Protein AF-0000000075407527 (afdb_homodimer)

InterPro domains:
  IPR035919 EAL domain superfamily [SSF141868] (232-397)

Structure (mmCIF, N/CA/C/O backbone):
data_AF-0000000075407527-model_v1
#
loop_
_entity.id
_entity.type
_entity.pdbx_description
1 polymer 'EAL domain-containing protein'
#
loop_
_atom_site.group_PDB
_atom_site.id
_atom_site.type_symbol
_atom_site.label_atom_id
_atom_site.label_alt_id
_atom_site.label_comp_id
_atom_site.label_asym_id
_atom_site.label_entity_id
_atom_site.label_seq_id
_atom_site.pdbx_PDB_ins_code
_atom_site.Cartn_x
_atom_site.Cartn_y
_atom_site.Cartn_z
_atom_site.occupancy
_atom_site.B_iso_or_equiv
_atom_site.auth_seq_id
_atom_site.auth_comp_id
_atom_site.auth_asym_id
_atom_site.auth_atom_id
_atom_site.pdbx_PDB_model_num
ATOM 1 N N . MET A 1 1 ? 7.578 12.914 16.5 1 18.81 1 MET A N 1
ATOM 2 C CA . MET A 1 1 ? 7.457 13.438 15.141 1 18.81 1 MET A CA 1
ATOM 3 C C . MET A 1 1 ? 8.648 13.016 14.289 1 18.81 1 MET A C 1
ATOM 5 O O . MET A 1 1 ? 9.711 13.625 14.352 1 18.81 1 MET A O 1
ATOM 9 N N . LEU A 1 2 ? 8.812 11.805 14.055 1 26.58 2 LEU A N 1
ATOM 10 C CA . LEU A 1 2 ? 10.07 11.297 13.523 1 26.58 2 LEU A CA 1
ATOM 11 C C . LEU A 1 2 ? 10.352 11.867 12.141 1 26.58 2 LEU A C 1
ATOM 13 O O . LEU A 1 2 ? 9.445 11.977 11.312 1 26.58 2 LEU A O 1
ATOM 17 N N . GLY A 1 3 ? 11.266 12.703 12.094 1 28.73 3 GLY A N 1
ATOM 18 C CA . GLY A 1 3 ? 11.672 13.391 10.883 1 28.73 3 GLY A CA 1
ATOM 19 C C . GLY A 1 3 ? 11.781 12.477 9.68 1 28.73 3 GLY A C 1
ATOM 20 O O . GLY A 1 3 ? 12.281 11.352 9.789 1 28.73 3 GLY A O 1
ATOM 21 N N . SER A 1 4 ? 10.773 12.609 8.891 1 31.31 4 SER A N 1
ATOM 22 C CA . SER A 1 4 ? 10.734 11.859 7.645 1 31.31 4 SER A CA 1
ATOM 23 C C . SER A 1 4 ? 12.07 11.945 6.906 1 31.31 4 SER A C 1
ATOM 25 O O . SER A 1 4 ? 12.664 13.023 6.805 1 31.31 4 SER A O 1
ATOM 27 N N . PRO A 1 5 ? 12.797 10.945 6.867 1 33.16 5 PRO A N 1
ATOM 28 C CA . PRO A 1 5 ? 14.031 11.062 6.09 1 33.16 5 PRO A CA 1
ATOM 29 C C . PRO A 1 5 ? 13.844 11.859 4.797 1 33.16 5 PRO A C 1
ATOM 31 O O . PRO A 1 5 ? 12.719 11.984 4.309 1 33.16 5 PRO A O 1
ATOM 34 N N . PRO A 1 6 ? 14.781 12.656 4.465 1 32.75 6 PRO A N 1
ATOM 35 C CA . PRO A 1 6 ? 14.68 13.453 3.238 1 32.75 6 PRO A CA 1
ATOM 36 C C . PRO A 1 6 ? 14.227 12.625 2.037 1 32.75 6 PRO A C 1
ATOM 38 O O . PRO A 1 6 ? 14.492 11.422 1.979 1 32.75 6 PRO A O 1
ATOM 41 N N . ILE A 1 7 ? 13.148 13.023 1.517 1 32.16 7 ILE A N 1
ATOM 42 C CA . ILE A 1 7 ? 12.406 12.43 0.409 1 32.16 7 ILE A CA 1
ATOM 43 C C . ILE A 1 7 ? 13.367 12.078 -0.723 1 32.16 7 ILE A C 1
ATOM 45 O O . ILE A 1 7 ? 14.016 12.953 -1.294 1 32.16 7 ILE A O 1
ATOM 49 N N . ALA A 1 8 ? 13.938 10.992 -0.736 1 34.72 8 ALA A N 1
ATOM 50 C CA . ALA A 1 8 ? 14.719 10.555 -1.891 1 34.72 8 ALA A CA 1
ATOM 51 C C . ALA A 1 8 ? 13.898 10.664 -3.176 1 34.72 8 ALA A C 1
ATOM 53 O O . ALA A 1 8 ? 12.766 10.195 -3.24 1 34.72 8 ALA A O 1
ATOM 54 N N . LYS A 1 9 ? 14.07 11.617 -3.99 1 32.44 9 LYS A N 1
ATOM 55 C CA . LYS A 1 9 ? 13.516 11.891 -5.316 1 32.44 9 LYS A CA 1
ATOM 56 C C . LYS A 1 9 ? 13.5 10.625 -6.172 1 32.44 9 LYS A C 1
ATOM 58 O O . LYS A 1 9 ? 14.406 9.797 -6.078 1 32.44 9 LYS A O 1
ATOM 63 N N . ALA A 1 10 ? 12.484 10.148 -6.641 1 32.41 10 ALA A N 1
ATOM 64 C CA . ALA A 1 10 ? 12.273 9.055 -7.59 1 32.41 10 ALA A CA 1
ATOM 65 C C . ALA A 1 10 ? 13.445 8.945 -8.562 1 32.41 10 ALA A C 1
ATOM 67 O O . ALA A 1 10 ? 13.875 9.945 -9.141 1 32.41 10 ALA A O 1
ATOM 68 N N . ARG A 1 11 ? 14.211 7.902 -8.516 1 38.03 11 ARG A N 1
ATOM 69 C CA . ARG A 1 11 ? 15.398 7.625 -9.32 1 38.03 11 ARG A CA 1
ATOM 70 C C . ARG A 1 11 ? 15.07 7.664 -10.812 1 38.03 11 ARG A C 1
ATOM 72 O O . ARG A 1 11 ? 14.562 6.684 -11.367 1 38.03 11 ARG A O 1
ATOM 79 N N . VAL A 1 12 ? 14.484 8.617 -11.375 1 39.94 12 VAL A N 1
ATOM 80 C CA . VAL A 1 12 ? 14.609 8.805 -12.82 1 39.94 12 VAL A CA 1
ATOM 81 C C . VAL A 1 12 ? 16.031 8.477 -13.266 1 39.94 12 VAL A C 1
ATOM 83 O O . VAL A 1 12 ? 16.984 8.711 -12.523 1 39.94 12 VAL A O 1
ATOM 86 N N . ALA A 1 13 ? 16.156 7.422 -14.062 1 47.81 13 ALA A N 1
ATOM 87 C CA . ALA A 1 13 ? 17.469 7.195 -14.656 1 47.81 13 ALA A CA 1
ATOM 88 C C . ALA A 1 13 ? 18.312 8.469 -14.633 1 47.81 13 ALA A C 1
ATOM 90 O O . ALA A 1 13 ? 17.828 9.547 -14.984 1 47.81 13 ALA A O 1
ATOM 91 N N . SER A 1 14 ? 19.391 8.375 -13.828 1 65.62 14 SER A N 1
ATOM 92 C CA . SER A 1 14 ? 20.25 9.555 -13.789 1 65.62 14 SER A CA 1
ATOM 93 C C . SER A 1 14 ? 20.5 10.109 -15.188 1 65.62 14 SER A C 1
ATOM 95 O O . SER A 1 14 ? 20.453 9.367 -16.172 1 65.62 14 SER A O 1
ATOM 97 N N . GLN A 1 15 ? 20.391 11.234 -15.188 1 79.06 15 GLN A N 1
ATOM 98 C CA . GLN A 1 15 ? 20.656 11.891 -16.469 1 79.06 15 GLN A CA 1
ATOM 99 C C . GLN A 1 15 ? 21.969 11.375 -17.078 1 79.06 15 GLN A C 1
ATOM 101 O O . GLN A 1 15 ? 22.078 11.289 -18.297 1 79.06 15 GLN A O 1
ATOM 106 N N . GLU A 1 16 ? 22.859 10.914 -16.234 1 86.06 16 GLU A N 1
ATOM 107 C CA . GLU A 1 16 ? 24.109 10.344 -16.719 1 86.06 16 GLU A CA 1
ATOM 108 C C . GLU A 1 16 ? 23.875 9.008 -17.422 1 86.06 16 GLU A C 1
ATOM 110 O O . GLU A 1 16 ? 24.469 8.727 -18.453 1 86.06 16 GLU A O 1
ATOM 115 N N . HIS A 1 17 ? 23.016 8.289 -16.844 1 81.56 17 HIS A N 1
ATOM 116 C CA . HIS A 1 17 ? 22.656 7.016 -17.453 1 81.56 17 HIS A CA 1
ATOM 117 C C . HIS A 1 17 ? 21.953 7.223 -18.781 1 81.56 17 HIS A C 1
ATOM 119 O O . HIS A 1 17 ? 22.234 6.52 -19.766 1 81.56 17 HIS A O 1
ATOM 125 N N . LEU A 1 18 ? 21.031 8.102 -18.812 1 83.12 18 LEU A N 1
ATOM 126 C CA . LEU A 1 18 ? 20.312 8.414 -20.047 1 83.12 18 LEU A CA 1
ATOM 127 C C . LEU A 1 18 ? 21.281 8.906 -21.125 1 83.12 18 LEU A C 1
ATOM 129 O O . LEU A 1 18 ? 21.125 8.578 -22.297 1 83.12 18 LEU A O 1
ATOM 133 N N . LEU A 1 19 ? 22.266 9.664 -20.719 1 91.44 19 LEU A N 1
ATOM 134 C CA . LEU A 1 19 ? 23.297 10.148 -21.641 1 91.44 19 LEU A CA 1
ATOM 135 C C . LEU A 1 19 ? 24.078 8.984 -22.234 1 91.44 19 LEU A C 1
ATOM 137 O O . LEU A 1 19 ? 24.266 8.898 -23.438 1 91.44 19 LEU A O 1
ATOM 141 N N . LEU A 1 20 ? 24.484 8.188 -21.312 1 88.38 20 LEU A N 1
ATOM 142 C CA . LEU A 1 20 ? 25.266 7.035 -21.781 1 88.38 20 LEU A CA 1
ATOM 143 C C . LEU A 1 20 ? 24.438 6.16 -22.719 1 88.38 20 LEU A C 1
ATOM 145 O O . LEU A 1 20 ? 24.938 5.703 -23.75 1 88.38 20 LEU A O 1
ATOM 149 N N . ASP A 1 21 ? 23.219 5.949 -22.406 1 85.25 21 ASP A N 1
ATOM 150 C CA . ASP A 1 21 ? 22.312 5.18 -23.266 1 85.25 21 ASP A CA 1
ATOM 151 C C . ASP A 1 21 ? 22.156 5.836 -24.625 1 85.25 21 ASP A C 1
ATOM 153 O O . ASP A 1 21 ? 22.172 5.152 -25.656 1 85.25 21 ASP A O 1
ATOM 157 N N . TYR A 1 22 ? 22 7.098 -24.609 1 87.12 22 TYR A N 1
ATOM 158 C CA . TYR A 1 22 ? 21.844 7.859 -25.844 1 87.12 22 TYR A CA 1
ATOM 159 C C . TYR A 1 22 ? 23.094 7.754 -26.703 1 87.12 22 TYR A C 1
ATOM 161 O O . TYR A 1 22 ? 23 7.523 -27.906 1 87.12 22 TYR A O 1
ATOM 169 N N . LEU A 1 23 ? 24.234 7.852 -26.109 1 91.94 23 LEU A N 1
ATOM 170 C CA . LEU A 1 23 ? 25.5 7.762 -26.828 1 91.94 23 LEU A CA 1
ATOM 171 C C . LEU A 1 23 ? 25.703 6.359 -27.391 1 91.94 23 LEU A C 1
ATOM 173 O O . LEU A 1 23 ? 26.188 6.207 -28.516 1 91.94 23 LEU A O 1
ATOM 177 N N . ASN A 1 24 ? 25.297 5.445 -26.641 1 88.06 24 ASN A N 1
ATOM 178 C CA . ASN A 1 24 ? 25.422 4.074 -27.125 1 88.06 24 ASN A CA 1
ATOM 179 C C . ASN A 1 24 ? 24.562 3.84 -28.359 1 88.06 24 ASN A C 1
ATOM 181 O O . ASN A 1 24 ? 24.953 3.111 -29.266 1 88.06 24 ASN A O 1
ATOM 185 N N . ARG A 1 25 ? 23.484 4.469 -28.406 1 85 25 ARG A N 1
ATOM 186 C CA . ARG A 1 25 ? 22.609 4.359 -29.562 1 85 25 ARG A CA 1
ATOM 187 C C . ARG A 1 25 ? 23.203 5.062 -30.781 1 85 25 ARG A C 1
ATOM 189 O O . ARG A 1 25 ? 22.891 4.715 -31.922 1 85 25 ARG A O 1
ATOM 196 N N . LEU A 1 26 ? 24.078 5.973 -30.562 1 86.69 26 LEU A N 1
ATOM 197 C CA . LEU A 1 26 ? 24.656 6.777 -31.641 1 86.69 26 LEU A CA 1
ATOM 198 C C . LEU A 1 26 ? 25.938 6.129 -32.156 1 86.69 26 LEU A C 1
ATOM 200 O O . LEU A 1 26 ? 26.578 6.668 -33.062 1 86.69 26 LEU A O 1
ATOM 204 N N . GLU A 1 27 ? 26.281 5.008 -31.609 1 86.56 27 GLU A N 1
ATOM 205 C CA . GLU A 1 27 ? 27.547 4.379 -31.953 1 86.56 27 GLU A CA 1
ATOM 206 C C . GLU A 1 27 ? 27.672 4.18 -33.469 1 86.56 27 GLU A C 1
ATOM 208 O O . GLU A 1 27 ? 28.719 4.426 -34.031 1 86.56 27 GLU A O 1
ATOM 213 N N . ARG A 1 28 ? 26.625 3.816 -34.125 1 84.62 28 ARG A N 1
ATOM 214 C CA . ARG A 1 28 ? 26.656 3.529 -35.562 1 84.62 28 ARG A CA 1
ATOM 215 C C . ARG A 1 28 ? 26.344 4.781 -36.375 1 84.62 28 ARG A C 1
ATOM 217 O O . ARG A 1 28 ? 26.484 4.777 -37.594 1 84.62 28 ARG A O 1
ATOM 224 N N . HIS A 1 29 ? 25.859 5.777 -35.781 1 84.25 29 HIS A N 1
ATOM 225 C CA . HIS A 1 29 ? 25.484 7.012 -36.469 1 84.25 29 HIS A CA 1
ATOM 226 C C . HIS A 1 29 ? 26.234 8.211 -35.875 1 84.25 29 HIS A C 1
ATOM 228 O O . HIS A 1 29 ? 25.625 9.211 -35.531 1 84.25 29 HIS A O 1
ATOM 234 N N . ARG A 1 30 ? 27.453 8.062 -35.938 1 85.5 30 ARG A N 1
ATOM 235 C CA . ARG A 1 30 ? 28.312 9.062 -35.312 1 85.5 30 ARG A CA 1
ATOM 236 C C . ARG A 1 30 ? 28.547 10.25 -36.219 1 85.5 30 ARG A C 1
ATOM 238 O O . ARG A 1 30 ? 28.875 11.344 -35.781 1 85.5 30 ARG A O 1
ATOM 245 N N . SER A 1 31 ? 28.219 9.797 -37.5 1 84.19 31 SER A N 1
ATOM 246 C CA . SER A 1 31 ? 28.531 10.844 -38.469 1 84.19 31 SER A CA 1
ATOM 247 C C . SER A 1 31 ? 27.562 12.016 -38.344 1 84.19 31 SER A C 1
ATOM 249 O O . SER A 1 31 ? 26.375 11.82 -38.062 1 84.19 31 SER A O 1
ATOM 251 N N . ASP A 1 32 ? 27.969 13.258 -38.344 1 88.31 32 ASP A N 1
ATOM 252 C CA . ASP A 1 32 ? 27.219 14.516 -38.344 1 88.31 32 ASP A CA 1
ATOM 253 C C . ASP A 1 32 ? 26.625 14.805 -36.969 1 88.31 32 ASP A C 1
ATOM 255 O O . ASP A 1 32 ? 25.531 15.375 -36.875 1 88.31 32 ASP A O 1
ATOM 259 N N . ARG A 1 33 ? 27.219 14.133 -36 1 93.69 33 ARG A N 1
ATOM 260 C CA . ARG A 1 33 ? 26.781 14.43 -34.656 1 93.69 33 ARG A CA 1
ATOM 261 C C . ARG A 1 33 ? 27.891 15.117 -33.844 1 93.69 33 ARG A C 1
ATOM 263 O O . ARG A 1 33 ? 29.062 14.828 -34.062 1 93.69 33 ARG A O 1
ATOM 270 N N . ARG A 1 34 ? 27.531 16.047 -33.094 1 95.5 34 ARG A N 1
ATOM 271 C CA . ARG A 1 34 ? 28.438 16.781 -32.188 1 95.5 34 ARG A CA 1
ATOM 272 C C . ARG A 1 34 ? 27.875 16.875 -30.781 1 95.5 34 ARG A C 1
ATOM 274 O O . ARG A 1 34 ? 26.703 16.531 -30.562 1 95.5 34 ARG A O 1
ATOM 281 N N . ALA A 1 35 ? 28.734 17.188 -29.875 1 96.75 35 ALA A N 1
ATOM 282 C CA . ALA A 1 35 ? 28.297 17.359 -28.5 1 96.75 35 ALA A CA 1
ATOM 283 C C . ALA A 1 35 ? 29.016 18.531 -27.844 1 96.75 35 ALA A C 1
ATOM 285 O O . ALA A 1 35 ? 30.125 18.891 -28.25 1 96.75 35 ALA A O 1
ATOM 286 N N . VAL A 1 36 ? 28.406 19.156 -26.922 1 96 36 VAL A N 1
ATOM 287 C CA . VAL A 1 36 ? 29.047 20.203 -26.141 1 96 36 VAL A CA 1
ATOM 288 C C . VAL A 1 36 ? 28.797 19.953 -24.656 1 96 36 VAL A C 1
ATOM 290 O O . VAL A 1 36 ? 27.672 19.625 -24.25 1 96 36 VAL A O 1
ATOM 293 N N . HIS A 1 37 ? 29.812 19.891 -23.906 1 96.38 37 HIS A N 1
ATOM 294 C CA . HIS A 1 37 ? 29.781 19.844 -22.438 1 96.38 37 HIS A CA 1
ATOM 295 C C . HIS A 1 37 ? 29.859 21.25 -21.844 1 96.38 37 HIS A C 1
ATOM 297 O O . HIS A 1 37 ? 30.875 21.922 -21.984 1 96.38 37 HIS A O 1
ATOM 303 N N . ILE A 1 38 ? 28.766 21.641 -21.219 1 94.19 38 ILE A N 1
ATOM 304 C CA . ILE A 1 38 ? 28.719 22.969 -20.609 1 94.19 38 ILE A CA 1
ATOM 305 C C . ILE A 1 38 ? 28.953 22.844 -19.109 1 94.19 38 ILE A C 1
ATOM 307 O O . ILE A 1 38 ? 28.188 22.203 -18.406 1 94.19 38 ILE A O 1
ATOM 311 N N . HIS A 1 39 ? 29.953 23.453 -18.641 1 94.19 39 HIS A N 1
ATOM 312 C CA . HIS A 1 39 ? 30.453 23.281 -17.281 1 94.19 39 HIS A CA 1
ATOM 313 C C . HIS A 1 39 ? 29.797 24.25 -16.312 1 94.19 39 HIS A C 1
ATOM 315 O O . HIS A 1 39 ? 30.484 25.062 -15.688 1 94.19 39 HIS A O 1
ATOM 321 N N . LEU A 1 40 ? 28.578 24.016 -16.062 1 92.19 40 LEU A N 1
ATOM 322 C CA . LEU A 1 40 ? 27.828 24.906 -15.172 1 92.19 40 LEU A CA 1
ATOM 323 C C . LEU A 1 40 ? 28.219 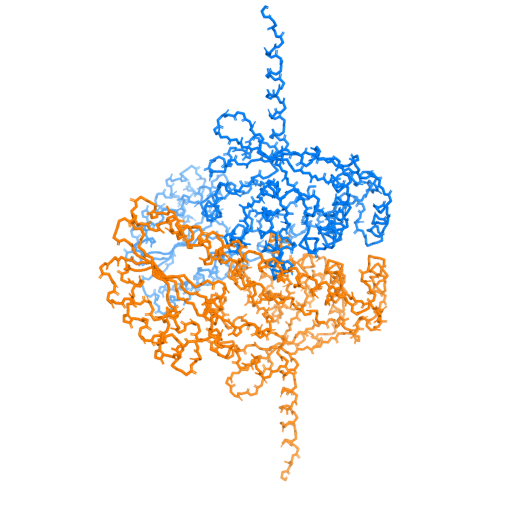24.672 -13.719 1 92.19 40 LEU A C 1
ATOM 325 O O . LEU A 1 40 ? 27.938 25.484 -12.852 1 92.19 40 LEU A O 1
ATOM 329 N N . SER A 1 41 ? 28.859 23.562 -13.461 1 90 41 SER A N 1
ATOM 330 C CA . SER A 1 41 ? 29.328 23.25 -12.109 1 90 41 SER A CA 1
ATOM 331 C C . SER A 1 41 ? 30.375 24.25 -11.648 1 90 41 SER A C 1
ATOM 333 O O . SER A 1 41 ? 30.641 24.375 -10.445 1 90 41 SER A O 1
ATOM 335 N N . GLY A 1 42 ? 30.922 24.938 -12.547 1 90.06 42 GLY A N 1
ATOM 336 C CA . GLY A 1 42 ? 31.938 25.938 -12.227 1 90.06 42 GLY A CA 1
ATOM 337 C C . GLY A 1 42 ? 31.344 27.266 -11.805 1 90.06 42 GLY A C 1
ATOM 338 O O . GLY A 1 42 ? 32.062 28.172 -11.367 1 90.06 42 GLY A O 1
ATOM 339 N N . LEU A 1 43 ? 30.047 27.406 -11.922 1 89.25 43 LEU A N 1
ATOM 340 C CA . LEU A 1 43 ? 29.375 28.625 -11.508 1 89.25 43 LEU A CA 1
ATOM 341 C C . LEU A 1 43 ? 29.453 28.812 -10 1 89.25 43 LEU A C 1
ATOM 343 O O . LEU A 1 43 ? 29.656 27.844 -9.266 1 89.25 43 LEU A O 1
ATOM 347 N N . SER A 1 44 ? 29.391 30.031 -9.594 1 88.62 44 SER A N 1
ATOM 348 C CA . SER A 1 44 ? 29.297 30.297 -8.164 1 88.62 44 SER A CA 1
ATOM 349 C C . SER A 1 44 ? 28.078 29.641 -7.559 1 88.62 44 SER A C 1
ATOM 351 O O . SER A 1 44 ? 27.094 29.359 -8.258 1 88.62 44 SER A O 1
ATOM 353 N N . LYS A 1 45 ? 28.109 29.328 -6.285 1 85.75 45 LYS A N 1
ATOM 354 C CA . LYS A 1 45 ? 27.047 28.609 -5.578 1 85.75 45 LYS A CA 1
ATOM 355 C C . LYS A 1 45 ? 25.703 29.312 -5.738 1 85.75 45 LYS A C 1
ATOM 357 O O . LYS A 1 45 ? 24.672 28.656 -5.867 1 85.75 45 LYS A O 1
ATOM 362 N N . GLN A 1 46 ? 25.734 30.578 -5.742 1 78.5 46 GLN A N 1
ATOM 363 C CA . GLN A 1 46 ? 24.5 31.359 -5.883 1 78.5 46 GLN A CA 1
ATOM 364 C C . GLN A 1 46 ? 23.844 31.109 -7.234 1 78.5 46 GLN A C 1
ATOM 366 O O . GLN A 1 46 ? 22.625 31.141 -7.348 1 78.5 46 GLN A O 1
ATOM 371 N N . ASN A 1 47 ? 24.672 30.812 -8.211 1 84.81 47 ASN A N 1
ATOM 372 C CA . ASN A 1 47 ? 24.156 30.625 -9.562 1 84.81 47 ASN A CA 1
ATOM 373 C C . ASN A 1 47 ? 23.922 29.156 -9.883 1 84.81 47 ASN A C 1
ATOM 375 O O . ASN A 1 47 ? 23.562 28.812 -11 1 84.81 47 ASN A O 1
ATOM 379 N N . GLN A 1 48 ? 24.141 28.297 -8.836 1 82.44 48 GLN A N 1
ATOM 380 C CA . GLN A 1 48 ? 23.906 26.875 -9.031 1 82.44 48 GLN A CA 1
ATOM 381 C C . GLN A 1 48 ? 22.578 26.453 -8.406 1 82.44 48 GLN A C 1
ATOM 383 O O . GLN A 1 48 ? 22.344 25.25 -8.195 1 82.44 48 GLN A O 1
ATOM 388 N N . ARG A 1 49 ? 21.859 27.406 -8.148 1 76.75 49 ARG A N 1
ATOM 389 C CA . ARG A 1 49 ? 20.531 27.094 -7.605 1 76.75 49 ARG A CA 1
ATOM 390 C C . ARG A 1 49 ? 19.656 26.406 -8.648 1 76.75 49 ARG A C 1
ATOM 392 O O . ARG A 1 49 ? 19.828 26.625 -9.852 1 76.75 49 ARG A O 1
ATOM 399 N N . GLU A 1 50 ? 18.766 25.625 -8.141 1 76.5 50 GLU A N 1
ATOM 400 C CA . GLU A 1 50 ? 17.938 24.797 -9.008 1 76.5 50 GLU A CA 1
ATOM 401 C C . GLU A 1 50 ? 17.203 25.641 -10.047 1 76.5 50 GLU A C 1
ATOM 403 O O . GLU A 1 50 ? 17.125 25.266 -11.219 1 76.5 50 GLU A O 1
ATOM 408 N N . GLN A 1 51 ? 16.703 26.75 -9.609 1 74.25 51 GLN A N 1
ATOM 409 C CA . GLN A 1 51 ? 15.969 27.625 -10.516 1 74.25 51 GLN A CA 1
ATOM 410 C C . GLN A 1 51 ? 16.859 28.094 -11.664 1 74.25 51 GLN A C 1
ATOM 412 O O . GLN A 1 51 ? 16.438 28.125 -12.82 1 74.25 51 GLN A O 1
ATOM 417 N N . HIS A 1 52 ? 18.078 28.453 -11.344 1 80.94 52 HIS A N 1
ATOM 418 C CA . HIS A 1 52 ? 19.031 28.938 -12.344 1 80.94 52 HIS A CA 1
ATOM 419 C C . HIS A 1 52 ? 19.422 27.828 -13.312 1 80.94 52 HIS A C 1
ATOM 421 O O . HIS A 1 52 ? 19.484 28.047 -14.523 1 80.94 52 HIS A O 1
ATOM 427 N N . LEU A 1 53 ? 19.562 26.734 -12.758 1 83 53 LEU A N 1
ATOM 428 C CA . LEU A 1 53 ? 19.984 25.609 -13.578 1 83 53 LEU A CA 1
ATOM 429 C C . LEU A 1 53 ? 18.844 25.172 -14.508 1 83 53 LEU A C 1
ATOM 431 O O . LEU A 1 53 ? 19.094 24.781 -15.648 1 83 53 LEU A O 1
ATOM 435 N N . ARG A 1 54 ? 17.703 25.281 -14.023 1 82.19 54 ARG A N 1
ATOM 436 C CA . ARG A 1 54 ? 16.531 24.969 -14.859 1 82.19 54 ARG A CA 1
ATOM 437 C C . ARG A 1 54 ? 16.438 25.938 -16.031 1 82.19 54 ARG A C 1
ATOM 439 O O . ARG A 1 54 ? 16.141 25.531 -17.156 1 82.19 54 ARG A O 1
ATOM 446 N N . ILE A 1 55 ? 16.688 27.141 -15.75 1 80.06 55 ILE A N 1
ATOM 447 C CA . ILE A 1 55 ? 16.656 28.156 -16.797 1 80.06 55 ILE A CA 1
ATOM 448 C C . ILE A 1 55 ? 17.75 27.875 -17.828 1 80.06 55 ILE A C 1
ATOM 450 O O . ILE A 1 55 ? 17.516 27.969 -19.031 1 80.06 55 ILE A O 1
ATOM 454 N N . ALA A 1 56 ? 18.875 27.562 -17.344 1 87 56 ALA A N 1
ATOM 455 C CA . ALA A 1 56 ? 19.984 27.234 -18.234 1 87 56 ALA A CA 1
ATOM 456 C C . ALA A 1 56 ? 19.625 26.062 -19.156 1 87 56 ALA A C 1
ATOM 458 O O . ALA A 1 56 ? 19.859 26.125 -20.359 1 87 56 ALA A O 1
ATOM 459 N N . ALA A 1 57 ? 19.031 25.078 -18.562 1 87.31 57 ALA A N 1
ATOM 460 C CA . ALA A 1 57 ? 18.656 23.891 -19.344 1 87.31 57 ALA A CA 1
ATOM 461 C C . ALA A 1 57 ? 17.562 24.234 -20.359 1 87.31 57 ALA A C 1
ATOM 463 O O . ALA A 1 57 ? 17.578 23.719 -21.484 1 87.31 57 ALA A O 1
ATOM 464 N N . ALA A 1 58 ? 16.75 25.125 -20.031 1 82.94 58 ALA A N 1
ATOM 465 C CA . ALA A 1 58 ? 15.609 25.5 -20.859 1 82.94 58 ALA A CA 1
ATOM 466 C C . ALA A 1 58 ? 16.062 26.234 -22.125 1 82.94 58 ALA A C 1
ATOM 468 O O . ALA A 1 58 ? 15.336 26.297 -23.109 1 82.94 58 ALA A O 1
ATOM 469 N N . THR A 1 59 ? 17.234 26.781 -22.094 1 86.81 59 THR A N 1
ATOM 470 C CA . THR A 1 59 ? 17.766 27.469 -23.25 1 86.81 59 THR A CA 1
ATOM 471 C C . THR A 1 59 ? 17.906 26.516 -24.438 1 86.81 59 THR A C 1
ATOM 473 O O . THR A 1 59 ? 17.938 26.969 -25.594 1 86.81 59 THR A O 1
ATOM 476 N N . PHE A 1 60 ? 17.859 25.312 -24.203 1 91.06 60 PHE A N 1
ATOM 477 C CA . PHE A 1 60 ? 18.047 24.344 -25.281 1 91.06 60 PHE A CA 1
ATOM 478 C C . PHE A 1 60 ? 16.734 23.641 -25.609 1 91.06 60 PHE A C 1
ATOM 480 O O . PHE A 1 60 ? 16.703 22.734 -26.453 1 91.06 60 PHE A O 1
ATOM 487 N N . ASP A 1 61 ? 15.688 24 -24.984 1 86.25 61 ASP A N 1
ATOM 488 C CA . ASP A 1 61 ? 14.406 23.312 -25.109 1 86.25 61 ASP A CA 1
ATOM 489 C C . ASP A 1 61 ? 13.914 23.328 -26.562 1 86.25 61 ASP A C 1
ATOM 491 O O . ASP A 1 61 ? 13.367 22.344 -27.047 1 86.25 61 ASP A O 1
ATOM 495 N N . ASN A 1 62 ? 14.109 24.422 -27.172 1 82.62 62 ASN A N 1
ATOM 496 C CA . ASN A 1 62 ? 13.664 24.547 -28.547 1 82.62 62 ASN A CA 1
ATOM 497 C C . ASN A 1 62 ? 14.383 23.562 -29.453 1 82.62 62 ASN A C 1
ATOM 499 O O . ASN A 1 62 ? 13.766 22.953 -30.328 1 82.62 62 ASN A O 1
ATOM 503 N N . LEU A 1 63 ? 15.586 23.422 -29.25 1 87.5 63 LEU A N 1
ATOM 504 C CA . LEU A 1 63 ? 16.375 22.5 -30.062 1 87.5 63 LEU A CA 1
ATOM 505 C C . LEU A 1 63 ? 15.945 21.047 -29.812 1 87.5 63 LEU A C 1
ATOM 507 O O . LEU A 1 63 ? 15.898 20.25 -30.75 1 87.5 63 LEU A O 1
ATOM 511 N N . VAL A 1 64 ? 15.609 20.766 -28.594 1 87.44 64 VAL A N 1
ATOM 512 C CA . VAL A 1 64 ? 15.156 19.438 -28.234 1 87.44 64 VAL A CA 1
ATOM 513 C C . VAL A 1 64 ? 13.781 19.172 -28.844 1 87.44 64 VAL A C 1
ATOM 515 O O . VAL A 1 64 ? 13.547 18.109 -29.422 1 87.44 64 VAL A O 1
ATOM 518 N N . LYS A 1 65 ? 12.953 20.109 -28.844 1 80.12 65 LYS A N 1
ATOM 519 C CA . LYS A 1 65 ? 11.609 20 -29.391 1 80.12 65 LYS A CA 1
ATOM 520 C C . LYS A 1 65 ? 11.656 19.766 -30.906 1 80.12 65 LYS A C 1
ATOM 522 O O . LYS A 1 65 ? 10.852 19.016 -31.453 1 80.12 65 LYS A O 1
ATOM 527 N N . MET A 1 66 ? 12.625 20.359 -31.531 1 82 66 MET A N 1
ATOM 528 C CA . MET A 1 66 ? 12.773 20.234 -32.969 1 82 66 MET A CA 1
ATOM 529 C C . MET A 1 66 ? 13.555 18.984 -33.344 1 82 66 MET A C 1
ATOM 531 O O . MET A 1 66 ? 13.906 18.781 -34.5 1 82 66 MET A O 1
ATOM 535 N N . LEU A 1 67 ? 13.883 18.203 -32.312 1 85.19 67 LEU A N 1
ATOM 536 C CA . LEU A 1 67 ? 14.586 16.938 -32.469 1 85.19 67 LEU A CA 1
ATOM 537 C C . LEU A 1 67 ? 15.961 17.156 -33.094 1 85.19 67 LEU A C 1
ATOM 539 O O . LEU A 1 67 ? 16.438 16.312 -33.875 1 85.19 67 LEU A O 1
ATOM 543 N N . GLN A 1 68 ? 16.547 18.266 -32.812 1 87.19 68 GLN A N 1
ATOM 544 C CA . GLN A 1 68 ? 17.875 18.594 -33.344 1 87.19 68 GLN A CA 1
ATOM 545 C C . GLN A 1 68 ? 18.953 18.344 -32.312 1 87.19 68 GLN A C 1
ATOM 547 O O . GLN A 1 68 ? 20.141 18.281 -32.625 1 87.19 68 GLN A O 1
ATOM 552 N N . ALA A 1 69 ? 18.5 18.234 -31.062 1 92 69 ALA A N 1
ATOM 553 C CA . ALA A 1 69 ? 19.438 18.031 -29.969 1 92 69 ALA A CA 1
ATOM 554 C C . ALA A 1 69 ? 18.797 17.266 -28.812 1 92 69 ALA A C 1
ATOM 556 O O . ALA A 1 69 ? 17.578 17.094 -28.781 1 92 69 ALA A O 1
ATOM 557 N N . GLN A 1 70 ? 19.625 16.672 -28.062 1 93.19 70 GLN A N 1
ATOM 558 C CA . GLN A 1 70 ? 19.25 16.109 -26.766 1 93.19 70 GLN A CA 1
ATOM 559 C C . GLN A 1 70 ? 20.109 16.703 -25.656 1 93.19 70 GLN A C 1
ATOM 561 O O . GLN A 1 70 ? 21.328 16.781 -25.781 1 93.19 70 GLN A O 1
ATOM 566 N N . ALA A 1 71 ? 19.391 17.188 -24.641 1 92.56 71 ALA A N 1
ATOM 567 C CA . ALA A 1 71 ? 20.094 17.812 -23.531 1 92.56 71 ALA A CA 1
ATOM 568 C C . ALA A 1 71 ? 19.953 16.984 -22.25 1 92.56 71 ALA A C 1
ATOM 570 O O . ALA A 1 71 ? 18.875 16.453 -21.953 1 92.56 71 ALA A O 1
ATOM 571 N N . PHE A 1 72 ? 21.078 16.812 -21.594 1 91.69 72 PHE A N 1
ATOM 572 C CA . PHE A 1 72 ? 21.141 16.062 -20.344 1 91.69 72 PHE A CA 1
ATOM 573 C C . PHE A 1 72 ? 21.688 16.922 -19.219 1 91.69 72 PHE A C 1
ATOM 575 O O . PHE A 1 72 ? 22.812 17.422 -19.297 1 91.69 72 PHE A O 1
ATOM 582 N N . THR A 1 73 ? 20.875 17.125 -18.188 1 88 73 THR A N 1
ATOM 583 C CA . THR A 1 73 ? 21.359 17.812 -17 1 88 73 THR A CA 1
ATOM 584 C C . THR A 1 73 ? 21.984 16.828 -16.016 1 88 73 THR A C 1
ATOM 586 O O . THR A 1 73 ? 21.281 16.078 -15.352 1 88 73 THR A O 1
ATOM 589 N N . LEU A 1 74 ? 23.219 16.969 -15.914 1 87.81 74 LEU A N 1
ATOM 590 C CA . LEU A 1 74 ? 23.984 16 -15.141 1 87.81 74 LEU A CA 1
ATOM 591 C C . LEU A 1 74 ? 23.891 16.297 -13.648 1 87.81 74 LEU A C 1
ATOM 593 O O . LEU A 1 74 ? 23.469 17.391 -13.25 1 87.81 74 LEU A O 1
ATOM 597 N N . GLY A 1 75 ? 24.312 15.359 -12.797 1 82 75 GLY A N 1
ATOM 598 C CA . GLY A 1 75 ? 24.203 15.469 -11.352 1 82 75 GLY A CA 1
ATOM 599 C C . GLY A 1 75 ? 25.047 16.594 -10.781 1 82 75 GLY A C 1
ATOM 600 O O . GLY A 1 75 ? 24.719 17.172 -9.75 1 82 75 GLY A O 1
ATOM 601 N N . ASN A 1 76 ? 26.156 16.922 -11.391 1 81.62 76 ASN A N 1
ATOM 602 C CA . ASN A 1 76 ? 27.016 18.016 -10.938 1 81.62 76 ASN A CA 1
ATOM 603 C C . ASN A 1 76 ? 26.547 19.359 -11.477 1 81.62 76 ASN A C 1
ATOM 605 O O . ASN A 1 76 ? 27.281 20.344 -11.406 1 81.62 76 ASN A O 1
ATOM 609 N N . ALA A 1 77 ? 25.422 19.375 -12.141 1 86.25 77 ALA A N 1
ATOM 610 C CA . ALA A 1 77 ? 24.766 20.578 -12.648 1 86.25 77 ALA A CA 1
ATOM 611 C C . ALA A 1 77 ? 25.266 20.922 -14.047 1 86.25 77 ALA A C 1
ATOM 613 O O . ALA A 1 77 ? 24.766 21.859 -14.672 1 86.25 77 ALA A O 1
ATOM 614 N N . ASP A 1 78 ? 26.203 20.172 -14.531 1 92.56 78 ASP A N 1
ATOM 615 C CA . ASP A 1 78 ? 26.641 20.406 -15.898 1 92.56 78 ASP A CA 1
ATOM 616 C C . ASP A 1 78 ? 25.578 20 -16.906 1 92.56 78 ASP A C 1
ATOM 618 O O . ASP A 1 78 ? 24.656 19.25 -16.562 1 92.56 78 ASP A O 1
ATOM 622 N N . LEU A 1 79 ? 25.719 20.547 -18.125 1 94.06 79 LEU A N 1
ATOM 623 C CA . LEU A 1 79 ? 24.828 20.203 -19.219 1 94.06 79 LEU A CA 1
ATOM 624 C C . LEU A 1 79 ? 25.578 19.547 -20.375 1 94.06 79 LEU A C 1
ATOM 626 O O . LEU A 1 79 ? 26.641 20.031 -20.766 1 94.06 79 LEU A O 1
ATOM 630 N N . MET A 1 80 ? 25.109 18.406 -20.719 1 95 80 MET A N 1
ATOM 631 C CA . MET A 1 80 ? 25.609 17.781 -21.938 1 95 80 MET A CA 1
ATOM 632 C C . MET A 1 80 ? 24.562 17.859 -23.047 1 95 80 MET A C 1
ATOM 634 O O . MET A 1 80 ? 23.422 17.422 -22.859 1 95 80 MET A O 1
ATOM 638 N N . VAL A 1 81 ? 24.906 18.484 -24.156 1 95.5 81 VAL A N 1
ATOM 639 C CA . VAL A 1 81 ? 24 18.609 -25.297 1 95.5 81 VAL A CA 1
ATOM 640 C C . VAL A 1 81 ? 24.562 17.875 -26.5 1 95.5 81 VAL A C 1
ATOM 642 O O . VAL A 1 81 ? 25.672 18.188 -26.969 1 95.5 81 VAL A O 1
ATOM 645 N N . VAL A 1 82 ? 23.891 16.891 -26.953 1 95 82 VAL A N 1
ATOM 646 C CA . VAL A 1 82 ? 24.234 16.172 -28.172 1 95 82 VAL A CA 1
ATOM 647 C C . VAL A 1 82 ? 23.297 16.609 -29.297 1 95 82 VAL A C 1
ATOM 649 O O . VAL A 1 82 ? 22.078 16.641 -29.125 1 95 82 VAL A O 1
ATOM 652 N N . TYR A 1 83 ? 23.922 16.984 -30.438 1 94.25 83 TYR A N 1
ATOM 653 C CA . TYR A 1 83 ? 23.094 17.609 -31.469 1 94.25 83 TYR A CA 1
ATOM 654 C C . TYR A 1 83 ? 23.594 17.234 -32.875 1 94.25 83 TYR A C 1
ATOM 656 O O . TYR A 1 83 ? 24.688 16.703 -33.031 1 94.25 83 TYR A O 1
ATOM 664 N N . LYS A 1 84 ? 22.766 17.453 -33.812 1 93.19 84 LYS A N 1
ATOM 665 C CA . LYS A 1 84 ? 23.141 17.297 -35.219 1 93.19 84 LYS A CA 1
ATOM 666 C C . LYS A 1 84 ? 24.047 18.438 -35.656 1 93.19 84 LYS A C 1
ATOM 668 O O . LYS A 1 84 ? 23.828 19.594 -35.281 1 93.19 84 LYS A O 1
ATOM 673 N N . ALA A 1 85 ? 24.922 18.156 -36.469 1 92.94 85 ALA A N 1
ATOM 674 C CA . ALA A 1 85 ? 25.906 19.125 -36.906 1 92.94 85 ALA A CA 1
ATOM 675 C C . ALA A 1 85 ? 25.25 20.344 -37.562 1 92.94 85 ALA A C 1
ATOM 677 O O . ALA A 1 85 ? 25.734 21.469 -37.438 1 92.94 85 ALA A O 1
ATOM 678 N N . GLN A 1 86 ? 24.078 20.078 -38.156 1 91.19 86 GLN A N 1
ATOM 679 C CA . GLN A 1 86 ? 23.359 21.156 -38.844 1 91.19 86 GLN A CA 1
ATOM 680 C C . GLN A 1 86 ? 22.828 22.188 -37.844 1 91.19 86 GLN A C 1
ATOM 682 O O . GLN A 1 86 ? 22.531 23.312 -38.219 1 91.19 86 GLN A O 1
ATOM 687 N N . ALA A 1 87 ? 22.812 21.828 -36.625 1 92.12 87 ALA A N 1
ATOM 688 C CA . ALA A 1 87 ? 22.234 22.703 -35.594 1 92.12 87 ALA A CA 1
ATOM 689 C C . ALA A 1 87 ? 23.312 23.469 -34.844 1 92.12 87 ALA A C 1
ATOM 691 O O . ALA A 1 87 ? 23.062 24.047 -33.781 1 92.12 87 ALA A O 1
ATOM 692 N N . GLN A 1 88 ? 24.484 23.531 -35.312 1 94.12 88 GLN A N 1
ATOM 693 C CA . GLN A 1 88 ? 25.641 24.109 -34.656 1 94.12 88 GLN A CA 1
ATOM 694 C C . GLN A 1 88 ? 25.406 25.578 -34.312 1 94.12 88 GLN A C 1
ATOM 696 O O . GLN A 1 88 ? 25.656 26 -33.188 1 94.12 88 GLN A O 1
ATOM 701 N N . ASP A 1 89 ? 24.891 26.281 -35.25 1 91.75 89 ASP A N 1
ATOM 702 C CA . ASP A 1 89 ? 24.688 27.719 -35.031 1 91.75 89 ASP A CA 1
ATOM 703 C C . ASP A 1 89 ? 23.641 27.984 -33.938 1 91.75 89 ASP A C 1
ATOM 705 O O . ASP A 1 89 ? 23.812 28.891 -33.125 1 91.75 89 ASP A O 1
ATOM 709 N N . GLU A 1 90 ? 22.609 27.172 -33.969 1 91.81 90 GLU A N 1
ATOM 710 C CA . GLU A 1 90 ? 21.562 27.328 -32.969 1 91.81 90 GLU A CA 1
ATOM 711 C C . GLU A 1 90 ? 22.078 26.984 -31.562 1 91.81 90 GLU A C 1
ATOM 713 O O . GLU A 1 90 ? 21.719 27.656 -30.594 1 91.81 90 GLU A O 1
ATOM 718 N N . VAL A 1 91 ? 22.938 26.016 -31.469 1 94.12 91 VAL A N 1
ATOM 719 C CA . VAL A 1 91 ? 23.516 25.625 -30.188 1 94.12 91 VAL A CA 1
ATOM 720 C C . VAL A 1 91 ? 24.422 26.734 -29.672 1 94.12 91 VAL A C 1
ATOM 722 O O . VAL A 1 91 ? 24.359 27.078 -28.484 1 94.12 91 VAL A O 1
ATOM 725 N N . GLU A 1 92 ? 25.172 27.297 -30.562 1 92.31 92 GLU A N 1
ATOM 726 C CA . GLU A 1 92 ? 26.062 28.375 -30.172 1 92.31 92 GLU A CA 1
ATOM 727 C C . GLU A 1 92 ? 25.281 29.609 -29.719 1 92.31 92 GLU A C 1
ATOM 729 O O . GLU A 1 92 ? 25.656 30.281 -28.766 1 92.31 92 GLU A O 1
ATOM 734 N N . SER A 1 93 ? 24.172 29.812 -30.422 1 89.38 93 SER A N 1
ATOM 735 C CA . SER A 1 93 ? 23.297 30.906 -30.016 1 89.38 93 SER A CA 1
ATOM 736 C C . SER A 1 93 ? 22.766 30.688 -28.609 1 89.38 93 SER A C 1
ATOM 738 O O . SER A 1 93 ? 22.688 31.625 -27.812 1 89.38 93 SER A O 1
ATOM 740 N N . SER A 1 94 ? 22.391 29.484 -28.312 1 92.25 94 SER A N 1
ATOM 741 C CA . SER A 1 94 ? 21.906 29.141 -26.984 1 92.25 94 SER A CA 1
ATOM 742 C C . SER A 1 94 ? 22.984 29.359 -25.922 1 92.25 94 SER A C 1
ATOM 744 O O . SER A 1 94 ? 22.703 29.828 -24.828 1 92.25 94 SER A O 1
ATOM 746 N N . ILE A 1 95 ? 24.219 29.094 -26.25 1 91.69 95 ILE A N 1
ATOM 747 C CA . ILE A 1 95 ? 25.328 29.234 -25.312 1 91.69 95 ILE A CA 1
ATOM 748 C C . ILE A 1 95 ? 25.594 30.719 -25.078 1 91.69 95 ILE A C 1
ATOM 750 O O . ILE A 1 95 ? 25.938 31.125 -23.953 1 91.69 95 ILE A O 1
ATOM 754 N N . VAL A 1 96 ? 25.406 31.516 -26.094 1 86.19 96 VAL A N 1
ATOM 755 C CA . VAL A 1 96 ? 25.547 32.969 -25.938 1 86.19 96 VAL A CA 1
ATOM 756 C C . VAL A 1 96 ? 24.5 33.469 -24.938 1 86.19 96 VAL A C 1
ATOM 758 O O . VAL A 1 96 ? 24.812 34.281 -24.078 1 86.19 96 VAL A O 1
ATOM 761 N N . LYS A 1 97 ? 23.312 32.938 -25.078 1 85.75 97 LYS A N 1
ATOM 762 C CA . LYS A 1 97 ? 22.266 33.312 -24.125 1 85.75 97 LYS A CA 1
ATOM 763 C C . LYS A 1 97 ? 22.641 32.906 -22.703 1 85.75 97 LYS A C 1
ATOM 765 O O . LYS A 1 97 ? 22.406 33.656 -21.766 1 85.75 97 LYS A O 1
ATOM 770 N N . LEU A 1 98 ? 23.25 31.797 -22.578 1 88.31 98 LEU A N 1
ATOM 771 C CA . LEU A 1 98 ? 23.688 31.297 -21.281 1 88.31 98 LEU A CA 1
ATOM 772 C C . LEU A 1 98 ? 24.75 32.219 -20.688 1 88.31 98 LEU A C 1
ATOM 774 O O . LEU A 1 98 ? 24.719 32.531 -19.484 1 88.31 98 LEU A O 1
ATOM 778 N N . ARG A 1 99 ? 25.641 32.625 -21.531 1 88.06 99 ARG A N 1
ATOM 779 C CA . ARG A 1 99 ? 26.672 33.562 -21.094 1 88.06 99 ARG A CA 1
ATOM 780 C C . ARG A 1 99 ? 26.078 34.875 -20.594 1 88.06 99 ARG A C 1
ATOM 782 O O . ARG A 1 99 ? 26.547 35.438 -19.609 1 88.06 99 ARG A O 1
ATOM 789 N N . PHE A 1 100 ? 25.016 35.219 -21.234 1 82.44 100 PHE A N 1
ATOM 790 C CA . PHE A 1 100 ? 24.328 36.438 -20.844 1 82.44 100 PHE A CA 1
ATOM 791 C C . PHE A 1 100 ? 23.625 36.281 -19.5 1 82.44 100 PHE A C 1
ATOM 793 O O . PHE A 1 100 ? 23.672 37.156 -18.656 1 82.44 100 PHE A O 1
ATOM 800 N N . LEU A 1 101 ? 23 35.094 -19.328 1 84.75 101 LEU A N 1
ATOM 801 C CA . LEU A 1 101 ? 22.266 34.812 -18.109 1 84.75 101 LEU A CA 1
ATOM 802 C C . LEU A 1 101 ? 23.188 34.844 -16.891 1 84.75 101 LEU A C 1
ATOM 804 O O . LEU A 1 101 ? 22.766 35.281 -15.812 1 84.75 101 LEU A O 1
ATOM 808 N N . PHE A 1 102 ? 24.469 34.469 -17.078 1 88.56 102 PHE A N 1
ATOM 809 C CA . PHE A 1 102 ? 25.391 34.375 -15.961 1 88.56 102 PHE A CA 1
ATOM 810 C C . PHE A 1 102 ? 26.562 35.344 -16.141 1 88.56 102 PHE A C 1
ATOM 812 O O . PHE A 1 102 ? 27.703 35.031 -15.773 1 88.56 102 PHE A O 1
ATOM 819 N N . SER A 1 103 ? 26.297 36.438 -16.703 1 82.69 103 SER A N 1
ATOM 820 C CA . SER A 1 103 ? 27.328 37.375 -17.125 1 82.69 103 SER A CA 1
ATOM 821 C C . SER A 1 103 ? 28.141 37.875 -15.938 1 82.69 103 SER A C 1
ATOM 823 O O . SER A 1 103 ? 29.312 38.188 -16.078 1 82.69 103 SER A O 1
ATOM 825 N N . ASP A 1 104 ? 27.516 37.844 -14.727 1 83.06 104 ASP A N 1
ATOM 826 C CA . ASP A 1 104 ? 28.172 38.406 -13.547 1 83.06 104 ASP A CA 1
ATOM 827 C C . ASP A 1 104 ? 28.953 37.312 -12.805 1 83.06 104 ASP A C 1
ATOM 829 O O . ASP A 1 104 ? 29.609 37.594 -11.797 1 83.06 104 ASP A O 1
ATOM 833 N N . ASP A 1 105 ? 28.938 36.156 -13.266 1 89.12 105 ASP A N 1
ATOM 834 C CA . ASP A 1 105 ? 29.609 35.062 -12.594 1 89.12 105 ASP A CA 1
ATOM 835 C C . ASP A 1 105 ? 31.078 34.969 -13.008 1 89.12 105 ASP A C 1
ATOM 837 O O . ASP A 1 105 ? 31.406 35.188 -14.18 1 89.12 105 ASP A O 1
ATOM 841 N N . GLN A 1 106 ? 31.953 34.688 -12.156 1 88.88 106 GLN A N 1
ATOM 842 C CA . GLN A 1 106 ? 33.375 34.594 -12.391 1 88.88 106 GLN A CA 1
ATOM 843 C C . GLN A 1 106 ? 33.719 33.594 -13.492 1 88.88 106 GLN A C 1
ATOM 845 O O . GLN A 1 106 ? 34.656 33.812 -14.266 1 88.88 106 GLN A O 1
ATOM 850 N N . LEU A 1 107 ? 32.938 32.531 -13.562 1 89.12 107 LEU A N 1
ATOM 851 C CA . LEU A 1 107 ? 33.156 31.531 -14.594 1 89.12 107 LEU A CA 1
ATOM 852 C C . LEU A 1 107 ? 33.031 32.125 -15.984 1 89.12 107 LEU A C 1
ATOM 854 O O . LEU A 1 107 ? 33.844 31.828 -16.875 1 89.12 107 LEU A O 1
ATOM 858 N N . ILE A 1 108 ? 32.062 33 -16.203 1 87.44 108 ILE A N 1
ATOM 859 C CA . ILE A 1 108 ? 31.781 33.562 -17.5 1 87.44 108 ILE A CA 1
ATOM 860 C C . ILE A 1 108 ? 32.812 34.656 -17.828 1 87.44 108 ILE A C 1
ATOM 862 O O . ILE A 1 108 ? 33.25 34.781 -18.969 1 87.44 108 ILE A O 1
ATOM 866 N N . ILE A 1 109 ? 33.188 35.375 -16.781 1 85.38 109 ILE A N 1
ATOM 867 C CA . ILE A 1 109 ? 34.188 36.406 -16.969 1 85.38 109 ILE A CA 1
ATOM 868 C C . ILE A 1 109 ? 35.5 35.75 -17.422 1 85.38 109 ILE A C 1
ATOM 870 O O . ILE A 1 109 ? 36.125 36.219 -18.359 1 85.38 109 ILE A O 1
ATOM 874 N N . ASP A 1 110 ? 35.781 34.656 -16.844 1 85.62 110 ASP A N 1
ATOM 875 C CA . ASP A 1 110 ? 37.031 33.938 -17.188 1 85.62 110 ASP A CA 1
ATOM 876 C C . ASP A 1 110 ? 36.875 33.25 -18.562 1 85.62 110 ASP A C 1
ATOM 878 O O . ASP A 1 110 ? 37.875 33.125 -19.281 1 85.62 110 ASP A O 1
ATOM 882 N N . ASP A 1 111 ? 35.719 32.875 -18.797 1 83.5 111 ASP A N 1
ATOM 883 C CA . ASP A 1 111 ? 35.438 32.156 -20.031 1 83.5 111 ASP A CA 1
ATOM 884 C C . ASP A 1 111 ? 35.688 33.062 -21.25 1 83.5 111 ASP A C 1
ATOM 886 O O . ASP A 1 111 ? 36.094 32.562 -22.312 1 83.5 111 ASP A O 1
ATOM 890 N N . ALA A 1 112 ? 35.375 34.281 -21.125 1 75.31 112 ALA A N 1
ATOM 891 C CA . ALA A 1 112 ? 35.594 35.219 -22.219 1 75.31 112 ALA A CA 1
ATOM 892 C C . ALA A 1 112 ? 37.062 35.219 -22.672 1 75.31 112 ALA A C 1
ATOM 894 O O . ALA A 1 112 ? 37.344 35.406 -23.859 1 75.31 112 ALA A O 1
ATOM 895 N N . GLN A 1 113 ? 37.969 34.875 -21.734 1 69.75 113 GLN A N 1
ATOM 896 C CA . GLN A 1 113 ? 39.406 34.875 -22.047 1 69.75 113 GLN A CA 1
ATOM 897 C C . GLN A 1 113 ? 39.875 33.469 -22.391 1 69.75 113 GLN A C 1
ATOM 899 O O . GLN A 1 113 ? 40.625 33.281 -23.344 1 69.75 113 GLN A O 1
ATOM 904 N N . LYS A 1 114 ? 39.344 32.469 -21.672 1 72.5 114 LYS A N 1
ATOM 905 C CA . LYS A 1 114 ? 39.938 31.125 -21.734 1 72.5 114 LYS A CA 1
ATOM 906 C C . LYS A 1 114 ? 39 30.125 -22.375 1 72.5 114 LYS A C 1
ATOM 908 O O . LYS A 1 114 ? 39.406 29.047 -22.797 1 72.5 114 LYS A O 1
ATOM 913 N N . GLY A 1 115 ? 37.781 30.516 -22.656 1 78.12 115 GLY A N 1
ATOM 914 C CA . GLY A 1 115 ? 36.812 29.609 -23.234 1 78.12 115 GLY A CA 1
ATOM 915 C C . GLY A 1 115 ? 36.531 28.391 -22.375 1 78.12 115 GLY A C 1
ATOM 916 O O . GLY A 1 115 ? 36.438 27.281 -22.891 1 78.12 115 GLY A O 1
ATOM 917 N N . THR A 1 116 ? 36.406 28.516 -21.125 1 81.88 116 THR A N 1
ATOM 918 C CA . THR A 1 116 ? 36.406 27.406 -20.172 1 81.88 116 THR A CA 1
ATOM 919 C C . THR A 1 116 ? 35 26.906 -19.922 1 81.88 116 THR A C 1
ATOM 921 O O . THR A 1 116 ? 34.781 25.844 -19.328 1 81.88 116 THR A O 1
ATOM 924 N N . LEU A 1 117 ? 34.031 27.594 -20.5 1 90.44 117 LEU A N 1
ATOM 925 C CA . LEU A 1 117 ? 32.625 27.234 -20.188 1 90.44 117 LEU A CA 1
ATOM 926 C C . LEU A 1 117 ? 32.219 25.969 -20.922 1 90.44 117 LEU A C 1
ATOM 928 O O . LEU A 1 117 ? 31.453 25.156 -20.391 1 90.44 117 LEU A O 1
ATOM 932 N N . CYS A 1 118 ? 32.75 25.859 -22.156 1 93.88 118 CYS A N 1
ATOM 933 C CA . CYS A 1 118 ? 32.25 24.781 -23 1 93.88 118 CYS A CA 1
ATOM 934 C C . CYS A 1 118 ? 33.406 23.906 -23.5 1 93.88 118 CYS A C 1
ATOM 936 O O . CYS A 1 118 ? 34.5 24.406 -23.766 1 93.88 118 CYS A O 1
ATOM 938 N N . THR A 1 119 ? 33.25 22.641 -23.5 1 94.75 119 THR A N 1
ATOM 939 C CA . THR A 1 119 ? 34.094 21.688 -24.219 1 94.75 119 THR A CA 1
ATOM 940 C C . THR A 1 119 ? 33.312 21.031 -25.359 1 94.75 119 THR A C 1
ATOM 942 O O . THR A 1 119 ? 32.219 20.469 -25.141 1 94.75 119 THR A O 1
ATOM 945 N N . TRP A 1 120 ? 33.844 21.156 -26.641 1 94.81 120 TRP A N 1
ATOM 946 C CA . TRP A 1 120 ? 33.156 20.688 -27.828 1 94.81 120 TRP A CA 1
ATOM 947 C C . TRP A 1 120 ? 33.688 19.328 -28.266 1 94.81 120 TRP A C 1
ATOM 949 O O . TRP A 1 120 ? 34.906 19.062 -28.141 1 94.81 120 TRP A O 1
ATOM 959 N N . TYR A 1 121 ? 32.812 18.5 -28.719 1 95.38 121 TYR A N 1
ATOM 960 C CA . TYR A 1 121 ? 33.188 17.188 -29.203 1 95.38 121 TYR A CA 1
ATOM 961 C C . TYR A 1 121 ? 32.625 16.938 -30.609 1 95.38 121 TYR A C 1
ATOM 963 O O . TYR A 1 121 ? 31.453 17.266 -30.875 1 95.38 121 TYR A O 1
ATOM 971 N N . ASP A 1 122 ? 33.469 16.438 -31.484 1 95 122 ASP A N 1
ATOM 972 C CA . ASP A 1 122 ? 33.031 15.883 -32.781 1 95 122 ASP A CA 1
ATOM 973 C C . ASP A 1 122 ? 32.875 14.367 -32.688 1 95 122 ASP A C 1
ATOM 975 O O . ASP A 1 122 ? 33.875 13.633 -32.594 1 95 122 ASP A O 1
ATOM 979 N N . LEU A 1 123 ? 31.656 13.914 -32.75 1 93.56 123 LEU A N 1
ATOM 980 C CA . LEU A 1 123 ? 31.375 12.516 -32.438 1 93.56 123 LEU A CA 1
ATOM 981 C C . LEU A 1 123 ? 31.922 11.602 -33.531 1 93.56 123 LEU A C 1
ATOM 983 O O . LEU A 1 123 ? 32.062 10.391 -33.312 1 93.56 123 LEU A O 1
ATOM 987 N N . GLU A 1 124 ? 32.219 12.109 -34.75 1 90.94 124 GLU A N 1
ATOM 988 C CA . GLU A 1 124 ? 32.906 11.297 -35.781 1 90.94 124 GLU A CA 1
ATOM 989 C C . GLU A 1 124 ? 34.281 10.883 -35.312 1 90.94 124 GLU A C 1
ATOM 991 O O . GLU A 1 124 ? 34.719 9.742 -35.531 1 90.94 124 GLU A O 1
ATOM 996 N N . LYS A 1 125 ? 34.969 11.773 -34.594 1 92.5 125 LYS A N 1
ATOM 997 C CA . LYS A 1 125 ? 36.375 11.539 -34.219 1 92.5 125 LYS A CA 1
ATOM 998 C C . LYS A 1 125 ? 36.5 11.25 -32.719 1 92.5 125 LYS A C 1
ATOM 1000 O O . LYS A 1 125 ? 37.438 10.547 -32.312 1 92.5 125 LYS A O 1
ATOM 1005 N N . GLU A 1 126 ? 35.625 11.773 -31.953 1 94.25 126 GLU A N 1
ATOM 1006 C CA . GLU A 1 126 ? 35.844 11.781 -30.516 1 94.25 126 GLU A CA 1
ATOM 1007 C C . GLU A 1 126 ? 34.719 11.008 -29.781 1 94.25 126 GLU A C 1
ATOM 1009 O O . GLU A 1 126 ? 34.438 11.297 -28.625 1 94.25 126 GLU A O 1
ATOM 1014 N N . TYR A 1 127 ? 34.125 10.117 -30.516 1 94.56 127 TYR A N 1
ATOM 1015 C CA . TYR A 1 127 ? 33.062 9.336 -29.938 1 94.56 127 TYR A CA 1
ATOM 1016 C C . TYR A 1 127 ? 33.531 8.586 -28.688 1 94.56 127 TYR A C 1
ATOM 1018 O O . TYR A 1 127 ? 32.906 8.68 -27.625 1 94.56 127 TYR A O 1
ATOM 1026 N N . ASP A 1 128 ? 34.625 7.93 -28.781 1 93.56 128 ASP A N 1
ATOM 1027 C CA . ASP A 1 128 ? 35.125 7.094 -27.703 1 93.56 128 ASP A CA 1
ATOM 1028 C C . ASP A 1 128 ? 35.5 7.941 -26.484 1 93.56 128 ASP A C 1
ATOM 1030 O O . ASP A 1 128 ? 35.281 7.523 -25.344 1 93.56 128 ASP A O 1
ATOM 1034 N N . VAL A 1 129 ? 36.031 9.078 -26.766 1 94.12 129 VAL A N 1
ATOM 1035 C CA . VAL A 1 129 ? 36.406 9.992 -25.688 1 94.12 129 VAL A CA 1
ATOM 1036 C C . VAL A 1 129 ? 35.125 10.438 -24.922 1 94.12 129 VAL A C 1
ATOM 1038 O O . VAL A 1 129 ? 35.125 10.469 -23.703 1 94.12 129 VAL A O 1
ATOM 1041 N N . LEU A 1 130 ? 34.062 10.719 -25.672 1 94.56 130 LEU A N 1
ATOM 1042 C CA . LEU A 1 130 ? 32.844 11.188 -25.047 1 94.56 130 LEU A CA 1
ATOM 1043 C C . LEU A 1 130 ? 32.156 10.07 -24.266 1 94.56 130 LEU A C 1
ATOM 1045 O O . LEU A 1 130 ? 31.625 10.297 -23.172 1 94.56 130 LEU A O 1
ATOM 1049 N N . VAL A 1 131 ? 32.156 8.898 -24.781 1 94.31 131 VAL A N 1
ATOM 1050 C CA . VAL A 1 131 ? 31.562 7.758 -24.094 1 94.31 131 VAL A CA 1
ATOM 1051 C C . VAL A 1 131 ? 32.312 7.492 -22.797 1 94.31 131 VAL A C 1
ATOM 1053 O O . VAL A 1 131 ? 31.719 7.25 -21.75 1 94.31 131 VAL A O 1
ATOM 1056 N N . ALA A 1 132 ? 33.625 7.566 -22.828 1 94.12 132 ALA A N 1
ATOM 1057 C CA . ALA A 1 132 ? 34.438 7.383 -21.625 1 94.12 132 ALA A CA 1
ATOM 1058 C C . ALA A 1 132 ? 34.125 8.453 -20.578 1 94.12 132 ALA A C 1
ATOM 1060 O O . ALA A 1 132 ? 34.062 8.156 -19.391 1 94.12 132 ALA A O 1
ATOM 1061 N N . LEU A 1 133 ? 33.969 9.602 -21.078 1 93.69 133 LEU A N 1
ATOM 1062 C CA . LEU A 1 133 ? 33.625 10.688 -20.188 1 93.69 133 LEU A CA 1
ATOM 1063 C C . LEU A 1 133 ? 32.25 10.43 -19.531 1 93.69 133 LEU A C 1
ATOM 1065 O O . LEU A 1 133 ? 32.094 10.602 -18.328 1 93.69 133 LEU A O 1
ATOM 1069 N N . ALA A 1 134 ? 31.312 10.086 -20.328 1 93.38 134 ALA A N 1
ATOM 1070 C CA . ALA A 1 134 ? 29.969 9.797 -19.828 1 93.38 134 ALA A CA 1
ATOM 1071 C C . ALA A 1 134 ? 30.016 8.672 -18.797 1 93.38 134 ALA A C 1
ATOM 1073 O O . ALA A 1 134 ? 29.328 8.734 -17.766 1 93.38 134 ALA A O 1
ATOM 1074 N N . GLN A 1 135 ? 30.766 7.715 -19.047 1 92.38 135 GLN A N 1
ATOM 1075 C CA . GLN A 1 135 ? 30.922 6.605 -18.109 1 92.38 135 GLN A CA 1
ATOM 1076 C C . GLN A 1 135 ? 31.531 7.078 -16.781 1 92.38 135 GLN A C 1
ATOM 1078 O O . GLN A 1 135 ? 31.078 6.672 -15.711 1 92.38 135 GLN A O 1
ATOM 1083 N N . ARG A 1 136 ? 32.562 7.871 -16.938 1 90.38 136 ARG A N 1
ATOM 1084 C CA . ARG A 1 136 ? 33.188 8.43 -15.742 1 90.38 136 ARG A CA 1
ATOM 1085 C C . ARG A 1 136 ? 32.188 9.273 -14.945 1 90.38 136 ARG A C 1
ATOM 1087 O O . ARG A 1 136 ? 32.125 9.18 -13.719 1 90.38 136 ARG A O 1
ATOM 1094 N N . MET A 1 137 ? 31.438 10.031 -15.625 1 90.06 137 MET A N 1
ATOM 1095 C CA . MET A 1 137 ? 30.453 10.883 -14.969 1 90.06 137 MET A CA 1
ATOM 1096 C C . MET A 1 137 ? 29.391 10.047 -14.266 1 90.06 137 MET A C 1
ATOM 1098 O O . MET A 1 137 ? 28.938 10.391 -13.172 1 90.06 137 MET A O 1
ATOM 1102 N N . LEU A 1 138 ? 29 9.031 -14.93 1 86.5 138 LEU A N 1
ATOM 1103 C CA . LEU A 1 138 ? 28.031 8.117 -14.32 1 86.5 138 LEU A CA 1
ATOM 1104 C C . LEU A 1 138 ? 28.609 7.492 -13.047 1 86.5 138 LEU A C 1
ATOM 1106 O O . LEU A 1 138 ? 27.922 7.426 -12.023 1 86.5 138 LEU A O 1
ATOM 1110 N N . ALA A 1 139 ? 29.812 7.113 -13.141 1 85.06 139 ALA A N 1
ATOM 1111 C CA . ALA A 1 139 ? 30.484 6.512 -11.992 1 85.06 139 ALA A CA 1
ATOM 1112 C C . ALA A 1 139 ? 30.594 7.512 -10.844 1 85.06 139 ALA A C 1
ATOM 1114 O O . ALA A 1 139 ? 30.359 7.164 -9.68 1 85.06 139 ALA A O 1
ATOM 1115 N N . GLU A 1 140 ? 30.969 8.719 -11.219 1 85 140 GLU A N 1
ATOM 1116 C CA . GLU A 1 140 ? 31.094 9.773 -10.211 1 85 140 GLU A CA 1
ATOM 1117 C C . GLU A 1 140 ? 29.734 10.086 -9.57 1 85 140 GLU A C 1
ATOM 1119 O O . GLU A 1 140 ? 29.656 10.273 -8.359 1 85 140 GLU A O 1
ATOM 1124 N N . GLU A 1 141 ? 28.812 10.141 -10.414 1 82.62 141 GLU A N 1
ATOM 1125 C CA . GLU A 1 141 ? 27.469 10.414 -9.906 1 82.62 141 GLU A CA 1
ATOM 1126 C C . GLU A 1 141 ? 27 9.305 -8.969 1 82.62 141 GLU A C 1
ATOM 1128 O O . GLU A 1 141 ? 26.406 9.578 -7.926 1 82.62 141 GLU A O 1
ATOM 1133 N N . GLN A 1 142 ? 27.234 8.18 -9.367 1 76.56 142 GLN A N 1
ATOM 1134 C CA . GLN A 1 142 ? 26.859 7.035 -8.547 1 76.56 142 GLN A CA 1
ATOM 1135 C C . GLN A 1 142 ? 27.609 7.043 -7.219 1 76.56 142 GLN A C 1
ATOM 1137 O O . GLN A 1 142 ? 27.031 6.758 -6.168 1 76.56 142 GLN A O 1
ATOM 1142 N N . ALA A 1 143 ? 28.859 7.434 -7.32 1 77.25 143 ALA A N 1
ATOM 1143 C CA . ALA A 1 143 ? 29.688 7.527 -6.113 1 77.25 143 ALA A CA 1
ATOM 1144 C C . ALA A 1 143 ? 29.172 8.625 -5.188 1 77.25 143 ALA A C 1
ATOM 1146 O O . ALA A 1 143 ? 29.094 8.438 -3.969 1 77.25 143 ALA A O 1
ATOM 1147 N N . ARG A 1 144 ? 28.906 9.719 -5.746 1 76.94 144 ARG A N 1
ATOM 1148 C CA . ARG A 1 144 ? 28.375 10.836 -4.969 1 76.94 144 ARG A CA 1
ATOM 1149 C C . ARG A 1 144 ? 27.047 10.461 -4.316 1 76.94 144 ARG A C 1
ATOM 1151 O O . ARG A 1 144 ? 26.844 10.719 -3.129 1 76.94 144 ARG A O 1
ATOM 1158 N N . ARG A 1 145 ? 26.297 9.906 -5.082 1 71.56 145 ARG A N 1
ATOM 1159 C CA . ARG A 1 145 ? 24.984 9.5 -4.57 1 71.56 145 ARG A CA 1
ATOM 1160 C C . ARG A 1 145 ? 25.125 8.492 -3.439 1 71.56 145 ARG A C 1
ATOM 1162 O O . ARG A 1 145 ? 24.406 8.562 -2.439 1 71.56 145 ARG A O 1
ATOM 1169 N N . ARG A 1 146 ? 26 7.637 -3.66 1 68.56 146 ARG A N 1
ATOM 1170 C CA . ARG A 1 146 ? 26.281 6.648 -2.621 1 68.56 146 ARG A CA 1
ATOM 1171 C C . ARG A 1 146 ? 26.75 7.324 -1.336 1 68.56 146 ARG A C 1
ATOM 1173 O O . ARG A 1 146 ? 26.312 6.969 -0.244 1 68.56 146 ARG A O 1
ATOM 1180 N N . ALA A 1 147 ? 27.609 8.211 -1.556 1 70.06 147 ALA A N 1
ATOM 1181 C CA . ALA A 1 147 ? 28.125 8.938 -0.402 1 70.06 147 ALA A CA 1
ATOM 1182 C C . ALA A 1 147 ? 27.016 9.711 0.304 1 70.06 147 ALA A C 1
ATOM 1184 O O . ALA A 1 147 ? 26.938 9.711 1.535 1 70.06 147 ALA A O 1
ATOM 1185 N N . GLU A 1 148 ? 26.25 10.312 -0.445 1 68.06 148 GLU A N 1
ATOM 1186 C CA . GLU A 1 148 ? 25.141 11.078 0.113 1 68.06 148 GLU A CA 1
ATOM 1187 C C . GLU A 1 148 ? 24.156 10.172 0.829 1 68.06 148 GLU A C 1
ATOM 1189 O O . GLU A 1 148 ? 23.641 10.516 1.899 1 68.06 148 GLU A O 1
ATOM 1194 N N . GLN A 1 149 ? 23.891 9.117 0.171 1 63.62 149 GLN A N 1
ATOM 1195 C CA . GLN A 1 149 ? 22.969 8.164 0.762 1 63.62 149 GLN A CA 1
ATOM 1196 C C . GLN A 1 149 ? 23.531 7.57 2.051 1 63.62 149 GLN A C 1
ATOM 1198 O O . GLN A 1 149 ? 22.797 7.367 3.02 1 63.62 149 GLN A O 1
ATOM 1203 N N . GLU A 1 150 ? 24.734 7.316 1.938 1 63.59 150 GLU A N 1
ATOM 1204 C CA . GLU A 1 150 ? 25.391 6.82 3.143 1 63.59 150 GLU A CA 1
ATOM 1205 C C . GLU A 1 150 ? 25.312 7.84 4.277 1 63.59 150 GLU A C 1
ATOM 1207 O O . GLU A 1 150 ? 25.031 7.48 5.422 1 63.59 150 GLU A O 1
ATOM 1212 N N . GLN A 1 151 ? 25.609 9.023 3.84 1 62.28 151 GLN A N 1
ATOM 1213 C CA . GLN A 1 151 ? 25.5 10.086 4.832 1 62.28 151 GLN A CA 1
ATOM 1214 C C . GLN A 1 151 ? 24.062 10.242 5.32 1 62.28 151 GLN A C 1
ATOM 1216 O O . GLN A 1 151 ? 23.828 10.406 6.516 1 62.28 151 GLN A O 1
ATOM 1221 N N . ALA A 1 152 ? 23.25 10.211 4.359 1 60.38 152 ALA A N 1
ATOM 1222 C CA . ALA A 1 152 ? 21.844 10.32 4.711 1 60.38 152 ALA A CA 1
ATOM 1223 C C . ALA A 1 152 ? 21.391 9.141 5.574 1 60.38 152 ALA A C 1
ATOM 1225 O O . ALA A 1 152 ? 20.625 9.312 6.516 1 60.38 152 ALA A O 1
ATOM 1226 N N . GLY A 1 153 ? 21.797 8.016 5.145 1 57 153 GLY A N 1
ATOM 1227 C CA . GLY A 1 153 ? 21.531 6.836 5.953 1 57 153 GLY A CA 1
ATOM 1228 C C . GLY A 1 153 ? 22.062 6.957 7.371 1 57 153 GLY A C 1
ATOM 1229 O O . GLY A 1 153 ? 21.375 6.59 8.328 1 57 153 GLY A O 1
ATOM 1230 N N . LEU A 1 154 ? 23.234 7.469 7.395 1 55.16 154 LEU A N 1
ATOM 1231 C CA . LEU A 1 154 ? 23.844 7.699 8.703 1 55.16 154 LEU A CA 1
ATOM 1232 C C . LEU A 1 154 ? 23.047 8.719 9.5 1 55.16 154 LEU A C 1
ATOM 1234 O O . LEU A 1 154 ? 22.828 8.547 10.703 1 55.16 154 LEU A O 1
ATOM 1238 N N . GLU A 1 155 ? 22.703 9.688 8.82 1 54.78 155 GLU A N 1
ATOM 1239 C CA . GLU A 1 155 ? 21.891 10.727 9.469 1 54.78 155 GLU A CA 1
ATOM 1240 C C . GLU A 1 155 ? 20.531 10.18 9.891 1 54.78 155 GLU A C 1
ATOM 1242 O O . GLU A 1 155 ? 20.047 10.492 10.984 1 54.78 155 GLU A O 1
ATOM 1247 N N . MET A 1 156 ? 20.031 9.453 8.977 1 53.22 156 MET A N 1
ATOM 1248 C CA . MET A 1 156 ? 18.75 8.828 9.328 1 53.22 156 MET A CA 1
ATOM 1249 C C . MET A 1 156 ? 18.906 7.922 10.547 1 53.22 156 MET A C 1
ATOM 1251 O O . MET A 1 156 ? 18.031 7.887 11.414 1 53.22 156 MET A O 1
ATOM 1255 N N . ARG A 1 157 ? 19.984 7.246 10.547 1 52.88 157 ARG A N 1
ATOM 1256 C CA . ARG A 1 157 ? 20.312 6.414 11.695 1 52.88 157 ARG A CA 1
ATOM 1257 C C . ARG A 1 157 ? 20.531 7.262 12.945 1 52.88 157 ARG A C 1
ATOM 1259 O O . ARG A 1 157 ? 20.109 6.883 14.039 1 52.88 157 ARG A O 1
ATOM 1266 N N . ALA A 1 158 ? 21.219 8.289 12.633 1 50.94 158 ALA A N 1
ATOM 1267 C CA . ALA A 1 158 ? 21.5 9.203 13.742 1 50.94 158 ALA A CA 1
ATOM 1268 C C . ALA A 1 158 ? 20.219 9.883 14.227 1 50.94 158 ALA A C 1
ATOM 1270 O O . ALA A 1 158 ? 20.047 10.094 15.43 1 50.94 158 ALA A O 1
ATOM 1271 N N . LEU A 1 159 ? 19.516 10.25 13.211 1 49.53 159 LEU A N 1
ATOM 1272 C CA . LEU A 1 159 ? 18.281 10.945 13.547 1 49.53 159 LEU A CA 1
ATOM 1273 C C . LEU A 1 159 ? 17.266 9.977 14.148 1 49.53 159 LEU A C 1
ATOM 1275 O O . LEU A 1 159 ? 16.391 10.383 14.914 1 49.53 159 LEU A O 1
ATOM 1279 N N . ALA A 1 160 ? 17.391 8.812 13.625 1 49.19 160 ALA A N 1
ATOM 1280 C CA . ALA A 1 160 ? 16.469 7.789 14.148 1 49.19 160 ALA A CA 1
ATOM 1281 C C . ALA A 1 160 ? 16.797 7.465 15.602 1 49.19 160 ALA A C 1
ATOM 1283 O O . ALA A 1 160 ? 16.172 6.594 16.203 1 49.19 160 ALA A O 1
ATOM 1284 N N . LYS A 1 161 ? 17.844 8.047 16.078 1 51.66 161 LYS A N 1
ATOM 1285 C CA . LYS A 1 161 ? 18 7.727 17.5 1 51.66 161 LYS A CA 1
ATOM 1286 C C . LYS A 1 161 ? 16.828 8.258 18.328 1 51.66 161 LYS A C 1
ATOM 1288 O O . LYS A 1 161 ? 16.703 9.469 18.516 1 51.66 161 LYS A O 1
ATOM 1293 N N . PRO A 1 162 ? 15.812 7.473 18.266 1 53.97 162 PRO A N 1
ATOM 1294 C CA . PRO A 1 162 ? 14.602 7.875 19 1 53.97 162 PRO A CA 1
ATOM 1295 C C . PRO A 1 162 ? 14.891 8.281 20.438 1 53.97 162 PRO A C 1
ATOM 1297 O O . PRO A 1 162 ? 15.758 7.699 21.094 1 53.97 162 PRO A O 1
ATOM 1300 N N . LYS A 1 163 ? 14.531 9.578 20.719 1 64.75 163 LYS A N 1
ATOM 1301 C CA . LYS A 1 163 ? 14.492 9.938 22.125 1 64.75 163 LYS A CA 1
ATOM 1302 C C . LYS A 1 163 ? 13.539 9.031 22.906 1 64.75 163 LYS A C 1
ATOM 1304 O O . LYS A 1 163 ? 12.359 8.922 22.547 1 64.75 163 LYS A O 1
ATOM 1309 N N . GLY A 1 164 ? 14.016 8.219 23.797 1 75.38 164 GLY A N 1
ATOM 1310 C CA . GLY A 1 164 ? 13.312 7.309 24.703 1 75.38 164 GLY A CA 1
ATOM 1311 C C . GLY A 1 164 ? 13.648 5.848 24.453 1 75.38 164 GLY A C 1
ATOM 1312 O O . GLY A 1 164 ? 14.398 5.527 23.531 1 75.38 164 GLY A O 1
ATOM 1313 N N . ALA A 1 165 ? 13.18 5.074 25.328 1 85.44 165 ALA A N 1
ATOM 1314 C CA . ALA A 1 165 ? 13.398 3.631 25.219 1 85.44 165 ALA A CA 1
ATOM 1315 C C . ALA A 1 165 ? 12.578 3.033 24.078 1 85.44 165 ALA A C 1
ATOM 1317 O O . ALA A 1 165 ? 11.477 3.496 23.797 1 85.44 165 ALA A O 1
ATOM 1318 N N . PRO A 1 166 ? 13.094 2.08 23.391 1 88.69 166 PRO A N 1
ATOM 1319 C CA . PRO A 1 166 ? 12.367 1.467 22.266 1 88.69 166 PRO A CA 1
ATOM 1320 C C . PRO A 1 166 ? 11.094 0.752 22.719 1 88.69 166 PRO A C 1
ATOM 1322 O O . PRO A 1 166 ? 11.039 0.211 23.828 1 88.69 166 PRO A O 1
ATOM 1325 N N . PHE A 1 167 ? 10.102 0.777 21.859 1 90.81 167 PHE A N 1
ATOM 1326 C CA . PHE A 1 167 ? 8.867 0.029 22.047 1 90.81 167 PHE A CA 1
ATOM 1327 C C . PHE A 1 167 ? 9.086 -1.456 21.781 1 90.81 167 PHE A C 1
ATOM 1329 O O . PHE A 1 167 ? 9.336 -1.858 20.656 1 90.81 167 PHE A O 1
ATOM 1336 N N . THR A 1 168 ? 9.023 -2.262 22.828 1 93.06 168 THR A N 1
ATOM 1337 C CA . THR A 1 168 ? 9.352 -3.678 22.719 1 93.06 168 THR A CA 1
ATOM 1338 C C . THR A 1 168 ? 8.102 -4.539 22.859 1 93.06 168 THR A C 1
ATOM 1340 O O . THR A 1 168 ? 7.066 -4.062 23.328 1 93.06 168 THR A O 1
ATOM 1343 N N . PRO A 1 169 ? 8.188 -5.77 22.406 1 93.5 169 PRO A N 1
ATOM 1344 C CA . PRO A 1 169 ? 7.055 -6.68 22.578 1 93.5 169 PRO A CA 1
ATOM 1345 C C . PRO A 1 169 ? 6.637 -6.836 24.031 1 93.5 169 PRO A C 1
ATOM 1347 O O . PRO A 1 169 ? 5.445 -6.93 24.344 1 93.5 169 PRO A O 1
ATOM 1350 N N . GLU A 1 170 ? 7.605 -6.809 24.922 1 92.06 170 GLU A N 1
ATOM 1351 C CA . GLU A 1 170 ? 7.301 -6.914 26.344 1 92.06 170 GLU A CA 1
ATOM 1352 C C . GLU A 1 170 ? 6.473 -5.723 26.828 1 92.06 170 GLU A C 1
ATOM 1354 O O . GLU A 1 170 ? 5.512 -5.891 27.578 1 92.06 170 GLU A O 1
ATOM 1359 N N . LEU A 1 171 ? 6.906 -4.625 26.391 1 90.81 171 LEU A N 1
ATOM 1360 C CA . LEU A 1 171 ? 6.184 -3.418 26.781 1 90.81 171 LEU A CA 1
ATOM 1361 C C . LEU A 1 171 ? 4.773 -3.42 26.188 1 90.81 171 LEU A C 1
ATOM 1363 O O . LEU A 1 171 ? 3.82 -3.004 26.844 1 90.81 171 LEU A O 1
ATOM 1367 N N . LEU A 1 172 ? 4.648 -3.859 24.938 1 94.06 172 LEU A N 1
ATOM 1368 C CA . LEU A 1 172 ? 3.34 -3.959 24.297 1 94.06 172 LEU A CA 1
ATOM 1369 C C . LEU A 1 172 ? 2.408 -4.859 25.109 1 94.06 172 LEU A C 1
ATOM 1371 O O . LEU A 1 172 ? 1.246 -4.516 25.328 1 94.06 172 LEU A O 1
ATOM 1375 N N . ALA A 1 173 ? 2.896 -5.984 25.516 1 92.25 173 ALA A N 1
ATOM 1376 C CA . ALA A 1 173 ? 2.096 -6.91 26.297 1 92.25 173 ALA A CA 1
ATOM 1377 C C . ALA A 1 173 ? 1.594 -6.246 27.578 1 92.25 173 ALA A C 1
ATOM 1379 O O . ALA A 1 173 ? 0.44 -6.434 27.969 1 92.25 173 ALA A O 1
ATOM 1380 N N . ARG A 1 174 ? 2.447 -5.484 28.172 1 88.31 174 ARG A N 1
ATOM 1381 C CA . ARG A 1 174 ? 2.09 -4.789 29.391 1 88.31 174 ARG A CA 1
ATOM 1382 C C . ARG A 1 174 ? 1.022 -3.73 29.141 1 88.31 174 ARG A C 1
ATOM 1384 O O . ARG A 1 174 ? 0.081 -3.586 29.922 1 88.31 174 ARG A O 1
ATOM 1391 N N . VAL A 1 175 ? 1.201 -3.018 28.094 1 89.25 175 VAL A N 1
ATOM 1392 C CA . VAL A 1 175 ? 0.263 -1.954 27.75 1 89.25 175 VAL A CA 1
ATOM 1393 C C . VAL A 1 175 ? -1.104 -2.555 27.422 1 89.25 175 VAL A C 1
ATOM 1395 O O . VAL A 1 175 ? -2.135 -2.043 27.875 1 89.25 175 VAL A O 1
ATOM 1398 N N . GLU A 1 176 ? -1.118 -3.602 26.672 1 90.62 176 GLU A N 1
ATOM 1399 C CA . GLU A 1 176 ? -2.373 -4.242 26.297 1 90.62 176 GLU A CA 1
ATOM 1400 C C . GLU A 1 176 ? -3.109 -4.781 27.516 1 90.62 176 GLU A C 1
ATOM 1402 O O . GLU A 1 176 ? -4.336 -4.695 27.594 1 90.62 176 GLU A O 1
ATOM 1407 N N . ALA A 1 177 ? -2.328 -5.285 28.422 1 87.25 177 ALA A N 1
ATOM 1408 C CA . ALA A 1 177 ? -2.922 -5.758 29.672 1 87.25 177 ALA A CA 1
ATOM 1409 C C . ALA A 1 177 ? -3.512 -4.598 30.469 1 87.25 177 ALA A C 1
ATOM 1411 O O . ALA A 1 177 ? -4.59 -4.727 31.047 1 87.25 177 ALA A O 1
ATOM 1412 N N . GLY A 1 178 ? -2.809 -3.523 30.453 1 84.5 178 GLY A N 1
ATOM 1413 C CA . GLY A 1 178 ? -3.275 -2.332 31.156 1 84.5 178 GLY A CA 1
ATOM 1414 C C . GLY A 1 178 ? -4.516 -1.726 30.531 1 84.5 178 GLY A C 1
ATOM 1415 O O . GLY A 1 178 ? -5.398 -1.238 31.234 1 84.5 178 GLY A O 1
ATOM 1416 N N . LEU A 1 179 ? -4.629 -1.831 29.234 1 87 179 LEU A N 1
ATOM 1417 C CA . LEU A 1 179 ? -5.746 -1.259 28.5 1 87 179 LEU A CA 1
ATOM 1418 C C . LEU A 1 179 ? -7.035 -2.023 28.781 1 87 179 LEU A C 1
ATOM 1420 O O . LEU A 1 179 ? -8.125 -1.453 28.719 1 87 179 LEU A O 1
ATOM 1424 N N . GLY A 1 180 ? -6.867 -3.248 29.062 1 80.56 180 GLY A N 1
ATOM 1425 C CA . GLY A 1 180 ? -8.039 -4.051 29.359 1 80.56 180 GLY A CA 1
ATOM 1426 C C . GLY A 1 180 ? -8.773 -3.586 30.609 1 80.56 180 GLY A C 1
ATOM 1427 O O . GLY A 1 180 ? -9.992 -3.754 30.703 1 80.56 180 GLY A O 1
ATOM 1428 N N . GLN A 1 181 ? -8.094 -2.92 31.422 1 77.5 181 GLN A N 1
ATOM 1429 C CA . GLN A 1 181 ? -8.664 -2.557 32.719 1 77.5 181 GLN A CA 1
ATOM 1430 C C . GLN A 1 181 ? -8.82 -1.044 32.844 1 77.5 181 GLN A C 1
ATOM 1432 O O . GLN A 1 181 ? -9.5 -0.559 33.75 1 77.5 181 GLN A O 1
ATOM 1437 N N . ALA A 1 182 ? -8.273 -0.343 31.969 1 77.94 182 ALA A N 1
ATOM 1438 C CA . ALA A 1 182 ? -8.188 1.106 32.125 1 77.94 182 ALA A CA 1
ATOM 1439 C C . ALA A 1 182 ? -9.453 1.791 31.609 1 77.94 182 ALA A C 1
ATOM 1441 O O . ALA A 1 182 ? -10.086 1.308 30.672 1 77.94 182 ALA A O 1
ATOM 1442 N N . ASP A 1 183 ? -9.891 2.803 32.312 1 79.69 183 ASP A N 1
ATOM 1443 C CA . ASP A 1 183 ? -10.898 3.713 31.781 1 79.69 183 ASP A CA 1
ATOM 1444 C C . ASP A 1 183 ? -10.289 4.699 30.781 1 79.69 183 ASP A C 1
ATOM 1446 O O . ASP A 1 183 ? -9.531 5.594 31.188 1 79.69 183 ASP A O 1
ATOM 1450 N N . LEU A 1 184 ? -10.648 4.477 29.594 1 81.81 184 LEU A N 1
ATOM 1451 C CA . LEU A 1 184 ? -10.031 5.262 28.531 1 81.81 184 LEU A CA 1
ATOM 1452 C C . LEU A 1 184 ? -10.859 6.504 28.219 1 81.81 184 LEU A C 1
ATOM 1454 O O . LEU A 1 184 ? -10.508 7.277 27.312 1 81.81 184 LEU A O 1
ATOM 1458 N N . SER A 1 185 ? -11.891 6.734 28.938 1 78.31 185 SER A N 1
ATOM 1459 C CA . SER A 1 185 ? -12.797 7.844 28.641 1 78.31 185 SER A CA 1
ATOM 1460 C C . SER A 1 185 ? -12.062 9.18 28.734 1 78.31 185 SER A C 1
ATOM 1462 O O . SER A 1 185 ? -12.328 10.086 27.938 1 78.31 185 SER A O 1
ATOM 1464 N N . ASN A 1 186 ? -11.133 9.234 29.625 1 79.12 186 ASN A N 1
ATOM 1465 C CA . ASN A 1 186 ? -10.406 10.484 29.812 1 79.12 186 ASN A CA 1
ATOM 1466 C C . ASN A 1 186 ? -9.352 10.703 28.734 1 79.12 186 ASN A C 1
ATOM 1468 O O . ASN A 1 186 ? -8.812 11.805 28.594 1 79.12 186 ASN A O 1
ATOM 1472 N N . LEU A 1 187 ? -9.133 9.695 27.984 1 83.06 187 LEU A N 1
ATOM 1473 C CA . LEU A 1 187 ? -8.109 9.797 26.953 1 83.06 187 LEU A CA 1
ATOM 1474 C C . LEU A 1 187 ? -8.742 10.055 25.578 1 83.06 187 LEU A C 1
ATOM 1476 O O . LEU A 1 187 ? -8.039 10.297 24.609 1 83.06 187 LEU A O 1
ATOM 1480 N N . MET A 1 188 ? -10.016 10.047 25.547 1 84.12 188 MET A N 1
ATOM 1481 C CA . MET A 1 188 ? -10.727 10.305 24.297 1 84.12 188 MET A CA 1
ATOM 1482 C C . MET A 1 188 ? -10.68 11.789 23.938 1 84.12 188 MET A C 1
ATOM 1484 O O . MET A 1 188 ? -10.906 12.641 24.797 1 84.12 188 MET A O 1
ATOM 1488 N N . ARG A 1 189 ? -10.32 12.078 22.75 1 84.19 189 ARG A N 1
ATOM 1489 C CA . ARG A 1 189 ? -10.25 13.445 22.25 1 84.19 189 ARG A CA 1
ATOM 1490 C C . ARG A 1 189 ? -11.109 13.617 21 1 84.19 189 ARG A C 1
ATOM 1492 O O . ARG A 1 189 ? -11.469 12.633 20.359 1 84.19 189 ARG A O 1
ATOM 1499 N N . ARG A 1 190 ? -11.445 14.883 20.859 1 87.06 190 ARG A N 1
ATOM 1500 C CA . ARG A 1 190 ? -12.211 15.281 19.688 1 87.06 190 ARG A CA 1
ATOM 1501 C C . ARG A 1 190 ? -11.492 16.375 18.906 1 87.06 190 ARG A C 1
ATOM 1503 O O . ARG A 1 190 ? -10.977 17.328 19.5 1 87.06 190 ARG A O 1
ATOM 1510 N N . GLN A 1 191 ? -11.258 16.094 17.656 1 90.56 191 GLN A N 1
ATOM 1511 C CA . GLN A 1 191 ? -10.664 17.109 16.797 1 90.56 191 GLN A CA 1
ATOM 1512 C C . GLN A 1 191 ? -11.516 17.344 15.562 1 90.56 191 GLN A C 1
ATOM 1514 O O . GLN A 1 191 ? -11.961 16.391 14.914 1 90.56 191 GLN A O 1
ATOM 1519 N N . ALA A 1 192 ? -11.703 18.609 15.266 1 92.19 192 ALA A N 1
ATOM 1520 C CA . ALA A 1 192 ? -12.586 18.953 14.156 1 92.19 192 ALA A CA 1
ATOM 1521 C C . ALA A 1 192 ? -11.844 18.875 12.82 1 92.19 192 ALA A C 1
ATOM 1523 O O . ALA A 1 192 ? -10.68 19.266 12.727 1 92.19 192 ALA A O 1
ATOM 1524 N N . VAL A 1 193 ? -12.469 18.281 11.859 1 94.81 193 VAL A N 1
ATOM 1525 C CA . VAL A 1 193 ? -12.141 18.516 10.453 1 94.81 193 VAL A CA 1
ATOM 1526 C C . VAL A 1 193 ? -12.992 19.656 9.906 1 94.81 193 VAL A C 1
ATOM 1528 O O . VAL A 1 193 ? -14.219 19.609 9.969 1 94.81 193 VAL A O 1
ATOM 1531 N N . CYS A 1 194 ? -12.32 20.641 9.328 1 94.31 194 CYS A N 1
ATOM 1532 C CA . CYS A 1 194 ? -13.039 21.859 8.984 1 94.31 194 CYS A CA 1
ATOM 1533 C C . CYS A 1 194 ? -12.945 22.141 7.484 1 94.31 194 CYS A C 1
ATOM 1535 O O . CYS A 1 194 ? -11.93 21.844 6.855 1 94.31 194 CYS A O 1
ATOM 1537 N N . ALA A 1 195 ? -14.016 22.703 7.004 1 92.38 195 ALA A N 1
ATOM 1538 C CA . ALA A 1 195 ? -13.984 23.328 5.684 1 92.38 195 ALA A CA 1
ATOM 1539 C C . ALA A 1 195 ? -13.5 24.766 5.77 1 92.38 195 ALA A C 1
ATOM 1541 O O . ALA A 1 195 ? -13.953 25.531 6.625 1 92.38 195 ALA A O 1
ATOM 1542 N N . ILE A 1 196 ? -12.5 25.031 5.066 1 92.12 196 ILE A N 1
ATOM 1543 C CA . ILE A 1 196 ? -12.008 26.391 4.949 1 92.12 196 ILE A CA 1
ATOM 1544 C C . ILE A 1 196 ? -12.047 26.828 3.484 1 92.12 196 ILE A C 1
ATOM 1546 O O . ILE A 1 196 ? -11.273 26.344 2.662 1 92.12 196 ILE A O 1
ATOM 1550 N N . VAL A 1 197 ? -12.992 27.672 3.156 1 84.38 197 VAL A N 1
ATOM 1551 C CA . VAL A 1 197 ? -13.156 28.141 1.784 1 84.38 197 VAL A CA 1
ATOM 1552 C C . VAL A 1 197 ? -12.805 29.625 1.696 1 84.38 197 VAL A C 1
ATOM 1554 O O . VAL A 1 197 ? -13.43 30.453 2.365 1 84.38 197 VAL A O 1
ATOM 1557 N N . GLY A 1 198 ? -11.766 29.891 0.897 1 81.5 198 GLY A N 1
ATOM 1558 C CA . GLY A 1 198 ? -11.328 31.266 0.796 1 81.5 198 GLY A CA 1
ATOM 1559 C C . GLY A 1 198 ? -10.852 31.844 2.117 1 81.5 198 GLY A C 1
ATOM 1560 O O . GLY A 1 198 ? -9.984 31.266 2.773 1 81.5 198 GLY A O 1
ATOM 1561 N N . GLN A 1 199 ? -11.562 33 2.516 1 80.88 199 GLN A N 1
ATOM 1562 C CA . GLN A 1 199 ? -11.156 33.688 3.738 1 80.88 199 GLN A CA 1
ATOM 1563 C C . GLN A 1 199 ? -12.164 33.438 4.863 1 80.88 199 GLN A C 1
ATOM 1565 O O . GLN A 1 199 ? -12.07 34.062 5.926 1 80.88 199 GLN A O 1
ATOM 1570 N N . SER A 1 200 ? -13.031 32.562 4.617 1 81.19 200 SER A N 1
ATOM 1571 C CA . SER A 1 200 ? -14.031 32.25 5.637 1 81.19 200 SER A CA 1
ATOM 1572 C C . SER A 1 200 ? -13.414 31.5 6.812 1 81.19 200 SER A C 1
ATOM 1574 O O . SER A 1 200 ? -12.445 30.766 6.648 1 81.19 200 SER A O 1
ATOM 1576 N N . PRO A 1 201 ? -13.992 31.797 7.961 1 86.06 201 PRO A N 1
ATOM 1577 C CA . PRO A 1 201 ? -13.523 31.031 9.117 1 86.06 201 PRO A CA 1
ATOM 1578 C C . PRO A 1 201 ? -13.781 29.531 8.977 1 86.06 201 PRO A C 1
ATOM 1580 O O . PRO A 1 201 ? -14.68 29.125 8.234 1 86.06 201 PRO A O 1
ATOM 1583 N N . PRO A 1 202 ? -12.961 28.781 9.664 1 90.94 202 PRO A N 1
ATOM 1584 C CA . PRO A 1 202 ? -13.148 27.328 9.609 1 90.94 202 PRO A CA 1
ATOM 1585 C C . PRO A 1 202 ? -14.547 26.906 10.062 1 90.94 202 PRO A C 1
ATOM 1587 O O . PRO A 1 202 ? -15.055 27.406 11.062 1 90.94 202 PRO A O 1
ATOM 1590 N N . GLN A 1 203 ? -15.164 26.031 9.281 1 87.62 203 GLN A N 1
ATOM 1591 C CA . GLN A 1 203 ? -16.453 25.438 9.617 1 87.62 203 GLN A CA 1
ATOM 1592 C C . GLN A 1 203 ? -16.328 23.938 9.875 1 87.62 203 GLN A C 1
ATOM 1594 O O . GLN A 1 203 ? -15.969 23.172 8.977 1 87.62 203 GLN A O 1
ATOM 1599 N N . PRO A 1 204 ? -16.641 23.547 11.031 1 89.62 204 PRO A N 1
ATOM 1600 C CA . PRO A 1 204 ? -16.531 22.109 11.32 1 89.62 204 PRO A CA 1
ATOM 1601 C C . PRO A 1 204 ? -17.469 21.266 10.453 1 89.62 204 PRO A C 1
ATOM 1603 O O . PRO A 1 204 ? -18.656 21.609 10.305 1 89.62 204 PRO A O 1
ATOM 1606 N N . VAL A 1 205 ? -16.969 20.266 9.852 1 89.69 205 VAL A N 1
ATOM 1607 C CA . VAL A 1 205 ? -17.734 19.328 9.039 1 89.69 205 VAL A CA 1
ATOM 1608 C C . VAL A 1 205 ? -18.047 18.062 9.836 1 89.69 205 VAL A C 1
ATOM 1610 O O . VAL A 1 205 ? -19.172 17.594 9.844 1 89.69 205 VAL A O 1
ATOM 1613 N N . PHE A 1 206 ? -17.062 17.531 10.461 1 90.75 206 PHE A N 1
ATOM 1614 C CA . PHE A 1 206 ? -17.219 16.438 11.398 1 90.75 206 PHE A CA 1
ATOM 1615 C C . PHE A 1 206 ? -16.062 16.406 12.398 1 90.75 206 PHE A C 1
ATOM 1617 O O . PHE A 1 206 ? -15.117 17.188 12.289 1 90.75 206 PHE A O 1
ATOM 1624 N N . HIS A 1 207 ? -16.25 15.562 13.453 1 91.94 207 HIS A N 1
ATOM 1625 C CA . HIS A 1 207 ? -15.25 15.484 14.508 1 91.94 207 HIS A CA 1
ATOM 1626 C C . HIS A 1 207 ? -14.648 14.086 14.586 1 91.94 207 HIS A C 1
ATOM 1628 O O . HIS A 1 207 ? -15.375 13.094 14.602 1 91.94 207 HIS A O 1
ATOM 1634 N N . GLU A 1 208 ? -13.328 14.109 14.617 1 94 208 GLU A N 1
ATOM 1635 C CA . GLU A 1 208 ? -12.625 12.844 14.82 1 94 208 GLU A CA 1
ATOM 1636 C C . GLU A 1 208 ? -12.539 12.484 16.297 1 94 208 GLU A C 1
ATOM 1638 O O . GLU A 1 208 ? -12.094 13.297 17.109 1 94 208 GLU A O 1
ATOM 1643 N N . LEU A 1 209 ? -13.062 11.367 16.578 1 90.19 209 LEU A N 1
ATOM 1644 C CA . LEU A 1 209 ? -12.906 10.812 17.906 1 90.19 209 LEU A CA 1
ATOM 1645 C C . LEU A 1 209 ? -11.719 9.859 17.969 1 90.19 209 LEU A C 1
ATOM 1647 O O . LEU A 1 209 ? -11.625 8.922 17.172 1 90.19 209 LEU A O 1
ATOM 1651 N N . PHE A 1 210 ? -10.805 10.164 18.828 1 87.06 210 PHE A N 1
ATOM 1652 C CA . PHE A 1 210 ? -9.641 9.297 18.891 1 87.06 210 PHE A CA 1
ATOM 1653 C C . PHE A 1 210 ? -9.055 9.273 20.297 1 87.06 210 PHE A C 1
ATOM 1655 O O . PHE A 1 210 ? -9.344 10.148 21.109 1 87.06 210 PHE A O 1
ATOM 1662 N N . ILE A 1 211 ? -8.367 8.18 20.5 1 86.81 211 ILE A N 1
ATOM 1663 C CA . ILE A 1 211 ? -7.551 8.117 21.703 1 86.81 211 ILE A CA 1
ATOM 1664 C C . ILE A 1 211 ? -6.191 8.766 21.438 1 86.81 211 ILE A C 1
ATOM 1666 O O . ILE A 1 211 ? -5.496 8.391 20.5 1 86.81 211 ILE A O 1
ATOM 1670 N N . SER A 1 212 ? -5.84 9.672 22.219 1 83.56 212 SER A N 1
ATOM 1671 C CA . SER A 1 212 ? -4.547 10.328 22.078 1 83.56 212 SER A CA 1
ATOM 1672 C C . SER A 1 212 ? -3.404 9.391 22.453 1 83.56 212 SER A C 1
ATOM 1674 O O . SER A 1 212 ? -3.24 9.031 23.625 1 83.56 212 SER A O 1
ATOM 1676 N N . ILE A 1 213 ? -2.629 9.125 21.453 1 82.69 213 ILE A N 1
ATOM 1677 C CA . ILE A 1 213 ? -1.481 8.25 21.688 1 82.69 213 ILE A CA 1
ATOM 1678 C C . ILE A 1 213 ? -0.473 8.945 22.594 1 82.69 213 ILE A C 1
ATOM 1680 O O . ILE A 1 213 ? 0.168 8.305 23.422 1 82.69 213 ILE A O 1
ATOM 1684 N N . ALA A 1 214 ? -0.326 10.234 22.422 1 81 214 ALA A N 1
ATOM 1685 C CA . ALA A 1 214 ? 0.568 11.008 23.281 1 81 214 ALA A CA 1
ATOM 1686 C C . ALA A 1 214 ? 0.148 10.906 24.75 1 81 214 ALA A C 1
ATOM 1688 O O . ALA A 1 214 ? 0.983 10.68 25.625 1 81 214 ALA A O 1
ATOM 1689 N N . ASP A 1 215 ? -1.126 11.023 25.047 1 82.06 215 ASP A N 1
ATOM 1690 C CA . ASP A 1 215 ? -1.632 10.93 26.406 1 82.06 215 ASP A CA 1
ATOM 1691 C C . ASP A 1 215 ? -1.51 9.5 26.938 1 82.06 215 ASP A C 1
ATOM 1693 O O . ASP A 1 215 ? -1.195 9.297 28.109 1 82.06 215 ASP A O 1
ATOM 1697 N N . LEU A 1 216 ? -1.776 8.609 26.047 1 84.25 216 LEU A N 1
ATOM 1698 C CA . LEU A 1 216 ? -1.64 7.203 26.422 1 84.25 216 LEU A CA 1
ATOM 1699 C C . LEU A 1 216 ? -0.208 6.895 26.844 1 84.25 216 LEU A C 1
ATOM 1701 O O . LEU A 1 216 ? 0.015 6.23 27.859 1 84.25 216 LEU A O 1
ATOM 1705 N N . ARG A 1 217 ? 0.69 7.371 26.031 1 83.38 217 ARG A N 1
ATOM 1706 C CA . ARG A 1 217 ? 2.109 7.191 26.312 1 83.38 217 ARG A CA 1
ATOM 1707 C C . ARG A 1 217 ? 2.473 7.816 27.656 1 83.38 217 ARG A C 1
ATOM 1709 O O . ARG A 1 217 ? 3.131 7.18 28.484 1 83.38 217 ARG A O 1
ATOM 1716 N N . GLN A 1 218 ? 2.051 9 27.859 1 80.75 218 GLN A N 1
ATOM 1717 C CA . GLN A 1 218 ? 2.369 9.711 29.094 1 80.75 218 GLN A CA 1
ATOM 1718 C C . GLN A 1 218 ? 1.804 8.984 30.312 1 80.75 218 GLN A C 1
ATOM 1720 O O . GLN A 1 218 ? 2.422 8.977 31.391 1 80.75 218 GLN A O 1
ATOM 1725 N N . THR A 1 219 ? 0.693 8.367 30.156 1 80.12 219 THR A N 1
ATOM 1726 C CA . THR A 1 219 ? -0.007 7.715 31.25 1 80.12 219 THR A CA 1
ATOM 1727 C C . THR A 1 219 ? 0.58 6.336 31.531 1 80.12 219 THR A C 1
ATOM 1729 O O . THR A 1 219 ? 0.777 5.957 32.688 1 80.12 219 THR A O 1
ATOM 1732 N N . LEU A 1 220 ? 0.932 5.625 30.453 1 78.81 220 LEU A N 1
ATOM 1733 C CA . LEU A 1 220 ? 1.249 4.215 30.656 1 78.81 220 LEU A CA 1
ATOM 1734 C C . LEU A 1 220 ? 2.744 3.967 30.484 1 78.81 220 LEU A C 1
ATOM 1736 O O . LEU A 1 220 ? 3.287 3.02 31.062 1 78.81 220 LEU A O 1
ATOM 1740 N N . MET A 1 221 ? 3.373 4.836 29.547 1 82.06 221 MET A N 1
ATOM 1741 C CA . MET A 1 221 ? 4.762 4.566 29.188 1 82.06 221 MET A CA 1
ATOM 1742 C C . MET A 1 221 ? 5.5 5.863 28.859 1 82.06 221 MET A C 1
ATOM 1744 O O . MET A 1 221 ? 6.027 6.023 27.766 1 82.06 221 MET A O 1
ATOM 1748 N N . PRO A 1 222 ? 5.734 6.715 29.781 1 79.44 222 PRO A N 1
ATOM 1749 C CA . PRO A 1 222 ? 6.262 8.047 29.484 1 79.44 222 PRO A CA 1
ATOM 1750 C C . PRO A 1 222 ? 7.656 8.008 28.859 1 79.44 222 PRO A C 1
ATOM 1752 O O . PRO A 1 222 ? 8.023 8.898 28.094 1 79.44 222 PRO A O 1
ATOM 1755 N N . ASN A 1 223 ? 8.445 7.004 29 1 82.19 223 ASN A N 1
ATOM 1756 C CA . ASN A 1 223 ? 9.812 7.012 28.5 1 82.19 223 ASN A CA 1
ATOM 1757 C C . ASN A 1 223 ? 9.977 6.09 27.297 1 82.19 223 ASN A C 1
ATOM 1759 O O . ASN A 1 223 ? 11.102 5.762 26.922 1 82.19 223 ASN A O 1
ATOM 1763 N N . VAL A 1 224 ? 8.836 5.832 26.781 1 86.31 224 VAL A N 1
ATOM 1764 C CA . VAL A 1 224 ? 8.898 4.883 25.672 1 86.31 224 VAL A CA 1
ATOM 1765 C C . VAL A 1 224 ? 8.555 5.594 24.359 1 86.31 224 VAL A C 1
ATOM 1767 O O . VAL A 1 224 ? 7.637 6.414 24.312 1 86.31 224 VAL A O 1
ATOM 1770 N N . ASN A 1 225 ? 9.344 5.297 23.375 1 86.25 225 ASN A N 1
ATOM 1771 C CA . ASN A 1 225 ? 9.016 5.742 22.031 1 86.25 225 ASN A CA 1
ATOM 1772 C C . ASN A 1 225 ? 8.125 4.734 21.312 1 86.25 225 ASN A C 1
ATOM 1774 O O . ASN A 1 225 ? 8.625 3.797 20.672 1 86.25 225 ASN A O 1
ATOM 1778 N N . MET A 1 226 ? 6.906 5.043 21.234 1 82 226 MET A N 1
ATOM 1779 C CA . MET A 1 226 ? 5.93 4.105 20.688 1 82 226 MET A CA 1
ATOM 1780 C C . MET A 1 226 ? 6.074 3.99 19.172 1 82 226 MET A C 1
ATOM 1782 O O . MET A 1 226 ? 5.574 3.039 18.578 1 82 226 MET A O 1
ATOM 1786 N N . ASN A 1 227 ? 6.766 4.902 18.609 1 78.19 227 ASN A N 1
ATOM 1787 C CA . ASN A 1 227 ? 6.895 4.918 17.156 1 78.19 227 ASN A CA 1
ATOM 1788 C C . ASN A 1 227 ? 8.172 4.219 16.688 1 78.19 227 ASN A C 1
ATOM 1790 O O . ASN A 1 227 ? 8.453 4.156 15.492 1 78.19 227 ASN A O 1
ATOM 1794 N N . SER A 1 228 ? 8.836 3.699 17.656 1 83 228 SER A N 1
ATOM 1795 C CA . SER A 1 228 ? 10.094 3.043 17.312 1 83 228 SER A CA 1
ATOM 1796 C C . SER A 1 228 ? 9.844 1.753 16.531 1 83 228 SER A C 1
ATOM 1798 O O . SER A 1 228 ? 10.727 1.278 15.812 1 83 228 SER A O 1
ATOM 1800 N N . SER A 1 229 ? 8.641 1.188 16.75 1 88.62 229 SER A N 1
ATOM 1801 C CA . SER A 1 229 ? 8.219 0.036 15.961 1 88.62 229 SER A CA 1
ATOM 1802 C C . SER A 1 229 ? 6.836 0.249 15.359 1 88.62 229 SER A C 1
ATOM 1804 O O . SER A 1 229 ? 5.828 0.14 16.062 1 88.62 229 SER A O 1
ATOM 1806 N N . PRO A 1 230 ? 6.898 0.451 14.102 1 88.62 230 PRO A N 1
ATOM 1807 C CA . PRO A 1 230 ? 5.59 0.661 13.484 1 88.62 230 PRO A CA 1
ATOM 1808 C C . PRO A 1 230 ? 4.688 -0.568 13.578 1 88.62 230 PRO A C 1
ATOM 1810 O O . PRO A 1 230 ? 3.463 -0.436 13.648 1 88.62 230 PRO A O 1
ATOM 1813 N N . TRP A 1 231 ? 5.234 -1.693 13.648 1 93.38 231 TRP A N 1
ATOM 1814 C CA . TRP A 1 231 ? 4.457 -2.93 13.664 1 93.38 231 TRP A CA 1
ATOM 1815 C C . TRP A 1 231 ? 3.814 -3.15 15.031 1 93.38 231 TRP A C 1
ATOM 1817 O O . TRP A 1 231 ? 2.629 -3.48 15.117 1 93.38 231 TRP A O 1
ATOM 1827 N N . LEU A 1 232 ? 4.621 -2.979 16.047 1 93.88 232 LEU A N 1
ATOM 1828 C CA . LEU A 1 232 ? 4.07 -3.109 17.391 1 93.88 232 LEU A CA 1
ATOM 1829 C C . LEU A 1 232 ? 3.008 -2.045 17.656 1 93.88 232 LEU A C 1
ATOM 1831 O O . LEU A 1 232 ? 2.008 -2.309 18.328 1 93.88 232 LEU A O 1
ATOM 1835 N N . PHE A 1 233 ? 3.303 -0.957 17.125 1 92.19 233 PHE A N 1
ATOM 1836 C CA . PHE A 1 233 ? 2.318 0.111 17.25 1 92.19 233 PHE A CA 1
ATOM 1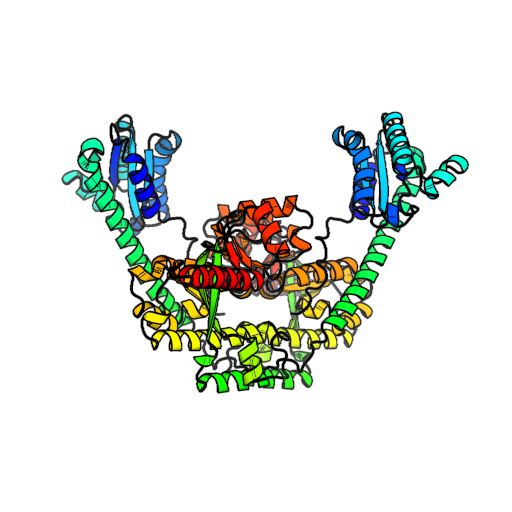837 C C . PHE A 1 233 ? 1.009 -0.282 16.578 1 92.19 233 PHE A C 1
ATOM 1839 O O . PHE A 1 233 ? -0.071 -0.045 17.125 1 92.19 233 PHE A O 1
ATOM 1846 N N . GLN A 1 234 ? 1.073 -0.819 15.367 1 92.62 234 GLN A N 1
ATOM 1847 C CA . GLN A 1 234 ? -0.122 -1.254 14.656 1 92.62 234 GLN A CA 1
ATOM 1848 C C . GLN A 1 234 ? -0.896 -2.295 15.461 1 92.62 234 GLN A C 1
ATOM 1850 O O . GLN A 1 234 ? -2.127 -2.271 15.5 1 92.62 234 GLN A O 1
ATOM 1855 N N . GLN A 1 235 ? -0.218 -3.178 16.047 1 93.19 235 GLN A N 1
ATOM 1856 C CA . GLN A 1 235 ? -0.854 -4.152 16.922 1 93.19 235 GLN A CA 1
ATOM 1857 C C . GLN A 1 235 ? -1.596 -3.461 18.062 1 93.19 235 GLN A C 1
ATOM 1859 O O . GLN A 1 235 ? -2.715 -3.848 18.406 1 93.19 235 GLN A O 1
ATOM 1864 N N . LEU A 1 236 ? -0.962 -2.537 18.641 1 92.75 236 LEU A N 1
ATOM 1865 C CA . LEU A 1 236 ? -1.565 -1.774 19.734 1 92.75 236 LEU A CA 1
ATOM 1866 C C . LEU A 1 236 ? -2.861 -1.11 19.281 1 92.75 236 LEU A C 1
ATOM 1868 O O . LEU A 1 236 ? -3.848 -1.093 20.016 1 92.75 236 LEU A O 1
ATOM 1872 N N . THR A 1 237 ? -2.842 -0.586 18.094 1 92.44 237 THR A N 1
ATOM 1873 C CA . THR A 1 237 ? -4.016 0.125 17.594 1 92.44 237 THR A CA 1
ATOM 1874 C C . THR A 1 237 ? -5.207 -0.822 17.469 1 92.44 237 THR A C 1
ATOM 1876 O O . THR A 1 237 ? -6.355 -0.416 17.656 1 92.44 237 THR A O 1
ATOM 1879 N N . GLU A 1 238 ? -5.004 -2.049 17.141 1 90.81 238 GLU A N 1
ATOM 1880 C CA . GLU A 1 238 ? -6.102 -3.01 17.062 1 90.81 238 GLU A CA 1
ATOM 1881 C C . GLU A 1 238 ? -6.746 -3.219 18.422 1 90.81 238 GLU A C 1
ATOM 1883 O O . GLU A 1 238 ? -7.973 -3.324 18.531 1 90.81 238 GLU A O 1
ATOM 1888 N N . THR A 1 239 ? -5.891 -3.24 19.344 1 89.62 239 THR A N 1
ATOM 1889 C CA . THR A 1 239 ? -6.398 -3.369 20.703 1 89.62 239 THR A CA 1
ATOM 1890 C C . THR A 1 239 ? -7.188 -2.125 21.109 1 89.62 239 THR A C 1
ATOM 1892 O O . THR A 1 239 ? -8.266 -2.23 21.703 1 89.62 239 THR A O 1
ATOM 1895 N N . LEU A 1 240 ? -6.621 -1.023 20.812 1 91.12 240 LEU A N 1
ATOM 1896 C CA . LEU A 1 240 ? -7.262 0.247 21.141 1 91.12 240 LEU A CA 1
ATOM 1897 C C . LEU A 1 240 ? -8.617 0.366 20.438 1 91.12 240 LEU A C 1
ATOM 1899 O O . LEU A 1 240 ? -9.578 0.873 21.031 1 91.12 240 LEU A O 1
ATOM 1903 N N . ASP A 1 241 ? -8.758 -0.135 19.219 1 90.88 241 ASP A N 1
ATOM 1904 C CA . ASP A 1 241 ? -10.016 -0.124 18.469 1 90.88 241 ASP A CA 1
ATOM 1905 C C . ASP A 1 241 ? -11.133 -0.808 19.266 1 90.88 241 ASP A C 1
ATOM 1907 O O . ASP A 1 241 ? -12.211 -0.246 19.438 1 90.88 241 ASP A O 1
ATOM 1911 N N . ARG A 1 242 ? -10.766 -1.932 19.672 1 87 242 ARG A N 1
ATOM 1912 C CA . ARG A 1 242 ? -11.758 -2.734 20.359 1 87 242 ARG A CA 1
ATOM 1913 C C . ARG A 1 242 ? -12.219 -2.045 21.641 1 87 242 ARG A C 1
ATOM 1915 O O . ARG A 1 242 ? -13.406 -2.051 21.969 1 87 242 ARG A O 1
ATOM 1922 N N . ARG A 1 243 ? -11.297 -1.429 22.266 1 88.12 243 ARG A N 1
ATOM 1923 C CA . ARG A 1 243 ? -11.609 -0.702 23.484 1 88.12 243 ARG A CA 1
ATOM 1924 C C . ARG A 1 243 ? -12.453 0.534 23.188 1 88.12 243 ARG A C 1
ATOM 1926 O O . ARG A 1 243 ? -13.383 0.85 23.938 1 88.12 243 ARG A O 1
ATOM 1933 N N . VAL A 1 244 ? -12.117 1.225 22.156 1 88.5 244 VAL A N 1
ATOM 1934 C CA . VAL A 1 244 ? -12.844 2.432 21.766 1 88.5 244 VAL A CA 1
ATOM 1935 C C . VAL A 1 244 ? -14.273 2.072 21.391 1 88.5 244 VAL A C 1
ATOM 1937 O O . VAL A 1 244 ? -15.219 2.744 21.812 1 88.5 244 VAL A O 1
ATOM 1940 N N . LEU A 1 245 ? -14.43 1.028 20.641 1 89.38 245 LEU A N 1
ATOM 1941 C CA . LEU A 1 245 ? -15.766 0.595 20.25 1 89.38 245 LEU A CA 1
ATOM 1942 C C . LEU A 1 245 ? -16.609 0.224 21.469 1 89.38 245 LEU A C 1
ATOM 1944 O O . LEU A 1 245 ? -17.797 0.548 21.531 1 89.38 245 LEU A O 1
ATOM 1948 N N . SER A 1 246 ? -15.93 -0.393 22.391 1 84.75 246 SER A N 1
ATOM 1949 C CA . SER A 1 246 ? -16.625 -0.753 23.625 1 84.75 246 SER A CA 1
ATOM 1950 C C . SER A 1 246 ? -17.047 0.488 24.406 1 84.75 246 SER A C 1
ATOM 1952 O O . SER A 1 246 ? -18.141 0.519 24.984 1 84.75 246 SER A O 1
ATOM 1954 N N . LEU A 1 247 ? -16.219 1.472 24.406 1 83.75 247 LEU A N 1
ATOM 1955 C CA . LEU A 1 247 ? -16.516 2.732 25.078 1 83.75 247 LEU A CA 1
ATOM 1956 C C . LEU A 1 247 ? -17.656 3.459 24.391 1 83.75 247 LEU A C 1
ATOM 1958 O O . LEU A 1 247 ? -18.547 4.004 25.062 1 83.75 247 LEU A O 1
ATOM 1962 N N . LEU A 1 248 ? -17.672 3.43 23.078 1 85 248 LEU A N 1
ATOM 1963 C CA . LEU A 1 248 ? -18.703 4.125 22.312 1 85 248 LEU A CA 1
ATOM 1964 C C . LEU A 1 248 ? -20.047 3.43 22.438 1 85 248 LEU A C 1
ATOM 1966 O O . LEU A 1 248 ? -21.094 4.078 22.375 1 85 248 LEU A O 1
ATOM 1970 N N . ASN A 1 249 ? -19.969 2.176 22.641 1 81.19 249 ASN A N 1
ATOM 1971 C CA . ASN A 1 249 ? -21.203 1.403 22.828 1 81.19 249 ASN A CA 1
ATOM 1972 C C . ASN A 1 249 ? -21.875 1.735 24.156 1 81.19 249 ASN A C 1
ATOM 1974 O O . ASN A 1 249 ? -23.094 1.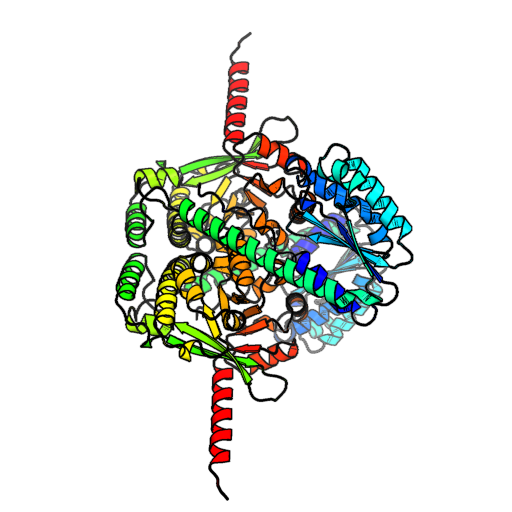646 24.281 1 81.19 249 ASN A O 1
ATOM 1978 N N . LYS A 1 250 ? -21.078 2.023 25.125 1 73.31 250 LYS A N 1
ATOM 1979 C CA . LYS A 1 250 ? -21.609 2.293 26.453 1 73.31 250 LYS A CA 1
ATOM 1980 C C . LYS A 1 250 ? -22.078 3.738 26.578 1 73.31 250 LYS A C 1
ATOM 1982 O O . LYS A 1 250 ? -22.859 4.066 27.484 1 73.31 250 LYS A O 1
ATOM 1987 N N . HIS A 1 251 ? -21.453 4.566 25.828 1 63.69 251 HIS A N 1
ATOM 1988 C CA . HIS A 1 251 ? -21.734 5.984 26 1 63.69 251 HIS A CA 1
ATOM 1989 C C . HIS A 1 251 ? -23.078 6.352 25.359 1 63.69 251 HIS A C 1
ATOM 1991 O O . HIS A 1 251 ? -23.531 5.664 24.438 1 63.69 251 HIS A O 1
ATOM 1997 N N . ASP A 1 252 ? -23.594 7.289 26.031 1 58 252 ASP A N 1
ATOM 1998 C CA . ASP A 1 252 ? -24.875 7.867 25.625 1 58 252 ASP A CA 1
ATOM 1999 C C . ASP A 1 252 ? -24.797 8.453 24.219 1 58 252 ASP A C 1
ATOM 2001 O O . ASP A 1 252 ? -23.719 8.797 23.75 1 58 252 ASP A O 1
ATOM 2005 N N . ASP A 1 253 ? -25.859 8.484 23.516 1 58.81 253 ASP A N 1
ATOM 2006 C CA . ASP A 1 253 ? -26.203 8.938 22.172 1 58.81 253 ASP A CA 1
ATOM 2007 C C . ASP A 1 253 ? -25.531 10.281 21.859 1 58.81 253 ASP A C 1
ATOM 2009 O O . ASP A 1 253 ? -25.219 10.57 20.703 1 58.81 253 ASP A O 1
ATOM 2013 N N . ARG A 1 254 ? -25.016 10.969 22.922 1 59.84 254 ARG A N 1
ATOM 2014 C CA . ARG A 1 254 ? -24.562 12.336 22.672 1 59.84 254 ARG A CA 1
ATOM 2015 C C . ARG A 1 254 ? -23.188 12.359 22.031 1 59.84 254 ARG A C 1
ATOM 2017 O O . ARG A 1 254 ? -22.891 13.242 21.234 1 59.84 254 ARG A O 1
ATOM 2024 N N . THR A 1 255 ? -22.344 11.312 22.328 1 63.66 255 THR A N 1
ATOM 2025 C CA . THR A 1 255 ? -20.984 11.266 21.781 1 63.66 255 THR A CA 1
ATOM 2026 C C . THR A 1 255 ? -21.016 11.031 20.281 1 63.66 255 THR A C 1
ATOM 2028 O O . THR A 1 255 ? -20.141 11.508 19.547 1 63.66 255 THR A O 1
ATOM 2031 N N . LEU A 1 256 ? -22 10.359 19.969 1 66.31 256 LEU A N 1
ATOM 2032 C CA . LEU A 1 256 ? -22.109 10 18.562 1 66.31 256 LEU A CA 1
ATOM 2033 C C . LEU A 1 256 ? -23 11 17.812 1 66.31 256 LEU A C 1
ATOM 2035 O O . LEU A 1 256 ? -23.234 10.852 16.609 1 66.31 256 LEU A O 1
ATOM 2039 N N . GLU A 1 257 ? -23.391 11.984 18.688 1 69.25 257 GLU A N 1
ATOM 2040 C CA . GLU A 1 257 ? -24.234 12.984 18.047 1 69.25 257 GLU A CA 1
ATOM 2041 C C . GLU A 1 257 ? -23.438 13.859 17.094 1 69.25 257 GLU A C 1
ATOM 2043 O O . GLU A 1 257 ? -22.328 14.305 17.422 1 69.25 257 GLU A O 1
ATOM 2048 N N . GLY A 1 258 ? -23.938 13.898 15.898 1 76.81 258 GLY A N 1
ATOM 2049 C CA . GLY A 1 258 ? -23.297 14.68 14.852 1 76.81 258 GLY A CA 1
ATOM 2050 C C . GLY A 1 258 ? -22.453 13.836 13.914 1 76.81 258 GLY A C 1
ATOM 2051 O O . GLY A 1 258 ? -22.469 12.609 13.984 1 76.81 258 GLY A O 1
ATOM 2052 N N . ASP A 1 259 ? -21.781 14.484 13.031 1 86.75 259 ASP A N 1
ATOM 2053 C CA . ASP A 1 259 ? -20.891 13.828 12.078 1 86.75 259 ASP A CA 1
ATOM 2054 C C . ASP A 1 259 ? -19.531 13.547 12.703 1 86.75 259 ASP A C 1
ATOM 2056 O O . ASP A 1 259 ? -18.859 14.461 13.203 1 86.75 259 ASP A O 1
ATOM 2060 N N . ILE A 1 260 ? -19.188 12.266 12.758 1 91.12 260 ILE A N 1
ATOM 2061 C CA . ILE A 1 260 ? -17.938 11.93 13.438 1 91.12 260 ILE A CA 1
ATOM 2062 C C . ILE A 1 260 ? -17.109 11 12.555 1 91.12 260 ILE A C 1
ATOM 2064 O O . ILE A 1 260 ? -17.625 10.438 11.578 1 91.12 260 ILE A O 1
ATOM 2068 N N . SER A 1 261 ? -15.875 10.938 12.867 1 94.88 261 SER A N 1
ATOM 2069 C CA . SER A 1 261 ? -15 9.898 12.328 1 94.88 261 SER A CA 1
ATOM 2070 C C . SER A 1 261 ? -14.289 9.133 13.438 1 94.88 261 SER A C 1
ATOM 2072 O O . SER A 1 261 ? -14.039 9.68 14.508 1 94.88 261 SER A O 1
ATOM 2074 N N . ILE A 1 262 ? -14.086 7.863 13.211 1 94.12 262 ILE A N 1
ATOM 2075 C CA . ILE A 1 262 ? -13.383 7.008 14.164 1 94.12 262 ILE A CA 1
ATOM 2076 C C . ILE A 1 262 ? -12.297 6.215 13.438 1 94.12 262 ILE A C 1
ATOM 2078 O O . ILE A 1 262 ? -12.5 5.777 12.297 1 94.12 262 ILE A O 1
ATOM 2082 N N . ASN A 1 263 ? -11.148 6.109 14.086 1 94.31 263 ASN A N 1
ATOM 2083 C CA . ASN A 1 263 ? -10.078 5.281 13.555 1 94.31 263 ASN A CA 1
ATOM 2084 C C . ASN A 1 263 ? -10.305 3.803 13.852 1 94.31 263 ASN A C 1
ATOM 2086 O O . ASN A 1 263 ? -10.523 3.424 15.008 1 94.31 263 ASN A O 1
ATOM 2090 N N . LEU A 1 264 ? -10.289 3.025 12.844 1 96 264 LEU A N 1
ATOM 2091 C CA . LEU A 1 264 ? -10.414 1.583 13.023 1 96 264 LEU A CA 1
ATOM 2092 C C . LEU A 1 264 ? -9.461 0.834 12.102 1 96 264 LEU A C 1
ATOM 2094 O O . LEU A 1 264 ? -8.992 1.389 11.102 1 96 264 LEU A O 1
ATOM 2098 N N . ASN A 1 265 ? -9.125 -0.356 12.477 1 95 265 ASN A N 1
ATOM 2099 C CA . ASN A 1 265 ? -8.422 -1.273 11.594 1 95 265 ASN A CA 1
ATOM 2100 C C . ASN A 1 265 ? -9.391 -2.092 10.742 1 95 265 ASN A C 1
ATOM 2102 O O . ASN A 1 265 ? -10.555 -2.262 11.117 1 95 265 ASN A O 1
ATOM 2106 N N . VAL A 1 266 ? -8.859 -2.604 9.641 1 93.75 266 VAL A N 1
ATOM 2107 C CA . VAL A 1 266 ? -9.664 -3.4 8.719 1 93.75 266 VAL A CA 1
ATOM 2108 C C . VAL A 1 266 ? -10.234 -4.617 9.438 1 93.75 266 VAL A C 1
ATOM 2110 O O . VAL A 1 266 ? -11.43 -4.895 9.344 1 93.75 266 VAL A O 1
ATOM 2113 N N . SER A 1 267 ? -9.43 -5.258 10.219 1 88.75 267 SER A N 1
ATOM 2114 C CA . SER A 1 267 ? -9.852 -6.461 10.93 1 88.75 267 SER A CA 1
ATOM 2115 C C . SER A 1 267 ? -10.93 -6.141 11.961 1 88.75 267 SER A C 1
ATOM 2117 O O . SER A 1 267 ? -11.805 -6.969 12.227 1 88.75 267 SER A O 1
ATOM 2119 N N . THR A 1 268 ? -10.906 -4.961 12.516 1 92.19 268 THR A N 1
ATOM 2120 C CA . THR A 1 268 ? -11.867 -4.562 13.547 1 92.19 268 THR A CA 1
ATOM 2121 C C . THR A 1 268 ? -13.258 -4.383 12.945 1 92.19 268 THR A C 1
ATOM 2123 O O . THR A 1 268 ? -14.266 -4.68 13.594 1 92.19 268 THR A O 1
ATOM 2126 N N . ILE A 1 269 ? -13.312 -3.859 11.727 1 91.31 269 ILE A N 1
ATOM 2127 C CA . ILE A 1 269 ? -14.594 -3.645 11.055 1 91.31 269 ILE A CA 1
ATOM 2128 C C . ILE A 1 269 ? -15.328 -4.977 10.914 1 91.31 269 ILE A C 1
ATOM 2130 O O . ILE A 1 269 ? -16.562 -5.016 10.93 1 91.31 269 ILE A O 1
ATOM 2134 N N . LEU A 1 270 ? -14.617 -6.023 10.812 1 82.75 270 LEU A N 1
ATOM 2135 C CA . LEU A 1 270 ? -15.195 -7.344 10.602 1 82.75 270 LEU A CA 1
ATOM 2136 C C . LEU A 1 270 ? -15.312 -8.094 11.922 1 82.75 270 LEU A C 1
ATOM 2138 O O . LEU A 1 270 ? -15.656 -9.281 11.938 1 82.75 270 LEU A O 1
ATOM 2142 N N . SER A 1 271 ? -15.078 -7.418 13.008 1 83.25 271 SER A N 1
ATOM 2143 C CA . SER A 1 271 ? -15.039 -8.055 14.32 1 83.25 271 SER A CA 1
ATOM 2144 C C . SER A 1 271 ? -16.422 -8.031 14.984 1 83.25 271 SER A C 1
ATOM 2146 O O . SER A 1 271 ? -17.281 -7.254 14.594 1 83.25 271 SER A O 1
ATOM 2148 N N . PRO A 1 272 ? -16.531 -8.859 16.031 1 81.88 272 PRO A N 1
ATOM 2149 C CA . PRO A 1 272 ? -17.781 -8.828 16.797 1 81.88 272 PRO A CA 1
ATOM 2150 C C . PRO A 1 272 ? -18 -7.488 17.5 1 81.88 272 PRO A C 1
ATOM 2152 O O . PRO A 1 272 ? -19.156 -7.043 17.625 1 81.88 272 PRO A O 1
ATOM 2155 N N . GLU A 1 273 ? -17.031 -6.902 17.938 1 85.5 273 GLU A N 1
ATOM 2156 C CA . GLU A 1 273 ? -17.156 -5.609 18.609 1 85.5 273 GLU A CA 1
ATOM 2157 C C . GLU A 1 273 ? -17.766 -4.566 17.688 1 85.5 273 GLU A C 1
ATOM 2159 O O . GLU A 1 273 ? -18.594 -3.752 18.109 1 85.5 273 GLU A O 1
ATOM 2164 N N . PHE A 1 274 ? -17.453 -4.645 16.422 1 91.44 274 PHE A N 1
ATOM 2165 C CA . PHE A 1 274 ? -18.016 -3.695 15.461 1 91.44 274 PHE A CA 1
ATOM 2166 C C . PHE A 1 274 ? -19.484 -3.988 15.211 1 91.44 274 PHE A C 1
ATOM 2168 O O . PHE A 1 274 ? -20.297 -3.066 15.055 1 91.44 274 PHE A O 1
ATOM 2175 N N . MET A 1 275 ? -19.75 -5.211 15.234 1 85.94 275 MET A N 1
ATOM 2176 C CA . MET A 1 275 ? -21.141 -5.59 15.016 1 85.94 275 MET A CA 1
ATOM 2177 C C . MET A 1 275 ? -22.031 -5.051 16.141 1 85.94 275 MET A C 1
ATOM 2179 O O . MET A 1 275 ? -23.141 -4.574 15.875 1 85.94 275 MET A O 1
ATOM 2183 N N . VAL A 1 276 ? -21.562 -5.148 17.297 1 86.69 276 VAL A N 1
ATOM 2184 C CA . VAL A 1 276 ? -22.297 -4.617 18.438 1 86.69 276 VAL A CA 1
ATOM 2185 C C . VAL A 1 276 ? -22.438 -3.102 18.297 1 86.69 276 VAL A C 1
ATOM 2187 O O . VAL A 1 276 ? -23.5 -2.543 18.547 1 86.69 276 VAL A O 1
ATOM 2190 N N . PHE A 1 277 ? -21.422 -2.463 17.922 1 90.06 277 PHE A N 1
ATOM 2191 C CA . PHE A 1 277 ? -21.422 -1.022 17.703 1 90.06 277 PHE A CA 1
ATOM 2192 C C . PHE A 1 277 ? -22.438 -0.652 16.625 1 90.06 277 PHE A C 1
ATOM 2194 O O . PHE A 1 277 ? -23.25 0.252 16.812 1 90.06 277 PHE A O 1
ATOM 2201 N N . ASP A 1 278 ? -22.359 -1.351 15.5 1 88.19 278 ASP A N 1
ATOM 2202 C CA . ASP A 1 278 ? -23.266 -1.13 14.367 1 88.19 278 ASP A CA 1
ATOM 2203 C C . ASP A 1 278 ? -24.719 -1.287 14.781 1 88.19 278 ASP A C 1
ATOM 2205 O O . ASP A 1 278 ? -25.578 -0.511 14.359 1 88.19 278 ASP A O 1
ATOM 2209 N N . ASP A 1 279 ? -24.953 -2.244 15.602 1 85.06 279 ASP A N 1
ATOM 2210 C CA . ASP A 1 279 ? -26.297 -2.521 16.062 1 85.06 279 ASP A CA 1
ATOM 2211 C C . ASP A 1 279 ? -26.844 -1.374 16.922 1 85.06 279 ASP A C 1
ATOM 2213 O O . ASP A 1 279 ? -28.047 -1.14 16.969 1 85.06 279 ASP A O 1
ATOM 2217 N N . ASN A 1 280 ? -25.969 -0.707 17.5 1 84.62 280 ASN A N 1
ATOM 2218 C CA . ASN A 1 280 ? -26.359 0.353 18.438 1 84.62 280 ASN A CA 1
ATOM 2219 C C . ASN A 1 280 ? -26.453 1.702 17.719 1 84.62 280 ASN A C 1
ATOM 2221 O O . ASN A 1 280 ? -26.953 2.674 18.312 1 84.62 280 ASN A O 1
ATOM 2225 N N . VAL A 1 281 ? -26.031 1.734 16.547 1 84.69 281 VAL A N 1
ATOM 2226 C CA . VAL A 1 281 ? -26.109 2.963 15.758 1 84.69 281 VAL A CA 1
ATOM 2227 C C . VAL A 1 281 ? -27.391 2.953 14.93 1 84.69 281 VAL A C 1
ATOM 2229 O O . VAL A 1 281 ? -27.672 1.979 14.227 1 84.69 281 VAL A O 1
ATOM 2232 N N . LYS A 1 282 ? -28.094 4.027 15.07 1 77.38 282 LYS A N 1
ATOM 2233 C CA . LYS A 1 282 ? -29.297 4.141 14.25 1 77.38 282 LYS A CA 1
ATOM 2234 C C . LYS A 1 282 ? -28.953 4.145 12.766 1 77.38 282 LYS A C 1
ATOM 2236 O O . LYS A 1 282 ? -27.953 4.758 12.359 1 77.38 282 LYS A O 1
ATOM 2241 N N . ALA A 1 283 ? -29.734 3.52 11.977 1 75.19 283 ALA A N 1
ATOM 2242 C CA . ALA A 1 283 ? -29.469 3.334 10.547 1 75.19 283 ALA A CA 1
ATOM 2243 C C . ALA A 1 283 ? -29.297 4.676 9.844 1 75.19 283 ALA A C 1
ATOM 2245 O O . ALA A 1 283 ? -28.406 4.832 9 1 75.19 283 ALA A O 1
ATOM 2246 N N . GLY A 1 284 ? -30.062 5.609 10.211 1 73.62 284 GLY A N 1
ATOM 2247 C CA . GLY A 1 284 ? -30.016 6.914 9.57 1 73.62 284 GLY A CA 1
ATOM 2248 C C . GLY A 1 284 ? -28.75 7.699 9.922 1 73.62 284 GLY A C 1
ATOM 2249 O O . GLY A 1 284 ? -28.391 8.641 9.219 1 73.62 284 GLY A O 1
ATOM 2250 N N . MET A 1 285 ? -28.094 7.211 10.953 1 79.69 285 MET A N 1
ATOM 2251 C CA . MET A 1 285 ? -26.922 7.945 11.438 1 79.69 285 MET A CA 1
ATOM 2252 C C . MET A 1 285 ? -25.641 7.336 10.898 1 79.69 285 MET A C 1
ATOM 2254 O O . MET A 1 285 ? -24.562 7.953 10.977 1 79.69 285 MET A O 1
ATOM 2258 N N . ARG A 1 286 ? -25.688 6.242 10.305 1 84.06 286 ARG A N 1
ATOM 2259 C CA . ARG A 1 286 ? -24.5 5.535 9.859 1 84.06 286 ARG A CA 1
ATOM 2260 C C . ARG A 1 286 ? -23.766 6.316 8.766 1 84.06 286 ARG A C 1
ATOM 2262 O O . ARG A 1 286 ? -22.531 6.344 8.727 1 84.06 286 ARG A O 1
ATOM 2269 N N . GLY A 1 287 ? -24.516 7.023 7.988 1 86.69 287 GLY A N 1
ATOM 2270 C CA . GLY A 1 287 ? -23.938 7.816 6.906 1 86.69 287 GLY A CA 1
ATOM 2271 C C . GLY A 1 287 ? -23.125 9 7.402 1 86.69 287 GLY A C 1
ATOM 2272 O O . GLY A 1 287 ? -22.344 9.578 6.648 1 86.69 287 GLY A O 1
ATOM 2273 N N . THR A 1 288 ? -23.312 9.297 8.648 1 88.19 288 THR A N 1
ATOM 2274 C CA . THR A 1 288 ? -22.609 10.438 9.227 1 88.19 288 THR A CA 1
ATOM 2275 C C . THR A 1 288 ? -21.328 9.992 9.93 1 88.19 288 THR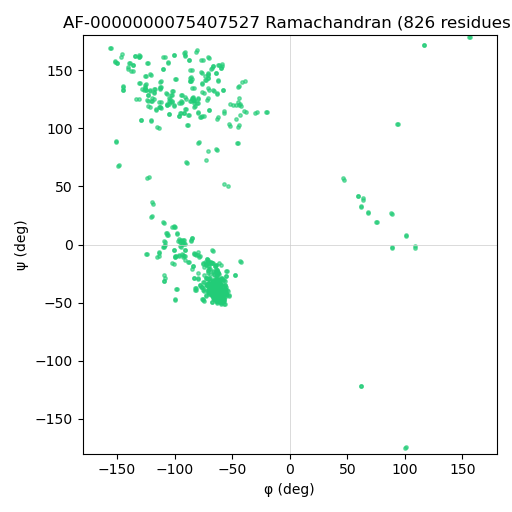 A C 1
ATOM 2277 O O . THR A 1 288 ? -20.562 10.82 10.422 1 88.19 288 THR A O 1
ATOM 2280 N N . ILE A 1 289 ? -21.109 8.742 9.922 1 91.81 289 ILE A N 1
ATOM 2281 C CA . ILE A 1 289 ? -19.922 8.203 10.562 1 91.81 289 ILE A CA 1
ATOM 2282 C C . ILE A 1 289 ? -18.891 7.801 9.5 1 91.81 289 ILE A C 1
ATOM 2284 O O . ILE A 1 289 ? -19.203 7.023 8.594 1 91.81 289 ILE A O 1
ATOM 2288 N N . VAL A 1 290 ? -17.734 8.367 9.625 1 95.06 290 VAL A N 1
ATOM 2289 C CA . VAL A 1 290 ? -16.625 8.039 8.734 1 95.06 290 VAL A CA 1
ATOM 2290 C C . VAL A 1 290 ? -15.656 7.102 9.438 1 95.06 290 VAL A C 1
ATOM 2292 O O . VAL A 1 290 ? -15.164 7.41 10.531 1 95.06 290 VAL A O 1
ATOM 2295 N N . LEU A 1 291 ? -15.398 5.977 8.883 1 96.75 291 LEU A N 1
ATOM 2296 C CA . LEU A 1 291 ? -14.391 5.047 9.383 1 96.75 291 LEU A CA 1
ATOM 2297 C C . LEU A 1 291 ? -13.031 5.312 8.734 1 96.75 291 LEU A C 1
ATOM 2299 O O . LEU A 1 291 ? -12.883 5.176 7.516 1 96.75 291 LEU A O 1
ATOM 2303 N N . GLU A 1 292 ? -12.07 5.699 9.562 1 97.25 292 GLU A N 1
ATOM 2304 C CA . GLU A 1 292 ? -10.727 5.996 9.062 1 97.25 292 GLU A CA 1
ATOM 2305 C C . GLU A 1 292 ? -9.82 4.773 9.172 1 97.25 292 GLU A C 1
ATOM 2307 O O . GLU A 1 292 ? -9.633 4.227 10.258 1 97.25 292 GLU A O 1
ATOM 2312 N N . LEU A 1 293 ? -9.281 4.391 8.047 1 96.88 293 LEU A N 1
ATOM 2313 C CA . LEU A 1 293 ? -8.383 3.238 7.996 1 96.88 293 LEU A CA 1
ATOM 2314 C C . LEU A 1 293 ? -6.992 3.652 7.539 1 96.88 293 LEU A C 1
ATOM 2316 O O . LEU A 1 293 ? -6.848 4.391 6.562 1 96.88 293 LEU A O 1
ATOM 2320 N N . GLN A 1 294 ? -6.031 3.172 8.242 1 95 294 GLN A N 1
ATOM 2321 C CA . GLN A 1 294 ? -4.648 3.506 7.914 1 95 294 GLN A CA 1
ATOM 2322 C C . GLN A 1 294 ? -4.195 2.785 6.645 1 95 294 GLN A C 1
ATOM 2324 O O . GLN A 1 294 ? -4.508 1.609 6.449 1 95 294 GLN A O 1
ATOM 2329 N N . LYS A 1 295 ? -3.455 3.49 5.887 1 93.06 295 LYS A N 1
ATOM 2330 C CA . LYS A 1 295 ? -2.971 2.945 4.621 1 93.06 295 LYS A CA 1
ATOM 2331 C C . LYS A 1 295 ? -2.213 1.64 4.84 1 93.06 295 LYS A C 1
ATOM 2333 O O . LYS A 1 295 ? -2.322 0.709 4.039 1 93.06 295 LYS A O 1
ATOM 2338 N N . VAL A 1 296 ? -1.43 1.574 5.852 1 91.19 296 VAL A N 1
ATOM 2339 C CA . VAL A 1 296 ? -0.616 0.39 6.109 1 91.19 296 VAL A CA 1
ATOM 2340 C C . VAL A 1 296 ? -1.521 -0.82 6.328 1 91.19 296 VAL A C 1
ATOM 2342 O O . VAL A 1 296 ? -1.214 -1.924 5.875 1 91.19 296 VAL A O 1
ATOM 2345 N N . ASP A 1 297 ? -2.561 -0.609 6.992 1 93.5 297 ASP A N 1
ATOM 2346 C CA . ASP A 1 297 ? -3.527 -1.673 7.246 1 93.5 297 ASP A CA 1
ATOM 2347 C C . ASP A 1 297 ? -4.23 -2.096 5.957 1 93.5 297 ASP A C 1
ATOM 2349 O O . ASP A 1 297 ? -4.418 -3.287 5.707 1 93.5 297 ASP A O 1
ATOM 2353 N N . ILE A 1 298 ? -4.547 -1.18 5.156 1 92.94 298 ILE A N 1
ATOM 2354 C CA . ILE A 1 298 ? -5.25 -1.411 3.898 1 92.94 298 ILE A CA 1
ATOM 2355 C C . ILE A 1 298 ? -4.379 -2.248 2.967 1 92.94 298 ILE A C 1
ATOM 2357 O O . ILE A 1 298 ? -4.832 -3.258 2.422 1 92.94 298 ILE A O 1
ATOM 2361 N N . PHE A 1 299 ? -3.18 -1.929 2.902 1 88.75 299 PHE A N 1
ATOM 2362 C CA . PHE A 1 299 ? -2.32 -2.559 1.908 1 88.75 299 PHE A CA 1
ATOM 2363 C C . PHE A 1 299 ? -1.709 -3.844 2.457 1 88.75 299 PHE A C 1
ATOM 2365 O O . PHE A 1 299 ? -1.115 -4.625 1.709 1 88.75 299 PHE A O 1
ATOM 2372 N N . ALA A 1 300 ? -1.812 -3.957 3.754 1 88.12 300 ALA A N 1
ATOM 2373 C CA . ALA A 1 300 ? -1.396 -5.238 4.32 1 88.12 300 ALA A CA 1
ATOM 2374 C C . ALA A 1 300 ? -2.229 -6.383 3.75 1 88.12 300 ALA A C 1
ATOM 2376 O O . ALA A 1 300 ? -1.704 -7.469 3.488 1 88.12 300 ALA A O 1
ATOM 2377 N N . ASP A 1 301 ? -3.471 -6.078 3.574 1 87.56 301 ASP A N 1
ATOM 2378 C CA . ASP A 1 301 ? -4.391 -7.043 2.982 1 87.56 301 ASP A CA 1
ATOM 2379 C C . ASP A 1 301 ? -5.516 -6.336 2.225 1 87.56 301 ASP A C 1
ATOM 2381 O O . ASP A 1 301 ? -6.613 -6.156 2.758 1 87.56 301 ASP A O 1
ATOM 2385 N N . LEU A 1 302 ? -5.199 -6.125 1.013 1 88.25 302 LEU A N 1
ATOM 2386 C CA . LEU A 1 302 ? -6.141 -5.363 0.201 1 88.25 302 LEU A CA 1
ATOM 2387 C C . LEU A 1 302 ? -7.441 -6.137 0.008 1 88.25 302 LEU A C 1
ATOM 2389 O O . LEU A 1 302 ? -8.516 -5.539 -0.056 1 88.25 302 LEU A O 1
ATOM 2393 N N . GLY A 1 303 ? -7.344 -7.434 -0.12 1 83.88 303 GLY A N 1
ATOM 2394 C CA . GLY A 1 303 ? -8.555 -8.227 -0.232 1 83.88 303 GLY A CA 1
ATOM 2395 C C . GLY A 1 303 ? -9.484 -8.078 0.958 1 83.88 303 GLY A C 1
ATOM 2396 O O . GLY A 1 303 ? -10.688 -7.852 0.791 1 83.88 303 GLY A O 1
ATOM 2397 N N . ALA A 1 304 ? -8.906 -8.133 2.107 1 85.12 304 ALA A N 1
ATOM 2398 C CA . ALA A 1 304 ? -9.688 -7.949 3.33 1 85.12 304 ALA A CA 1
ATOM 2399 C C . ALA A 1 304 ? -10.273 -6.539 3.4 1 85.12 304 ALA A C 1
ATOM 2401 O O . ALA A 1 304 ? -11.414 -6.355 3.822 1 85.12 304 ALA A O 1
ATOM 2402 N N . TYR A 1 305 ? -9.484 -5.613 2.939 1 92.81 305 TYR A N 1
ATOM 2403 C CA . TYR A 1 305 ? -9.953 -4.23 2.914 1 92.81 305 TYR A CA 1
ATOM 2404 C C . TYR A 1 305 ? -11.164 -4.082 2.002 1 92.81 305 TYR A C 1
ATOM 2406 O O . TYR A 1 305 ? -12.164 -3.463 2.379 1 92.81 305 TYR A O 1
ATOM 2414 N N . LEU A 1 306 ? -11.055 -4.617 0.864 1 87.12 306 LEU A N 1
ATOM 2415 C CA . LEU A 1 306 ? -12.148 -4.469 -0.086 1 87.12 306 LEU A CA 1
ATOM 2416 C C . LEU A 1 306 ? -13.422 -5.113 0.449 1 87.12 306 LEU A C 1
ATOM 2418 O O . LEU A 1 306 ? -14.516 -4.562 0.297 1 87.12 306 LEU A O 1
ATOM 2422 N N . PHE A 1 307 ? -13.234 -6.145 1.101 1 85.94 307 PHE A N 1
ATOM 2423 C CA . PHE A 1 307 ? -14.375 -6.809 1.721 1 85.94 307 PHE A CA 1
ATOM 2424 C C . PHE A 1 307 ? -14.953 -5.953 2.84 1 85.94 307 PHE A C 1
ATOM 2426 O O . PHE A 1 307 ? -16.172 -5.734 2.898 1 85.94 307 PHE A O 1
ATOM 2433 N N . ALA A 1 308 ? -14.125 -5.504 3.695 1 91.06 308 ALA A N 1
ATOM 2434 C CA . ALA A 1 308 ? -14.555 -4.672 4.816 1 91.06 308 ALA A CA 1
ATOM 2435 C C . ALA A 1 308 ? -15.211 -3.387 4.328 1 91.06 308 ALA A C 1
ATOM 2437 O O . ALA A 1 308 ? -16.188 -2.926 4.91 1 91.06 308 ALA A O 1
ATOM 2438 N N . ARG A 1 309 ? -14.625 -2.846 3.326 1 92.19 309 ARG A N 1
ATOM 2439 C CA . ARG A 1 309 ? -15.172 -1.633 2.721 1 92.19 309 ARG A CA 1
ATOM 2440 C C . ARG A 1 309 ? -16.594 -1.854 2.234 1 92.19 309 ARG A C 1
ATOM 2442 O O . ARG A 1 309 ? -17.5 -1.069 2.549 1 92.19 309 ARG A O 1
ATOM 2449 N N . ASP A 1 310 ? -16.797 -2.91 1.515 1 87.62 310 ASP A N 1
ATOM 2450 C CA . ASP A 1 310 ? -18.141 -3.211 1.012 1 87.62 310 ASP A CA 1
ATOM 2451 C C . ASP A 1 310 ? -19.109 -3.471 2.158 1 87.62 310 ASP A C 1
ATOM 2453 O O . ASP A 1 310 ? -20.25 -3.012 2.127 1 87.62 310 ASP A O 1
ATOM 2457 N N . PHE A 1 311 ? -18.641 -4.145 3.166 1 87.38 311 PHE A N 1
ATOM 2458 C CA . PHE A 1 311 ? -19.406 -4.43 4.367 1 87.38 311 PHE A CA 1
ATOM 2459 C C . PHE A 1 311 ? -19.859 -3.135 5.043 1 87.38 311 PHE A C 1
ATOM 2461 O O . PHE A 1 311 ? -21.031 -2.988 5.398 1 87.38 311 PHE A O 1
ATOM 2468 N N . ALA A 1 312 ? -18.984 -2.209 5.121 1 90.81 312 ALA A N 1
ATOM 2469 C CA . ALA A 1 312 ? -19.266 -0.926 5.762 1 90.81 312 ALA A CA 1
ATOM 2470 C C . ALA A 1 312 ? -20.188 -0.069 4.902 1 90.81 312 ALA A C 1
ATOM 2472 O O . ALA A 1 312 ? -21.141 0.525 5.406 1 90.81 312 ALA A O 1
ATOM 2473 N N . HIS A 1 313 ? -19.906 -0.024 3.617 1 88.75 313 HIS A N 1
ATOM 2474 C CA . HIS A 1 313 ? -20.719 0.771 2.695 1 88.75 313 HIS A CA 1
ATOM 2475 C C . HIS A 1 313 ? -22.156 0.272 2.646 1 88.75 313 HIS A C 1
ATOM 2477 O O . HIS A 1 313 ? -23.094 1.071 2.613 1 88.75 313 HIS A O 1
ATOM 2483 N N . ASP A 1 314 ? -22.281 -1.008 2.666 1 83.5 314 ASP A N 1
ATOM 2484 C CA . ASP A 1 314 ? -23.625 -1.604 2.617 1 83.5 314 ASP A CA 1
ATOM 2485 C C . ASP A 1 314 ? -24.438 -1.224 3.852 1 83.5 314 ASP A C 1
ATOM 2487 O O . ASP A 1 314 ? -25.672 -1.194 3.801 1 83.5 314 ASP A O 1
ATOM 2491 N N . ARG A 1 315 ? -23.781 -0.901 4.859 1 83.5 315 ARG A N 1
ATOM 2492 C CA . ARG A 1 315 ? -24.438 -0.544 6.109 1 83.5 315 ARG A CA 1
ATOM 2493 C C . ARG A 1 315 ? -24.594 0.968 6.234 1 83.5 315 ARG A C 1
ATOM 2495 O O . ARG A 1 315 ? -25.219 1.458 7.18 1 83.5 315 ARG A O 1
ATOM 2502 N N . GLY A 1 316 ? -23.906 1.662 5.285 1 86.31 316 GLY A N 1
ATOM 2503 C CA . GLY A 1 316 ? -24.141 3.094 5.207 1 86.31 316 GLY A CA 1
ATOM 2504 C C . GLY A 1 316 ? -22.969 3.924 5.695 1 86.31 316 GLY A C 1
ATOM 2505 O O . GLY A 1 316 ? -23 5.152 5.641 1 86.31 316 GLY A O 1
ATOM 2506 N N . TYR A 1 317 ? -21.922 3.27 6.176 1 91.56 317 TYR A N 1
ATOM 2507 C CA . TYR A 1 317 ? -20.75 4.008 6.664 1 91.56 317 TYR A CA 1
ATOM 2508 C C . TYR A 1 317 ? -19.922 4.547 5.504 1 91.56 317 TYR A C 1
ATOM 2510 O O . TYR A 1 317 ? -20.031 4.059 4.375 1 91.56 317 TYR A O 1
ATOM 2518 N N . ARG A 1 318 ? -19.156 5.527 5.801 1 93.44 318 ARG A N 1
ATOM 2519 C CA . ARG A 1 318 ? -18.188 6.055 4.855 1 93.44 318 ARG A CA 1
ATOM 2520 C C . ARG A 1 318 ? -16.766 5.633 5.234 1 93.44 318 ARG A C 1
ATOM 2522 O O . ARG A 1 318 ? -16.5 5.328 6.398 1 93.44 318 ARG A O 1
ATOM 2529 N N . ILE A 1 319 ? -15.922 5.641 4.223 1 97.06 319 ILE A N 1
ATOM 2530 C CA . ILE A 1 319 ? -14.562 5.176 4.438 1 97.06 319 ILE A CA 1
ATOM 2531 C C . ILE A 1 319 ? -13.57 6.289 4.086 1 97.06 319 ILE A C 1
ATOM 2533 O O . ILE A 1 319 ? -13.711 6.941 3.049 1 97.06 319 ILE A O 1
ATOM 2537 N N . CYS A 1 320 ? -12.617 6.5 5 1 97.5 320 CYS A N 1
ATOM 2538 C CA . CYS A 1 320 ? -11.516 7.418 4.766 1 97.5 320 CYS A CA 1
ATOM 2539 C C . CYS A 1 320 ? -10.172 6.691 4.844 1 97.5 320 CYS A C 1
ATOM 2541 O O . CYS A 1 320 ? -9.906 5.992 5.82 1 97.5 320 CYS A O 1
ATOM 2543 N N . VAL A 1 321 ? -9.391 6.777 3.795 1 96.94 321 VAL A N 1
ATOM 2544 C CA . VAL A 1 321 ? -8.023 6.266 3.836 1 96.94 321 VAL A CA 1
ATOM 2545 C C . VAL A 1 321 ? -7.113 7.277 4.523 1 96.94 321 VAL A C 1
ATOM 2547 O O . VAL A 1 321 ? -6.969 8.406 4.055 1 96.94 321 VAL A O 1
ATOM 2550 N N . ASP A 1 322 ? -6.488 6.82 5.586 1 96.31 322 ASP A N 1
ATOM 2551 C CA . ASP A 1 322 ? -5.711 7.715 6.438 1 96.31 322 ASP A CA 1
ATOM 2552 C C . ASP A 1 322 ? -4.215 7.43 6.309 1 96.31 322 ASP A C 1
ATOM 2554 O O . ASP A 1 322 ? -3.818 6.328 5.926 1 96.31 322 ASP A O 1
ATOM 2558 N N . GLY A 1 323 ? -3.434 8.484 6.523 1 92.75 323 GLY A N 1
ATOM 2559 C CA . GLY A 1 323 ? -1.993 8.328 6.656 1 92.75 323 GLY A CA 1
ATOM 2560 C C . GLY A 1 323 ? -1.259 8.398 5.332 1 92.75 323 GLY A C 1
ATOM 2561 O O . GLY A 1 323 ? -0.176 7.824 5.188 1 92.75 323 GLY A O 1
ATOM 2562 N N . LEU A 1 324 ? -1.796 9.047 4.41 1 93.19 324 LEU A N 1
ATOM 2563 C CA . LEU A 1 324 ? -1.145 9.133 3.109 1 93.19 324 LEU A CA 1
ATOM 2564 C C . LEU A 1 324 ? -0.095 10.234 3.1 1 93.19 324 LEU A C 1
ATOM 2566 O O . LEU A 1 324 ? -0.381 11.375 3.484 1 93.19 324 LEU A O 1
ATOM 2570 N N . ALA A 1 325 ? 1.085 9.883 2.764 1 90 325 ALA A N 1
ATOM 2571 C CA . ALA A 1 325 ? 2.146 10.852 2.502 1 90 325 ALA A CA 1
ATOM 2572 C C . ALA A 1 325 ? 2.186 11.234 1.025 1 90 325 ALA A C 1
ATOM 2574 O O . ALA A 1 325 ? 1.612 10.547 0.181 1 90 325 ALA A O 1
ATOM 2575 N N . TYR A 1 326 ? 2.844 12.336 0.756 1 86.75 326 TYR A N 1
ATOM 2576 C CA . TYR A 1 326 ? 2.869 12.836 -0.613 1 86.75 326 TYR A CA 1
ATOM 2577 C C . TYR A 1 326 ? 3.518 11.82 -1.552 1 86.75 326 TYR A C 1
ATOM 2579 O O . TYR A 1 326 ? 3.152 11.734 -2.727 1 86.75 326 TYR A O 1
ATOM 2587 N N . SER A 1 327 ? 4.461 11.023 -1.033 1 83.38 327 SER A N 1
ATOM 2588 C CA . SER A 1 327 ? 5.156 10.039 -1.852 1 83.38 327 SER A CA 1
ATOM 2589 C C . SER A 1 327 ? 4.199 8.969 -2.359 1 83.38 327 SER A C 1
ATOM 2591 O O . SER A 1 327 ? 4.496 8.281 -3.338 1 83.38 327 SER A O 1
ATOM 2593 N N . MET A 1 328 ? 3.047 8.852 -1.707 1 87.81 328 MET A N 1
ATOM 2594 C CA . MET A 1 328 ? 2.107 7.789 -2.037 1 87.81 328 MET A CA 1
ATOM 2595 C C . MET A 1 328 ? 1.109 8.25 -3.094 1 87.81 328 MET A C 1
ATOM 2597 O O . MET A 1 328 ? 0.39 7.434 -3.672 1 87.81 328 MET A O 1
ATOM 2601 N N . LEU A 1 329 ? 1.095 9.5 -3.385 1 85.81 329 LEU A N 1
ATOM 2602 C CA . LEU A 1 329 ? 0.062 10.094 -4.223 1 85.81 329 LEU A CA 1
ATOM 2603 C C . LEU A 1 329 ? -0.013 9.398 -5.574 1 85.81 329 LEU A C 1
ATOM 2605 O O . LEU A 1 329 ? -1.104 9.07 -6.051 1 85.81 329 LEU A O 1
ATOM 2609 N N . PRO A 1 330 ? 1.093 9.047 -6.098 1 78.5 330 PRO A N 1
ATOM 2610 C CA . PRO A 1 330 ? 1.021 8.398 -7.41 1 78.5 330 PRO A CA 1
ATOM 2611 C C . PRO A 1 330 ? 0.454 6.984 -7.34 1 78.5 330 PRO A C 1
ATOM 2613 O O . PRO A 1 330 ? 0.059 6.422 -8.367 1 78.5 330 PRO A O 1
ATOM 2616 N N . PHE A 1 331 ? 0.345 6.461 -6.203 1 79.62 331 PHE A N 1
ATOM 2617 C CA . PHE A 1 331 ? -0.016 5.055 -6.066 1 79.62 331 PHE A CA 1
ATOM 2618 C C . PHE A 1 331 ? -1.433 4.91 -5.523 1 79.62 331 PHE A C 1
ATOM 2620 O O . PHE A 1 331 ? -1.931 3.793 -5.359 1 79.62 331 PHE A O 1
ATOM 2627 N N . VAL A 1 332 ? -1.976 5.969 -5.289 1 84.62 332 VAL A N 1
ATOM 2628 C CA . VAL A 1 332 ? -3.293 5.918 -4.66 1 84.62 332 VAL A CA 1
ATOM 2629 C C . VAL A 1 332 ? -4.371 6.25 -5.691 1 84.62 332 VAL A C 1
ATOM 2631 O O . VAL A 1 332 ? -4.316 7.297 -6.336 1 84.62 332 VAL A O 1
ATOM 2634 N N . ASP A 1 333 ? -5.254 5.34 -5.879 1 88.06 333 ASP A N 1
ATOM 2635 C CA . ASP A 1 333 ? -6.473 5.539 -6.652 1 88.06 333 ASP A CA 1
ATOM 2636 C C . ASP A 1 333 ? -7.711 5.418 -5.766 1 88.06 333 ASP A C 1
ATOM 2638 O O . ASP A 1 333 ? -8.172 4.312 -5.477 1 88.06 333 ASP A O 1
ATOM 2642 N N . ARG A 1 334 ? -8.18 6.555 -5.445 1 90.88 334 ARG A N 1
ATOM 2643 C CA . ARG A 1 334 ? -9.281 6.617 -4.484 1 90.88 334 ARG A CA 1
ATOM 2644 C C . ARG A 1 334 ? -10.492 5.848 -4.992 1 90.88 334 ARG A C 1
ATOM 2646 O O . ARG A 1 334 ? -11.141 5.121 -4.234 1 90.88 334 ARG A O 1
ATOM 2653 N N . GLU A 1 335 ? -10.812 5.961 -6.234 1 86.25 335 GLU A N 1
ATOM 2654 C CA . GLU A 1 335 ? -11.992 5.332 -6.812 1 86.25 335 GLU A CA 1
ATOM 2655 C C . GLU A 1 335 ? -11.859 3.814 -6.836 1 86.25 335 GLU A C 1
ATOM 2657 O O . GLU A 1 335 ? -12.797 3.096 -6.492 1 86.25 335 GLU A O 1
ATOM 2662 N N . ARG A 1 336 ? -10.734 3.41 -7.125 1 84.94 336 ARG A N 1
ATOM 2663 C CA . ARG A 1 336 ? -10.492 1.971 -7.148 1 84.94 336 ARG A CA 1
ATOM 2664 C C . ARG A 1 336 ? -10.508 1.389 -5.738 1 84.94 336 ARG A C 1
ATOM 2666 O O . ARG A 1 336 ? -10.953 0.256 -5.535 1 84.94 336 ARG A O 1
ATOM 2673 N N . LEU A 1 337 ? -10.023 2.156 -4.812 1 91.5 337 LEU A N 1
ATOM 2674 C CA . LEU A 1 337 ? -10.055 1.729 -3.416 1 91.5 337 LEU A CA 1
ATOM 2675 C C . LEU A 1 337 ? -11.477 1.795 -2.861 1 91.5 337 LEU A C 1
ATOM 2677 O O . LEU A 1 337 ? -11.766 1.213 -1.814 1 91.5 337 LEU A O 1
ATOM 2681 N N . GLY A 1 338 ? -12.312 2.533 -3.566 1 90.5 338 GLY A N 1
ATOM 2682 C CA . GLY A 1 338 ? -13.672 2.725 -3.088 1 90.5 338 GLY A CA 1
ATOM 2683 C C . GLY A 1 338 ? -13.75 3.559 -1.822 1 90.5 338 GLY A C 1
ATOM 2684 O O . GLY A 1 338 ? -14.609 3.332 -0.974 1 90.5 338 GLY A O 1
ATOM 2685 N N . ALA A 1 339 ? -12.797 4.426 -1.628 1 94.94 339 ALA A N 1
ATOM 2686 C CA . ALA A 1 339 ? -12.781 5.301 -0.457 1 94.94 339 ALA A CA 1
ATOM 2687 C C . ALA A 1 339 ? -13.594 6.566 -0.71 1 94.94 339 ALA A C 1
ATOM 2689 O O . ALA A 1 339 ? -13.625 7.078 -1.832 1 94.94 339 ALA A O 1
ATOM 2690 N N . ASP A 1 340 ? -14.266 7.031 0.291 1 92.94 340 ASP A N 1
ATOM 2691 C CA . ASP A 1 340 ? -15.023 8.273 0.195 1 92.94 340 ASP A CA 1
ATOM 2692 C C . ASP A 1 340 ? -14.125 9.492 0.376 1 92.94 340 ASP A C 1
ATOM 2694 O O . ASP A 1 340 ? -14.328 10.523 -0.266 1 92.94 340 ASP A O 1
ATOM 2698 N N . LEU A 1 341 ? -13.164 9.367 1.255 1 94.69 341 LEU A N 1
ATOM 2699 C CA . LEU A 1 341 ? -12.242 10.445 1.584 1 94.69 341 LEU A CA 1
ATOM 2700 C C . LEU A 1 341 ? -10.805 9.93 1.672 1 94.69 341 LEU A C 1
ATOM 2702 O O . LEU A 1 341 ? -10.586 8.734 1.9 1 94.69 341 LEU A O 1
ATOM 2706 N N . ILE A 1 342 ? -9.93 10.836 1.448 1 96.81 342 ILE A N 1
ATOM 2707 C CA . ILE A 1 342 ? -8.5 10.578 1.643 1 96.81 342 ILE A CA 1
ATOM 2708 C C . ILE A 1 342 ? -7.918 11.625 2.59 1 96.81 342 ILE A C 1
ATOM 2710 O O . ILE A 1 342 ? -8.211 12.82 2.467 1 96.81 342 ILE A O 1
ATOM 2714 N N . LYS A 1 343 ? -7.172 11.148 3.527 1 97.31 343 LYS A N 1
ATOM 2715 C CA . LYS A 1 343 ? -6.465 12.047 4.43 1 97.31 343 LYS A CA 1
ATOM 2716 C C . LYS A 1 343 ? -4.977 12.109 4.094 1 97.31 343 LYS A C 1
ATOM 2718 O O . LYS A 1 343 ? -4.246 11.141 4.297 1 97.31 343 LYS A O 1
ATOM 2723 N N . LEU A 1 344 ? -4.566 13.266 3.629 1 96.31 344 LEU A N 1
ATOM 2724 C CA . LEU A 1 344 ? -3.193 13.523 3.207 1 96.31 344 LEU A CA 1
ATOM 2725 C C . LEU A 1 344 ? -2.434 14.312 4.273 1 96.31 344 LEU A C 1
ATOM 2727 O O . LEU A 1 344 ? -2.936 15.312 4.789 1 96.31 344 LEU A O 1
ATOM 2731 N N . ILE A 1 345 ? -1.25 13.836 4.582 1 94.44 345 ILE A N 1
ATOM 2732 C CA . ILE A 1 345 ? -0.438 14.5 5.594 1 94.44 345 ILE A CA 1
ATOM 2733 C C . ILE A 1 345 ? 0.329 15.664 4.961 1 94.44 345 ILE A C 1
ATOM 2735 O O . ILE A 1 345 ? 1.074 15.469 3.998 1 94.44 345 ILE A O 1
ATOM 2739 N N . TRP A 1 346 ? 0.183 16.766 5.512 1 94.06 346 TRP A N 1
ATOM 2740 C CA . TRP A 1 346 ? 0.903 17.953 5.031 1 94.06 346 TRP A CA 1
ATOM 2741 C C . TRP A 1 346 ? 2.404 17.797 5.242 1 94.06 346 TRP A C 1
ATOM 2743 O O . TRP A 1 346 ? 2.848 17.391 6.324 1 94.06 346 TRP A O 1
ATOM 2753 N N . ASP A 1 347 ? 3.035 18.094 4.227 1 88.62 347 ASP A N 1
ATOM 2754 C CA . ASP A 1 347 ? 4.492 18.156 4.203 1 88.62 347 ASP A CA 1
ATOM 2755 C C . ASP A 1 347 ? 4.98 19.266 3.275 1 88.62 347 ASP A C 1
ATOM 2757 O O . ASP A 1 347 ? 4.5 19.406 2.148 1 88.62 347 ASP A O 1
ATOM 2761 N N . PRO A 1 348 ? 5.887 20.031 3.736 1 84.5 348 PRO A N 1
ATOM 2762 C CA . PRO A 1 348 ? 6.375 21.125 2.893 1 84.5 348 PRO A CA 1
ATOM 2763 C C . PRO A 1 348 ? 6.871 20.641 1.53 1 84.5 348 PRO A C 1
ATOM 2765 O O . PRO A 1 348 ? 6.844 21.391 0.556 1 84.5 348 PRO A O 1
ATOM 2768 N N . SER A 1 349 ? 7.219 19.422 1.459 1 80.81 349 SER A N 1
ATOM 2769 C CA . SER A 1 349 ? 7.707 18.859 0.204 1 80.81 349 SER A CA 1
ATOM 2770 C C . SER A 1 349 ? 6.602 18.797 -0.844 1 80.81 349 SER A C 1
ATOM 2772 O O . SER A 1 349 ? 6.875 18.625 -2.033 1 80.81 349 SER A O 1
ATOM 2774 N N . LEU A 1 350 ? 5.422 18.922 -0.439 1 86 350 LEU A N 1
ATOM 2775 C CA . LEU A 1 350 ? 4.297 18.953 -1.37 1 86 350 LEU A CA 1
ATOM 2776 C C . LEU A 1 350 ? 4.398 20.172 -2.293 1 86 350 LEU A C 1
ATOM 2778 O O . LEU A 1 350 ? 3.82 20.172 -3.383 1 86 350 LEU A O 1
ATOM 2782 N N . THR A 1 351 ? 5.082 21.094 -1.789 1 81.12 351 THR A N 1
ATOM 2783 C CA . THR A 1 351 ? 5.191 22.328 -2.566 1 81.12 351 THR A CA 1
ATOM 2784 C C . THR A 1 351 ? 6.238 22.172 -3.668 1 81.12 351 THR A C 1
ATOM 2786 O O . THR A 1 351 ? 6.281 22.984 -4.602 1 81.12 351 THR A O 1
ATOM 2789 N N . ASP A 1 352 ? 6.879 21.016 -3.475 1 74.25 352 ASP A N 1
ATOM 2790 C CA . ASP A 1 352 ? 7.883 20.75 -4.496 1 74.25 352 ASP A CA 1
ATOM 2791 C C . ASP A 1 352 ? 7.258 20.078 -5.719 1 74.25 352 ASP A C 1
ATOM 2793 O O . ASP A 1 352 ? 6.289 19.328 -5.59 1 74.25 352 ASP A O 1
ATOM 2797 N N . GLU A 1 353 ? 7.77 20.266 -6.98 1 63.62 353 GLU A N 1
ATOM 2798 C CA . GLU A 1 353 ? 7.273 19.641 -8.211 1 63.62 353 GLU A CA 1
ATOM 2799 C C . GLU A 1 353 ? 5.754 19.75 -8.305 1 63.62 353 GLU A C 1
ATOM 2801 O O . GLU A 1 353 ? 5.07 18.75 -8.523 1 63.62 353 GLU A O 1
ATOM 2806 N N . LYS A 1 354 ? 5.254 20.781 -8.234 1 63.66 354 LYS A N 1
ATOM 2807 C CA . LYS A 1 354 ? 3.85 21.141 -8.047 1 63.66 354 LYS A CA 1
ATOM 2808 C C . LYS A 1 354 ? 2.979 20.516 -9.133 1 63.66 354 LYS A C 1
ATOM 2810 O O . LYS A 1 354 ? 1.905 19.984 -8.844 1 63.66 354 LYS A O 1
ATOM 2815 N N . ASP A 1 355 ? 3.541 20.375 -10.227 1 65.19 355 ASP A N 1
ATOM 2816 C CA . ASP A 1 355 ? 2.689 19.953 -11.336 1 65.19 355 ASP A CA 1
ATOM 2817 C C . ASP A 1 355 ? 2.33 18.484 -11.219 1 65.19 355 ASP A C 1
ATOM 2819 O O . ASP A 1 355 ? 1.156 18.109 -11.312 1 65.19 355 ASP A O 1
ATOM 2823 N N . GLN A 1 356 ? 3.27 17.656 -11 1 70 356 GLN A N 1
ATOM 2824 C CA . GLN A 1 356 ? 3.018 16.219 -10.922 1 70 356 GLN A CA 1
ATOM 2825 C C . GLN A 1 356 ? 2.145 15.883 -9.711 1 70 356 GLN A C 1
ATOM 2827 O O . GLN A 1 356 ? 1.241 15.047 -9.812 1 70 356 GLN A O 1
ATOM 2832 N N . LYS A 1 357 ? 2.318 16.578 -8.836 1 77.44 357 LYS A N 1
ATOM 2833 C CA . LYS A 1 357 ? 1.562 16.328 -7.613 1 77.44 357 LYS A CA 1
ATOM 2834 C C . LYS A 1 357 ? 0.129 16.828 -7.738 1 77.44 357 LYS A C 1
ATOM 2836 O O . LYS A 1 357 ? -0.811 16.172 -7.281 1 77.44 357 LYS A O 1
ATOM 2841 N N . THR A 1 358 ? 0.08 17.906 -8.461 1 81.5 358 THR A N 1
ATOM 2842 C CA . THR A 1 358 ? -1.247 18.469 -8.664 1 81.5 358 THR A CA 1
ATOM 2843 C C . THR A 1 358 ? -2.115 17.531 -9.5 1 81.5 358 THR A C 1
ATOM 2845 O O . THR A 1 358 ? -3.309 17.391 -9.227 1 81.5 358 THR A O 1
ATOM 2848 N N . ASP A 1 359 ? -1.482 16.906 -10.367 1 84.69 359 ASP A N 1
ATOM 2849 C CA . ASP A 1 359 ? -2.225 15.969 -11.195 1 84.69 359 ASP A CA 1
ATOM 2850 C C . ASP A 1 359 ? -2.697 14.766 -10.375 1 84.69 359 ASP A C 1
ATOM 2852 O O . ASP A 1 359 ? -3.822 14.297 -10.547 1 84.69 359 ASP A O 1
ATOM 2856 N N . ALA A 1 360 ? -1.885 14.383 -9.555 1 86.38 360 ALA A N 1
ATOM 2857 C CA . ALA A 1 360 ? -2.244 13.258 -8.695 1 86.38 360 ALA A CA 1
ATOM 2858 C C . ALA A 1 360 ? -3.395 13.633 -7.762 1 86.38 360 ALA A C 1
ATOM 2860 O O . ALA A 1 360 ? -4.309 12.828 -7.547 1 86.38 360 ALA A O 1
ATOM 2861 N N . LEU A 1 361 ? -3.365 14.805 -7.305 1 91.06 361 LEU A N 1
ATOM 2862 C CA . LEU A 1 361 ? -4.406 15.281 -6.402 1 91.06 361 LEU A CA 1
ATOM 2863 C C . LEU A 1 361 ? -5.738 15.414 -7.133 1 91.06 361 LEU A C 1
ATOM 2865 O O . LEU A 1 361 ? -6.785 15.039 -6.594 1 91.06 361 LEU A O 1
ATOM 2869 N N . ARG A 1 362 ? -5.668 15.828 -8.281 1 88.06 362 ARG A N 1
ATOM 2870 C CA . ARG A 1 362 ? -6.879 15.961 -9.086 1 88.06 362 ARG A CA 1
ATOM 2871 C C . ARG A 1 362 ? -7.496 14.602 -9.383 1 88.06 362 ARG A C 1
ATOM 2873 O O . ARG A 1 362 ? -8.719 14.453 -9.352 1 88.06 362 ARG A O 1
ATOM 2880 N N . ARG A 1 363 ? -6.672 13.688 -9.594 1 86.62 363 ARG A N 1
ATOM 2881 C CA . ARG A 1 363 ? -7.152 12.336 -9.859 1 86.62 363 ARG A CA 1
ATOM 2882 C C . ARG A 1 363 ? -7.852 11.75 -8.641 1 86.62 363 ARG A C 1
ATOM 2884 O O . ARG A 1 363 ? -8.828 11.008 -8.773 1 86.62 363 ARG A O 1
ATOM 2891 N N . ILE A 1 364 ? -7.371 12.055 -7.559 1 88.56 364 ILE A N 1
ATOM 2892 C CA . ILE A 1 364 ? -7.957 11.578 -6.312 1 88.56 364 ILE A CA 1
ATOM 2893 C C . ILE A 1 364 ? -9.273 12.305 -6.055 1 88.56 364 ILE A C 1
ATOM 2895 O O . ILE A 1 364 ? -10.227 11.711 -5.547 1 88.56 364 ILE A O 1
ATOM 2899 N N . GLY A 1 365 ? -9.438 13.531 -6.516 1 89.94 365 GLY A N 1
ATOM 2900 C CA . GLY A 1 365 ? -10.547 14.422 -6.195 1 89.94 365 GLY A CA 1
ATOM 2901 C C . GLY A 1 365 ? -10.25 15.352 -5.039 1 89.94 365 GLY A C 1
ATOM 2902 O O . GLY A 1 365 ? -10.383 14.969 -3.875 1 89.94 365 GLY A O 1
ATOM 2903 N N . VAL A 1 366 ? -9.984 16.594 -5.359 1 90.44 366 VAL A N 1
ATOM 2904 C CA . VAL A 1 366 ? -9.453 17.547 -4.395 1 90.44 366 VAL A CA 1
ATOM 2905 C C . VAL A 1 366 ? -10.5 17.828 -3.32 1 90.44 366 VAL A C 1
ATOM 2907 O O . VAL A 1 366 ? -10.156 18.125 -2.172 1 90.44 366 VAL A O 1
ATOM 2910 N N . THR A 1 367 ? -11.766 17.609 -3.629 1 88.19 367 THR A N 1
ATOM 2911 C CA . THR A 1 367 ? -12.836 17.891 -2.676 1 88.19 367 THR A CA 1
ATOM 2912 C C . THR A 1 367 ? -13 16.719 -1.702 1 88.19 367 THR A C 1
ATOM 2914 O O . THR A 1 367 ? -13.719 16.828 -0.709 1 88.19 367 THR A O 1
ATOM 2917 N N . ARG A 1 368 ? -12.289 15.633 -2.004 1 92.75 368 ARG A N 1
ATOM 2918 C CA . ARG A 1 368 ? -12.383 14.438 -1.178 1 92.75 368 ARG A CA 1
ATOM 2919 C C . ARG A 1 368 ? -11.125 14.258 -0.329 1 92.75 368 ARG A C 1
ATOM 2921 O O . ARG A 1 368 ? -10.969 13.234 0.347 1 92.75 368 ARG A O 1
ATOM 2928 N N . ILE A 1 369 ? -10.289 15.312 -0.379 1 95.88 369 ILE A N 1
ATOM 2929 C CA . ILE A 1 369 ? -9.023 15.234 0.342 1 95.88 369 ILE A CA 1
ATOM 2930 C C . ILE A 1 369 ? -9.102 16.078 1.609 1 95.88 369 ILE A C 1
ATOM 2932 O O . ILE A 1 369 ? -9.531 17.234 1.567 1 95.88 369 ILE A O 1
ATOM 2936 N N . ILE A 1 370 ? -8.805 15.461 2.736 1 97.25 370 ILE A N 1
ATOM 2937 C CA . ILE A 1 370 ? -8.555 16.172 3.982 1 97.25 370 ILE A CA 1
ATOM 2938 C C . ILE A 1 370 ? -7.051 16.391 4.152 1 97.25 370 ILE A C 1
ATOM 2940 O O . ILE A 1 370 ? -6.285 15.43 4.254 1 97.25 370 ILE A O 1
ATOM 2944 N N . LEU A 1 371 ? -6.594 17.625 4.109 1 97.38 371 LEU A N 1
ATOM 2945 C CA . LEU A 1 371 ? -5.203 17.906 4.43 1 97.38 371 LEU A CA 1
ATOM 2946 C C . LEU A 1 371 ? -4.988 17.938 5.941 1 97.38 371 LEU A C 1
ATOM 2948 O O . LEU A 1 371 ? -5.516 18.812 6.629 1 97.38 371 LEU A O 1
ATOM 2952 N N . ALA A 1 372 ? -4.234 16.984 6.402 1 96.56 372 ALA A N 1
ATOM 2953 C CA . ALA A 1 372 ? -4.035 16.828 7.84 1 96.56 372 ALA A CA 1
ATOM 2954 C C . ALA A 1 372 ? -2.691 17.406 8.273 1 96.56 372 ALA A C 1
ATOM 2956 O O . ALA A 1 372 ? -1.843 17.719 7.438 1 96.56 372 ALA A O 1
ATOM 2957 N N . ARG A 1 373 ? -2.557 17.625 9.57 1 94.38 373 ARG A N 1
ATOM 2958 C CA . ARG A 1 373 ? -1.366 18.172 10.203 1 94.38 373 ARG A CA 1
ATOM 2959 C C . ARG A 1 373 ? -1.092 19.594 9.719 1 94.38 373 ARG A C 1
ATOM 2961 O O . ARG A 1 373 ? 0.055 19.953 9.438 1 94.38 373 ARG A O 1
ATOM 2968 N N . CYS A 1 374 ? -2.133 20.25 9.578 1 95.19 374 CYS A N 1
ATOM 2969 C CA . CYS A 1 374 ? -2.021 21.656 9.266 1 95.19 374 CYS A CA 1
ATOM 2970 C C . CYS A 1 374 ? -1.696 22.484 10.508 1 95.19 374 CYS A C 1
ATOM 2972 O O . CYS A 1 374 ? -2.59 23.062 11.125 1 95.19 374 CYS A O 1
ATOM 2974 N N . ASP A 1 375 ? -0.426 22.594 10.75 1 89.94 375 ASP A N 1
ATOM 2975 C CA . ASP A 1 375 ? 0.011 23.234 11.984 1 89.94 375 ASP A CA 1
ATOM 2976 C C . ASP A 1 375 ? 0.416 24.688 11.727 1 89.94 375 ASP A C 1
ATOM 2978 O O . ASP A 1 375 ? 0.623 25.453 12.672 1 89.94 375 ASP A O 1
ATOM 2982 N N . THR A 1 376 ? 0.521 25.062 10.531 1 89.44 376 THR A N 1
ATOM 2983 C CA . THR A 1 376 ? 0.885 26.422 10.156 1 89.44 376 THR A CA 1
ATOM 2984 C C . THR A 1 376 ? -0.022 26.938 9.039 1 89.44 376 THR A C 1
ATOM 2986 O O . THR A 1 376 ? -0.671 26.141 8.344 1 89.44 376 THR A O 1
ATOM 2989 N N . PRO A 1 377 ? -0.026 28.219 8.875 1 89.62 377 PRO A N 1
ATOM 2990 C CA . PRO A 1 377 ? -0.855 28.797 7.812 1 89.62 377 PRO A CA 1
ATOM 2991 C C . PRO A 1 377 ? -0.418 28.344 6.418 1 89.62 377 PRO A C 1
ATOM 2993 O O . PRO A 1 377 ? -1.235 28.312 5.496 1 89.62 377 PRO A O 1
ATOM 2996 N N . SER A 1 378 ? 0.794 28.016 6.332 1 91.5 378 SER A N 1
ATOM 2997 C CA . SER A 1 378 ? 1.337 27.594 5.043 1 91.5 378 SER A CA 1
ATOM 2998 C C . SER A 1 378 ? 0.628 26.359 4.512 1 91.5 378 SER A C 1
ATOM 3000 O O . SER A 1 378 ? 0.457 26.203 3.299 1 91.5 378 SER A O 1
ATOM 3002 N N . ALA A 1 379 ? 0.204 25.562 5.324 1 93.88 379 ALA A N 1
ATOM 3003 C CA . ALA A 1 379 ? -0.509 24.359 4.934 1 93.88 379 ALA A CA 1
ATOM 3004 C C . ALA A 1 379 ? -1.85 24.688 4.289 1 93.88 379 ALA A C 1
ATOM 3006 O O . ALA A 1 379 ? -2.221 24.094 3.27 1 93.88 379 ALA A O 1
ATOM 3007 N N . ILE A 1 380 ? -2.521 25.641 4.867 1 93.5 380 ILE A N 1
ATOM 3008 C CA . ILE A 1 380 ? -3.826 26.062 4.363 1 93.5 380 ILE A CA 1
ATOM 3009 C C . ILE A 1 380 ? -3.664 26.734 3.002 1 93.5 380 ILE A C 1
ATOM 3011 O O . ILE A 1 380 ? -4.438 26.469 2.076 1 93.5 380 ILE A O 1
ATOM 3015 N N . GLU A 1 381 ? -2.633 27.547 2.918 1 92.25 381 GLU A N 1
ATOM 3016 C CA . GLU A 1 381 ? -2.352 28.234 1.661 1 92.25 381 GLU A CA 1
ATOM 3017 C C . GLU A 1 381 ? -2.07 27.234 0.539 1 92.25 381 GLU A C 1
ATOM 3019 O O . GLU A 1 381 ? -2.586 27.375 -0.572 1 92.25 381 GLU A O 1
ATOM 3024 N N . TYR A 1 382 ? -1.271 26.297 0.853 1 92.5 382 TYR A N 1
ATOM 3025 C CA . TYR A 1 382 ? -0.987 25.266 -0.136 1 92.5 382 TYR A CA 1
ATOM 3026 C C . TYR A 1 382 ? -2.262 24.531 -0.54 1 92.5 382 TYR A C 1
ATOM 3028 O O . TYR A 1 382 ? -2.529 24.344 -1.729 1 92.5 382 TYR A O 1
ATOM 3036 N N . GLY A 1 383 ? -3.039 24.078 0.417 1 93.94 383 GLY A N 1
ATOM 3037 C CA . GLY A 1 383 ? -4.273 23.375 0.126 1 93.94 383 GLY A CA 1
ATOM 3038 C C . GLY A 1 383 ? -5.195 24.125 -0.808 1 93.94 383 GLY A C 1
ATOM 3039 O O . GLY A 1 383 ? -5.691 23.578 -1.789 1 93.94 383 GLY A O 1
ATOM 3040 N N . HIS A 1 384 ? -5.312 25.344 -0.55 1 91.12 384 HIS A N 1
ATOM 3041 C CA . HIS A 1 384 ? -6.152 26.203 -1.386 1 91.12 384 HIS A CA 1
ATOM 3042 C C . HIS A 1 384 ? -5.613 26.281 -2.811 1 91.12 384 HIS A C 1
ATOM 3044 O O . HIS A 1 384 ? -6.383 26.266 -3.773 1 91.12 384 HIS A O 1
ATOM 3050 N N . SER A 1 385 ? -4.367 26.375 -2.885 1 90.31 385 SER A N 1
ATOM 3051 C CA . 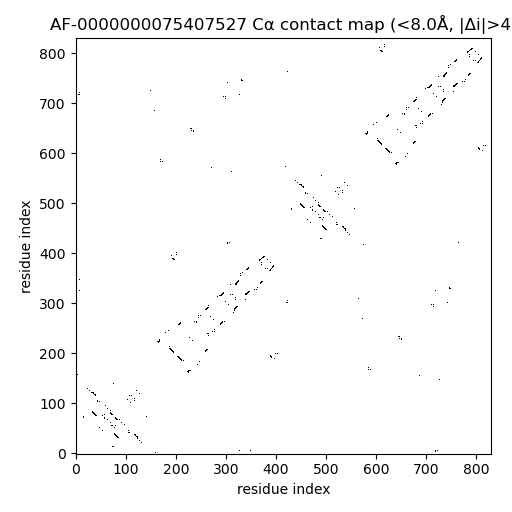SER A 1 385 ? -3.729 26.531 -4.188 1 90.31 385 SER A CA 1
ATOM 3052 C C . SER A 1 385 ? -3.996 25.328 -5.082 1 90.31 385 SER A C 1
ATOM 3054 O O . SER A 1 385 ? -3.98 25.438 -6.312 1 90.31 385 SER A O 1
ATOM 3056 N N . VAL A 1 386 ? -4.281 24.234 -4.434 1 91.06 386 VAL A N 1
ATOM 3057 C CA . VAL A 1 386 ? -4.492 23.031 -5.234 1 91.06 386 VAL A CA 1
ATOM 3058 C C . VAL A 1 386 ? -5.969 22.641 -5.203 1 91.06 386 VAL A C 1
ATOM 3060 O O . VAL A 1 386 ? -6.352 21.594 -5.738 1 91.06 386 VAL A O 1
ATOM 3063 N N . GLY A 1 387 ? -6.762 23.375 -4.48 1 89.25 387 GLY A N 1
ATOM 3064 C CA . GLY A 1 387 ? -8.203 23.172 -4.531 1 89.25 387 GLY A CA 1
ATOM 3065 C C . GLY A 1 387 ? -8.742 22.375 -3.361 1 89.25 387 GLY A C 1
ATOM 3066 O O . GLY A 1 387 ? -9.922 22.047 -3.322 1 89.25 387 GLY A O 1
ATOM 3067 N N . ILE A 1 388 ? -7.949 22.078 -2.381 1 93.38 388 ILE A N 1
ATOM 3068 C CA . ILE A 1 388 ? -8.391 21.359 -1.185 1 93.38 388 ILE A CA 1
ATOM 3069 C C . ILE A 1 388 ? -9.172 22.312 -0.278 1 93.38 388 ILE A C 1
ATOM 3071 O O . ILE A 1 388 ? -8.789 23.484 -0.107 1 93.38 388 ILE A O 1
ATOM 3075 N N . THR A 1 389 ? -10.281 21.75 0.293 1 92.62 389 THR A N 1
ATOM 3076 C CA . THR A 1 389 ? -11.117 22.641 1.095 1 92.62 389 THR A CA 1
ATOM 3077 C C . THR A 1 389 ? -11.305 22.078 2.5 1 92.62 389 THR A C 1
ATOM 3079 O O . THR A 1 389 ? -11.891 22.734 3.363 1 92.62 389 THR A O 1
ATOM 3082 N N . LEU A 1 390 ? -10.883 20.891 2.75 1 94.81 390 LEU A N 1
ATOM 3083 C CA . LEU A 1 390 ? -11 20.281 4.07 1 94.81 390 LEU A CA 1
ATOM 3084 C C . LEU A 1 390 ? -9.648 20.203 4.762 1 94.81 390 LEU A C 1
ATOM 3086 O O . LEU A 1 390 ? -8.664 19.766 4.164 1 94.81 390 LEU A O 1
ATOM 3090 N N . PHE A 1 391 ? -9.625 20.656 5.996 1 96.94 391 PHE A N 1
ATOM 3091 C CA . PHE A 1 391 ? -8.359 20.781 6.711 1 96.94 391 PHE A CA 1
ATOM 3092 C C . PHE A 1 391 ? -8.5 20.297 8.148 1 96.94 391 PHE A C 1
ATOM 3094 O O . PHE A 1 391 ? -9.57 20.406 8.742 1 96.94 391 PHE A O 1
ATOM 3101 N N . GLN A 1 392 ? -7.414 19.766 8.695 1 96.75 392 GLN A N 1
ATOM 3102 C CA . GLN A 1 392 ? -7.324 19.328 10.078 1 96.75 392 GLN A CA 1
ATOM 3103 C C . GLN A 1 392 ? -5.934 19.578 10.648 1 96.75 392 GLN A C 1
ATOM 3105 O O . GLN A 1 392 ? -4.93 19.344 9.969 1 96.75 392 GLN A O 1
ATOM 3110 N N . GLY A 1 393 ? -5.855 20.078 11.852 1 94.56 393 GLY A N 1
ATOM 3111 C CA . GLY A 1 393 ? -4.578 20.328 12.5 1 94.56 393 GLY A CA 1
ATOM 3112 C C . GLY A 1 393 ? -4.645 21.391 13.578 1 94.56 393 GLY A C 1
ATOM 3113 O O . GLY A 1 393 ? -5.707 21.969 13.82 1 94.56 393 GLY A O 1
ATOM 3114 N N . ARG A 1 394 ? -3.578 21.625 14.18 1 89.81 394 ARG A N 1
ATOM 3115 C CA . ARG A 1 394 ? -3.506 22.531 15.32 1 89.81 394 ARG A CA 1
ATOM 3116 C C . ARG A 1 394 ? -3.871 23.953 14.914 1 89.81 394 ARG A C 1
ATOM 3118 O O . ARG A 1 394 ? -4.578 24.641 15.641 1 89.81 394 ARG A O 1
ATOM 3125 N N . HIS A 1 395 ? -3.344 24.375 13.82 1 91.19 395 HIS A N 1
ATOM 3126 C CA . HIS A 1 395 ? -3.637 25.734 13.352 1 91.19 395 HIS A CA 1
ATOM 3127 C C . HIS A 1 395 ? -5.125 25.906 13.086 1 91.19 395 HIS A C 1
ATOM 3129 O O . HIS A 1 395 ? -5.695 26.953 13.391 1 91.19 395 HIS A O 1
ATOM 3135 N N . VAL A 1 396 ? -5.727 24.922 12.578 1 93.25 396 VAL A N 1
ATOM 3136 C CA . VAL A 1 396 ? -7.152 24.953 12.273 1 93.25 396 VAL A CA 1
ATOM 3137 C C . VAL A 1 396 ? -7.957 25.047 13.562 1 93.25 396 VAL A C 1
ATOM 3139 O O . VAL A 1 396 ? -8.891 25.844 13.664 1 93.25 396 VAL A O 1
ATOM 3142 N N . GLU A 1 397 ? -7.551 24.25 14.508 1 90.94 397 GLU A N 1
ATOM 3143 C CA . GLU A 1 397 ? -8.227 24.25 15.805 1 90.94 397 GLU A CA 1
ATOM 3144 C C . GLU A 1 397 ? -8.102 25.609 16.484 1 90.94 397 GLU A C 1
ATOM 3146 O O . GLU A 1 397 ? -9.078 26.109 17.062 1 90.94 397 GLU A O 1
ATOM 3151 N N . GLN A 1 398 ? -6.988 26.109 16.406 1 88.19 398 GLN A N 1
ATOM 3152 C CA . GLN A 1 398 ? -6.746 27.406 17.031 1 88.19 398 GLN A CA 1
ATOM 3153 C C . GLN A 1 398 ? -7.586 28.5 16.359 1 88.19 398 GLN A C 1
ATOM 3155 O O . GLN A 1 398 ? -8.156 29.344 17.047 1 88.19 398 GLN A O 1
ATOM 3160 N N . THR A 1 399 ? -7.633 28.469 15.102 1 89.56 399 THR A N 1
ATOM 3161 C CA . THR A 1 399 ? -8.414 29.469 14.359 1 89.56 399 THR A CA 1
ATOM 3162 C C . THR A 1 399 ? -9.898 29.297 14.648 1 89.56 399 THR A C 1
ATOM 3164 O O . THR A 1 399 ? -10.625 30.297 14.766 1 89.56 399 THR A O 1
ATOM 3167 N N . LEU A 1 400 ? -10.297 28.062 14.727 1 87.88 400 LEU A N 1
ATOM 3168 C CA . LEU A 1 400 ? -11.688 27.781 15.055 1 87.88 400 LEU A CA 1
ATOM 3169 C C . LEU A 1 400 ? -12.047 28.312 16.438 1 87.88 400 LEU A C 1
ATOM 3171 O O . LEU A 1 400 ? -13.102 28.938 16.609 1 87.88 400 LEU A O 1
ATOM 3175 N N . MET A 1 401 ? -11.195 28.078 17.359 1 86.31 401 MET A N 1
ATOM 3176 C CA . MET A 1 401 ? -11.43 28.547 18.734 1 86.31 401 MET A CA 1
ATOM 3177 C C . MET A 1 401 ? -11.438 30.062 18.797 1 86.31 401 MET A C 1
ATOM 3179 O O . MET A 1 401 ? -12.25 30.656 19.516 1 86.31 401 MET A O 1
ATOM 3183 N N . ASN A 1 402 ? -10.539 30.672 18.094 1 83.44 402 ASN A N 1
ATOM 3184 C CA . ASN A 1 402 ? -10.477 32.125 18.047 1 83.44 402 ASN A CA 1
ATOM 3185 C C . ASN A 1 402 ? -11.742 32.719 17.453 1 83.44 402 ASN A C 1
ATOM 3187 O O . ASN A 1 402 ? -12.227 33.75 17.906 1 83.44 402 ASN A O 1
ATOM 3191 N N . ASP A 1 403 ? -12.203 32.062 16.5 1 82.5 403 ASP A N 1
ATOM 3192 C CA . ASP A 1 403 ? -13.43 32.531 15.859 1 82.5 403 ASP A CA 1
ATOM 3193 C C . ASP A 1 403 ? -14.625 32.406 16.797 1 82.5 403 ASP A C 1
ATOM 3195 O O . ASP A 1 403 ? -15.492 33.281 16.844 1 82.5 403 ASP A O 1
ATOM 3199 N N . VAL A 1 404 ? -14.688 31.328 17.5 1 74.31 404 VAL A N 1
ATOM 3200 C CA . VAL A 1 404 ? -15.773 31.094 18.453 1 74.31 404 VAL A CA 1
ATOM 3201 C C . VAL A 1 404 ? -15.711 32.125 19.562 1 74.31 404 VAL A C 1
ATOM 3203 O O . VAL A 1 404 ? -16.734 32.688 19.984 1 74.31 404 VAL A O 1
ATOM 3206 N N . ARG A 1 405 ? -14.539 32.406 19.969 1 74.12 405 ARG A N 1
ATOM 3207 C CA . ARG A 1 405 ? -14.344 33.406 21 1 74.12 405 ARG A CA 1
ATOM 3208 C C . ARG A 1 405 ? -14.758 34.781 20.516 1 74.12 405 ARG A C 1
ATOM 3210 O O . ARG A 1 405 ? -15.398 35.531 21.25 1 74.12 405 ARG A O 1
ATOM 3217 N N . ARG A 1 406 ? -14.383 35.094 19.375 1 71.69 406 ARG A N 1
ATOM 3218 C CA . ARG A 1 406 ? -14.727 36.375 18.797 1 71.69 406 ARG A CA 1
ATOM 3219 C C . ARG A 1 406 ? -16.234 36.531 18.641 1 71.69 406 ARG A C 1
ATOM 3221 O O . ARG A 1 406 ? -16.797 37.594 18.922 1 71.69 406 ARG A O 1
ATOM 3228 N N . ARG A 1 407 ? -16.875 35.5 18.312 1 71.88 407 ARG A N 1
ATOM 3229 C CA . ARG A 1 407 ? -18.312 35.531 18.156 1 71.88 407 ARG A CA 1
ATOM 3230 C C . ARG A 1 407 ? -19.031 35.562 19.5 1 71.88 407 ARG A C 1
ATOM 3232 O O . ARG A 1 407 ? -20.109 36.156 19.641 1 71.88 407 ARG A O 1
ATOM 3239 N N . GLY A 1 408 ? -18.453 34.781 20.391 1 61.97 408 GLY A N 1
ATOM 3240 C CA . GLY A 1 408 ? -19.016 34.812 21.734 1 61.97 408 GLY A CA 1
ATOM 3241 C C . GLY A 1 408 ? -18.859 36.156 22.406 1 61.97 408 GLY A C 1
ATOM 3242 O O . GLY A 1 408 ? -19.766 36.594 23.141 1 61.97 408 GLY A O 1
ATOM 3243 N N . ILE A 1 409 ? -17.781 36.75 22.328 1 55.75 409 ILE A N 1
ATOM 3244 C CA . ILE A 1 409 ? -17.562 38.094 22.906 1 55.75 409 ILE A CA 1
ATOM 3245 C C . ILE A 1 409 ? -18.438 39.094 22.172 1 55.75 409 ILE A C 1
ATOM 3247 O O . ILE A 1 409 ? -19 40 22.797 1 55.75 409 ILE A O 1
ATOM 3251 N N . GLY A 1 410 ? -18.516 39.125 20.984 1 45.81 410 GLY A N 1
ATOM 3252 C CA . GLY A 1 410 ? -19.375 40.062 20.297 1 45.81 410 GLY A CA 1
ATOM 3253 C C . GLY A 1 410 ? -20.828 39.938 20.703 1 45.81 410 GLY A C 1
ATOM 3254 O O . GLY A 1 410 ? -21.594 40.875 20.562 1 45.81 410 GLY A O 1
ATOM 3255 N N . ARG A 1 411 ? -21.297 38.875 21.047 1 44.91 411 ARG A N 1
ATOM 3256 C CA . ARG A 1 411 ? -22.672 38.812 21.531 1 44.91 411 ARG A CA 1
ATOM 3257 C C . ARG A 1 411 ? -22.797 39.375 22.938 1 44.91 411 ARG A C 1
ATOM 3259 O O . ARG A 1 411 ? -23.906 39.625 23.406 1 44.91 411 ARG A O 1
ATOM 3266 N N . ALA A 1 412 ? -21.781 39.5 23.734 1 42.59 412 ALA A N 1
ATOM 3267 C CA . ALA A 1 412 ? -21.922 40 25.094 1 42.59 412 ALA A CA 1
ATOM 3268 C C . ALA A 1 412 ? -21.891 41.531 25.094 1 42.59 412 ALA A C 1
ATOM 3270 O O . ALA A 1 412 ? -21.984 42.156 26.156 1 42.59 412 ALA A O 1
ATOM 3271 N N . ARG A 1 413 ? -21.422 42.188 24.203 1 37 413 ARG A N 1
ATOM 3272 C CA . ARG A 1 413 ? -21.531 43.625 24.391 1 37 413 ARG A CA 1
ATOM 3273 C C . ARG A 1 413 ? -22.969 44.094 24.234 1 37 413 ARG A C 1
ATOM 3275 O O . ARG A 1 413 ? -23.562 43.969 23.156 1 37 413 ARG A O 1
ATOM 3282 N N . PRO A 1 414 ? -23.656 43.906 25.25 1 36.22 414 PRO A N 1
ATOM 3283 C CA . PRO A 1 414 ? -24.953 44.562 25.25 1 36.22 414 PRO A CA 1
ATOM 3284 C C . PRO A 1 414 ? -24.891 46 24.719 1 36.22 414 PRO A C 1
AT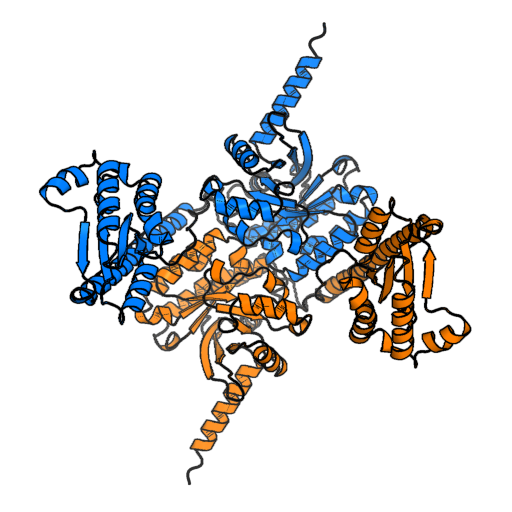OM 3286 O O . PRO A 1 414 ? -23.922 46.719 25.016 1 36.22 414 PRO A O 1
ATOM 3289 N N . ARG A 1 415 ? -25.578 46.281 23.688 1 28.59 415 ARG A N 1
ATOM 3290 C CA . ARG A 1 415 ? -26.016 47.656 23.703 1 28.59 415 ARG A CA 1
ATOM 3291 C C . ARG A 1 415 ? -26.844 47.969 24.953 1 28.59 415 ARG A C 1
ATOM 3293 O O . ARG A 1 415 ? -27.594 47.125 25.422 1 28.59 415 ARG A O 1
ATOM 3300 N N . MET B 1 1 ? -2.064 -21.422 6.137 1 19.08 1 MET B N 1
ATOM 3301 C CA . MET B 1 1 ? -2.461 -20.953 4.809 1 19.08 1 MET B CA 1
ATOM 3302 C C . MET B 1 1 ? -3.834 -20.297 4.852 1 19.08 1 MET B C 1
ATOM 3304 O O . MET B 1 1 ? -4.859 -20.984 4.789 1 19.08 1 MET B O 1
ATOM 3308 N N . LEU B 1 2 ? -4.02 -19.312 5.57 1 26.78 2 LEU B N 1
ATOM 3309 C CA . LEU B 1 2 ? -5.355 -18.859 5.941 1 26.78 2 LEU B CA 1
ATOM 3310 C C . LEU B 1 2 ? -6.145 -18.438 4.707 1 26.78 2 LEU B C 1
ATOM 3312 O O . LEU B 1 2 ? -5.598 -17.797 3.811 1 26.78 2 LEU B O 1
ATOM 3316 N N . GLY B 1 3 ? -7.086 -19.172 4.371 1 29.39 3 GLY B N 1
ATOM 3317 C CA . GLY B 1 3 ? -7.953 -19 3.217 1 29.39 3 GLY B CA 1
ATOM 3318 C C . GLY B 1 3 ? -8.43 -17.578 3.039 1 29.39 3 GLY B C 1
ATOM 3319 O O . GLY B 1 3 ? -8.781 -16.906 4.012 1 29.39 3 GLY B O 1
ATOM 3320 N N . SER B 1 4 ? -7.754 -16.969 2.109 1 31.45 4 SER B N 1
ATOM 3321 C CA . SER B 1 4 ? -8.164 -15.617 1.726 1 31.45 4 SER B CA 1
ATOM 3322 C C . SER B 1 4 ? -9.68 -15.516 1.604 1 31.45 4 SER B C 1
ATOM 3324 O O . SER B 1 4 ? -10.328 -16.406 1.054 1 31.45 4 SER B O 1
ATOM 3326 N N . PRO B 1 5 ? -10.273 -14.828 2.459 1 32.88 5 PRO B N 1
ATOM 3327 C CA . PRO B 1 5 ? -11.719 -14.711 2.26 1 32.88 5 PRO B CA 1
ATOM 3328 C C . PRO B 1 5 ? -12.094 -14.508 0.793 1 32.88 5 PRO B C 1
ATOM 3330 O O . PRO B 1 5 ? -11.266 -14.078 -0.009 1 32.88 5 PRO B O 1
ATOM 3333 N N . PRO B 1 6 ? -13.141 -15.164 0.426 1 33 6 PRO B N 1
ATOM 3334 C CA . PRO B 1 6 ? -13.586 -15.016 -0.961 1 33 6 PRO B CA 1
ATOM 3335 C C . PRO B 1 6 ? -13.57 -13.57 -1.434 1 33 6 PRO B C 1
ATOM 3337 O O . PRO B 1 6 ? -13.734 -12.648 -0.624 1 33 6 PRO B O 1
ATOM 3340 N N . ILE B 1 7 ? -12.797 -13.359 -2.465 1 32.91 7 ILE B N 1
ATOM 3341 C CA . ILE B 1 7 ? -12.477 -12.102 -3.131 1 32.91 7 ILE B CA 1
ATOM 3342 C C . ILE B 1 7 ? -13.75 -11.281 -3.34 1 32.91 7 ILE B C 1
ATOM 3344 O O . ILE B 1 7 ? -14.648 -11.711 -4.062 1 32.91 7 ILE B O 1
ATOM 3348 N N . ALA B 1 8 ? -14.156 -10.531 -2.502 1 33.31 8 ALA B N 1
ATOM 3349 C CA . ALA B 1 8 ? -15.242 -9.578 -2.742 1 33.31 8 ALA B CA 1
ATOM 3350 C C . ALA B 1 8 ? -14.961 -8.719 -3.969 1 33.31 8 ALA B C 1
ATOM 3352 O O . ALA B 1 8 ? -13.875 -8.148 -4.098 1 33.31 8 ALA B O 1
ATOM 3353 N N . LYS B 1 9 ? -15.555 -8.906 -5.145 1 32.91 9 LYS B N 1
ATOM 3354 C CA . LYS B 1 9 ? -15.523 -8.188 -6.414 1 32.91 9 LYS B CA 1
ATOM 3355 C C . LYS B 1 9 ? -15.633 -6.68 -6.195 1 32.91 9 LYS B C 1
ATOM 3357 O O . LYS B 1 9 ? -16.328 -6.23 -5.277 1 32.91 9 LYS B O 1
ATOM 3362 N N . ALA B 1 10 ? -14.805 -5.891 -6.578 1 34.59 10 ALA B N 1
ATOM 3363 C CA . ALA B 1 10 ? -14.836 -4.43 -6.609 1 34.59 10 ALA B CA 1
ATOM 3364 C C . ALA B 1 10 ? -16.266 -3.908 -6.734 1 34.59 10 ALA B C 1
ATOM 3366 O O . ALA B 1 10 ? -17.016 -4.363 -7.594 1 34.59 10 ALA B O 1
ATOM 3367 N N . ARG B 1 11 ? -16.812 -3.229 -5.758 1 38.06 11 ARG B N 1
ATOM 3368 C CA . ARG B 1 11 ? -18.156 -2.654 -5.688 1 38.06 11 ARG B CA 1
ATOM 3369 C C . ARG B 1 11 ? -18.422 -1.757 -6.887 1 38.06 11 ARG B C 1
ATOM 3371 O O . ARG B 1 11 ? -18.078 -0.574 -6.879 1 38.06 11 ARG B O 1
ATOM 3378 N N . VAL B 1 12 ? -18.234 -2.098 -8.039 1 40.19 12 VAL B N 1
ATOM 3379 C CA . VAL B 1 12 ? -18.906 -1.385 -9.117 1 40.19 12 VAL B CA 1
ATOM 3380 C C . VAL B 1 12 ? -20.328 -1.045 -8.703 1 40.19 12 VAL B C 1
ATOM 3382 O O . VAL B 1 12 ? -20.984 -1.822 -8 1 40.19 12 VAL B O 1
ATOM 3385 N N . ALA B 1 13 ? -20.625 0.265 -8.57 1 47.75 13 ALA B N 1
ATOM 3386 C CA . ALA B 1 13 ? -22.031 0.61 -8.367 1 47.75 13 ALA B CA 1
ATOM 3387 C C . ALA B 1 13 ? -22.953 -0.521 -8.836 1 47.75 13 ALA B C 1
ATOM 3389 O O . ALA B 1 13 ? -22.766 -1.066 -9.922 1 47.75 13 ALA B O 1
ATOM 3390 N N . SER B 1 14 ? -23.625 -1.088 -7.785 1 66.25 14 SER B N 1
ATOM 3391 C CA . SER B 1 14 ? -24.547 -2.156 -8.18 1 66.25 14 SER B CA 1
ATOM 3392 C C . SER B 1 14 ? -25.359 -1.762 -9.406 1 66.25 14 SER B C 1
ATOM 3394 O O . SER B 1 14 ? -25.594 -0.577 -9.641 1 66.25 14 SER B O 1
ATOM 3396 N N . GLN B 1 15 ? -25.406 -2.623 -10.133 1 79.38 15 GLN B N 1
ATOM 3397 C CA . GLN B 1 15 ? -26.219 -2.387 -11.328 1 79.38 15 GLN B CA 1
ATOM 3398 C C . GLN B 1 15 ? -27.578 -1.8 -10.961 1 79.38 15 GLN B C 1
ATOM 3400 O O . GLN B 1 15 ? -28.141 -0.998 -11.711 1 79.38 15 GLN B O 1
ATOM 3405 N N . GLU B 1 16 ? -28.016 -2.092 -9.758 1 86.62 16 GLU B N 1
ATOM 3406 C CA . GLU B 1 16 ? -29.266 -1.526 -9.281 1 86.62 16 GLU B CA 1
ATOM 3407 C C . GLU B 1 16 ? -29.141 -0.028 -9.031 1 86.62 16 GLU B C 1
ATOM 3409 O O . GLU B 1 16 ? -30.047 0.743 -9.352 1 86.62 16 GLU B O 1
ATOM 3414 N N . HIS B 1 17 ? -28.031 0.288 -8.492 1 82.25 17 HIS B N 1
ATOM 3415 C CA . HIS B 1 17 ? -27.781 1.705 -8.258 1 82.25 17 HIS B CA 1
ATOM 3416 C C . HIS B 1 17 ? -27.656 2.471 -9.57 1 82.25 17 HIS B C 1
ATOM 3418 O O . HIS B 1 17 ? -28.203 3.572 -9.703 1 82.25 17 HIS B O 1
ATOM 3424 N N . LEU B 1 18 ? -26.953 1.923 -10.469 1 83.31 18 LEU B N 1
ATOM 3425 C CA . LEU B 1 18 ? -26.797 2.543 -11.781 1 83.31 18 LEU B CA 1
ATOM 3426 C C . LEU B 1 18 ? -28.141 2.684 -12.477 1 83.31 18 LEU B C 1
ATOM 3428 O O . LEU B 1 18 ? -28.406 3.691 -13.141 1 83.31 18 LEU B O 1
ATOM 3432 N N . LEU B 1 19 ? -29 1.725 -12.32 1 91.75 19 LEU B N 1
ATOM 3433 C CA . LEU B 1 19 ? -30.344 1.768 -12.883 1 91.75 19 LEU B CA 1
ATOM 3434 C C . LEU B 1 19 ? -31.141 2.916 -12.273 1 91.75 19 LEU B C 1
ATOM 3436 O O . LEU B 1 19 ? -31.75 3.703 -13.008 1 91.75 19 LEU B O 1
ATOM 3440 N N . LEU B 1 20 ? -31.078 2.922 -11 1 88.56 20 LEU B N 1
ATOM 3441 C CA . LEU B 1 20 ? -31.812 3.977 -10.32 1 88.56 20 LEU B CA 1
ATOM 3442 C C . LEU B 1 20 ? -31.297 5.355 -10.734 1 88.56 20 LEU B C 1
ATOM 3444 O O . LEU B 1 20 ? -32.094 6.266 -10.977 1 88.56 20 LEU B O 1
ATOM 3448 N N . ASP B 1 21 ? -30.047 5.508 -10.828 1 85.5 21 ASP B N 1
ATOM 3449 C CA . ASP B 1 21 ? -29.438 6.762 -11.273 1 85.5 21 ASP B CA 1
ATOM 3450 C C . ASP B 1 21 ? -29.891 7.117 -12.688 1 85.5 21 ASP B C 1
ATOM 3452 O O . ASP B 1 21 ? -30.203 8.273 -12.977 1 85.5 21 ASP B O 1
ATOM 3456 N N . TYR B 1 22 ? -29.891 6.145 -13.508 1 87.44 22 TYR B N 1
ATOM 3457 C CA . TYR B 1 22 ? -30.312 6.336 -14.891 1 87.44 22 TYR B CA 1
ATOM 3458 C C . TYR B 1 22 ? -31.766 6.762 -14.969 1 87.44 22 TYR B C 1
ATOM 3460 O O . TYR B 1 22 ? -32.094 7.695 -15.703 1 87.44 22 TYR B O 1
ATOM 3468 N N . LEU B 1 23 ? -32.594 6.16 -14.195 1 92.31 23 LEU B N 1
ATOM 3469 C CA . LEU B 1 23 ? -34 6.488 -14.18 1 92.31 23 LEU B CA 1
ATOM 3470 C C . LEU B 1 23 ? -34.25 7.898 -13.641 1 92.31 23 LEU B C 1
ATOM 3472 O O . LEU B 1 23 ? -35.094 8.633 -14.141 1 92.31 23 LEU B O 1
ATOM 3476 N N . ASN B 1 24 ? -33.469 8.195 -12.688 1 88.44 24 ASN B N 1
ATOM 3477 C CA . ASN B 1 24 ? -33.594 9.539 -12.125 1 88.44 24 ASN B CA 1
ATOM 3478 C C . ASN B 1 24 ? -33.219 10.609 -13.156 1 88.44 24 ASN B C 1
ATOM 3480 O O . ASN B 1 24 ? -33.844 11.68 -13.195 1 88.44 24 ASN B O 1
ATOM 3484 N N . ARG B 1 25 ? -32.344 10.312 -13.977 1 85.5 25 ARG B N 1
ATOM 3485 C CA . ARG B 1 25 ? -31.953 11.234 -15.039 1 85.5 25 ARG B CA 1
ATOM 3486 C C . ARG B 1 25 ? -33.062 11.344 -16.094 1 85.5 25 ARG B C 1
ATOM 3488 O O . ARG B 1 25 ? -33.156 12.359 -16.797 1 85.5 25 ARG B O 1
ATOM 3495 N N . LEU B 1 26 ? -33.906 10.375 -16.188 1 87.12 26 LEU B N 1
ATOM 3496 C CA . LEU B 1 26 ? -34.938 10.328 -17.203 1 87.12 26 LEU B CA 1
ATOM 3497 C C . LEU B 1 26 ? -36.219 10.969 -16.703 1 87.12 26 LEU B C 1
ATOM 3499 O O . LEU B 1 26 ? -37.219 11.008 -17.422 1 87.12 26 LEU B O 1
ATOM 3503 N N . GLU B 1 27 ? -36.188 11.445 -15.5 1 86.69 27 GLU B N 1
ATOM 3504 C CA . GLU B 1 27 ? -37.375 11.961 -14.883 1 86.69 27 GLU B CA 1
ATOM 3505 C C . GLU B 1 27 ? -38.031 13.023 -15.758 1 86.69 27 GLU B C 1
ATOM 3507 O O . GLU B 1 27 ? -39.281 13.039 -15.922 1 86.69 27 GLU B O 1
ATOM 3512 N N . ARG B 1 28 ? -37.281 13.883 -16.391 1 84.62 28 ARG B N 1
ATOM 3513 C CA . ARG B 1 28 ? -37.844 14.977 -17.188 1 84.62 28 ARG B CA 1
ATOM 3514 C C . ARG B 1 28 ? -38 14.555 -18.641 1 84.62 28 ARG B C 1
ATOM 3516 O O . ARG B 1 28 ? -38.594 15.289 -19.453 1 84.62 28 ARG B O 1
ATOM 3523 N N . HIS B 1 29 ? -37.469 13.484 -19.016 1 84.62 29 HIS B N 1
ATOM 3524 C CA . HIS B 1 29 ? -37.531 13 -20.391 1 84.62 29 HIS B CA 1
ATOM 3525 C C . HIS B 1 29 ? -38.125 11.609 -20.453 1 84.62 29 HIS B C 1
ATOM 3527 O O . HIS B 1 29 ? -37.562 10.695 -21.062 1 84.62 29 HIS B O 1
ATOM 3533 N N . ARG B 1 30 ? -39.25 11.57 -19.953 1 85.69 30 ARG B N 1
ATOM 3534 C CA . ARG B 1 30 ? -39.938 10.273 -19.828 1 85.69 30 ARG B CA 1
ATOM 3535 C C . ARG B 1 30 ? -40.656 9.898 -21.125 1 85.69 30 ARG B C 1
ATOM 3537 O O . ARG B 1 30 ? -40.906 8.727 -21.375 1 85.69 30 ARG B O 1
ATOM 3544 N N . SER B 1 31 ? -40.781 11.062 -21.828 1 84.31 31 SER B N 1
ATOM 3545 C CA . SER B 1 31 ? -41.562 10.82 -23.047 1 84.31 31 SER B CA 1
ATOM 3546 C C . SER B 1 31 ? -40.781 9.977 -24.047 1 84.31 31 SER B C 1
ATOM 3548 O O . SER B 1 31 ? -39.562 10.133 -24.172 1 84.31 31 SER B O 1
ATOM 3550 N N . ASP B 1 32 ? -41.281 8.953 -24.672 1 88.62 32 ASP B N 1
ATOM 3551 C CA . ASP B 1 32 ? -40.75 8.094 -25.719 1 88.62 32 ASP B CA 1
ATOM 3552 C C . ASP B 1 32 ? -39.719 7.109 -25.172 1 88.62 32 ASP B C 1
ATOM 3554 O O . ASP B 1 32 ? -38.75 6.762 -25.844 1 88.62 32 ASP B O 1
ATOM 3558 N N . ARG B 1 33 ? -39.812 6.941 -23.859 1 94 33 ARG B N 1
ATOM 3559 C CA . ARG B 1 33 ? -38.938 5.938 -23.266 1 94 33 ARG B CA 1
ATOM 3560 C C . ARG B 1 33 ? -39.75 4.75 -22.75 1 94 33 ARG B C 1
ATOM 3562 O O . ARG B 1 33 ? -40.875 4.918 -22.281 1 94 33 ARG B O 1
ATOM 3569 N N . ARG B 1 34 ? -39.25 3.613 -22.922 1 95.62 34 ARG B N 1
ATOM 3570 C CA . ARG B 1 34 ? -39.812 2.367 -22.438 1 95.62 34 ARG B CA 1
ATOM 3571 C C . ARG B 1 34 ? -38.781 1.518 -21.703 1 95.62 34 ARG B C 1
ATOM 3573 O O . ARG B 1 34 ? -37.594 1.821 -21.75 1 95.62 34 ARG B O 1
ATOM 3580 N N . ALA B 1 35 ? -39.281 0.583 -20.953 1 96.88 35 ALA B N 1
ATOM 3581 C CA . ALA B 1 35 ? -38.375 -0.342 -20.266 1 96.88 35 ALA B CA 1
ATOM 3582 C C . ALA B 1 35 ? -38.938 -1.76 -20.281 1 96.88 35 ALA B C 1
ATOM 3584 O O . ALA B 1 35 ? -40.156 -1.951 -20.375 1 96.88 35 ALA B O 1
ATOM 3585 N N . VAL B 1 36 ? -38.125 -2.711 -20.234 1 96.19 36 VAL B N 1
ATOM 3586 C CA . VAL B 1 36 ? -38.562 -4.105 -20.109 1 96.19 36 VAL B CA 1
ATOM 3587 C C . VAL B 1 36 ? -37.719 -4.793 -19.031 1 96.19 36 VAL B C 1
ATOM 3589 O O . VAL B 1 36 ? -36.5 -4.609 -18.953 1 96.19 36 VAL B O 1
ATOM 3592 N N . HIS B 1 37 ? -38.375 -5.355 -18.094 1 96.56 37 HIS B N 1
ATOM 3593 C CA . HIS B 1 37 ? -37.781 -6.207 -17.062 1 96.56 37 HIS B CA 1
ATOM 3594 C C . HIS B 1 37 ? -37.812 -7.672 -17.484 1 96.56 37 HIS B C 1
ATOM 3596 O O . HIS B 1 37 ? -38.875 -8.266 -17.641 1 96.56 37 HIS B O 1
ATOM 3602 N N . ILE B 1 38 ? -36.625 -8.188 -17.703 1 94.38 38 ILE B N 1
ATOM 3603 C CA . ILE B 1 38 ? -36.5 -9.578 -18.125 1 94.38 38 ILE B CA 1
ATOM 3604 C C . ILE B 1 38 ? -36.125 -10.453 -16.922 1 94.38 38 ILE B C 1
ATOM 3606 O O . ILE B 1 38 ? -35.094 -10.281 -16.312 1 94.38 38 ILE B O 1
ATOM 3610 N N . HIS B 1 39 ? -36.938 -11.359 -16.625 1 94.38 39 HIS B N 1
ATOM 3611 C CA . HIS B 1 39 ? -36.875 -12.141 -15.383 1 94.38 39 HIS B CA 1
ATOM 3612 C C . HIS B 1 39 ? -36.031 -13.391 -15.562 1 94.38 39 HIS B C 1
ATOM 3614 O O . HIS B 1 39 ? -36.531 -14.508 -15.383 1 94.38 39 HIS B O 1
ATOM 3620 N N . LEU B 1 40 ? -34.781 -13.172 -15.68 1 92.38 40 LEU B N 1
ATOM 3621 C CA . LEU B 1 40 ? -33.875 -14.289 -15.891 1 92.38 40 LEU B CA 1
ATOM 3622 C C . LEU B 1 40 ? -33.656 -15.062 -14.594 1 92.38 40 LEU B C 1
ATOM 3624 O O . LEU B 1 40 ? -33.156 -16.188 -14.617 1 92.38 40 LEU B O 1
ATOM 3628 N N . SER B 1 41 ? -34 -14.461 -13.492 1 90.25 41 SER B N 1
ATOM 3629 C CA . SER B 1 41 ? -33.875 -15.125 -12.203 1 90.25 41 SER B CA 1
ATOM 3630 C C . SER B 1 41 ? -34.781 -16.344 -12.117 1 90.25 41 SER B C 1
ATOM 3632 O O . SER B 1 41 ? -34.594 -17.219 -11.266 1 90.25 41 SER B O 1
ATOM 3634 N N . GLY B 1 42 ? -35.719 -16.406 -12.961 1 90.12 42 GLY B N 1
ATOM 3635 C CA . GLY B 1 42 ? -36.656 -17.531 -12.992 1 90.12 42 GLY B CA 1
ATOM 3636 C C . GLY B 1 42 ? -36.094 -18.719 -13.742 1 90.12 42 GLY B C 1
ATOM 3637 O O . GLY B 1 42 ? -36.719 -19.797 -13.734 1 90.12 42 GLY B O 1
ATOM 3638 N N . LEU B 1 43 ? -34.969 -18.578 -14.391 1 89.56 43 LEU B N 1
ATOM 3639 C CA . LEU B 1 43 ? -34.344 -19.672 -15.109 1 89.56 43 LEU B CA 1
ATOM 3640 C C . LEU B 1 43 ? -33.875 -20.75 -14.141 1 89.56 43 LEU B C 1
ATOM 3642 O O . LEU B 1 43 ? -33.688 -20.484 -12.961 1 89.56 43 LEU B O 1
ATOM 3646 N N . SER B 1 44 ? -33.812 -21.953 -14.648 1 88.88 44 SER B N 1
ATOM 3647 C CA . SER B 1 44 ? -33.219 -23.016 -13.859 1 88.88 44 SER B CA 1
ATOM 3648 C C . SER B 1 44 ? -31.781 -22.688 -13.477 1 88.88 44 SER B C 1
ATOM 3650 O O . SER B 1 44 ? -31.125 -21.891 -14.148 1 88.88 44 SER B O 1
ATOM 3652 N N . LYS B 1 45 ? -31.297 -23.266 -12.406 1 85.94 45 LYS B N 1
ATOM 3653 C CA . LYS B 1 45 ? -29.969 -22.984 -11.852 1 85.94 45 LYS B CA 1
ATOM 3654 C C . LYS B 1 45 ? -28.891 -23.219 -12.891 1 85.94 45 LYS B C 1
ATOM 3656 O O . LYS B 1 45 ? -27.906 -22.484 -12.953 1 85.94 45 LYS B O 1
ATOM 3661 N N . GLN B 1 46 ? -29.078 -24.203 -13.672 1 79.06 46 GLN B N 1
ATOM 3662 C CA . GLN B 1 46 ? -28.109 -24.531 -14.711 1 79.06 46 GLN B CA 1
ATOM 3663 C C . GLN B 1 46 ? -27.984 -23.406 -15.727 1 79.06 46 GLN B C 1
ATOM 3665 O O . GLN B 1 46 ? -26.891 -23.156 -16.266 1 79.06 46 GLN B O 1
ATOM 3670 N N . ASN B 1 47 ? -29.062 -22.703 -15.914 1 84.69 47 ASN B N 1
ATOM 3671 C CA . ASN B 1 47 ? -29.078 -21.656 -16.922 1 84.69 47 ASN B CA 1
ATOM 3672 C C . ASN B 1 47 ? -28.797 -20.281 -16.297 1 84.69 47 ASN B C 1
ATOM 3674 O O . ASN B 1 47 ? -28.812 -19.266 -17 1 84.69 47 ASN B O 1
ATOM 3678 N N . GLN B 1 48 ? -28.531 -20.297 -14.977 1 83.25 48 GLN B N 1
ATOM 3679 C CA . GLN B 1 48 ? -28.203 -19.047 -14.305 1 83.25 48 GLN B CA 1
ATOM 3680 C C . GLN B 1 48 ? -26.703 -18.906 -14.094 1 83.25 48 GLN B C 1
ATOM 3682 O O . GLN B 1 48 ? -26.25 -18.062 -13.312 1 83.25 48 GLN B O 1
ATOM 3687 N N . ARG B 1 49 ? -26.047 -19.703 -14.781 1 77.62 49 ARG B N 1
ATOM 3688 C CA . ARG B 1 49 ? -24.594 -19.609 -14.695 1 77.62 49 ARG B CA 1
ATOM 3689 C C . ARG B 1 49 ? -24.094 -18.312 -15.32 1 77.62 49 ARG B C 1
ATOM 3691 O O . ARG B 1 49 ? -24.734 -17.766 -16.234 1 77.62 49 ARG B O 1
ATOM 3698 N N . GLU B 1 50 ? -23 -17.875 -14.812 1 76.44 50 GLU B N 1
ATOM 3699 C CA . GLU B 1 50 ? -22.469 -16.578 -15.203 1 76.44 50 GLU B CA 1
ATOM 3700 C C . GLU B 1 50 ? -22.281 -16.484 -16.719 1 76.44 50 GLU B C 1
ATOM 3702 O O . GLU B 1 50 ? -22.609 -15.453 -17.312 1 76.44 50 GLU B O 1
ATOM 3707 N N . GLN B 1 51 ? -21.797 -17.531 -17.297 1 74.44 51 GLN B N 1
ATOM 3708 C CA . GLN B 1 51 ? -21.578 -17.531 -18.734 1 74.44 51 GLN B CA 1
ATOM 3709 C C . GLN B 1 51 ? -22.875 -17.328 -19.5 1 74.44 51 GLN B C 1
ATOM 3711 O O . GLN B 1 51 ? -22.922 -16.562 -20.469 1 74.44 51 GLN B O 1
ATOM 3716 N N . HIS B 1 52 ? -23.922 -17.984 -19.047 1 81.31 52 HIS B N 1
ATOM 3717 C CA . HIS B 1 52 ? -25.219 -17.875 -19.703 1 81.31 52 HIS B CA 1
ATOM 3718 C C . HIS B 1 52 ? -25.828 -16.484 -19.516 1 81.31 52 HIS B C 1
ATOM 3720 O O . HIS B 1 52 ? -26.359 -15.906 -20.469 1 81.31 52 HIS B O 1
ATOM 3726 N N . LEU B 1 53 ? -25.609 -16 -18.406 1 83.5 53 LEU B N 1
ATOM 3727 C CA . LEU B 1 53 ? -26.156 -14.68 -18.125 1 83.5 53 LEU B CA 1
ATOM 3728 C C . LEU B 1 53 ? -25.406 -13.602 -18.906 1 83.5 53 LEU B C 1
ATOM 3730 O O . LEU B 1 53 ? -26.016 -12.633 -19.359 1 83.5 53 LEU B O 1
ATOM 3734 N N . ARG B 1 54 ? -24.188 -13.812 -19.062 1 82.94 54 ARG B N 1
ATOM 3735 C CA . ARG B 1 54 ? -23.391 -12.891 -19.875 1 82.94 54 ARG B CA 1
ATOM 3736 C C . ARG B 1 54 ? -23.859 -12.891 -21.312 1 82.94 54 ARG B C 1
ATOM 3738 O O . ARG B 1 54 ? -23.969 -11.836 -21.953 1 82.94 54 ARG B O 1
ATOM 3745 N N . ILE B 1 55 ? -24.141 -14.016 -21.781 1 80.56 55 ILE B N 1
ATOM 3746 C CA . ILE B 1 55 ? -24.625 -14.148 -23.141 1 80.56 55 ILE B CA 1
ATOM 3747 C C . ILE B 1 55 ? -25.984 -13.461 -23.281 1 80.56 55 ILE B C 1
ATOM 3749 O O . ILE B 1 55 ? -26.25 -12.758 -24.25 1 80.56 55 ILE B O 1
ATOM 3753 N N . ALA B 1 56 ? -26.812 -13.688 -22.344 1 87.19 56 ALA B N 1
ATOM 3754 C CA . ALA B 1 56 ? -28.125 -13.047 -22.328 1 87.19 56 ALA B CA 1
ATOM 3755 C C . ALA B 1 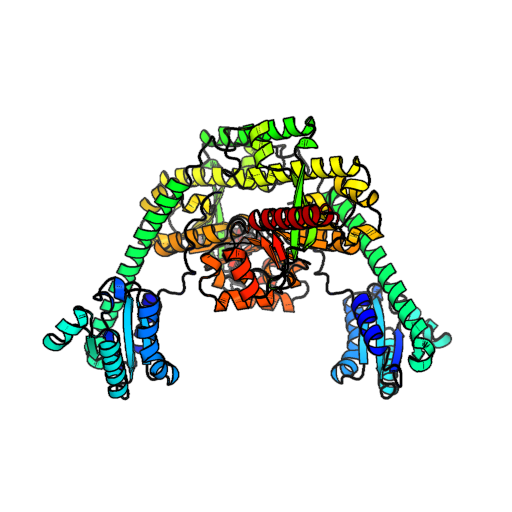56 ? -28 -11.531 -22.375 1 87.19 56 ALA B C 1
ATOM 3757 O O . ALA B 1 56 ? -28.672 -10.859 -23.156 1 87.19 56 ALA B O 1
ATOM 3758 N N . ALA B 1 57 ? -27.109 -11.023 -21.578 1 87.62 57 ALA B N 1
ATOM 3759 C CA . ALA B 1 57 ? -26.906 -9.586 -21.516 1 87.62 57 ALA B CA 1
ATOM 3760 C C . ALA B 1 57 ? -26.328 -9.055 -22.828 1 87.62 57 ALA B C 1
ATOM 3762 O O . ALA B 1 57 ? -26.688 -7.973 -23.297 1 87.62 57 ALA B O 1
ATOM 3763 N N . ALA B 1 58 ? -25.547 -9.844 -23.453 1 83.31 58 ALA B N 1
ATOM 3764 C CA . ALA B 1 58 ? -24.875 -9.445 -24.688 1 83.31 58 ALA B CA 1
ATOM 3765 C C . ALA B 1 58 ? -25.859 -9.297 -25.844 1 83.31 58 ALA B C 1
ATOM 3767 O O . ALA B 1 58 ? -25.562 -8.625 -26.828 1 83.31 58 ALA B O 1
ATOM 3768 N N . THR B 1 59 ? -26.969 -9.906 -25.734 1 86.81 59 THR B N 1
ATOM 3769 C CA . THR B 1 59 ? -28 -9.812 -26.766 1 86.81 59 THR B CA 1
ATOM 3770 C C . THR B 1 59 ? -28.438 -8.367 -26.953 1 86.81 59 THR B C 1
ATOM 3772 O O . THR B 1 59 ? -28.969 -8.008 -28.016 1 86.81 59 THR B O 1
ATOM 3775 N N . PHE B 1 60 ? -28.172 -7.562 -26.062 1 91.19 60 PHE B N 1
ATOM 3776 C CA . PHE B 1 60 ? -28.625 -6.18 -26.125 1 91.19 60 PHE B CA 1
ATOM 3777 C C . PHE B 1 60 ? -27.469 -5.234 -26.406 1 91.19 60 PHE B C 1
ATOM 3779 O O . PHE B 1 60 ? -27.641 -4.016 -26.438 1 91.19 60 PHE B O 1
ATOM 3786 N N . ASP B 1 61 ? -26.312 -5.758 -26.578 1 86.31 61 ASP B N 1
ATOM 3787 C CA . ASP B 1 61 ? -25.094 -4.961 -26.703 1 86.31 61 ASP B CA 1
ATOM 3788 C C . ASP B 1 61 ? -25.188 -4.012 -27.906 1 86.31 61 ASP B C 1
ATOM 3790 O O . ASP B 1 61 ? -24.75 -2.861 -27.812 1 86.31 61 ASP B O 1
ATOM 3794 N N . ASN B 1 62 ? -25.734 -4.508 -28.922 1 82.75 62 ASN B N 1
ATOM 3795 C CA . ASN B 1 62 ? -25.859 -3.684 -30.125 1 82.75 62 ASN B CA 1
ATOM 3796 C C . ASN B 1 62 ? -26.75 -2.465 -29.875 1 82.75 62 ASN B C 1
ATOM 3798 O O . ASN B 1 62 ? -26.438 -1.362 -30.328 1 82.75 62 ASN B O 1
ATOM 3802 N N . LEU B 1 63 ? -27.766 -2.672 -29.219 1 87.75 63 LEU B N 1
ATOM 3803 C CA . LEU B 1 63 ? -28.672 -1.579 -28.922 1 87.75 63 LEU B CA 1
ATOM 3804 C C . LEU B 1 63 ? -28.016 -0.547 -28.016 1 87.75 63 LEU B C 1
ATOM 3806 O O . LEU B 1 63 ? -28.219 0.657 -28.172 1 87.75 63 LEU B O 1
ATOM 3810 N N . VAL B 1 64 ? -27.203 -1.03 -27.109 1 87.44 64 VAL B N 1
ATOM 3811 C CA . VAL B 1 64 ? -26.484 -0.151 -26.203 1 87.44 64 VAL B CA 1
ATOM 3812 C C . VAL B 1 64 ? -25.422 0.635 -26.969 1 87.44 64 VAL B C 1
ATOM 3814 O O . VAL B 1 64 ? -25.281 1.848 -26.797 1 87.44 64 VAL B O 1
ATOM 3817 N N . LYS B 1 65 ? -24.781 0.008 -27.859 1 80.56 65 LYS B N 1
ATOM 3818 C CA . LYS B 1 65 ? -23.734 0.64 -28.672 1 80.56 65 LYS B CA 1
ATOM 3819 C C . LYS B 1 65 ? -24.328 1.736 -29.547 1 80.56 65 LYS B C 1
ATOM 3821 O O . LYS B 1 65 ? -23.688 2.773 -29.766 1 80.56 65 LYS B O 1
ATOM 3826 N N . MET B 1 66 ? -25.516 1.547 -29.984 1 82.31 66 MET B N 1
ATOM 3827 C CA . MET B 1 66 ? -26.188 2.5 -30.859 1 82.31 66 MET B CA 1
ATOM 3828 C C . MET B 1 66 ? -26.891 3.588 -30.062 1 82.31 66 MET B C 1
ATOM 3830 O O . MET B 1 66 ? -27.625 4.402 -30.609 1 82.31 66 MET B O 1
ATOM 3834 N N . LEU B 1 67 ? -26.703 3.502 -28.75 1 85.5 67 LEU B N 1
ATOM 3835 C CA . LEU B 1 67 ? -27.25 4.477 -27.812 1 85.5 67 LEU B CA 1
ATOM 3836 C C . LEU B 1 67 ? -28.781 4.492 -27.875 1 85.5 67 LEU B C 1
ATOM 3838 O O . LEU B 1 67 ? -29.406 5.547 -27.719 1 85.5 67 LEU B O 1
ATOM 3842 N N . GLN B 1 68 ? -29.344 3.365 -28.125 1 87.5 68 GLN B N 1
ATOM 3843 C CA . GLN B 1 68 ? -30.797 3.242 -28.203 1 87.5 68 GLN B CA 1
ATOM 3844 C C . GLN B 1 68 ? -31.375 2.635 -26.938 1 87.5 68 GLN B C 1
ATOM 3846 O O . GLN B 1 68 ? -32.562 2.711 -26.688 1 87.5 68 GLN B O 1
ATOM 3851 N N . ALA B 1 69 ? -30.469 2.029 -26.172 1 92.25 69 ALA B N 1
ATOM 3852 C CA . ALA B 1 69 ? -30.891 1.37 -24.938 1 92.25 69 ALA B CA 1
ATOM 3853 C C . ALA B 1 69 ? -29.781 1.357 -23.906 1 92.25 69 ALA B C 1
ATOM 3855 O O . ALA B 1 69 ? -28.625 1.647 -24.219 1 92.25 69 ALA B O 1
ATOM 3856 N N . GLN B 1 70 ? -30.172 1.219 -22.719 1 93.44 70 GLN B N 1
ATOM 3857 C CA . GLN B 1 70 ? -29.281 0.906 -21.609 1 93.44 70 GLN B CA 1
ATOM 3858 C C . GLN B 1 70 ? -29.719 -0.366 -20.891 1 93.44 70 GLN B C 1
ATOM 3860 O O . GLN B 1 70 ? -30.891 -0.534 -20.578 1 93.44 70 GLN B O 1
ATOM 3865 N N . ALA B 1 71 ? -28.734 -1.24 -20.75 1 92.75 71 ALA B N 1
ATOM 3866 C CA . ALA B 1 71 ? -29.031 -2.518 -20.109 1 92.75 71 ALA B CA 1
ATOM 3867 C C . ALA B 1 71 ? -28.328 -2.633 -18.75 1 92.75 71 ALA B C 1
ATOM 3869 O O . ALA B 1 71 ? -27.172 -2.244 -18.625 1 92.75 71 ALA B O 1
ATOM 3870 N N . PHE B 1 72 ? -29.109 -3.105 -17.781 1 91.94 72 PHE B N 1
ATOM 3871 C CA . PHE B 1 72 ? -28.594 -3.299 -16.438 1 91.94 72 PHE B CA 1
ATOM 3872 C C . PHE B 1 72 ? -28.781 -4.742 -15.984 1 91.94 72 PHE B C 1
ATOM 3874 O O . PHE B 1 72 ? -29.906 -5.246 -15.945 1 91.94 72 PHE B O 1
ATOM 3881 N N . THR B 1 73 ? -27.672 -5.402 -15.695 1 88.31 73 THR B N 1
ATOM 3882 C CA . THR B 1 73 ? -27.75 -6.746 -15.125 1 88.31 73 THR B CA 1
ATOM 3883 C C . THR B 1 73 ? -27.844 -6.68 -13.602 1 88.31 73 THR B C 1
ATOM 3885 O O . THR B 1 73 ? -26.859 -6.398 -12.922 1 88.31 73 THR B O 1
ATOM 3888 N N . LEU B 1 74 ? -28.953 -7.047 -13.172 1 88.31 74 LEU B N 1
ATOM 3889 C CA . LEU B 1 74 ? -29.25 -6.887 -11.75 1 88.31 74 LEU B CA 1
ATOM 3890 C C . LEU B 1 74 ? -28.641 -8.023 -10.938 1 88.31 74 LEU B C 1
ATOM 3892 O O . LEU B 1 74 ? -28.219 -9.039 -11.5 1 88.31 74 LEU B O 1
ATOM 3896 N N . GLY B 1 75 ? -28.578 -7.859 -9.609 1 82.06 75 GLY B N 1
ATOM 3897 C CA . GLY B 1 75 ? -27.953 -8.82 -8.719 1 82.06 75 GLY B CA 1
ATOM 3898 C C . GLY B 1 75 ? -28.656 -10.172 -8.703 1 82.06 75 GLY B C 1
ATOM 3899 O O . GLY B 1 75 ? -28.016 -11.203 -8.469 1 82.06 75 GLY B O 1
ATOM 3900 N N . ASN B 1 76 ? -29.922 -10.203 -8.93 1 81.88 76 ASN B N 1
ATOM 3901 C CA . ASN B 1 76 ? -30.672 -11.461 -8.977 1 81.88 76 ASN B CA 1
ATOM 3902 C C . ASN B 1 76 ? -30.609 -12.102 -10.359 1 81.88 76 ASN B C 1
ATOM 3904 O O . ASN B 1 76 ? -31.391 -13.008 -10.664 1 81.88 76 ASN B O 1
ATOM 3908 N N . ALA B 1 77 ? -29.828 -11.531 -11.242 1 86.5 77 ALA B N 1
ATOM 3909 C CA . ALA B 1 77 ? -29.562 -12.055 -12.578 1 86.5 77 ALA B CA 1
ATOM 3910 C C . ALA B 1 77 ? -30.594 -11.547 -13.578 1 86.5 77 ALA B C 1
ATOM 3912 O O . ALA B 1 77 ? -30.5 -11.812 -14.781 1 86.5 77 ALA B O 1
ATOM 3913 N N . ASP B 1 78 ? -31.531 -10.797 -13.109 1 92.75 78 ASP B N 1
ATOM 3914 C CA . ASP B 1 78 ? -32.5 -10.203 -14.039 1 92.75 78 ASP B CA 1
ATOM 3915 C C . ASP B 1 78 ? -31.844 -9.109 -14.875 1 92.75 78 ASP B C 1
ATOM 3917 O O . ASP B 1 78 ? -30.766 -8.602 -14.523 1 92.75 78 ASP B O 1
ATOM 3921 N N . LEU B 1 79 ? -32.531 -8.805 -16 1 94.25 79 LEU B N 1
ATOM 3922 C CA . LEU B 1 79 ? -32.062 -7.734 -16.875 1 94.25 79 LEU B CA 1
ATOM 3923 C C . LEU B 1 79 ? -33.125 -6.637 -16.984 1 94.25 79 LEU B C 1
ATOM 3925 O O . LEU B 1 79 ? -34.312 -6.922 -17.172 1 94.25 79 LEU B O 1
ATOM 3929 N N . MET B 1 80 ? -32.688 -5.477 -16.703 1 95.19 80 MET B N 1
ATOM 3930 C CA . MET B 1 80 ? -33.5 -4.309 -16.969 1 95.19 80 MET B CA 1
ATOM 3931 C C . MET B 1 80 ? -32.969 -3.531 -18.172 1 95.19 80 MET B C 1
ATOM 3933 O O . MET B 1 80 ? -31.812 -3.135 -18.203 1 95.19 80 MET B O 1
ATOM 3937 N N . VAL B 1 81 ? -33.781 -3.375 -19.203 1 95.75 81 VAL B N 1
ATOM 3938 C CA . VAL B 1 81 ? -33.406 -2.641 -20.391 1 95.75 81 VAL B CA 1
ATOM 3939 C C . VAL B 1 81 ? -34.281 -1.413 -20.578 1 95.75 81 VAL B C 1
ATOM 3941 O O . VAL B 1 81 ? -35.5 -1.537 -20.672 1 95.75 81 VAL B O 1
ATOM 3944 N N . VAL B 1 82 ? -33.719 -0.279 -20.516 1 95.12 82 VAL B N 1
ATOM 3945 C CA . VAL B 1 82 ? -34.406 0.978 -20.797 1 95.12 82 VAL B CA 1
ATOM 3946 C C . VAL B 1 82 ? -34.031 1.478 -22.188 1 95.12 82 VAL B C 1
ATOM 3948 O O . VAL B 1 82 ? -32.844 1.531 -22.531 1 95.12 82 VAL B O 1
ATOM 3951 N N . TYR B 1 83 ? -35.062 1.798 -22.984 1 94.44 83 TYR B N 1
ATOM 3952 C CA . TYR B 1 83 ? -34.781 2.066 -24.391 1 94.44 83 TYR B CA 1
ATOM 3953 C C . TYR B 1 83 ? -35.719 3.133 -24.938 1 94.44 83 TYR B C 1
ATOM 3955 O O . TYR B 1 83 ? -36.719 3.482 -24.312 1 94.44 83 TYR B O 1
ATOM 3963 N N . LYS B 1 84 ? -35.312 3.676 -26.016 1 93.44 84 LYS B N 1
ATOM 3964 C CA . LYS B 1 84 ? -36.156 4.602 -26.766 1 93.44 84 LYS B CA 1
ATOM 3965 C C . LYS B 1 84 ? -37.312 3.865 -27.453 1 93.44 84 LYS B C 1
ATOM 3967 O O . LYS B 1 84 ? -37.125 2.77 -27.984 1 93.44 84 LYS B O 1
ATOM 3972 N N .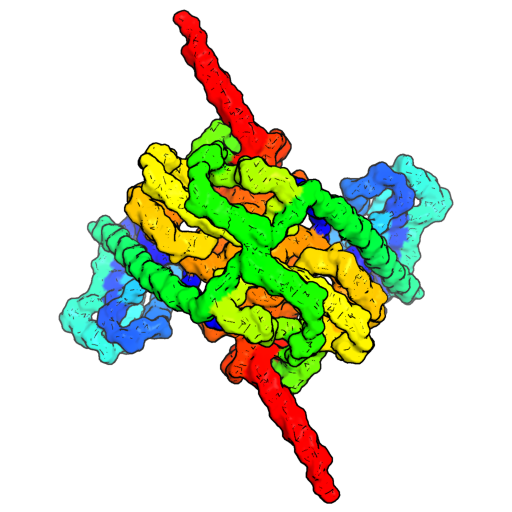 ALA B 1 85 ? -38.406 4.469 -27.547 1 93.12 85 ALA B N 1
ATOM 3973 C CA . ALA B 1 85 ? -39.594 3.84 -28.094 1 93.12 85 ALA B CA 1
ATOM 3974 C C . ALA B 1 85 ? -39.375 3.395 -29.531 1 93.12 85 ALA B C 1
ATOM 3976 O O . ALA B 1 85 ? -39.906 2.373 -29.969 1 93.12 85 ALA B O 1
ATOM 3977 N N . GLN B 1 86 ? -38.5 4.148 -30.203 1 91.19 86 GLN B N 1
ATOM 3978 C CA . GLN B 1 86 ? -38.219 3.846 -31.609 1 91.19 86 GLN B CA 1
ATOM 3979 C C . GLN B 1 86 ? -37.5 2.514 -31.75 1 91.19 86 GLN B C 1
ATOM 3981 O O . GLN B 1 86 ? -37.5 1.907 -32.812 1 91.19 86 GLN B O 1
ATOM 3986 N N . ALA B 1 87 ? -36.969 2.025 -30.688 1 92.38 87 ALA B N 1
ATOM 3987 C CA . ALA B 1 87 ? -36.156 0.806 -30.75 1 92.38 87 ALA B CA 1
ATOM 3988 C C . ALA B 1 87 ? -36.969 -0.406 -30.297 1 92.38 87 ALA B C 1
ATOM 3990 O O . ALA B 1 87 ? -36.406 -1.47 -30.016 1 92.38 87 ALA B O 1
ATOM 3991 N N . GLN B 1 88 ? -38.219 -0.321 -30.234 1 94.19 88 GLN B N 1
ATOM 3992 C CA . GLN B 1 88 ? -39.094 -1.354 -29.703 1 94.19 88 GLN B CA 1
ATOM 3993 C C . GLN B 1 88 ? -38.938 -2.664 -30.469 1 94.19 88 GLN B C 1
ATOM 3995 O O . GLN B 1 88 ? -38.781 -3.729 -29.875 1 94.19 88 GLN B O 1
ATOM 4000 N N . ASP B 1 89 ? -38.906 -2.564 -31.734 1 91.75 89 ASP B N 1
ATOM 4001 C CA . ASP B 1 89 ? -38.812 -3.762 -32.562 1 91.75 89 ASP B CA 1
ATOM 4002 C C . ASP B 1 89 ? -37.5 -4.48 -32.375 1 91.75 89 ASP B C 1
ATOM 4004 O O . ASP B 1 89 ? -37.438 -5.711 -32.312 1 91.75 89 ASP B O 1
ATOM 4008 N N . GLU B 1 90 ? -36.469 -3.711 -32.25 1 91.94 90 GLU B N 1
ATOM 4009 C CA . GLU B 1 90 ? -35.125 -4.289 -32.031 1 91.94 90 GLU B CA 1
ATOM 4010 C C . GLU B 1 90 ? -35.031 -4.973 -30.672 1 91.94 90 GLU B C 1
ATOM 4012 O O . GLU B 1 90 ? -34.406 -6.027 -30.547 1 91.94 90 GLU B O 1
ATOM 4017 N N . VAL B 1 91 ? -35.688 -4.395 -29.688 1 94.19 91 VAL B N 1
ATOM 4018 C CA . VAL B 1 91 ? -35.656 -4.969 -28.344 1 94.19 91 VAL B CA 1
ATOM 4019 C C . VAL B 1 91 ? -36.438 -6.281 -28.344 1 94.19 91 VAL B C 1
ATOM 4021 O O . VAL B 1 91 ? -36 -7.277 -27.766 1 94.19 91 VAL B O 1
ATOM 4024 N N . GLU B 1 92 ? -37.531 -6.27 -29.016 1 92.06 92 GLU B N 1
ATOM 4025 C CA . GLU B 1 92 ? -38.344 -7.484 -29.109 1 92.06 92 GLU B CA 1
ATOM 4026 C C . GLU B 1 92 ? -37.594 -8.594 -29.844 1 92.06 92 GLU B C 1
ATOM 4028 O O . GLU B 1 92 ? -37.656 -9.758 -29.453 1 92.06 92 GLU B O 1
ATOM 4033 N N . SER B 1 93 ? -36.875 -8.148 -30.844 1 88.94 93 SER B N 1
ATOM 4034 C CA . SER B 1 93 ? -36.062 -9.117 -31.562 1 88.94 93 SER B CA 1
ATOM 4035 C C . SER B 1 93 ? -35 -9.742 -30.656 1 88.94 93 SER B C 1
ATOM 4037 O O . SER B 1 93 ? -34.75 -10.945 -30.719 1 88.94 93 SER B O 1
ATOM 4039 N N . SER B 1 94 ? -34.406 -8.945 -29.828 1 92.19 94 SER B N 1
ATOM 4040 C CA . SER B 1 94 ? -33.438 -9.43 -28.875 1 92.19 94 SER B CA 1
ATOM 4041 C C . SER B 1 94 ? -34.031 -10.414 -27.891 1 92.19 94 SER B C 1
ATOM 4043 O O . SER B 1 94 ? -33.406 -11.406 -27.516 1 92.19 94 SER B O 1
ATOM 4045 N N . ILE B 1 95 ? -35.25 -10.18 -27.5 1 91.81 95 ILE B N 1
ATOM 4046 C CA . ILE B 1 95 ? -35.938 -11.039 -26.531 1 91.81 95 ILE B CA 1
ATOM 4047 C C . ILE B 1 95 ? -36.281 -12.375 -27.188 1 91.81 95 ILE B C 1
ATOM 4049 O O . ILE B 1 95 ? -36.219 -13.422 -26.547 1 91.81 95 ILE B O 1
ATOM 4053 N N . VAL B 1 96 ? -36.594 -12.312 -28.469 1 86 96 VAL B N 1
ATOM 4054 C CA . VAL B 1 96 ? -36.812 -13.555 -29.203 1 86 96 VAL B CA 1
ATOM 4055 C C . VAL B 1 96 ? -35.562 -14.398 -29.219 1 86 96 VAL B C 1
ATOM 4057 O O . VAL B 1 96 ? -35.625 -15.617 -29.016 1 86 96 VAL B O 1
ATOM 4060 N N . LYS B 1 97 ? -34.469 -13.742 -29.406 1 85.19 97 LYS B N 1
ATOM 4061 C CA . LYS B 1 97 ? -33.188 -14.445 -29.359 1 85.19 97 LYS B CA 1
ATOM 4062 C C . LYS B 1 97 ? -32.938 -15.078 -28 1 85.19 97 LYS B C 1
ATOM 4064 O O . LYS B 1 97 ? -32.469 -16.203 -27.906 1 85.19 97 LYS B O 1
ATOM 4069 N N . LEU B 1 98 ? -33.312 -14.391 -27 1 88.5 98 LEU B N 1
ATOM 4070 C CA . LEU B 1 98 ? -33.156 -14.883 -25.625 1 88.5 98 LEU B CA 1
ATOM 4071 C C . LEU B 1 98 ? -34.031 -16.125 -25.406 1 88.5 98 LEU B C 1
ATOM 4073 O O . LEU B 1 98 ? -33.594 -17.094 -24.781 1 88.5 98 LEU B O 1
ATOM 4077 N N . ARG B 1 99 ? -35.219 -16.031 -25.906 1 88.06 99 ARG B N 1
ATOM 4078 C CA . ARG B 1 99 ? -36.125 -17.172 -25.797 1 88.06 99 ARG B CA 1
ATOM 4079 C C . ARG B 1 99 ? -35.531 -18.391 -26.484 1 88.06 99 ARG B C 1
ATOM 4081 O O . ARG B 1 99 ? -35.688 -19.516 -26 1 88.06 99 ARG B O 1
ATOM 4088 N N . PHE B 1 100 ? -34.844 -18.109 -27.547 1 82.19 100 PHE B N 1
ATOM 4089 C CA . PHE B 1 100 ? -34.219 -19.203 -28.297 1 82.19 100 PHE B CA 1
ATOM 4090 C C . PHE B 1 100 ? -33.062 -19.781 -27.516 1 82.19 100 PHE B C 1
ATOM 4092 O O . PHE B 1 100 ? -32.906 -21 -27.453 1 82.19 100 PHE B O 1
ATOM 4099 N N . LEU B 1 101 ? -32.281 -18.922 -26.891 1 84.69 101 LEU B N 1
ATOM 4100 C CA . LEU B 1 101 ? -31.094 -19.328 -26.141 1 84.69 101 LEU B CA 1
ATOM 4101 C C . LEU B 1 101 ? -31.484 -20.25 -24.984 1 84.69 101 LEU B C 1
ATOM 4103 O O . LEU B 1 101 ? -30.75 -21.188 -24.656 1 84.69 101 LEU B O 1
ATOM 4107 N N . PHE B 1 102 ? -32.688 -20.031 -24.422 1 88.62 102 PHE B N 1
ATOM 4108 C CA . PHE B 1 102 ? -33.094 -20.797 -23.25 1 88.62 102 PHE B CA 1
ATOM 4109 C C . PHE B 1 102 ? -34.375 -21.594 -23.547 1 88.62 102 PHE B C 1
ATOM 4111 O O . PHE B 1 102 ? -35.219 -21.75 -22.672 1 88.62 102 PHE B O 1
ATOM 4118 N N . SER B 1 103 ? -34.469 -22.047 -24.688 1 82.69 103 SER B N 1
ATOM 4119 C CA . SER B 1 103 ? -35.688 -22.672 -25.172 1 82.69 103 SER B CA 1
ATOM 4120 C C . SER B 1 103 ? -36.062 -23.922 -24.375 1 82.69 103 SER B C 1
ATOM 4122 O O . SER B 1 103 ? -37.219 -24.266 -24.234 1 82.69 103 SER B O 1
ATOM 4124 N N . ASP B 1 104 ? -35 -24.547 -23.75 1 83.5 104 ASP B N 1
ATOM 4125 C CA . ASP B 1 104 ? -35.25 -25.797 -23.031 1 83.5 104 ASP B CA 1
ATOM 4126 C C . ASP B 1 104 ? -35.531 -25.531 -21.562 1 83.5 104 ASP B C 1
ATOM 4128 O O . ASP B 1 104 ? -35.781 -26.469 -20.797 1 83.5 104 ASP B O 1
ATOM 4132 N N . ASP B 1 105 ? -35.531 -24.344 -21.172 1 89.06 105 ASP B N 1
ATOM 4133 C CA . ASP B 1 105 ? -35.781 -24 -19.766 1 89.06 105 ASP B CA 1
ATOM 4134 C C . ASP B 1 105 ? -37.281 -23.906 -19.469 1 89.06 105 ASP B C 1
ATOM 4136 O O . ASP B 1 105 ? -38.031 -23.406 -20.297 1 89.06 105 ASP B O 1
ATOM 4140 N N . GLN B 1 106 ? -37.688 -24.328 -18.359 1 89.12 106 GLN B N 1
ATOM 4141 C CA . GLN B 1 106 ? -39.094 -24.344 -17.953 1 89.12 106 GLN B CA 1
ATOM 4142 C C . GLN B 1 106 ? -39.688 -22.938 -17.969 1 89.12 106 GLN B C 1
ATOM 4144 O O . GLN B 1 106 ? -40.875 -22.75 -18.281 1 89.12 106 GLN B O 1
ATOM 4149 N N . LEU B 1 107 ? -38.875 -21.969 -17.641 1 89.38 107 LEU B N 1
ATOM 4150 C CA . LEU B 1 107 ? -39.344 -20.578 -17.641 1 89.38 107 LEU B CA 1
ATOM 4151 C C . LEU B 1 107 ? -39.844 -20.172 -19.016 1 89.38 107 LEU B C 1
ATOM 4153 O O . LEU B 1 107 ? -40.875 -19.516 -19.156 1 89.38 107 LEU B O 1
ATOM 4157 N N . ILE B 1 108 ? -39.125 -20.562 -20.062 1 87.56 108 ILE B N 1
ATOM 4158 C CA . ILE B 1 108 ? -39.438 -20.172 -21.438 1 87.56 108 ILE B CA 1
ATOM 4159 C C . ILE B 1 108 ? -40.656 -20.953 -21.953 1 87.56 108 ILE B C 1
ATOM 4161 O O . ILE B 1 108 ? -41.5 -20.406 -22.641 1 87.56 108 ILE B O 1
ATOM 4165 N N . ILE B 1 109 ? -40.656 -22.203 -21.531 1 85.5 109 ILE B N 1
ATOM 4166 C CA . ILE B 1 109 ? -41.781 -23.047 -21.906 1 85.5 109 ILE B CA 1
ATOM 4167 C C . ILE B 1 109 ? -43.094 -22.469 -21.344 1 85.5 109 ILE B C 1
ATOM 4169 O O . ILE B 1 109 ? -44.094 -22.344 -22.062 1 85.5 109 ILE B O 1
ATOM 4173 N N . ASP B 1 110 ? -43 -22.016 -20.141 1 85.62 110 ASP B N 1
ATOM 4174 C CA . ASP B 1 110 ? -44.188 -21.422 -19.5 1 85.62 110 ASP B CA 1
ATOM 4175 C C . ASP B 1 110 ? -44.469 -20.047 -20.078 1 85.62 110 ASP B C 1
ATOM 4177 O O . ASP B 1 110 ? -45.656 -19.625 -20.141 1 85.62 110 ASP B O 1
ATOM 4181 N N . ASP B 1 111 ? -43.469 -19.406 -20.438 1 83.5 111 ASP B N 1
ATOM 4182 C CA . ASP B 1 111 ? -43.562 -18.062 -20.969 1 83.5 111 ASP B CA 1
ATOM 4183 C C . ASP B 1 111 ? -44.375 -18.047 -22.281 1 83.5 111 ASP B C 1
ATOM 4185 O O . ASP B 1 111 ? -45.094 -17.078 -22.562 1 83.5 111 ASP B O 1
ATOM 4189 N N . ALA B 1 112 ? -44.188 -19.031 -23.062 1 74.94 112 ALA B N 1
ATOM 4190 C CA . ALA B 1 112 ? -44.938 -19.125 -24.312 1 74.94 112 ALA B CA 1
ATOM 4191 C C . ALA B 1 112 ? -46.438 -19.062 -24.078 1 74.94 112 ALA B C 1
ATOM 4193 O O . ALA B 1 112 ? -47.188 -18.516 -24.906 1 74.94 112 ALA B O 1
ATOM 4194 N N . GLN B 1 113 ? -46.844 -19.5 -22.875 1 69.62 113 GLN B N 1
ATOM 4195 C CA . GLN B 1 113 ? -48.281 -19.516 -22.562 1 69.62 113 GLN B CA 1
ATOM 4196 C C . GLN B 1 113 ? -48.656 -18.297 -21.75 1 69.62 113 GLN B C 1
ATOM 4198 O O . GLN B 1 113 ? -49.719 -17.672 -22.016 1 69.62 113 GLN B O 1
ATOM 4203 N N . LYS B 1 114 ? -47.812 -17.875 -20.844 1 72.56 114 LYS B N 1
ATOM 4204 C CA . LYS B 1 114 ? -48.219 -16.891 -19.844 1 72.56 114 LYS B CA 1
ATOM 4205 C C . LYS B 1 114 ? -47.469 -15.57 -20.031 1 72.56 114 LYS B C 1
ATOM 4207 O O . LYS B 1 114 ? -47.875 -14.539 -19.5 1 72.56 114 LYS B O 1
ATOM 4212 N N . GLY B 1 115 ? -46.5 -15.508 -20.906 1 78.69 115 GLY B N 1
ATOM 4213 C CA . GLY B 1 115 ? -45.719 -14.305 -21.125 1 78.69 115 GLY B CA 1
ATOM 4214 C C . GLY B 1 115 ? -45 -13.844 -19.859 1 78.69 115 GLY B C 1
ATOM 4215 O O . GLY B 1 115 ? -44.969 -12.648 -19.562 1 78.69 115 GLY B O 1
ATOM 4216 N N . THR B 1 116 ? -44.438 -14.695 -19.109 1 82 116 THR B N 1
ATOM 4217 C CA . THR B 1 116 ? -43.938 -14.414 -17.766 1 82 116 THR B CA 1
ATOM 4218 C C . THR B 1 116 ? -42.5 -13.977 -17.797 1 82 116 THR B C 1
ATOM 4220 O O . THR B 1 116 ? -41.969 -13.469 -16.812 1 82 116 THR B O 1
ATOM 4223 N N . LEU B 1 117 ? -41.906 -14.016 -18.969 1 90.5 117 LEU B N 1
ATOM 4224 C CA . LEU B 1 117 ? -40.469 -13.734 -19.047 1 90.5 117 LEU B CA 1
ATOM 4225 C C . LEU B 1 117 ? -40.219 -12.234 -18.922 1 90.5 117 LEU B C 1
ATOM 4227 O O . LEU B 1 117 ? -39.219 -11.812 -18.328 1 90.5 117 LEU B O 1
ATOM 4231 N N . CYS B 1 118 ? -41.156 -11.469 -19.516 1 94.06 118 CYS B N 1
ATOM 4232 C CA . CYS B 1 118 ? -40.875 -10.039 -19.625 1 94.06 118 CYS B CA 1
ATOM 4233 C C . CYS B 1 118 ? -42 -9.227 -19 1 94.06 118 CYS B C 1
ATOM 4235 O O . CYS B 1 118 ? -43.188 -9.609 -19.094 1 94.06 118 CYS B O 1
ATOM 4237 N N . THR B 1 119 ? -41.688 -8.219 -18.281 1 94.81 119 THR B N 1
ATOM 4238 C CA . THR B 1 119 ? -42.625 -7.172 -17.859 1 94.81 119 THR B CA 1
ATOM 4239 C C . THR B 1 119 ? -42.25 -5.844 -18.531 1 94.81 119 THR B C 1
ATOM 4241 O O . THR B 1 119 ? -41.125 -5.379 -18.422 1 94.81 119 THR B O 1
ATOM 4244 N N . TRP B 1 120 ? -43.25 -5.258 -19.297 1 95 120 TRP B N 1
ATOM 4245 C CA . TRP B 1 120 ? -43 -4.055 -20.078 1 95 120 TRP B CA 1
ATOM 4246 C C . TRP B 1 120 ? -43.5 -2.814 -19.359 1 95 120 TRP B C 1
ATOM 4248 O O . TRP B 1 120 ? -44.531 -2.863 -18.672 1 95 120 TRP B O 1
ATOM 4258 N N . TYR B 1 121 ? -42.75 -1.758 -19.484 1 95.5 121 TYR B N 1
ATOM 4259 C CA . TYR B 1 121 ? -43.094 -0.485 -18.875 1 95.5 121 TYR B CA 1
ATOM 4260 C C . TYR B 1 121 ? -43.094 0.642 -19.891 1 95.5 121 TYR B C 1
ATOM 4262 O O . TYR B 1 121 ? -42.156 0.726 -20.719 1 95.5 121 TYR B O 1
ATOM 4270 N N . ASP B 1 122 ? -44.125 1.455 -19.875 1 95.12 122 ASP B N 1
ATOM 4271 C CA . ASP B 1 122 ? -44.156 2.736 -20.578 1 95.12 122 ASP B CA 1
ATOM 4272 C C . ASP B 1 122 ? -43.781 3.883 -19.625 1 95.12 122 ASP B C 1
ATOM 4274 O O . ASP B 1 122 ? -44.594 4.23 -18.75 1 95.12 122 ASP B O 1
ATOM 4278 N N . LEU B 1 123 ? -42.656 4.457 -19.844 1 93.75 123 LEU B N 1
ATOM 4279 C CA . LEU B 1 123 ? -42.094 5.398 -18.875 1 93.75 123 LEU B CA 1
ATOM 4280 C C . LEU B 1 123 ? -42.906 6.688 -18.859 1 93.75 123 LEU B C 1
ATOM 4282 O O . LEU B 1 123 ? -42.812 7.48 -17.922 1 93.75 123 LEU B O 1
ATOM 4286 N N . GLU B 1 124 ? -43.719 6.992 -19.906 1 91.25 124 GLU B N 1
ATOM 4287 C CA . GLU B 1 124 ? -44.594 8.141 -19.859 1 91.25 124 GLU B CA 1
ATOM 4288 C C . GLU B 1 124 ? -45.656 7.977 -18.781 1 91.25 124 GLU B C 1
ATOM 4290 O O . GLU B 1 124 ? -46 8.938 -18.078 1 91.25 124 GLU B O 1
ATOM 4295 N N . LYS B 1 125 ? -46.125 6.711 -18.578 1 92.69 125 LYS B N 1
ATOM 4296 C CA . LYS B 1 125 ? -47.219 6.461 -17.656 1 92.69 125 LYS B CA 1
ATOM 4297 C C . LYS B 1 125 ? -46.75 5.75 -16.391 1 92.69 125 LYS B C 1
ATOM 4299 O O . LYS B 1 125 ? -47.344 5.887 -15.336 1 92.69 125 LYS B O 1
ATOM 4304 N N . GLU B 1 126 ? -45.688 5.027 -16.516 1 94.44 126 GLU B N 1
ATOM 4305 C CA . GLU B 1 126 ? -45.344 4.102 -15.438 1 94.44 126 GLU B CA 1
ATOM 4306 C C . GLU B 1 126 ? -43.969 4.414 -14.859 1 94.44 126 GLU B C 1
ATOM 4308 O O . GLU B 1 126 ? -43.312 3.527 -14.328 1 94.44 126 GLU B O 1
ATOM 4313 N N . TYR B 1 127 ? -43.594 5.641 -15.055 1 94.75 127 TYR B N 1
ATOM 4314 C CA . TYR B 1 127 ? -42.281 6.055 -14.555 1 94.75 127 TYR B CA 1
ATOM 4315 C C . TYR B 1 127 ? -42.188 5.797 -13.055 1 94.75 127 TYR B C 1
ATOM 4317 O O . TYR B 1 127 ? -41.219 5.164 -12.602 1 94.75 127 TYR B O 1
ATOM 4325 N N . ASP B 1 128 ? -43.156 6.191 -12.297 1 93.56 128 ASP B N 1
ATOM 4326 C CA . ASP B 1 128 ? -43.094 6.098 -10.844 1 93.56 128 ASP B CA 1
ATOM 4327 C C . ASP B 1 128 ? -43.094 4.637 -10.391 1 93.56 128 ASP B C 1
ATOM 4329 O O . ASP B 1 128 ? -42.406 4.293 -9.414 1 93.56 128 ASP B O 1
ATOM 4333 N N . VAL B 1 129 ? -43.812 3.865 -11.094 1 94.44 129 VAL B N 1
ATOM 4334 C CA . VAL B 1 129 ? -43.844 2.441 -10.781 1 94.44 129 VAL B CA 1
ATOM 4335 C C . VAL B 1 129 ? -42.469 1.819 -10.984 1 94.44 129 VAL B C 1
ATOM 4337 O O . VAL B 1 129 ? -42 1.038 -10.156 1 94.44 129 VAL B O 1
ATOM 4340 N N . LEU B 1 130 ? -41.812 2.219 -12.055 1 94.75 130 LEU B N 1
ATOM 4341 C CA . LEU B 1 130 ? -40.5 1.652 -12.367 1 94.75 130 LEU B CA 1
ATOM 4342 C C . LEU B 1 130 ? -39.438 2.137 -11.383 1 94.75 130 LEU B C 1
ATOM 4344 O O . LEU B 1 130 ? -38.594 1.366 -10.961 1 94.75 130 LEU B O 1
ATOM 4348 N N . VAL B 1 131 ? -39.5 3.352 -11.016 1 94.44 131 VAL B N 1
ATOM 4349 C CA . VAL B 1 131 ? -38.562 3.898 -10.047 1 94.44 131 VAL B CA 1
ATOM 4350 C C . VAL B 1 131 ? -38.75 3.195 -8.703 1 94.44 131 VAL B C 1
ATOM 4352 O O . VAL B 1 131 ? -37.75 2.832 -8.055 1 94.44 131 VAL B O 1
ATOM 4355 N N . ALA B 1 132 ? -39.969 2.957 -8.297 1 94.38 132 ALA B N 1
ATOM 4356 C CA . ALA B 1 132 ? -40.219 2.24 -7.055 1 94.38 132 ALA B CA 1
ATOM 4357 C C . ALA B 1 132 ? -39.688 0.819 -7.109 1 94.38 132 ALA B C 1
ATOM 4359 O O . ALA B 1 132 ? -39.125 0.32 -6.121 1 94.38 132 ALA B O 1
ATOM 4360 N N . LEU B 1 133 ? -39.844 0.26 -8.211 1 93.81 133 LEU B N 1
ATOM 4361 C CA . LEU B 1 133 ? -39.312 -1.083 -8.398 1 93.81 133 LEU B CA 1
ATOM 4362 C C . LEU B 1 133 ? -37.781 -1.078 -8.289 1 93.81 133 LEU B C 1
ATOM 4364 O O . LEU B 1 133 ? -37.219 -1.933 -7.613 1 93.81 133 LEU B O 1
ATOM 4368 N N . ALA B 1 134 ? -37.188 -0.185 -8.977 1 93.38 134 ALA B N 1
ATOM 4369 C CA . ALA B 1 134 ? -35.719 -0.07 -8.938 1 93.38 134 ALA B CA 1
ATOM 4370 C C . ALA B 1 134 ? -35.25 0.161 -7.512 1 93.38 134 ALA B C 1
ATOM 4372 O O . ALA B 1 134 ? -34.219 -0.416 -7.098 1 93.38 134 ALA B O 1
ATOM 4373 N N . GLN B 1 135 ? -35.906 0.923 -6.816 1 92.5 135 GLN B N 1
ATOM 4374 C CA . GLN B 1 135 ? -35.562 1.187 -5.422 1 92.5 135 GLN B CA 1
ATOM 4375 C C . GLN B 1 135 ? -35.688 -0.079 -4.578 1 92.5 135 GLN B C 1
ATOM 4377 O O . GLN B 1 135 ? -34.844 -0.359 -3.744 1 92.5 135 GLN B O 1
ATOM 4382 N N . ARG B 1 136 ? -36.781 -0.739 -4.797 1 90.62 136 ARG B N 1
ATOM 4383 C CA . ARG B 1 136 ? -36.969 -1.997 -4.086 1 90.62 136 ARG B CA 1
ATOM 4384 C C . ARG B 1 136 ? -35.875 -2.994 -4.418 1 90.62 136 ARG B C 1
ATOM 4386 O O . ARG B 1 136 ? -35.344 -3.666 -3.529 1 90.62 136 ARG B O 1
ATOM 4393 N N . MET B 1 137 ? -35.531 -3.045 -5.637 1 90.31 137 MET B N 1
ATOM 4394 C CA . MET B 1 137 ? -34.5 -3.963 -6.074 1 90.31 137 MET B CA 1
ATOM 4395 C C . MET B 1 137 ? -33.156 -3.586 -5.457 1 90.31 137 MET B C 1
ATOM 4397 O O . MET B 1 137 ? -32.375 -4.461 -5.082 1 90.31 137 MET B O 1
ATOM 4401 N N . LEU B 1 138 ? -32.906 -2.344 -5.434 1 86.88 138 LEU B N 1
ATOM 4402 C CA . LEU B 1 138 ? -31.688 -1.871 -4.797 1 86.88 138 LEU B CA 1
ATOM 4403 C C . LEU B 1 138 ? -31.656 -2.25 -3.32 1 86.88 138 LEU B C 1
ATOM 4405 O O . LEU B 1 138 ? -30.641 -2.736 -2.82 1 86.88 138 LEU B O 1
ATOM 4409 N N . ALA B 1 139 ? -32.75 -2.074 -2.701 1 85.31 139 ALA B N 1
ATOM 4410 C CA . ALA B 1 139 ? -32.844 -2.416 -1.285 1 85.31 139 ALA B CA 1
ATOM 4411 C C . ALA B 1 139 ? -32.656 -3.912 -1.065 1 85.31 139 ALA B C 1
ATOM 4413 O O . ALA B 1 139 ? -31.953 -4.32 -0.131 1 85.31 139 ALA B O 1
ATOM 4414 N N . GLU B 1 140 ? -33.281 -4.664 -1.939 1 85.38 140 GLU B N 1
ATOM 4415 C CA . GLU B 1 140 ? -33.125 -6.113 -1.851 1 85.38 140 GLU B CA 1
ATOM 4416 C C . GLU B 1 140 ? -31.688 -6.551 -2.098 1 85.38 140 GLU B C 1
ATOM 4418 O O . GLU B 1 140 ? -31.172 -7.43 -1.405 1 85.38 140 GLU B O 1
ATOM 4423 N N . GLU B 1 141 ? -31.172 -5.953 -3.049 1 82.94 141 GLU B N 1
ATOM 4424 C CA . GLU B 1 141 ? -29.781 -6.273 -3.363 1 82.94 141 GLU B CA 1
ATOM 4425 C C . GLU B 1 141 ? -28.844 -5.918 -2.203 1 82.94 141 GLU B C 1
ATOM 4427 O O . GLU B 1 141 ? -27.953 -6.684 -1.862 1 82.94 141 GLU B O 1
ATOM 4432 N N . GLN B 1 142 ? -29.078 -4.836 -1.698 1 76.81 142 GLN B N 1
ATOM 4433 C CA . GLN B 1 142 ? -28.281 -4.395 -0.559 1 76.81 142 GLN B CA 1
ATOM 4434 C C . GLN B 1 142 ? -28.469 -5.32 0.638 1 76.81 142 GLN B C 1
ATOM 4436 O O . GLN B 1 142 ? -27.516 -5.656 1.333 1 76.81 142 GLN B O 1
ATOM 4441 N N . ALA B 1 143 ? -29.703 -5.734 0.789 1 77.62 143 ALA B N 1
ATOM 4442 C CA . ALA B 1 143 ? -30.016 -6.664 1.871 1 77.62 143 ALA B CA 1
ATOM 4443 C C . ALA B 1 143 ? -29.328 -8.008 1.647 1 77.62 143 ALA B C 1
ATOM 4445 O O . ALA B 1 143 ? -28.781 -8.594 2.582 1 77.62 143 ALA B O 1
ATOM 4446 N N . ARG B 1 144 ? -29.438 -8.469 0.48 1 77.12 144 ARG B N 1
ATOM 4447 C CA . ARG B 1 144 ? -28.797 -9.727 0.134 1 77.12 144 ARG B CA 1
ATOM 4448 C C . ARG B 1 144 ? -27.281 -9.641 0.336 1 77.12 144 ARG B C 1
ATOM 4450 O O . ARG B 1 144 ? -26.688 -10.539 0.927 1 77.12 144 ARG B O 1
ATOM 4457 N N . ARG B 1 145 ? -26.797 -8.641 -0.116 1 71.88 145 ARG B N 1
ATOM 4458 C CA . ARG B 1 145 ? -25.359 -8.453 0.012 1 71.88 145 ARG B CA 1
ATOM 4459 C C . ARG B 1 145 ? -24.953 -8.375 1.478 1 71.88 145 ARG B C 1
ATOM 4461 O O . ARG B 1 145 ? -23.922 -8.945 1.867 1 71.88 145 ARG B O 1
ATOM 4468 N N . ARG B 1 146 ? -25.734 -7.711 2.168 1 68.94 146 ARG B N 1
ATOM 4469 C CA . ARG B 1 146 ? -25.469 -7.617 3.602 1 68.94 146 ARG B CA 1
ATOM 4470 C C . ARG B 1 146 ? -25.5 -9 4.25 1 68.94 146 ARG B C 1
ATOM 4472 O O . ARG B 1 146 ? -24.641 -9.328 5.066 1 68.94 146 ARG B O 1
ATOM 4479 N N . ALA B 1 147 ? -26.484 -9.664 3.869 1 71 147 ALA B N 1
ATOM 4480 C CA . ALA B 1 147 ? -26.625 -11.008 4.418 1 71 147 ALA B CA 1
ATOM 4481 C C . ALA B 1 147 ? -25.438 -11.883 4.023 1 71 147 ALA B C 1
ATOM 4483 O O . ALA B 1 147 ? -24.906 -12.633 4.852 1 71 147 ALA B O 1
ATOM 4484 N N . GLU B 1 148 ? -25.094 -11.773 2.842 1 68.56 148 GLU B N 1
ATOM 4485 C CA . GLU B 1 148 ? -23.969 -12.555 2.35 1 68.56 148 GLU B CA 1
ATOM 4486 C C . GLU B 1 148 ? -22.672 -12.141 3.043 1 68.56 148 GLU B C 1
ATOM 4488 O O . GLU B 1 148 ? -21.844 -12.992 3.385 1 68.56 148 GLU B O 1
ATOM 4493 N N . GLN B 1 149 ? -22.578 -10.898 3.15 1 64.12 149 GLN B N 1
ATOM 4494 C CA . GLN B 1 149 ? -21.375 -10.383 3.807 1 64.12 149 GLN B CA 1
ATOM 4495 C C . GLN B 1 149 ? -21.328 -10.789 5.277 1 64.12 149 GLN B C 1
ATOM 4497 O O . GLN B 1 149 ? -20.266 -11.117 5.805 1 64.12 149 GLN B O 1
ATOM 4502 N N . GLU B 1 150 ? -22.438 -10.695 5.785 1 64.44 150 GLU B N 1
ATOM 4503 C CA . GLU B 1 150 ? -22.516 -11.148 7.172 1 64.44 150 GLU B CA 1
ATOM 4504 C C . GLU B 1 150 ? -22.141 -12.617 7.301 1 64.44 150 GLU B C 1
ATOM 4506 O O . GLU B 1 150 ? -21.406 -13 8.219 1 64.44 150 GLU B O 1
ATOM 4511 N N . GLN B 1 151 ? -22.734 -13.305 6.395 1 63.28 151 GLN B N 1
ATOM 4512 C CA . GLN B 1 151 ? -22.391 -14.727 6.387 1 63.28 151 GLN B CA 1
ATOM 4513 C C . GLN B 1 151 ? -20.906 -14.938 6.094 1 63.28 151 GLN B C 1
ATOM 4515 O O . GLN B 1 151 ? -20.25 -15.758 6.738 1 63.28 151 GLN B O 1
ATOM 4520 N N . ALA B 1 152 ? -20.531 -14.211 5.152 1 61 152 ALA B N 1
ATOM 4521 C CA . ALA B 1 152 ? -19.125 -14.312 4.809 1 61 152 ALA B CA 1
ATOM 4522 C C . ALA B 1 152 ? -18.234 -13.859 5.969 1 61 152 ALA B C 1
ATOM 4524 O O . ALA B 1 152 ? -17.203 -14.453 6.234 1 61 152 ALA B O 1
ATOM 4525 N N . GLY B 1 153 ? -18.625 -12.766 6.5 1 57.66 153 GLY B N 1
ATOM 4526 C CA . GLY B 1 153 ? -17.922 -12.305 7.691 1 57.66 153 GLY B CA 1
ATOM 4527 C C . GLY B 1 153 ? -17.891 -13.344 8.797 1 57.66 153 GLY B C 1
ATOM 4528 O O . GLY B 1 153 ? -16.859 -13.555 9.43 1 57.66 153 GLY B O 1
ATOM 4529 N N . LEU B 1 154 ? -19.016 -13.914 8.945 1 57.12 154 LEU B N 1
ATOM 4530 C CA . LEU B 1 154 ? -19.094 -14.977 9.938 1 57.12 154 LEU B CA 1
ATOM 4531 C C . LEU B 1 154 ? -18.188 -16.141 9.555 1 57.12 154 LEU B C 1
ATOM 4533 O O . LEU B 1 154 ? -17.516 -16.719 10.414 1 57.12 154 LEU B O 1
ATOM 4537 N N . GLU B 1 155 ? -18.281 -16.438 8.375 1 55.25 155 GLU B N 1
ATOM 4538 C CA . GLU B 1 155 ? -17.438 -17.531 7.883 1 55.25 155 GLU B CA 1
ATOM 4539 C C . GLU B 1 155 ? -15.961 -17.172 7.992 1 55.25 155 GLU B C 1
ATOM 4541 O O . GLU B 1 155 ? -15.141 -18.016 8.375 1 55.25 155 GLU B O 1
ATOM 4546 N N . MET B 1 156 ? -15.758 -15.984 7.598 1 52.19 156 MET B N 1
ATOM 4547 C CA . MET B 1 156 ? -14.375 -15.539 7.734 1 52.19 156 MET B CA 1
ATOM 4548 C C . MET B 1 156 ? -13.93 -15.602 9.195 1 52.19 156 MET B C 1
ATOM 4550 O O . MET B 1 156 ? -12.797 -15.984 9.484 1 52.19 156 MET B O 1
ATOM 4554 N N . ARG B 1 157 ? -14.82 -15.203 10.016 1 52.62 157 ARG B N 1
ATOM 4555 C CA . ARG B 1 157 ? -14.586 -15.281 11.453 1 52.62 157 ARG B CA 1
ATOM 4556 C C . ARG B 1 157 ? -14.398 -16.734 11.898 1 52.62 157 ARG B C 1
ATOM 4558 O O . ARG B 1 157 ? -13.57 -17.016 12.758 1 52.62 157 ARG B O 1
ATOM 4565 N N . ALA B 1 158 ? -15.273 -17.469 11.297 1 50.12 158 ALA B N 1
ATOM 4566 C CA . ALA B 1 158 ? -15.219 -18.891 11.609 1 50.12 158 ALA B CA 1
ATOM 4567 C C . ALA B 1 158 ? -13.953 -19.531 11.047 1 50.12 158 ALA B C 1
ATOM 4569 O O . ALA B 1 158 ? -13.352 -20.391 11.68 1 50.12 158 ALA B O 1
ATOM 4570 N N . LEU B 1 159 ? -13.734 -19.125 9.859 1 49.81 159 LEU B N 1
ATOM 4571 C CA . LEU B 1 159 ? -12.555 -19.688 9.195 1 49.81 159 LEU B CA 1
ATOM 4572 C C . LEU B 1 159 ? -11.273 -19.141 9.82 1 49.81 159 LEU B C 1
ATOM 4574 O O . LEU B 1 159 ? -10.227 -19.781 9.75 1 49.81 159 LEU B O 1
ATOM 4578 N N . ALA B 1 160 ? -11.406 -17.891 10.219 1 49.38 160 ALA B N 1
ATOM 4579 C CA . ALA B 1 160 ? -10.242 -17.281 10.859 1 49.38 160 ALA B CA 1
ATOM 4580 C C . ALA B 1 160 ? -9.938 -17.938 12.195 1 49.38 160 ALA B C 1
ATOM 4582 O O . ALA B 1 160 ? -9.008 -17.547 12.898 1 49.38 160 ALA B O 1
ATOM 4583 N N . LYS B 1 161 ? -10.82 -18.844 12.594 1 52.09 161 LYS B N 1
ATOM 4584 C CA . LYS B 1 161 ? -10.398 -19.484 13.844 1 52.09 161 LYS B CA 1
ATOM 4585 C C . LYS B 1 161 ? -9.109 -20.266 13.648 1 52.09 161 LYS B C 1
ATOM 4587 O O . LYS B 1 161 ? -9.109 -21.328 13.008 1 52.09 161 LYS B O 1
ATOM 4592 N N . PRO B 1 162 ? -8.07 -19.484 13.719 1 54.19 162 PRO B N 1
ATOM 4593 C CA . PRO B 1 162 ? -6.758 -20.109 13.516 1 54.19 162 PRO B CA 1
ATOM 4594 C C . PRO B 1 162 ? -6.547 -21.328 14.406 1 54.19 162 PRO B C 1
ATOM 4596 O O . PRO B 1 162 ? -7.008 -21.344 15.555 1 54.19 162 PRO B O 1
ATOM 4599 N N . LYS B 1 163 ? -6.297 -22.5 13.695 1 65.19 163 LYS B N 1
ATOM 4600 C CA . LYS B 1 163 ? -5.797 -23.641 14.469 1 65.19 163 LYS B CA 1
ATOM 4601 C C . LYS B 1 163 ? -4.516 -23.281 15.211 1 65.19 163 LYS B C 1
ATOM 4603 O O . LYS B 1 163 ? -3.541 -22.828 14.594 1 65.19 163 LYS B O 1
ATOM 4608 N N . GLY B 1 164 ? -4.512 -23.266 16.5 1 76.06 164 GLY B N 1
ATOM 4609 C CA . GLY B 1 164 ? -3.414 -23 17.422 1 76.06 164 GLY B CA 1
ATOM 4610 C C . GLY B 1 164 ? -3.627 -21.766 18.281 1 76.06 164 GLY B C 1
ATOM 4611 O O . GLY B 1 164 ? -4.621 -21.047 18.109 1 76.06 164 GLY B O 1
ATOM 4612 N N . ALA B 1 165 ? -2.779 -21.625 19.188 1 85.81 165 ALA B N 1
ATOM 4613 C CA . ALA B 1 165 ? -2.82 -20.484 20.078 1 85.81 165 ALA B CA 1
ATOM 4614 C C . ALA B 1 165 ? -2.422 -19.203 19.344 1 85.81 165 ALA B C 1
ATOM 4616 O O . ALA B 1 165 ? -1.581 -19.234 18.438 1 85.81 165 ALA B O 1
ATOM 4617 N N . PRO B 1 166 ? -3.016 -18.094 19.641 1 88.88 166 PRO B N 1
ATOM 4618 C CA . PRO B 1 166 ? -2.691 -16.844 18.969 1 88.88 166 PRO B CA 1
ATOM 4619 C C . PRO B 1 166 ? -1.258 -16.391 19.234 1 88.88 166 PRO B C 1
ATOM 4621 O O . PRO B 1 166 ? -0.714 -16.641 20.312 1 88.88 166 PRO B O 1
ATOM 4624 N N . PHE B 1 167 ? -0.688 -15.75 18.266 1 91.12 167 PHE B N 1
ATOM 4625 C CA . PHE B 1 167 ? 0.623 -15.125 18.391 1 91.12 167 PHE B CA 1
ATOM 4626 C C . PHE B 1 167 ? 0.529 -13.828 19.188 1 91.12 167 PHE B C 1
ATOM 4628 O O . PHE B 1 167 ? -0.056 -12.844 18.734 1 91.12 167 PHE B O 1
ATOM 4635 N N . THR B 1 168 ? 1.072 -13.828 20.391 1 93.06 168 THR B N 1
ATOM 4636 C CA . THR B 1 168 ? 0.923 -12.703 21.312 1 93.06 168 THR B CA 1
ATOM 4637 C C . THR B 1 168 ? 2.238 -11.945 21.453 1 93.06 168 THR B C 1
ATOM 4639 O O . THR B 1 168 ? 3.303 -12.461 21.109 1 93.06 168 THR B O 1
ATOM 4642 N N . PRO B 1 169 ? 2.154 -10.727 21.938 1 93.5 169 PRO B N 1
ATOM 4643 C CA . PRO B 1 169 ? 3.385 -9.969 22.188 1 93.5 169 PRO B CA 1
ATOM 4644 C C . PRO B 1 169 ? 4.332 -10.688 23.141 1 93.5 169 PRO B C 1
ATOM 4646 O O . PRO B 1 169 ? 5.551 -10.641 22.969 1 93.5 169 PRO B O 1
ATOM 4649 N N . GLU B 1 170 ? 3.773 -11.383 24.125 1 92.19 170 GLU B N 1
ATOM 4650 C CA . GLU B 1 170 ? 4.598 -12.133 25.062 1 92.19 170 GLU B CA 1
ATOM 4651 C C . GLU B 1 170 ? 5.375 -13.242 24.359 1 92.19 170 GLU B C 1
ATOM 4653 O O . GLU B 1 170 ? 6.562 -13.445 24.625 1 92.19 170 GLU B O 1
ATOM 4658 N N . LEU B 1 171 ? 4.664 -13.883 23.531 1 90.88 171 LEU B N 1
ATOM 4659 C CA . LEU B 1 171 ? 5.309 -14.961 22.797 1 90.88 171 LEU B CA 1
ATOM 4660 C C . LEU B 1 171 ? 6.379 -14.406 21.859 1 90.88 171 LEU B C 1
ATOM 4662 O O . LEU B 1 171 ? 7.445 -15.008 21.703 1 90.88 171 LEU B O 1
ATOM 4666 N N . LEU B 1 172 ? 6.082 -13.281 21.203 1 94.06 172 LEU B N 1
ATOM 4667 C CA . LEU B 1 172 ? 7.059 -12.641 20.328 1 94.06 172 LEU B CA 1
ATOM 4668 C C . LEU B 1 172 ? 8.336 -12.305 21.094 1 94.06 172 LEU B C 1
ATOM 4670 O O . LEU B 1 172 ? 9.438 -12.555 20.609 1 94.06 172 LEU B O 1
ATOM 4674 N N . ALA B 1 173 ? 8.188 -11.758 22.266 1 92.38 173 ALA B N 1
ATOM 4675 C CA . ALA B 1 173 ? 9.344 -11.414 23.078 1 92.38 173 ALA B CA 1
ATOM 4676 C C . ALA B 1 173 ? 10.195 -12.641 23.375 1 92.38 173 ALA B C 1
ATOM 4678 O O . ALA B 1 173 ? 11.43 -12.586 23.344 1 92.38 173 ALA B O 1
ATOM 4679 N N . ARG B 1 174 ? 9.531 -13.711 23.641 1 88.62 174 ARG B N 1
ATOM 4680 C CA . ARG B 1 174 ? 10.227 -14.961 23.938 1 88.62 174 ARG B CA 1
ATOM 4681 C C . ARG B 1 174 ? 10.969 -15.484 22.703 1 88.62 174 ARG B C 1
ATOM 4683 O O . ARG B 1 174 ? 12.109 -15.945 22.812 1 88.62 174 ARG B O 1
ATOM 4690 N N . VAL B 1 175 ? 10.32 -15.422 21.609 1 89.5 175 VAL B N 1
ATOM 4691 C CA . VAL B 1 175 ? 10.914 -15.914 20.375 1 89.5 175 VAL B CA 1
ATOM 4692 C C . VAL B 1 175 ? 12.125 -15.062 20 1 89.5 175 VAL B C 1
ATOM 4694 O O . VAL B 1 175 ? 13.172 -15.594 19.609 1 89.5 175 VAL B O 1
ATOM 4697 N N . GLU B 1 176 ? 11.992 -13.781 20.109 1 90.69 176 GLU B N 1
ATOM 4698 C CA . GLU B 1 176 ? 13.094 -12.883 19.766 1 90.69 176 GLU B CA 1
ATOM 4699 C C . GLU B 1 176 ? 14.297 -13.109 20.672 1 90.69 176 GLU B C 1
ATOM 4701 O O . GLU B 1 176 ? 15.445 -13.062 20.219 1 90.69 176 GLU B O 1
ATOM 4706 N N . ALA B 1 177 ? 14 -13.375 21.906 1 87.38 177 ALA B N 1
ATOM 4707 C CA . ALA B 1 177 ? 15.07 -13.688 22.844 1 87.38 177 ALA B CA 1
ATOM 4708 C C . ALA B 1 177 ? 15.758 -15 22.469 1 87.38 177 ALA B C 1
ATOM 4710 O O . ALA B 1 177 ? 16.984 -15.117 22.562 1 87.38 177 ALA B O 1
ATOM 4711 N N . GLY B 1 178 ? 14.953 -15.938 22.078 1 84.88 178 GLY B N 1
ATOM 4712 C CA . GLY B 1 178 ? 15.477 -17.234 21.656 1 84.88 178 GLY B CA 1
ATOM 4713 C C . GLY B 1 178 ? 16.312 -17.156 20.391 1 84.88 178 GLY B C 1
ATOM 4714 O O . GLY B 1 178 ? 17.312 -17.859 20.25 1 84.88 178 GLY B O 1
ATOM 4715 N N . LEU B 1 179 ? 15.93 -16.266 19.516 1 87.25 179 LEU B N 1
ATOM 4716 C CA . LEU B 1 179 ? 16.609 -16.109 18.234 1 87.25 179 LEU B CA 1
ATOM 4717 C C . LEU B 1 179 ? 18 -15.523 18.422 1 87.25 179 LEU B C 1
ATOM 4719 O O . LEU B 1 179 ? 18.906 -15.781 17.625 1 87.25 179 LEU B O 1
ATOM 4723 N N . GLY B 1 180 ? 18.125 -14.766 19.438 1 80.69 180 GLY B N 1
ATOM 4724 C CA . GLY B 1 180 ? 19.422 -14.172 19.703 1 80.69 180 GLY B CA 1
ATOM 4725 C C . GLY B 1 180 ? 20.5 -15.203 20 1 80.69 180 GLY B C 1
ATOM 4726 O O . GLY B 1 180 ? 21.672 -14.977 19.734 1 80.69 180 GLY B O 1
ATOM 4727 N N . GLN B 1 181 ? 20.094 -16.328 20.438 1 77.56 181 GLN B N 1
ATOM 4728 C CA . GLN B 1 181 ? 21.047 -17.344 20.891 1 77.56 181 GLN B CA 1
ATOM 4729 C C . GLN B 1 181 ? 21.016 -18.562 19.984 1 77.56 181 GLN B C 1
ATOM 4731 O O . GLN B 1 181 ? 21.906 -19.422 20.062 1 77.56 181 GLN B O 1
ATOM 4736 N N . ALA B 1 182 ? 20.094 -18.625 19.141 1 78.25 182 ALA B N 1
ATOM 4737 C CA . ALA B 1 182 ? 19.859 -19.859 18.391 1 78.25 182 ALA B CA 1
ATOM 4738 C C . ALA B 1 182 ? 20.734 -19.906 17.141 1 78.25 182 ALA B C 1
ATOM 4740 O O . ALA B 1 182 ? 21.047 -18.875 16.547 1 78.25 182 ALA B O 1
ATOM 4741 N N . ASP B 1 183 ? 21.266 -21.078 16.828 1 80.12 183 ASP B N 1
ATOM 4742 C CA . ASP B 1 183 ? 21.875 -21.328 15.531 1 80.12 183 ASP B CA 1
ATOM 4743 C C . ASP B 1 183 ? 20.812 -21.578 14.461 1 80.12 183 ASP B C 1
ATOM 4745 O O . ASP B 1 183 ? 20.156 -22.609 14.461 1 80.12 183 ASP B O 1
ATOM 4749 N N . LEU B 1 184 ? 20.734 -20.609 13.633 1 82.06 184 LEU B N 1
ATOM 4750 C CA . LEU B 1 184 ? 19.656 -20.641 12.641 1 82.06 184 LEU B CA 1
ATOM 4751 C C . LEU B 1 184 ? 20.141 -21.312 11.359 1 82.06 184 LEU B C 1
ATOM 4753 O O . LEU B 1 184 ? 19.375 -21.406 10.383 1 82.06 184 LEU B O 1
ATOM 4757 N N . SER B 1 185 ? 21.328 -21.797 11.344 1 78.62 185 SER B N 1
ATOM 4758 C CA . SER B 1 185 ? 21.891 -22.375 10.125 1 78.62 185 SER B CA 1
ATOM 4759 C C . SER B 1 185 ? 21.078 -23.562 9.641 1 78.62 185 SER B C 1
ATOM 4761 O O . SER B 1 185 ? 20.891 -23.75 8.43 1 78.62 185 SER B O 1
ATOM 4763 N N . ASN B 1 186 ? 20.531 -24.266 10.578 1 79.81 186 ASN B N 1
ATOM 4764 C CA . ASN B 1 186 ? 19.781 -25.453 10.227 1 79.81 186 ASN B CA 1
ATOM 4765 C C . ASN B 1 186 ? 18.375 -25.094 9.727 1 79.81 186 ASN B C 1
ATOM 4767 O O . ASN B 1 186 ? 17.688 -25.953 9.164 1 79.81 186 ASN B O 1
ATOM 4771 N N . LEU B 1 187 ? 18.031 -23.891 9.898 1 83.75 187 LEU B N 1
ATOM 4772 C CA . LEU B 1 187 ? 16.703 -23.469 9.492 1 83.75 187 LEU B CA 1
ATOM 4773 C C . LEU B 1 187 ? 16.734 -22.75 8.148 1 83.75 187 LEU B C 1
ATOM 4775 O O . LEU B 1 187 ? 15.695 -22.422 7.578 1 83.75 187 LEU B O 1
ATOM 4779 N N . MET B 1 188 ? 17.891 -22.547 7.637 1 84.44 188 MET B N 1
ATOM 4780 C CA . MET B 1 188 ? 18.031 -21.875 6.344 1 84.44 188 MET B CA 1
ATOM 4781 C C . MET B 1 188 ? 17.672 -22.828 5.203 1 84.44 188 MET B C 1
ATOM 4783 O O . MET B 1 188 ? 18.078 -23.984 5.191 1 84.44 188 MET B O 1
ATOM 4787 N N . ARG B 1 189 ? 16.859 -22.375 4.336 1 84.69 189 ARG B N 1
ATOM 4788 C CA . ARG B 1 189 ? 16.422 -23.141 3.176 1 84.69 189 ARG B CA 1
ATOM 4789 C C . ARG B 1 189 ? 16.719 -22.406 1.88 1 84.69 189 ARG B C 1
ATOM 4791 O O . ARG B 1 189 ? 16.953 -21.188 1.893 1 84.69 189 ARG B O 1
ATOM 4798 N N . ARG B 1 190 ? 16.797 -23.266 0.882 1 87.38 190 ARG B N 1
ATOM 4799 C CA . ARG B 1 190 ? 17.016 -22.75 -0.468 1 87.38 190 ARG B CA 1
ATOM 4800 C C . ARG B 1 190 ? 15.914 -23.219 -1.414 1 87.38 190 ARG B C 1
ATOM 4802 O O . ARG B 1 190 ? 15.531 -24.391 -1.397 1 87.38 190 ARG B O 1
ATOM 4809 N N . GLN B 1 191 ? 15.289 -22.266 -2.023 1 90.69 191 GLN B N 1
ATOM 4810 C CA . GLN B 1 191 ? 14.281 -22.609 -3.025 1 90.69 191 GLN B CA 1
ATOM 4811 C C . GLN B 1 191 ? 14.578 -21.922 -4.355 1 90.69 191 GLN B C 1
ATOM 4813 O O . GLN B 1 191 ? 14.875 -20.719 -4.391 1 90.69 191 GLN B O 1
ATOM 4818 N N . ALA B 1 192 ? 14.453 -22.703 -5.398 1 92.19 192 ALA B N 1
ATOM 4819 C CA . ALA B 1 192 ? 14.812 -22.172 -6.719 1 92.19 192 ALA B CA 1
ATOM 4820 C C . ALA B 1 192 ? 13.648 -21.406 -7.332 1 92.19 192 ALA B C 1
ATOM 4822 O O . ALA B 1 192 ? 12.492 -21.797 -7.199 1 92.19 192 ALA B O 1
ATOM 4823 N N . VAL B 1 193 ? 13.938 -20.266 -7.867 1 94.81 193 VAL B N 1
ATOM 4824 C CA . VAL B 1 193 ? 13.094 -19.609 -8.867 1 94.81 193 VAL B CA 1
ATOM 4825 C C . VAL B 1 193 ? 13.516 -20.047 -10.266 1 94.81 193 VAL B C 1
ATOM 4827 O O . VAL B 1 193 ? 14.672 -19.891 -10.648 1 94.81 193 VAL B O 1
ATOM 4830 N N . CYS B 1 194 ? 12.562 -20.562 -11.023 1 94.25 194 CYS B N 1
ATOM 4831 C CA . CYS B 1 194 ? 12.93 -21.203 -12.281 1 94.25 194 CYS B CA 1
ATOM 4832 C C . CYS B 1 194 ? 12.258 -20.516 -13.461 1 94.25 194 CYS B C 1
ATOM 4834 O O . CYS B 1 194 ? 11.133 -20.031 -13.344 1 94.25 194 CYS B O 1
ATOM 4836 N N . ALA B 1 195 ? 12.984 -20.516 -14.531 1 92.12 195 ALA B N 1
ATOM 4837 C CA . ALA B 1 195 ? 12.383 -20.188 -15.82 1 92.12 195 ALA B CA 1
ATOM 4838 C C . ALA B 1 195 ? 11.773 -21.422 -16.469 1 92.12 195 ALA B C 1
ATOM 4840 O O . ALA B 1 195 ? 12.398 -22.484 -16.516 1 92.12 195 ALA B O 1
ATOM 4841 N N . ILE B 1 196 ? 10.555 -21.312 -16.75 1 91.88 196 ILE B N 1
ATOM 4842 C CA . ILE B 1 196 ? 9.883 -22.375 -17.5 1 91.88 196 ILE B CA 1
ATOM 4843 C C . ILE B 1 196 ? 9.32 -21.812 -18.797 1 91.88 196 ILE B C 1
ATOM 4845 O O . ILE B 1 196 ? 8.367 -21.031 -18.781 1 91.88 196 ILE B O 1
ATOM 4849 N N . VAL B 1 197 ? 9.945 -22.156 -19.891 1 84.06 197 VAL B N 1
ATOM 4850 C CA . VAL B 1 197 ? 9.531 -21.656 -21.188 1 84.06 197 VAL B CA 1
ATOM 4851 C C . VAL B 1 197 ? 8.984 -22.812 -22.031 1 84.06 197 VAL B C 1
ATOM 4853 O O . VAL B 1 197 ? 9.688 -23.781 -22.297 1 84.06 197 VAL B O 1
ATOM 4856 N N . GLY B 1 198 ? 7.715 -22.656 -22.375 1 81.19 198 GLY B N 1
ATOM 4857 C CA . GLY B 1 198 ? 7.09 -23.734 -23.141 1 81.19 198 GLY B CA 1
ATOM 4858 C C . GLY B 1 198 ? 7.062 -25.047 -22.391 1 81.19 198 GLY B C 1
ATOM 4859 O O . GLY B 1 198 ? 6.582 -25.125 -21.25 1 81.19 198 GLY B O 1
ATOM 4860 N N . GLN B 1 199 ? 7.715 -26.094 -23.078 1 80.25 199 GLN B N 1
ATOM 4861 C CA . GLN B 1 199 ? 7.699 -27.438 -22.5 1 80.25 199 GLN B CA 1
ATOM 4862 C C . GLN B 1 199 ? 9.07 -27.812 -21.938 1 80.25 199 GLN B C 1
ATOM 4864 O O . GLN B 1 199 ? 9.297 -28.953 -21.562 1 80.25 199 GLN B O 1
ATOM 4869 N N . SER B 1 200 ? 9.883 -26.859 -21.891 1 80.5 200 SER B N 1
ATOM 4870 C CA . SER B 1 200 ? 11.219 -27.109 -21.359 1 80.5 200 SER B CA 1
ATOM 4871 C C . SER B 1 200 ? 11.188 -27.344 -19.859 1 80.5 200 SER B C 1
ATOM 4873 O O . SER B 1 200 ? 10.336 -26.781 -19.156 1 80.5 200 SER B O 1
ATOM 4875 N N . PRO B 1 201 ? 12.109 -28.188 -19.453 1 85.81 201 PRO B N 1
ATOM 4876 C CA . PRO B 1 201 ? 12.211 -28.359 -18 1 85.81 201 PRO B CA 1
ATOM 4877 C C . PRO B 1 201 ? 12.594 -27.078 -17.281 1 85.81 201 PRO B C 1
ATOM 4879 O O . PRO B 1 201 ? 13.195 -26.188 -17.875 1 85.81 201 PRO B O 1
ATOM 4882 N N . PRO B 1 202 ? 12.188 -27.016 -16.016 1 90.81 202 PRO B N 1
ATOM 4883 C CA . PRO B 1 202 ? 12.531 -25.828 -15.25 1 90.81 202 PRO B CA 1
ATOM 4884 C C . PRO B 1 202 ? 14.039 -25.578 -15.172 1 90.81 202 PRO B C 1
ATOM 4886 O O . PRO B 1 202 ? 14.812 -26.516 -14.977 1 90.81 202 PRO B O 1
ATOM 4889 N N . GLN B 1 203 ? 14.445 -24.328 -15.43 1 87.5 203 GLN B N 1
ATOM 4890 C CA . GLN B 1 203 ? 15.836 -23.906 -15.305 1 87.5 203 GLN B CA 1
ATOM 4891 C C . GLN B 1 203 ? 16.016 -22.906 -14.156 1 87.5 203 GLN B C 1
ATOM 4893 O O . GLN B 1 203 ? 15.445 -21.812 -14.188 1 87.5 203 GLN B O 1
ATOM 4898 N N . PRO B 1 204 ? 16.781 -23.266 -13.227 1 89.62 204 PRO B N 1
ATOM 4899 C CA . PRO B 1 204 ? 16.984 -22.344 -12.109 1 89.62 204 PRO B CA 1
ATOM 4900 C C . PRO B 1 204 ? 17.641 -21.031 -12.531 1 89.62 204 PRO B C 1
ATOM 4902 O O . PRO B 1 204 ? 18.625 -21.031 -13.273 1 89.62 204 PRO B O 1
ATOM 4905 N N . VAL B 1 205 ? 17.062 -19.938 -12.141 1 89.69 205 VAL B N 1
ATOM 4906 C CA . VAL B 1 205 ? 17.594 -18.609 -12.43 1 89.69 205 VAL B CA 1
ATOM 4907 C C . VAL B 1 205 ? 18.344 -18.078 -11.203 1 89.69 205 VAL B C 1
ATOM 4909 O O . VAL B 1 205 ? 19.453 -17.562 -11.32 1 89.69 205 VAL B O 1
ATOM 4912 N N . PHE B 1 206 ? 17.75 -18.188 -10.078 1 90.69 206 PHE B N 1
ATOM 4913 C CA . PHE B 1 206 ? 18.391 -17.891 -8.805 1 90.69 206 PHE B CA 1
ATOM 4914 C C . PHE B 1 206 ? 17.719 -18.641 -7.664 1 90.69 206 PHE B C 1
ATOM 4916 O O . PHE B 1 206 ? 16.688 -19.297 -7.871 1 90.69 206 PHE B O 1
ATOM 4923 N N . HIS B 1 207 ? 18.375 -18.609 -6.496 1 91.88 207 HIS B N 1
ATOM 4924 C CA . HIS B 1 207 ? 17.859 -19.328 -5.336 1 91.88 207 HIS B CA 1
ATOM 4925 C C . HIS B 1 207 ? 17.531 -18.375 -4.199 1 91.88 207 HIS B C 1
ATOM 4927 O O . HIS B 1 207 ? 18.344 -17.516 -3.852 1 91.88 207 HIS B O 1
ATOM 4933 N N . GLU B 1 208 ? 16.312 -18.578 -3.699 1 94.06 208 GLU B N 1
ATOM 4934 C CA . GLU B 1 208 ? 15.922 -17.812 -2.523 1 94.06 208 GLU B CA 1
ATOM 4935 C C . GLU B 1 208 ? 16.438 -18.453 -1.241 1 94.06 208 GLU B C 1
ATOM 4937 O O . GLU B 1 208 ? 16.234 -19.641 -1.009 1 94.06 208 GLU B O 1
ATOM 4942 N N . LEU B 1 209 ? 17.156 -17.672 -0.557 1 90.25 209 LEU B N 1
ATOM 4943 C CA . LEU B 1 209 ? 17.594 -18.094 0.775 1 90.25 209 LEU B CA 1
ATOM 4944 C C . LEU B 1 209 ? 16.641 -17.531 1.842 1 90.25 209 LEU B C 1
ATOM 4946 O O . LEU B 1 209 ? 16.391 -16.328 1.889 1 90.25 209 LEU B O 1
ATOM 4950 N N . PHE B 1 210 ? 16.078 -18.422 2.596 1 86.94 210 PHE B N 1
ATOM 4951 C CA . PHE B 1 210 ? 15.148 -17.938 3.604 1 86.94 210 PHE B CA 1
ATOM 4952 C C . PHE B 1 210 ? 15.141 -18.859 4.82 1 86.94 210 PHE B C 1
ATOM 4954 O O . PHE B 1 210 ? 15.602 -20 4.742 1 86.94 210 PHE B O 1
ATOM 4961 N N . ILE B 1 211 ? 14.742 -18.219 5.891 1 86.88 211 ILE B N 1
ATOM 4962 C CA . ILE B 1 211 ? 14.453 -19.016 7.078 1 86.88 211 ILE B CA 1
ATOM 4963 C C . ILE B 1 211 ? 13.023 -19.547 7.012 1 86.88 211 ILE B C 1
ATOM 4965 O O . ILE B 1 211 ? 12.078 -18.766 6.84 1 86.88 211 ILE B O 1
ATOM 4969 N N . SER B 1 212 ? 12.875 -20.781 7.125 1 83.88 212 SER B N 1
ATOM 4970 C CA . SER B 1 212 ? 11.539 -21.375 7.109 1 83.88 212 SER B CA 1
ATOM 4971 C C . SER B 1 212 ? 10.758 -21.031 8.367 1 83.88 212 SER B C 1
ATOM 4973 O O . SER B 1 212 ? 11.086 -21.484 9.461 1 83.88 212 SER B O 1
ATOM 4975 N N . ILE B 1 213 ? 9.719 -20.312 8.125 1 82.94 213 ILE B N 1
ATOM 4976 C CA . ILE B 1 213 ? 8.867 -19.922 9.242 1 82.94 213 ILE B CA 1
ATOM 4977 C C . ILE B 1 213 ? 8.18 -21.156 9.82 1 82.94 213 ILE B C 1
ATOM 4979 O O . ILE B 1 213 ? 7.984 -21.25 11.039 1 82.94 213 ILE B O 1
ATOM 4983 N N . ALA B 1 214 ? 7.82 -22.094 8.977 1 81.56 214 ALA B N 1
ATOM 4984 C CA . ALA B 1 214 ? 7.215 -23.344 9.438 1 81.56 214 ALA B CA 1
ATOM 4985 C C . ALA B 1 214 ? 8.164 -24.094 10.359 1 81.56 214 ALA B C 1
ATOM 4987 O O . ALA B 1 214 ? 7.75 -24.562 11.43 1 81.56 214 ALA B O 1
ATOM 4988 N N . ASP B 1 215 ? 9.422 -24.203 10.016 1 82.56 215 ASP B N 1
ATOM 4989 C CA . ASP B 1 215 ? 10.406 -24.891 10.836 1 82.56 215 ASP B CA 1
ATOM 4990 C C . ASP B 1 215 ? 10.688 -24.125 12.125 1 82.56 215 ASP B C 1
ATOM 4992 O O . ASP B 1 215 ? 10.867 -24.719 13.188 1 82.56 215 ASP B O 1
ATOM 4996 N N . LEU B 1 216 ? 10.719 -22.828 11.938 1 84.56 216 LEU B N 1
ATOM 4997 C CA . LEU B 1 216 ? 10.93 -21.984 13.109 1 84.56 216 LEU B CA 1
ATOM 4998 C C . LEU B 1 216 ? 9.812 -22.203 14.125 1 84.56 216 LEU B C 1
ATOM 5000 O O . LEU B 1 216 ? 10.078 -22.328 15.32 1 84.56 216 LEU B O 1
ATOM 5004 N N . ARG B 1 217 ? 8.617 -22.188 13.609 1 83.62 217 ARG B N 1
ATOM 5005 C CA . ARG B 1 217 ? 7.449 -22.422 14.453 1 83.62 217 ARG B CA 1
ATOM 5006 C C . ARG B 1 217 ? 7.535 -23.766 15.148 1 83.62 217 ARG B C 1
ATOM 5008 O O . ARG B 1 217 ? 7.32 -23.875 16.359 1 83.62 217 ARG B O 1
ATOM 5015 N N . GLN B 1 218 ? 7.84 -24.766 14.422 1 81.88 218 GLN B N 1
ATOM 5016 C CA . GLN B 1 218 ? 7.914 -26.125 14.969 1 81.88 218 GLN B CA 1
ATOM 5017 C C . GLN B 1 218 ? 8.984 -26.219 16.047 1 81.88 218 GLN B C 1
ATOM 5019 O O . GLN B 1 218 ? 8.82 -26.953 17.031 1 81.88 218 GLN B O 1
ATOM 5024 N N . THR B 1 219 ? 10.023 -25.484 15.898 1 81.06 219 THR B N 1
ATOM 5025 C CA . THR B 1 219 ? 11.164 -25.562 16.797 1 81.06 219 THR B CA 1
ATOM 5026 C C . THR B 1 219 ? 10.914 -24.734 18.062 1 81.06 219 THR B C 1
ATOM 5028 O O . THR B 1 219 ? 11.219 -25.172 19.172 1 81.06 219 THR B O 1
ATOM 5031 N N . LEU B 1 220 ? 10.281 -23.562 17.859 1 79.38 220 LEU B N 1
ATOM 5032 C CA . LEU B 1 220 ? 10.25 -22.625 18.969 1 79.38 220 LEU B CA 1
ATOM 5033 C C . LEU B 1 220 ? 8.852 -22.516 19.562 1 79.38 220 LEU B C 1
ATOM 5035 O O . LEU B 1 220 ? 8.688 -22.188 20.734 1 79.38 220 LEU B O 1
ATOM 5039 N N . MET B 1 221 ? 7.805 -22.719 18.594 1 82.31 221 MET B N 1
ATOM 5040 C CA . MET B 1 221 ? 6.43 -22.469 19.031 1 82.31 221 MET B CA 1
ATOM 5041 C C . MET B 1 221 ? 5.457 -23.391 18.297 1 82.31 221 MET B C 1
ATOM 5043 O O . MET B 1 221 ? 4.539 -22.922 17.625 1 82.31 221 MET B O 1
ATOM 5047 N N . PRO B 1 222 ? 5.473 -24.641 18.531 1 80.19 222 PRO B N 1
ATOM 5048 C CA . PRO B 1 222 ? 4.699 -25.578 17.703 1 80.19 222 PRO B CA 1
ATOM 5049 C C . PRO B 1 222 ? 3.191 -25.359 17.812 1 80.19 222 PRO B C 1
ATOM 5051 O O . PRO B 1 222 ? 2.451 -25.641 16.875 1 80.19 222 PRO B O 1
ATOM 5054 N N . ASN B 1 223 ? 2.66 -24.75 18.797 1 82.62 223 ASN B N 1
ATOM 5055 C CA . ASN B 1 223 ? 1.213 -24.641 18.953 1 82.62 223 ASN B CA 1
ATOM 5056 C C . ASN B 1 223 ? 0.734 -23.203 18.734 1 82.62 223 ASN B C 1
ATOM 5058 O O . ASN B 1 223 ? -0.399 -22.859 19.078 1 82.62 223 ASN B O 1
ATOM 5062 N N . VAL B 1 224 ? 1.606 -22.531 18.094 1 86.62 224 VAL B N 1
ATOM 5063 C CA . VAL B 1 224 ? 1.263 -21.125 17.922 1 86.62 224 VAL B CA 1
ATOM 5064 C C . VAL B 1 224 ? 0.992 -20.828 16.453 1 86.62 224 VAL B C 1
ATOM 5066 O O . VAL B 1 224 ? 1.707 -21.312 15.57 1 86.62 224 VAL B O 1
ATOM 5069 N N . ASN B 1 225 ? -0.059 -20.094 16.25 1 86.44 225 ASN B N 1
ATOM 5070 C CA . ASN B 1 225 ? -0.329 -19.578 14.922 1 86.44 225 ASN B CA 1
ATOM 5071 C C . ASN B 1 225 ? 0.352 -18.219 14.703 1 86.44 225 ASN B C 1
ATOM 5073 O O . ASN B 1 225 ? -0.209 -17.188 15.031 1 86.44 225 ASN B O 1
ATOM 5077 N N . MET B 1 226 ? 1.397 -18.266 14.008 1 82.31 226 MET B N 1
ATOM 5078 C CA . MET B 1 226 ? 2.213 -17.062 13.828 1 82.31 226 MET B CA 1
ATOM 5079 C C . MET B 1 226 ? 1.521 -16.078 12.906 1 82.31 226 MET B C 1
ATOM 5081 O O . MET B 1 226 ? 1.865 -14.891 12.898 1 82.31 226 MET B O 1
ATOM 5085 N N . ASN B 1 227 ? 0.556 -16.531 12.211 1 78.19 227 ASN B N 1
ATOM 5086 C CA . ASN B 1 227 ? -0.113 -15.672 11.242 1 78.19 227 ASN B CA 1
ATOM 5087 C C . ASN B 1 227 ? -1.356 -15.016 11.828 1 78.19 227 ASN B C 1
ATOM 5089 O O . ASN B 1 227 ? -2.051 -14.266 11.148 1 78.19 227 ASN B O 1
ATOM 5093 N N . SER B 1 228 ? -1.518 -15.281 13.078 1 83.06 228 SER B N 1
ATOM 5094 C CA . SER B 1 228 ? -2.703 -14.727 13.719 1 83.06 228 SER B CA 1
ATOM 5095 C C . SER B 1 228 ? -2.582 -13.211 13.883 1 83.06 228 SER B C 1
ATOM 5097 O O . SER B 1 228 ? -3.59 -12.516 14.016 1 83.06 228 SER B O 1
ATOM 5099 N N . SER B 1 229 ? -1.331 -12.75 13.922 1 88.56 229 SER B N 1
ATOM 5100 C CA . SER B 1 229 ? -1.082 -11.312 13.922 1 88.56 229 SER B CA 1
ATOM 5101 C C . SER B 1 229 ? -0.059 -10.93 12.852 1 88.56 229 SER B C 1
ATOM 5103 O O . SER B 1 229 ? 1.143 -11.133 13.039 1 88.56 229 SER B O 1
ATOM 5105 N N . PRO B 1 230 ? -0.608 -10.344 11.875 1 88.56 230 PRO B N 1
ATOM 5106 C CA . PRO B 1 230 ? 0.335 -9.953 10.82 1 88.56 230 PRO B CA 1
ATOM 5107 C C . PRO B 1 230 ? 1.362 -8.93 11.297 1 88.56 230 PRO B C 1
ATOM 5109 O O . PRO B 1 230 ? 2.496 -8.914 10.805 1 88.56 230 PRO B O 1
ATOM 5112 N N . TRP B 1 231 ? 1.039 -8.164 12.234 1 93.31 231 TRP B N 1
ATOM 5113 C CA . TRP B 1 231 ? 1.922 -7.105 12.711 1 93.31 231 TRP B CA 1
ATOM 5114 C C . TRP B 1 231 ? 3.053 -7.68 13.555 1 93.31 231 TRP B C 1
ATOM 5116 O O . TRP B 1 231 ? 4.219 -7.316 13.375 1 93.31 231 TRP B O 1
ATOM 5126 N N . LEU B 1 232 ? 2.678 -8.555 14.461 1 93.88 232 LEU B N 1
ATOM 5127 C CA . LEU B 1 232 ? 3.703 -9.195 15.273 1 93.88 232 LEU B CA 1
ATOM 5128 C C . LEU B 1 232 ? 4.633 -10.039 14.406 1 93.88 232 LEU B C 1
ATOM 5130 O O . LEU B 1 232 ? 5.836 -10.109 14.656 1 93.88 232 LEU B O 1
ATOM 5134 N N . PHE B 1 233 ? 4.016 -10.602 13.484 1 91.94 233 PHE B N 1
ATOM 5135 C CA . PHE B 1 233 ? 4.824 -11.375 12.547 1 91.94 233 PHE B CA 1
ATOM 5136 C C . PHE B 1 233 ? 5.824 -10.484 11.828 1 91.94 233 PHE B C 1
ATOM 5138 O O . PHE B 1 233 ? 6.988 -10.852 11.664 1 91.94 233 PHE B O 1
ATOM 5145 N N . GLN B 1 234 ? 5.375 -9.336 11.336 1 92.38 234 GLN B N 1
ATOM 5146 C CA . GLN B 1 234 ? 6.262 -8.391 10.664 1 92.38 234 GLN B CA 1
ATOM 5147 C C . GLN B 1 234 ? 7.414 -7.969 11.57 1 92.38 234 GLN B C 1
ATOM 5149 O O . GLN B 1 234 ? 8.555 -7.848 11.117 1 92.38 234 GLN B O 1
ATOM 5154 N N . GLN B 1 235 ? 7.137 -7.738 12.766 1 93.12 235 GLN B N 1
ATOM 5155 C CA . GLN B 1 235 ? 8.18 -7.426 13.742 1 93.12 235 GLN B CA 1
ATOM 5156 C C . GLN B 1 235 ? 9.195 -8.562 13.836 1 93.12 235 GLN B C 1
ATOM 5158 O O . GLN B 1 235 ? 10.398 -8.32 13.891 1 93.12 235 GLN B O 1
ATOM 5163 N N . LEU B 1 236 ? 8.703 -9.727 13.906 1 92.69 236 LEU B N 1
ATOM 5164 C CA . LEU B 1 236 ? 9.562 -10.898 13.984 1 92.69 236 LEU B CA 1
ATOM 5165 C C . LEU B 1 236 ? 10.5 -10.969 12.773 1 92.69 236 LEU B C 1
ATOM 5167 O O . LEU B 1 236 ? 11.68 -11.297 12.914 1 92.69 236 LEU B O 1
ATOM 5171 N N . THR B 1 237 ? 9.969 -10.656 11.633 1 92.19 237 THR B N 1
ATOM 5172 C CA . THR B 1 237 ? 10.773 -10.758 10.414 1 92.19 237 THR B CA 1
ATOM 5173 C C . THR B 1 237 ? 11.938 -9.773 10.461 1 92.19 237 THR B C 1
ATOM 5175 O O . THR B 1 237 ? 13.008 -10.055 9.914 1 92.19 237 THR B O 1
ATOM 5178 N N . GLU B 1 238 ? 11.797 -8.641 11.055 1 90.75 238 GLU B N 1
ATOM 5179 C CA . GLU B 1 238 ? 12.906 -7.699 11.18 1 90.75 238 GLU B CA 1
ATOM 5180 C C . GLU B 1 238 ? 14.031 -8.281 12.023 1 90.75 238 GLU B C 1
ATOM 5182 O O . GLU B 1 238 ? 15.211 -8.102 11.703 1 90.75 238 GLU B O 1
ATOM 5187 N N . THR B 1 239 ? 13.609 -8.945 13.008 1 89.5 239 THR B N 1
ATOM 5188 C CA . THR B 1 239 ? 14.602 -9.609 13.844 1 89.5 239 THR B CA 1
ATOM 5189 C C . THR B 1 239 ? 15.305 -10.719 13.07 1 89.5 239 THR B C 1
ATOM 5191 O O . THR B 1 239 ? 16.531 -10.859 13.148 1 89.5 239 THR B O 1
ATOM 5194 N N . LEU B 1 240 ? 14.523 -11.477 12.391 1 91.12 240 LEU B N 1
ATOM 5195 C CA . LEU B 1 240 ? 15.062 -12.586 11.602 1 91.12 240 LEU B CA 1
ATOM 5196 C C . LEU B 1 240 ? 16.031 -12.07 10.539 1 91.12 240 LEU B C 1
ATOM 5198 O O . LEU B 1 240 ? 17.062 -12.703 10.281 1 91.12 240 LEU B O 1
ATOM 5202 N N . ASP B 1 241 ? 15.773 -10.906 9.953 1 90.94 241 ASP B N 1
ATOM 5203 C CA . ASP B 1 241 ? 16.641 -10.289 8.953 1 90.94 241 ASP B CA 1
ATOM 5204 C C . ASP B 1 241 ? 18.047 -10.094 9.508 1 90.94 241 ASP B C 1
ATOM 5206 O O . ASP B 1 241 ? 19.031 -10.484 8.875 1 90.94 241 ASP B O 1
ATOM 5210 N N . ARG B 1 242 ? 18.031 -9.508 10.609 1 86.88 242 ARG B N 1
ATOM 5211 C CA . ARG B 1 242 ? 19.312 -9.172 11.219 1 86.88 242 ARG B CA 1
ATOM 5212 C C . ARG B 1 242 ? 20.109 -10.43 11.523 1 86.88 242 ARG B C 1
ATOM 5214 O O . ARG B 1 242 ? 21.328 -10.469 11.305 1 86.88 242 ARG B O 1
ATOM 5221 N N . ARG B 1 243 ? 19.422 -11.422 11.914 1 88.06 243 ARG B N 1
ATOM 5222 C CA . ARG B 1 243 ? 20.062 -12.695 12.203 1 88.06 243 ARG B CA 1
ATOM 5223 C C . ARG B 1 243 ? 20.562 -13.367 10.922 1 88.06 243 ARG B C 1
ATOM 5225 O O . ARG B 1 243 ? 21.656 -13.938 10.898 1 88.06 243 ARG B O 1
ATOM 5232 N N . VAL B 1 244 ? 19.766 -13.32 9.914 1 88.38 244 VAL B N 1
ATOM 5233 C CA . VAL B 1 244 ? 20.109 -13.922 8.633 1 88.38 244 VAL B CA 1
ATOM 5234 C C . VAL B 1 244 ? 21.344 -13.227 8.055 1 88.38 244 VAL B C 1
ATOM 5236 O O . VAL B 1 244 ? 22.281 -13.883 7.582 1 88.38 244 VAL B O 1
ATOM 5239 N N . LEU B 1 245 ? 21.344 -11.93 8.117 1 89.25 245 LEU B N 1
ATOM 5240 C CA . LEU B 1 245 ? 22.484 -11.172 7.605 1 89.25 245 LEU B CA 1
ATOM 5241 C C . LEU B 1 245 ? 23.75 -11.523 8.375 1 89.25 245 LEU B C 1
ATOM 5243 O O . LEU B 1 245 ? 24.828 -11.664 7.777 1 89.25 245 LEU B O 1
ATOM 5247 N N . SER B 1 246 ? 23.578 -11.703 9.641 1 84.69 246 SER B N 1
ATOM 5248 C CA . SER B 1 246 ? 24.719 -12.086 10.461 1 84.69 246 SER B CA 1
ATOM 5249 C C . SER B 1 246 ? 25.234 -13.477 10.086 1 84.69 246 SER B C 1
ATOM 5251 O O . SER B 1 246 ? 26.438 -13.711 10.062 1 84.69 246 SER B O 1
ATOM 5253 N N . LEU B 1 247 ? 24.328 -14.352 9.797 1 83.75 247 LEU B N 1
ATOM 5254 C CA . LEU B 1 247 ? 24.688 -15.711 9.383 1 83.75 247 LEU B CA 1
ATOM 5255 C C . LEU B 1 247 ? 25.375 -15.695 8.023 1 83.75 247 LEU B C 1
ATOM 5257 O O . LEU B 1 247 ? 26.359 -16.406 7.82 1 83.75 247 LEU B O 1
ATOM 5261 N N . LEU B 1 248 ? 24.906 -14.875 7.129 1 84.94 248 LEU B N 1
ATOM 5262 C CA . LEU B 1 248 ? 25.469 -14.805 5.781 1 84.94 248 LEU B CA 1
ATOM 5263 C C . LEU B 1 248 ? 26.844 -14.164 5.801 1 84.94 248 LEU B C 1
ATOM 5265 O O . LEU B 1 248 ? 27.703 -14.484 4.965 1 84.94 248 LEU B O 1
ATOM 5269 N N . ASN B 1 249 ? 27.016 -13.305 6.734 1 81.06 249 ASN B N 1
ATOM 5270 C CA . ASN B 1 249 ? 28.312 -12.656 6.883 1 81.06 249 ASN B CA 1
ATOM 5271 C C . ASN B 1 249 ? 29.391 -13.641 7.355 1 81.06 249 ASN B C 1
ATOM 5273 O O . ASN B 1 249 ? 30.562 -13.477 7.035 1 81.06 249 ASN B O 1
ATOM 5277 N N . LYS B 1 250 ? 28.984 -14.555 8.141 1 73.62 250 LYS B N 1
ATOM 5278 C CA . LYS B 1 250 ? 29.922 -15.516 8.711 1 73.62 250 LYS B CA 1
ATOM 5279 C C . LYS B 1 250 ? 30.203 -16.656 7.738 1 73.62 250 LYS B C 1
ATOM 5281 O O . LYS B 1 250 ? 31.203 -17.359 7.863 1 73.62 250 LYS B O 1
ATOM 5286 N N . HIS B 1 251 ? 29.234 -16.922 6.922 1 63.59 251 HIS B N 1
ATOM 5287 C CA . HIS B 1 251 ? 29.375 -18.094 6.062 1 63.59 251 HIS B CA 1
ATOM 5288 C C . HIS B 1 251 ? 30.312 -17.812 4.898 1 63.59 251 HIS B C 1
ATOM 5290 O O . HIS B 1 251 ? 30.5 -16.656 4.508 1 63.59 251 HIS B O 1
ATOM 5296 N N . ASP B 1 252 ? 30.891 -18.891 4.621 1 58.09 252 ASP B N 1
ATOM 5297 C CA . ASP B 1 252 ? 31.844 -18.938 3.518 1 58.09 252 ASP B CA 1
ATOM 5298 C C . ASP B 1 252 ? 31.172 -18.547 2.201 1 58.09 252 ASP B C 1
ATOM 5300 O O . ASP B 1 252 ? 29.969 -18.672 2.055 1 58.09 252 ASP B O 1
ATOM 5304 N N . ASP B 1 253 ? 31.891 -18.016 1.299 1 59.09 253 ASP B N 1
ATOM 5305 C CA . ASP B 1 253 ? 31.641 -17.5 -0.043 1 59.09 253 ASP B CA 1
ATOM 5306 C C . ASP B 1 253 ? 30.734 -18.438 -0.833 1 59.09 253 ASP B C 1
ATOM 5308 O O . ASP B 1 253 ? 29.984 -18 -1.71 1 59.09 253 ASP B O 1
ATOM 5312 N N . ARG B 1 254 ? 30.562 -19.688 -0.326 1 60.34 254 ARG B N 1
ATOM 5313 C CA . ARG B 1 254 ? 29.875 -20.656 -1.176 1 60.34 254 ARG B CA 1
ATOM 5314 C C . ARG B 1 254 ? 28.375 -20.453 -1.142 1 60.34 254 ARG B C 1
ATOM 5316 O O . ARG B 1 254 ? 27.688 -20.688 -2.137 1 60.34 254 ARG B O 1
ATOM 5323 N N . THR B 1 255 ? 27.844 -19.938 0.029 1 63.5 255 THR B N 1
ATOM 5324 C CA . THR B 1 255 ? 26.406 -19.75 0.178 1 63.5 255 THR B CA 1
ATOM 5325 C C . THR B 1 255 ? 25.906 -18.625 -0.739 1 63.5 255 THR B C 1
ATOM 5327 O O . THR B 1 255 ? 24.781 -18.672 -1.222 1 63.5 255 THR B O 1
ATOM 5330 N N . LEU B 1 256 ? 26.781 -17.781 -0.89 1 66.19 256 LEU B N 1
ATOM 5331 C CA . LEU B 1 256 ? 26.422 -16.625 -1.7 1 66.19 256 LEU B CA 1
ATOM 5332 C C . LEU B 1 256 ? 26.828 -16.828 -3.156 1 66.19 256 LEU B C 1
ATOM 5334 O O . LEU B 1 256 ? 26.625 -15.953 -3.99 1 66.19 256 LEU B O 1
ATOM 5338 N N . GLU B 1 257 ? 27.375 -18.109 -3.299 1 69.38 257 GLU B N 1
ATOM 5339 C CA . GLU B 1 257 ? 27.781 -18.391 -4.672 1 69.38 257 GLU B CA 1
ATOM 5340 C C . GLU B 1 257 ? 26.578 -18.594 -5.574 1 69.38 257 GLU B C 1
ATOM 5342 O O . GLU B 1 257 ? 25.625 -19.297 -5.207 1 69.38 257 GLU B O 1
ATOM 5347 N N . GLY B 1 258 ? 26.562 -17.797 -6.621 1 76.69 258 GLY B N 1
ATOM 5348 C CA . GLY B 1 258 ? 25.484 -17.844 -7.586 1 76.69 258 GLY B CA 1
ATOM 5349 C C . GLY B 1 258 ? 24.469 -16.734 -7.41 1 76.69 258 GLY B C 1
ATOM 5350 O O . GLY B 1 258 ? 24.688 -15.812 -6.613 1 76.69 258 GLY B O 1
ATOM 5351 N N . ASP B 1 259 ? 23.438 -16.797 -8.172 1 86.75 259 ASP B N 1
ATOM 5352 C CA . ASP B 1 259 ? 22.359 -15.812 -8.102 1 86.75 259 ASP B CA 1
ATOM 5353 C C . ASP B 1 259 ? 21.375 -16.156 -6.988 1 86.75 259 ASP B C 1
ATOM 5355 O O . ASP B 1 259 ? 20.828 -17.25 -6.953 1 86.75 259 ASP B O 1
ATOM 5359 N N . ILE B 1 260 ? 21.281 -15.219 -6.031 1 91.12 260 ILE B N 1
ATOM 5360 C CA . ILE B 1 260 ? 20.422 -15.539 -4.891 1 91.12 260 ILE B CA 1
ATOM 5361 C C . ILE B 1 260 ? 19.469 -14.383 -4.625 1 91.12 260 ILE B C 1
ATOM 5363 O O . ILE B 1 260 ? 19.641 -13.281 -5.148 1 91.12 260 ILE B O 1
ATOM 5367 N N . SER B 1 261 ? 18.438 -14.703 -3.91 1 94.88 261 SER B N 1
ATOM 5368 C CA . SER B 1 261 ? 17.562 -13.68 -3.332 1 94.88 261 SER B CA 1
ATOM 5369 C C . SER B 1 261 ? 17.438 -13.859 -1.823 1 94.88 261 SER B C 1
ATOM 5371 O O . SER B 1 261 ? 17.516 -14.977 -1.314 1 94.88 261 SER B O 1
ATOM 5373 N N . ILE B 1 262 ? 17.344 -12.758 -1.128 1 94.06 262 ILE B N 1
ATOM 5374 C CA . ILE B 1 262 ? 17.172 -12.766 0.32 1 94.06 262 ILE B CA 1
ATOM 5375 C C . ILE B 1 262 ? 16.016 -11.852 0.704 1 94.06 262 ILE B C 1
ATOM 5377 O O . ILE B 1 262 ? 15.82 -10.789 0.104 1 94.06 262 ILE B O 1
ATOM 5381 N N . ASN B 1 263 ? 15.219 -12.32 1.65 1 94.31 263 ASN B N 1
ATOM 5382 C CA . ASN B 1 263 ? 14.141 -11.5 2.188 1 94.31 263 ASN B CA 1
ATOM 5383 C C . ASN B 1 263 ? 14.664 -10.5 3.221 1 94.31 263 ASN B C 1
ATOM 5385 O O . ASN B 1 263 ? 15.344 -10.883 4.172 1 94.31 263 ASN B O 1
ATOM 5389 N N . LEU B 1 264 ? 14.359 -9.273 3.004 1 95.88 264 LEU B N 1
ATOM 5390 C CA . LEU B 1 264 ? 14.734 -8.242 3.967 1 95.88 264 LEU B CA 1
ATOM 5391 C C . LEU B 1 264 ? 13.617 -7.219 4.137 1 95.88 264 LEU B C 1
ATOM 5393 O O . LEU B 1 264 ? 12.742 -7.102 3.271 1 95.88 264 LEU B O 1
ATOM 5397 N N . ASN B 1 265 ? 13.609 -6.574 5.25 1 94.88 265 ASN B N 1
ATOM 5398 C CA . ASN B 1 265 ? 12.758 -5.41 5.453 1 94.88 265 ASN B CA 1
ATOM 5399 C C . ASN B 1 265 ? 13.445 -4.125 4.992 1 94.88 265 ASN B C 1
ATOM 5401 O O . ASN B 1 265 ? 14.672 -4.066 4.918 1 94.88 265 ASN B O 1
ATOM 5405 N N . VAL B 1 266 ? 12.609 -3.113 4.734 1 93.69 266 VAL B N 1
ATOM 5406 C CA . VAL B 1 266 ? 13.109 -1.823 4.273 1 93.69 266 VAL B CA 1
ATOM 5407 C C . VAL B 1 266 ? 14.07 -1.239 5.305 1 93.69 266 VAL B C 1
ATOM 5409 O O . VAL B 1 266 ? 15.172 -0.804 4.965 1 93.69 266 VAL B O 1
ATOM 5412 N N . SER B 1 267 ? 13.727 -1.316 6.543 1 88.62 267 SER B N 1
ATOM 5413 C CA . SER B 1 267 ? 14.547 -0.754 7.613 1 88.62 267 SER B CA 1
ATOM 5414 C C . SER B 1 267 ? 15.875 -1.492 7.742 1 88.62 267 SER B C 1
ATOM 5416 O O . SER B 1 267 ? 16.891 -0.895 8.102 1 88.62 267 SER B O 1
ATOM 5418 N N . THR B 1 268 ? 15.891 -2.764 7.418 1 92.06 268 THR B N 1
ATOM 5419 C CA . THR B 1 268 ? 17.094 -3.576 7.535 1 92.06 268 THR B CA 1
ATOM 5420 C C . THR B 1 268 ? 18.125 -3.164 6.492 1 92.06 268 THR B C 1
ATOM 5422 O O . THR B 1 268 ? 19.328 -3.191 6.758 1 92.06 268 THR B O 1
ATOM 5425 N N . ILE B 1 269 ? 17.656 -2.82 5.297 1 91.12 269 ILE B N 1
ATOM 5426 C CA . ILE B 1 269 ? 18.547 -2.404 4.223 1 91.12 269 ILE B CA 1
ATOM 5427 C C . ILE B 1 269 ? 19.359 -1.181 4.668 1 91.12 269 ILE B C 1
ATOM 5429 O O . ILE B 1 269 ? 20.5 -0.993 4.246 1 91.12 269 ILE B O 1
ATOM 5433 N N . LEU B 1 270 ? 18.812 -0.406 5.516 1 82.38 270 LEU B N 1
ATOM 5434 C CA . LEU B 1 270 ? 19.438 0.83 5.965 1 82.38 270 LEU B CA 1
ATOM 5435 C C . LEU B 1 270 ? 20.141 0.627 7.305 1 82.38 270 LEU B C 1
ATOM 5437 O O . LEU B 1 270 ? 20.609 1.59 7.918 1 82.38 270 LEU B O 1
ATOM 5441 N N . SER B 1 271 ? 20.25 -0.582 7.734 1 82.81 271 SER B N 1
ATOM 5442 C CA . SER B 1 271 ? 20.781 -0.894 9.055 1 82.81 271 SER B CA 1
ATOM 5443 C C . SER B 1 271 ? 22.297 -1.13 8.992 1 82.81 271 SER B C 1
ATOM 5445 O O . SER B 1 271 ? 22.844 -1.379 7.918 1 82.81 271 SER B O 1
ATOM 5447 N N . PRO B 1 272 ? 22.906 -1.107 10.188 1 81.44 272 PRO B N 1
ATOM 5448 C CA . PRO B 1 272 ? 24.328 -1.438 10.234 1 81.44 272 PRO B CA 1
ATOM 5449 C C . PRO B 1 272 ? 24.609 -2.877 9.82 1 81.44 272 PRO B C 1
ATOM 5451 O O . PRO B 1 272 ? 25.656 -3.154 9.211 1 81.44 272 PRO B O 1
ATOM 5454 N N . GLU B 1 273 ? 23.781 -3.738 10.117 1 85 273 GLU B N 1
ATOM 5455 C CA . GLU B 1 273 ? 23.969 -5.141 9.75 1 85 273 GLU B CA 1
ATOM 5456 C C . GLU B 1 273 ? 24.062 -5.309 8.242 1 85 273 GLU B C 1
ATOM 5458 O O . GLU B 1 273 ? 24.859 -6.102 7.742 1 85 273 GLU B O 1
ATOM 5463 N N . PHE B 1 274 ? 23.312 -4.523 7.527 1 91.19 274 PHE B N 1
ATOM 5464 C CA . PHE B 1 274 ? 23.359 -4.605 6.07 1 91.19 274 PHE B CA 1
ATOM 5465 C C . PHE B 1 274 ? 24.656 -4.031 5.527 1 91.19 274 PHE B C 1
ATOM 5467 O O . PHE B 1 274 ? 25.203 -4.551 4.555 1 91.19 274 PHE B O 1
ATOM 5474 N N . MET B 1 275 ? 25.094 -3.051 6.195 1 85.44 275 MET B N 1
ATOM 5475 C CA . MET B 1 275 ? 26.344 -2.439 5.758 1 85.44 275 MET B CA 1
ATOM 5476 C C . MET B 1 275 ? 27.5 -3.426 5.875 1 85.44 275 MET B C 1
ATOM 5478 O O . MET B 1 275 ? 28.344 -3.496 4.988 1 85.44 275 MET B O 1
ATOM 5482 N N . VAL B 1 276 ? 27.5 -4.129 6.91 1 86.44 276 VAL B N 1
ATOM 5483 C CA . VAL B 1 276 ? 28.531 -5.145 7.109 1 86.44 276 VAL B CA 1
ATOM 5484 C C . VAL B 1 276 ? 28.391 -6.227 6.039 1 86.44 276 VAL B C 1
ATOM 5486 O O . VAL B 1 276 ? 29.391 -6.672 5.469 1 86.44 276 VAL B O 1
ATOM 5489 N N . PHE B 1 277 ? 27.219 -6.621 5.77 1 90 277 PHE B N 1
ATOM 5490 C CA . PHE B 1 277 ? 26.953 -7.602 4.727 1 90 277 PHE B CA 1
ATOM 5491 C C . PHE B 1 277 ? 27.438 -7.094 3.369 1 90 277 PHE B C 1
ATOM 5493 O O . PHE B 1 277 ? 28.125 -7.809 2.646 1 90 277 PHE B O 1
ATOM 5500 N N . ASP B 1 278 ? 27.031 -5.891 3.043 1 88 278 ASP B N 1
ATOM 5501 C CA . ASP B 1 278 ? 27.406 -5.25 1.784 1 88 278 ASP B CA 1
ATOM 5502 C C . ASP B 1 278 ? 28.922 -5.188 1.626 1 88 278 ASP B C 1
ATOM 5504 O O . ASP B 1 278 ? 29.453 -5.418 0.535 1 88 278 ASP B O 1
ATOM 5508 N N . ASP B 1 279 ? 29.578 -4.902 2.707 1 84.62 279 ASP B N 1
ATOM 5509 C CA . ASP B 1 279 ? 31.031 -4.789 2.697 1 84.62 279 ASP B CA 1
ATOM 5510 C C . ASP B 1 279 ? 31.688 -6.137 2.396 1 84.62 279 ASP B C 1
ATOM 5512 O O . ASP B 1 279 ? 32.781 -6.191 1.845 1 84.62 279 ASP B O 1
ATOM 5516 N N . ASN B 1 280 ? 30.984 -7.141 2.709 1 84.56 280 ASN B N 1
ATOM 5517 C CA . ASN B 1 280 ? 31.547 -8.484 2.559 1 84.56 280 ASN B CA 1
ATOM 5518 C C . ASN B 1 280 ? 31.188 -9.086 1.204 1 84.56 280 ASN B C 1
ATOM 5520 O O . ASN B 1 280 ? 31.719 -10.141 0.837 1 84.56 280 ASN B O 1
ATOM 5524 N N . VAL B 1 281 ? 30.359 -8.43 0.513 1 84.75 281 VAL B N 1
ATOM 5525 C CA . VAL B 1 281 ? 29.984 -8.898 -0.819 1 84.75 281 VAL B CA 1
ATOM 5526 C C . VAL B 1 281 ? 30.859 -8.211 -1.868 1 84.75 281 VAL B C 1
ATOM 5528 O O . VAL B 1 281 ? 31 -6.988 -1.868 1 84.75 281 VAL B O 1
ATOM 5531 N N . LYS B 1 282 ? 31.422 -9.055 -2.689 1 77.25 282 LYS B N 1
ATOM 5532 C CA . LYS B 1 282 ? 32.219 -8.484 -3.781 1 77.25 282 LYS B CA 1
ATOM 5533 C C . LYS B 1 282 ? 31.344 -7.625 -4.695 1 77.25 282 LYS B C 1
ATOM 5535 O O . LYS B 1 282 ? 30.203 -7.98 -4.988 1 77.25 282 LYS B O 1
ATOM 5540 N N . ALA B 1 283 ? 31.859 -6.547 -5.141 1 75.31 283 ALA B N 1
ATOM 5541 C CA . ALA B 1 283 ? 31.109 -5.562 -5.926 1 75.31 283 ALA B CA 1
ATOM 5542 C C . ALA B 1 283 ? 30.516 -6.199 -7.172 1 75.31 283 ALA B C 1
ATOM 5544 O O . ALA B 1 283 ? 29.359 -5.914 -7.527 1 75.31 283 ALA B O 1
ATOM 5545 N N . GLY B 1 284 ? 31.219 -7.051 -7.785 1 73.5 284 GLY B N 1
ATOM 5546 C CA . GLY B 1 284 ? 30.75 -7.691 -9.008 1 73.5 284 GLY B CA 1
ATOM 5547 C C . GLY B 1 284 ? 29.625 -8.68 -8.766 1 73.5 284 GLY B C 1
ATOM 5548 O O . GLY B 1 284 ? 28.906 -9.031 -9.703 1 73.5 284 GLY B O 1
ATOM 5549 N N . MET B 1 285 ? 29.453 -9.008 -7.492 1 79.69 285 MET B N 1
ATOM 5550 C CA . MET B 1 285 ? 28.469 -10.031 -7.168 1 79.69 285 MET B CA 1
ATOM 5551 C C . MET B 1 285 ? 27.156 -9.391 -6.695 1 79.69 285 MET B C 1
ATOM 5553 O O . MET B 1 285 ? 26.125 -10.062 -6.625 1 79.69 285 MET B O 1
ATOM 5557 N N . ARG B 1 286 ? 27.141 -8.164 -6.465 1 84.19 286 ARG B N 1
ATOM 5558 C CA . ARG B 1 286 ? 25.969 -7.496 -5.902 1 84.19 286 ARG B CA 1
ATOM 5559 C C . ARG B 1 286 ? 24.797 -7.531 -6.879 1 84.19 286 ARG B C 1
ATOM 5561 O O . ARG B 1 286 ? 23.641 -7.688 -6.469 1 84.19 286 ARG B O 1
ATOM 5568 N N . GLY B 1 287 ? 25.078 -7.52 -8.125 1 86.44 287 GLY B N 1
ATOM 5569 C CA . GLY B 1 287 ? 24.062 -7.555 -9.148 1 86.44 287 GLY B CA 1
ATOM 5570 C C . GLY B 1 287 ? 23.328 -8.883 -9.227 1 86.44 287 GLY B C 1
ATOM 5571 O O . GLY B 1 287 ? 22.25 -8.977 -9.82 1 86.44 287 GLY B O 1
ATOM 5572 N N . THR B 1 288 ? 23.922 -9.859 -8.617 1 87.88 288 THR B N 1
ATOM 5573 C CA . THR B 1 288 ? 23.344 -11.195 -8.648 1 87.88 288 THR B CA 1
ATOM 5574 C C . THR B 1 288 ? 22.484 -11.438 -7.41 1 87.88 288 THR B C 1
ATOM 5576 O O . THR B 1 288 ? 21.844 -12.484 -7.289 1 87.88 288 THR B O 1
ATOM 5579 N N . ILE B 1 289 ? 22.453 -10.492 -6.57 1 91.75 289 ILE B N 1
ATOM 5580 C CA . ILE B 1 289 ? 21.672 -10.617 -5.348 1 91.75 289 ILE B CA 1
ATOM 5581 C C . ILE B 1 289 ? 20.391 -9.789 -5.469 1 91.75 289 ILE B C 1
ATOM 5583 O O . ILE B 1 289 ? 20.438 -8.594 -5.742 1 91.75 289 ILE B O 1
ATOM 5587 N N . VAL B 1 290 ? 19.281 -10.477 -5.297 1 95 290 VAL B N 1
ATOM 5588 C CA . VAL B 1 290 ? 17.984 -9.82 -5.309 1 95 290 VAL B CA 1
ATOM 5589 C C . VAL B 1 290 ? 17.469 -9.656 -3.875 1 95 290 VAL B C 1
ATOM 5591 O O . VAL B 1 290 ? 17.391 -10.625 -3.121 1 95 290 VAL B O 1
ATOM 5594 N N . LEU B 1 291 ? 17.188 -8.461 -3.475 1 96.81 291 LEU B N 1
ATOM 5595 C CA . LEU B 1 291 ? 16.562 -8.18 -2.182 1 96.81 291 LEU B CA 1
ATOM 5596 C C . LEU B 1 291 ? 15.047 -8.172 -2.293 1 96.81 291 LEU B C 1
ATOM 5598 O O . LEU B 1 291 ? 14.477 -7.336 -2.998 1 96.81 291 LEU B O 1
ATOM 5602 N N . GLU B 1 292 ? 14.414 -9.117 -1.589 1 97.25 292 GLU B N 1
ATOM 5603 C CA . GLU B 1 292 ? 12.961 -9.227 -1.614 1 97.25 292 GLU B CA 1
ATOM 5604 C C . GLU B 1 292 ? 12.328 -8.461 -0.454 1 97.25 292 GLU B C 1
ATOM 5606 O O . GLU B 1 292 ? 12.633 -8.727 0.71 1 97.25 292 GLU B O 1
ATOM 5611 N N . LEU B 1 293 ? 11.469 -7.543 -0.812 1 96.81 293 LEU B N 1
ATOM 5612 C CA . LEU B 1 293 ? 10.781 -6.734 0.19 1 96.81 293 LEU B CA 1
ATOM 5613 C C . LEU B 1 293 ? 9.273 -6.965 0.136 1 96.81 293 LEU B C 1
ATOM 5615 O O . LEU B 1 293 ? 8.68 -6.965 -0.944 1 96.81 293 LEU B O 1
ATOM 5619 N N . GLN B 1 294 ? 8.727 -7.141 1.29 1 94.94 294 GLN B N 1
ATOM 5620 C CA . GLN B 1 294 ? 7.289 -7.387 1.366 1 94.94 294 GLN B CA 1
ATOM 5621 C C . GLN B 1 294 ? 6.496 -6.109 1.088 1 94.94 294 GLN B C 1
ATOM 5623 O O . GLN B 1 294 ? 6.863 -5.031 1.558 1 94.94 294 GLN B O 1
ATOM 5628 N N . LYS B 1 295 ? 5.438 -6.293 0.407 1 92.88 295 LYS B N 1
ATOM 5629 C CA . LYS B 1 295 ? 4.594 -5.16 0.034 1 92.88 295 LYS B CA 1
ATOM 5630 C C . LYS B 1 295 ? 4.148 -4.375 1.266 1 92.88 295 LYS B C 1
ATOM 5632 O O . LYS B 1 295 ? 4.074 -3.146 1.229 1 92.88 295 LYS B O 1
ATOM 5637 N N . VAL B 1 296 ? 3.824 -5.047 2.301 1 91 296 VAL B N 1
ATOM 5638 C CA . VAL B 1 296 ? 3.33 -4.387 3.506 1 91 296 VAL B CA 1
ATOM 5639 C C . VAL B 1 296 ? 4.406 -3.459 4.062 1 91 296 VAL B C 1
ATOM 5641 O O . VAL B 1 296 ? 4.105 -2.359 4.535 1 91 296 VAL B O 1
ATOM 5644 N N . ASP B 1 297 ? 5.578 -3.885 4.016 1 93.56 297 ASP B N 1
ATOM 5645 C CA . ASP B 1 297 ? 6.707 -3.082 4.48 1 93.56 297 ASP B CA 1
ATOM 5646 C C . ASP B 1 297 ? 6.93 -1.873 3.576 1 93.56 297 ASP B C 1
ATOM 5648 O O . ASP B 1 297 ? 7.176 -0.765 4.059 1 93.56 297 ASP B O 1
ATOM 5652 N N . ILE B 1 298 ? 6.801 -2.061 2.344 1 92.94 298 ILE B N 1
ATOM 5653 C CA . ILE B 1 298 ? 7.008 -1.02 1.343 1 92.94 298 ILE B CA 1
ATOM 5654 C C . ILE B 1 298 ? 5.973 0.088 1.526 1 92.94 298 ILE B C 1
ATOM 5656 O O . ILE B 1 298 ? 6.32 1.269 1.591 1 92.94 298 ILE B O 1
ATOM 5660 N N . PHE B 1 299 ? 4.797 -0.282 1.728 1 88.81 299 PHE B N 1
ATOM 5661 C CA . PHE B 1 299 ? 3.723 0.702 1.739 1 88.81 299 PHE B CA 1
ATOM 5662 C C . PHE B 1 299 ? 3.545 1.292 3.133 1 88.81 299 PHE B C 1
ATOM 5664 O O . PHE B 1 299 ? 2.83 2.281 3.309 1 88.81 299 PHE B O 1
ATOM 5671 N N . ALA B 1 300 ? 4.129 0.615 4.074 1 88.25 300 ALA B N 1
ATOM 5672 C CA . ALA B 1 300 ? 4.125 1.209 5.406 1 88.25 300 ALA B CA 1
ATOM 5673 C C . ALA B 1 300 ? 4.84 2.559 5.41 1 88.25 300 ALA B C 1
ATOM 5675 O O . ALA B 1 300 ? 4.41 3.494 6.09 1 88.25 300 ALA B O 1
ATOM 5676 N N . ASP B 1 301 ? 5.871 2.604 4.633 1 87.62 301 ASP B N 1
ATOM 5677 C CA . ASP B 1 301 ? 6.633 3.838 4.473 1 87.62 301 ASP B CA 1
ATOM 5678 C C . ASP B 1 301 ? 7.289 3.9 3.094 1 87.62 301 ASP B C 1
ATOM 5680 O O . ASP B 1 301 ? 8.469 3.584 2.947 1 87.62 301 ASP B O 1
ATOM 5684 N N . LEU B 1 302 ? 6.512 4.43 2.229 1 88.19 302 LEU B N 1
ATOM 5685 C CA . LEU B 1 302 ? 6.973 4.457 0.844 1 88.19 302 LEU B CA 1
ATOM 5686 C C . LEU B 1 302 ? 8.195 5.355 0.698 1 88.19 302 LEU B C 1
ATOM 5688 O O . LEU B 1 302 ? 9.086 5.078 -0.115 1 88.19 302 LEU B O 1
ATOM 5692 N N . GLY B 1 303 ? 8.234 6.414 1.448 1 83.94 303 GLY B N 1
ATOM 5693 C CA . GLY B 1 303 ? 9.406 7.266 1.406 1 83.94 303 GLY B CA 1
ATOM 5694 C C . GLY B 1 303 ? 10.688 6.547 1.798 1 83.94 303 GLY B C 1
ATOM 5695 O O . GLY B 1 303 ? 11.695 6.645 1.101 1 83.94 303 GLY B O 1
ATOM 5696 N N . ALA B 1 304 ? 10.617 5.812 2.863 1 85.62 304 ALA B N 1
ATOM 5697 C CA . ALA B 1 304 ? 11.766 5.023 3.309 1 85.62 304 ALA B CA 1
ATOM 5698 C C . ALA B 1 304 ? 12.133 3.963 2.277 1 85.62 304 ALA B C 1
ATOM 5700 O O . ALA B 1 304 ? 13.312 3.703 2.043 1 85.62 304 ALA B O 1
ATOM 5701 N N . TYR B 1 305 ? 11.141 3.416 1.672 1 93.75 305 TYR B N 1
ATOM 5702 C CA . TYR B 1 305 ? 11.375 2.416 0.637 1 93.75 305 TYR B CA 1
ATOM 5703 C C . TYR B 1 305 ? 12.125 3.021 -0.542 1 93.75 305 TYR B C 1
ATOM 5705 O O . TYR B 1 305 ? 13.109 2.447 -1.018 1 93.75 305 TYR B O 1
ATOM 5713 N N . LEU B 1 306 ? 11.633 4.141 -0.989 1 87.12 306 LEU B N 1
ATOM 5714 C CA . LEU B 1 306 ? 12.266 4.758 -2.148 1 87.12 306 LEU B CA 1
ATOM 5715 C C . LEU B 1 306 ? 13.727 5.098 -1.854 1 87.12 306 LEU B C 1
ATOM 5717 O O . LEU B 1 306 ? 14.594 4.914 -2.709 1 87.12 306 LEU B O 1
ATOM 5721 N N . PHE B 1 307 ? 13.945 5.473 -0.699 1 85.81 307 PHE B N 1
ATOM 5722 C CA . PHE B 1 307 ? 15.312 5.758 -0.279 1 85.81 307 PHE B CA 1
ATOM 5723 C C . PHE B 1 307 ? 16.141 4.484 -0.235 1 85.81 307 PHE B C 1
ATOM 5725 O O . PHE B 1 307 ? 17.25 4.441 -0.775 1 85.81 307 PHE B O 1
ATOM 5732 N N . ALA B 1 308 ? 15.633 3.492 0.397 1 90.94 308 ALA B N 1
ATOM 5733 C CA . ALA B 1 308 ? 16.328 2.215 0.516 1 90.94 308 ALA B CA 1
ATOM 5734 C C . ALA B 1 308 ? 16.594 1.599 -0.856 1 90.94 308 ALA B C 1
ATOM 5736 O O . ALA B 1 308 ? 17.641 1.015 -1.096 1 90.94 308 ALA B O 1
ATOM 5737 N N . ARG B 1 309 ? 15.609 1.714 -1.674 1 92.19 309 ARG B N 1
ATOM 5738 C CA . ARG B 1 309 ? 15.719 1.212 -3.039 1 92.19 309 ARG B CA 1
ATOM 5739 C C . ARG B 1 309 ? 16.891 1.875 -3.773 1 92.19 309 ARG B C 1
ATOM 5741 O O . ARG B 1 309 ? 17.719 1.191 -4.371 1 92.19 309 ARG B O 1
ATOM 5748 N N . ASP B 1 310 ? 16.938 3.156 -3.703 1 87.62 310 ASP B N 1
ATOM 5749 C CA . ASP B 1 310 ? 18.031 3.877 -4.367 1 87.62 310 ASP B CA 1
ATOM 5750 C C . ASP B 1 310 ? 19.375 3.506 -3.77 1 87.62 310 ASP B C 1
ATOM 5752 O O . ASP B 1 310 ? 20.359 3.314 -4.5 1 87.62 310 ASP B O 1
ATOM 5756 N N . PHE B 1 311 ? 19.406 3.346 -2.479 1 87.5 311 PHE B N 1
ATOM 5757 C CA . PHE B 1 311 ? 20.609 2.932 -1.757 1 87.5 311 PHE B CA 1
ATOM 5758 C C . PHE B 1 311 ? 21.078 1.569 -2.242 1 87.5 311 PHE B C 1
ATOM 5760 O O . PHE B 1 311 ? 22.266 1.388 -2.527 1 87.5 311 PHE B O 1
ATOM 5767 N N . ALA B 1 312 ? 20.203 0.681 -2.42 1 90.75 312 ALA B N 1
ATOM 5768 C CA . ALA B 1 312 ? 20.516 -0.676 -2.857 1 90.75 312 ALA B CA 1
ATOM 5769 C C . ALA B 1 312 ? 20.922 -0.695 -4.328 1 90.75 312 ALA B C 1
ATOM 5771 O O . ALA B 1 312 ? 21.906 -1.342 -4.691 1 90.75 312 ALA B O 1
ATOM 5772 N N . HIS B 1 313 ? 20.188 0.03 -5.145 1 88.88 313 HIS B N 1
ATOM 5773 C CA . HIS B 1 313 ? 20.484 0.082 -6.574 1 88.88 313 HIS B CA 1
ATOM 5774 C C . HIS B 1 313 ? 21.859 0.689 -6.836 1 88.88 313 HIS B C 1
ATOM 5776 O O . HIS B 1 313 ? 22.594 0.205 -7.695 1 88.88 313 HIS B O 1
ATOM 5782 N N . ASP B 1 314 ? 22.156 1.683 -6.098 1 83.81 314 ASP B N 1
ATOM 5783 C CA . ASP B 1 314 ? 23.438 2.354 -6.258 1 83.81 314 ASP B CA 1
ATOM 5784 C C . ASP B 1 314 ? 24.594 1.412 -5.93 1 83.81 314 ASP B C 1
ATOM 5786 O O . ASP B 1 314 ? 25.703 1.579 -6.441 1 83.81 314 ASP B O 1
ATOM 5790 N N . ARG B 1 315 ? 24.328 0.457 -5.172 1 83.81 315 ARG B N 1
ATOM 5791 C CA . ARG B 1 315 ? 25.359 -0.5 -4.766 1 83.81 315 ARG B CA 1
ATOM 5792 C C . ARG B 1 315 ? 25.328 -1.737 -5.66 1 83.81 315 ARG B C 1
ATOM 5794 O O . ARG B 1 315 ? 26.188 -2.613 -5.535 1 83.81 315 ARG B O 1
ATOM 5801 N N . GLY B 1 316 ? 24.25 -1.786 -6.492 1 86.25 316 GLY B N 1
ATOM 5802 C CA . GLY B 1 316 ? 24.25 -2.822 -7.512 1 86.25 316 GLY B CA 1
ATOM 5803 C C . GLY B 1 316 ? 23.25 -3.924 -7.238 1 86.25 316 GLY B C 1
ATOM 5804 O O . GLY B 1 316 ? 23.094 -4.848 -8.039 1 86.25 316 GLY B O 1
ATOM 5805 N N . TYR B 1 317 ? 22.531 -3.83 -6.113 1 91.75 317 TYR B N 1
ATOM 5806 C CA . TYR B 1 317 ? 21.547 -4.855 -5.793 1 91.75 317 TYR B CA 1
ATOM 5807 C C . TYR B 1 317 ? 20.281 -4.676 -6.625 1 91.75 317 TYR B C 1
ATOM 5809 O O . TYR B 1 317 ? 20.031 -3.592 -7.16 1 91.75 317 TYR B O 1
ATOM 5817 N N . ARG B 1 318 ? 19.547 -5.727 -6.742 1 93.25 318 ARG B N 1
ATOM 5818 C CA . ARG B 1 318 ? 18.234 -5.688 -7.363 1 93.25 318 ARG B CA 1
ATOM 5819 C C . ARG B 1 318 ? 17.125 -5.781 -6.316 1 93.25 318 ARG B C 1
ATOM 5821 O O . ARG B 1 318 ? 17.359 -6.297 -5.219 1 93.25 318 ARG B O 1
ATOM 5828 N N . ILE B 1 319 ? 15.984 -5.281 -6.715 1 97.12 319 ILE B N 1
ATOM 5829 C CA . ILE B 1 319 ? 14.867 -5.234 -5.77 1 97.12 319 ILE B CA 1
ATOM 5830 C C . ILE B 1 319 ? 13.688 -6.02 -6.332 1 97.12 319 ILE B C 1
ATOM 5832 O O . ILE B 1 319 ? 13.344 -5.879 -7.508 1 97.12 319 ILE B O 1
ATOM 5836 N N . CYS B 1 320 ? 13.125 -6.863 -5.469 1 97.5 320 CYS B N 1
ATOM 5837 C CA . CYS B 1 320 ? 11.898 -7.586 -5.785 1 97.5 320 CYS B CA 1
ATOM 5838 C C . CYS B 1 320 ? 10.797 -7.246 -4.789 1 97.5 320 CYS B C 1
ATOM 5840 O O . CYS B 1 320 ? 11 -7.336 -3.576 1 97.5 320 CYS B O 1
ATOM 5842 N N . VAL B 1 321 ? 9.672 -6.77 -5.277 1 96.94 321 VAL B N 1
ATOM 5843 C CA . VAL B 1 321 ? 8.5 -6.578 -4.43 1 96.94 321 VAL B CA 1
ATOM 5844 C C . VAL B 1 321 ? 7.781 -7.914 -4.23 1 96.94 321 VAL B C 1
ATOM 5846 O O . VAL B 1 321 ? 7.316 -8.531 -5.191 1 96.94 321 VAL B O 1
ATOM 5849 N N . ASP B 1 322 ? 7.676 -8.273 -2.971 1 96.25 322 ASP B N 1
ATOM 5850 C CA . ASP B 1 322 ? 7.164 -9.602 -2.631 1 96.25 322 ASP B CA 1
ATOM 5851 C C . ASP B 1 322 ? 5.781 -9.5 -1.99 1 96.25 322 ASP B C 1
ATOM 5853 O O . ASP B 1 322 ? 5.418 -8.461 -1.437 1 96.25 322 ASP B O 1
ATOM 5857 N N . GLY B 1 323 ? 5.008 -10.555 -2.201 1 92.75 323 GLY B N 1
ATOM 5858 C CA . GLY B 1 323 ? 3.756 -10.719 -1.479 1 92.75 323 GLY B CA 1
ATOM 5859 C C . GLY B 1 323 ? 2.58 -10.055 -2.174 1 92.75 323 GLY B C 1
ATOM 5860 O O . GLY B 1 323 ? 1.608 -9.664 -1.523 1 92.75 323 GLY B O 1
ATOM 5861 N N . LEU B 1 324 ? 2.633 -9.93 -3.404 1 93.19 324 LEU B N 1
ATOM 5862 C CA . LEU B 1 324 ? 1.54 -9.289 -4.129 1 93.19 324 LEU B CA 1
ATOM 5863 C C . LEU B 1 324 ? 0.423 -10.289 -4.414 1 93.19 324 LEU B C 1
ATOM 5865 O O . LEU B 1 324 ? 0.676 -11.375 -4.938 1 93.19 324 LEU B O 1
ATOM 5869 N N . ALA B 1 325 ? -0.733 -9.953 -3.992 1 89.94 325 ALA B N 1
ATOM 5870 C CA . ALA B 1 325 ? -1.936 -10.688 -4.371 1 89.94 325 ALA B CA 1
ATOM 5871 C C . ALA B 1 325 ? -2.572 -10.094 -5.625 1 89.94 325 ALA B C 1
ATOM 5873 O O . ALA B 1 325 ? -2.266 -8.961 -6.004 1 89.94 325 ALA B O 1
ATOM 5874 N N . TYR B 1 326 ? -3.436 -10.875 -6.246 1 86.69 326 TYR B N 1
ATOM 5875 C CA . TYR B 1 326 ? -4.039 -10.438 -7.5 1 86.69 326 TYR B CA 1
ATOM 5876 C C . TYR B 1 326 ? -4.848 -9.164 -7.297 1 86.69 326 TYR B C 1
ATOM 5878 O O . TYR B 1 326 ? -4.93 -8.32 -8.195 1 86.69 326 TYR B O 1
ATOM 5886 N N . SER B 1 327 ? -5.414 -8.977 -6.098 1 83.25 327 SER B N 1
ATOM 5887 C CA . SER B 1 327 ? -6.23 -7.805 -5.805 1 83.25 327 SER B CA 1
ATOM 5888 C C . SER B 1 327 ? -5.398 -6.527 -5.852 1 83.25 327 SER B C 1
ATOM 5890 O O . SER B 1 327 ? -5.941 -5.434 -6.008 1 83.25 327 SER B O 1
ATOM 5892 N N . MET B 1 328 ? -4.086 -6.684 -5.754 1 87.81 328 MET B N 1
ATOM 5893 C CA . MET B 1 328 ? -3.203 -5.523 -5.672 1 87.81 328 MET B CA 1
ATOM 5894 C C . MET B 1 328 ? -2.729 -5.102 -7.059 1 87.81 328 MET B C 1
ATOM 5896 O O . MET B 1 328 ? -2.166 -4.016 -7.223 1 87.81 328 MET B O 1
ATOM 5900 N N . LEU B 1 329 ? -2.979 -5.891 -8.039 1 85.75 329 LEU B N 1
ATOM 5901 C CA . LEU B 1 329 ? -2.412 -5.703 -9.367 1 85.75 329 LEU B CA 1
ATOM 5902 C C . LEU B 1 329 ? -2.746 -4.32 -9.914 1 85.75 329 LEU B C 1
ATOM 5904 O O . LEU B 1 329 ? -1.872 -3.627 -10.438 1 85.75 329 LEU B O 1
ATOM 5908 N N . PRO B 1 330 ? -3.916 -3.879 -9.656 1 78.69 330 PRO B N 1
ATOM 5909 C CA . PRO B 1 330 ? -4.246 -2.562 -10.203 1 78.69 330 PRO B CA 1
ATOM 5910 C C . PRO B 1 330 ? -3.512 -1.426 -9.492 1 78.69 330 PRO B C 1
ATOM 5912 O O . PRO B 1 330 ? -3.453 -0.307 -10.008 1 78.69 330 PRO B O 1
ATOM 5915 N N . PHE B 1 331 ? -2.928 -1.704 -8.414 1 79.56 331 PHE B N 1
ATOM 5916 C CA . PHE B 1 331 ? -2.357 -0.647 -7.586 1 79.56 331 PHE B CA 1
ATOM 5917 C C . PHE B 1 331 ? -0.835 -0.678 -7.637 1 79.56 331 PHE B C 1
ATOM 5919 O O . PHE B 1 331 ? -0.17 0.153 -7.016 1 79.56 331 PHE B O 1
ATOM 5926 N N . VAL B 1 332 ? -0.376 -1.568 -8.336 1 84.69 332 VAL B N 1
ATOM 5927 C CA . VAL B 1 332 ? 1.074 -1.731 -8.352 1 84.69 332 VAL B CA 1
ATOM 5928 C C . VAL B 1 332 ? 1.637 -1.221 -9.672 1 84.69 332 VAL B C 1
ATOM 5930 O O . VAL B 1 332 ? 1.218 -1.665 -10.75 1 84.69 332 VAL B O 1
ATOM 5933 N N . ASP B 1 333 ? 2.48 -0.264 -9.586 1 87.94 333 ASP B N 1
ATOM 5934 C CA . ASP B 1 333 ? 3.283 0.222 -10.703 1 87.94 333 ASP B CA 1
ATOM 5935 C C . ASP B 1 333 ? 4.766 -0.059 -10.484 1 87.94 333 ASP B C 1
ATOM 5937 O O . ASP B 1 333 ? 5.449 0.693 -9.781 1 87.94 333 ASP B O 1
ATOM 5941 N N . ARG B 1 334 ? 5.164 -1.09 -11.125 1 90.94 334 ARG B N 1
ATOM 5942 C CA . ARG B 1 334 ? 6.52 -1.58 -10.906 1 90.94 334 ARG B CA 1
ATOM 5943 C C . ARG B 1 334 ? 7.551 -0.509 -11.242 1 90.94 334 ARG B C 1
ATOM 5945 O O . ARG B 1 334 ? 8.523 -0.324 -10.508 1 90.94 334 ARG B O 1
ATOM 5952 N N . GLU B 1 335 ? 7.367 0.196 -12.297 1 86.44 335 GLU B N 1
ATOM 5953 C CA . GLU B 1 335 ? 8.32 1.195 -12.758 1 86.44 335 GLU B CA 1
ATOM 5954 C C . GLU B 1 335 ? 8.391 2.381 -11.797 1 86.44 335 GLU B C 1
ATOM 5956 O O . GLU B 1 335 ? 9.484 2.854 -11.469 1 86.44 335 GLU B O 1
ATOM 5961 N N . ARG B 1 336 ? 7.297 2.727 -11.344 1 84.88 336 ARG B N 1
ATOM 5962 C CA . ARG B 1 336 ? 7.262 3.832 -10.391 1 84.88 336 ARG B CA 1
ATOM 5963 C C . ARG B 1 336 ? 7.883 3.428 -9.055 1 84.88 336 ARG B C 1
ATOM 5965 O O . ARG B 1 336 ? 8.516 4.246 -8.383 1 84.88 336 ARG B O 1
ATOM 5972 N N . LEU B 1 337 ? 7.684 2.201 -8.695 1 91.5 337 LEU B N 1
ATOM 5973 C CA . LEU B 1 337 ? 8.289 1.688 -7.473 1 91.5 337 LEU B CA 1
ATOM 5974 C C . LEU B 1 337 ? 9.789 1.484 -7.652 1 91.5 337 LEU B C 1
ATOM 5976 O O . LEU B 1 337 ? 10.523 1.338 -6.672 1 91.5 337 LEU B O 1
ATOM 5980 N N . GLY B 1 338 ? 10.211 1.45 -8.906 1 90.5 338 GLY B N 1
ATOM 5981 C CA . GLY B 1 338 ? 11.609 1.188 -9.195 1 90.5 338 GLY B CA 1
ATOM 5982 C C . GLY B 1 338 ? 12.039 -0.227 -8.852 1 90.5 338 GLY B C 1
ATOM 5983 O O . GLY B 1 338 ? 13.18 -0.457 -8.445 1 90.5 338 GLY B O 1
ATOM 5984 N N . ALA B 1 339 ? 11.117 -1.154 -8.883 1 95.12 339 ALA B N 1
ATOM 5985 C CA . ALA B 1 339 ? 11.414 -2.553 -8.594 1 95.12 339 ALA B CA 1
ATOM 5986 C C . ALA B 1 339 ? 11.898 -3.281 -9.844 1 95.12 339 ALA B C 1
ATOM 5988 O O . ALA B 1 339 ? 11.445 -2.988 -10.953 1 95.12 339 ALA B O 1
ATOM 5989 N N . ASP B 1 340 ? 12.812 -4.172 -9.68 1 93 340 ASP B N 1
ATOM 5990 C CA . ASP B 1 340 ? 13.312 -4.977 -10.789 1 93 340 ASP B CA 1
ATOM 5991 C C . ASP B 1 340 ? 12.383 -6.156 -11.07 1 93 340 ASP B C 1
ATOM 5993 O O . ASP B 1 340 ? 12.195 -6.539 -12.227 1 93 340 ASP B O 1
ATOM 5997 N N . LEU B 1 341 ? 11.852 -6.723 -10.031 1 94.88 341 LEU B N 1
ATOM 5998 C CA . LEU B 1 341 ? 10.977 -7.887 -10.117 1 94.88 341 LEU B CA 1
ATOM 5999 C C . LEU B 1 341 ? 9.766 -7.727 -9.211 1 94.88 341 LEU B C 1
ATOM 6001 O O . LEU B 1 341 ? 9.805 -6.965 -8.242 1 94.88 341 LEU B O 1
ATOM 6005 N N . ILE B 1 342 ? 8.742 -8.414 -9.594 1 96.75 342 ILE B N 1
ATOM 6006 C CA . ILE B 1 342 ? 7.543 -8.531 -8.773 1 96.75 342 ILE B CA 1
ATOM 6007 C C . ILE B 1 342 ? 7.219 -10.008 -8.539 1 96.75 342 ILE B C 1
ATOM 6009 O O . ILE B 1 342 ? 7.285 -10.82 -9.461 1 96.75 342 ILE B O 1
ATOM 6013 N N . LYS B 1 343 ? 6.953 -10.305 -7.297 1 97.38 343 LYS B N 1
ATOM 6014 C CA . LYS B 1 343 ? 6.523 -11.656 -6.957 1 97.38 343 LYS B CA 1
ATOM 6015 C C . LYS B 1 343 ? 5.023 -11.703 -6.676 1 97.38 343 LYS B C 1
ATOM 6017 O O . LYS B 1 343 ? 4.559 -11.172 -5.664 1 97.38 343 LYS B O 1
ATOM 6022 N N . LEU B 1 344 ? 4.316 -12.367 -7.566 1 96.25 344 LEU B N 1
ATOM 6023 C CA . LEU B 1 344 ? 2.865 -12.5 -7.512 1 96.25 344 LEU B CA 1
ATOM 6024 C C . LEU B 1 344 ? 2.459 -13.867 -6.973 1 96.25 344 LEU B C 1
ATOM 6026 O O . LEU B 1 344 ? 2.982 -14.891 -7.41 1 96.25 344 LEU B O 1
ATOM 6030 N N . ILE B 1 345 ? 1.543 -13.844 -6.035 1 94.44 345 ILE B N 1
ATOM 6031 C CA . ILE B 1 345 ? 1.082 -15.094 -5.441 1 94.44 345 ILE B CA 1
ATOM 6032 C C . ILE B 1 345 ? -0.01 -15.711 -6.312 1 94.44 345 ILE B C 1
ATOM 6034 O O . ILE B 1 345 ? -1.024 -15.062 -6.594 1 94.44 345 ILE B O 1
ATOM 6038 N N . TRP B 1 346 ? 0.185 -16.906 -6.66 1 94.06 346 TRP B N 1
ATOM 6039 C CA . TRP B 1 346 ? -0.809 -17.609 -7.449 1 94.06 346 TRP B CA 1
ATOM 6040 C C . TRP B 1 346 ? -2.09 -17.828 -6.652 1 94.06 346 TRP B C 1
ATOM 6042 O O . TRP B 1 346 ? -2.043 -18.25 -5.492 1 94.06 346 TRP B O 1
ATOM 6052 N N . ASP B 1 347 ? -3.084 -17.516 -7.312 1 88.69 347 ASP B N 1
ATOM 6053 C CA . ASP B 1 347 ? -4.441 -17.75 -6.828 1 88.69 347 ASP B CA 1
ATOM 6054 C C . ASP B 1 347 ? -5.383 -18.109 -7.977 1 88.69 347 ASP B C 1
ATOM 6056 O O . ASP B 1 347 ? -5.375 -17.453 -9.016 1 88.69 347 ASP B O 1
ATOM 6060 N N . PRO B 1 348 ? -6.141 -19.109 -7.781 1 84.94 348 PRO B N 1
ATOM 6061 C CA . PRO B 1 348 ? -7.051 -19.5 -8.859 1 84.94 348 PRO B CA 1
ATOM 6062 C C . PRO B 1 348 ? -7.949 -18.359 -9.32 1 84.94 348 PRO B C 1
ATOM 6064 O O . PRO B 1 348 ? -8.383 -18.344 -10.477 1 84.94 348 PRO B O 1
ATOM 6067 N N . SER B 1 349 ? -8.141 -17.422 -8.484 1 81 349 SER B N 1
ATOM 6068 C CA . SER B 1 349 ? -8.977 -16.281 -8.82 1 81 349 SER B CA 1
ATOM 6069 C C . SER B 1 349 ? -8.344 -15.43 -9.93 1 81 349 SER B C 1
ATOM 6071 O O . SER B 1 349 ? -9.016 -14.602 -10.547 1 81 349 SER B O 1
ATOM 6073 N N . LEU B 1 350 ? -7.125 -15.617 -10.164 1 85.81 350 LEU B N 1
ATOM 6074 C CA . LEU B 1 350 ? -6.441 -14.922 -11.25 1 85.81 350 LEU B CA 1
ATOM 6075 C C . LEU B 1 350 ? -7.031 -15.305 -12.602 1 85.81 350 LEU B C 1
ATOM 6077 O O . LEU B 1 350 ? -6.902 -14.555 -13.578 1 85.81 350 LEU B O 1
ATOM 6081 N N . THR B 1 351 ? -7.598 -16.438 -12.578 1 81.12 351 THR B N 1
ATOM 6082 C CA . THR B 1 351 ? -8.148 -16.922 -13.836 1 81.12 351 THR B CA 1
ATOM 6083 C C . THR B 1 351 ? -9.5 -16.281 -14.133 1 81.12 351 THR B C 1
ATOM 6085 O O . THR B 1 351 ? -9.984 -16.328 -15.266 1 81.12 351 THR B O 1
ATOM 6088 N N . ASP B 1 352 ? -9.852 -15.562 -13.055 1 74.38 352 ASP B N 1
ATOM 6089 C CA . ASP B 1 352 ? -11.117 -14.859 -13.227 1 74.38 352 ASP B CA 1
ATOM 6090 C C . ASP B 1 352 ? -10.914 -13.5 -13.891 1 74.38 352 ASP B C 1
ATOM 6092 O O . ASP B 1 352 ? -9.867 -12.867 -13.711 1 74.38 352 ASP B O 1
ATOM 6096 N N . GLU B 1 353 ? -11.875 -12.93 -14.68 1 63.69 353 GLU B N 1
ATOM 6097 C CA . GLU B 1 353 ? -11.805 -11.625 -15.336 1 63.69 353 GLU B CA 1
ATOM 6098 C C . GLU B 1 353 ? -10.461 -11.438 -16.031 1 63.69 353 GLU B C 1
ATOM 6100 O O . GLU B 1 353 ? -9.773 -10.43 -15.812 1 63.69 353 GLU B O 1
ATOM 6105 N N . LYS B 1 354 ? -10.133 -12.219 -16.828 1 63.59 354 LYS B N 1
ATOM 6106 C CA . LYS B 1 354 ? -8.82 -12.414 -17.453 1 63.59 354 LYS B CA 1
ATOM 6107 C C . LYS B 1 354 ? -8.336 -11.141 -18.141 1 63.59 354 LYS B C 1
ATOM 6109 O O . LYS B 1 354 ? -7.172 -10.758 -18 1 63.59 354 LYS B O 1
ATOM 6114 N N . ASP B 1 355 ? -9.242 -10.398 -18.594 1 65.38 355 ASP B N 1
ATOM 6115 C CA . ASP B 1 355 ? -8.805 -9.281 -19.406 1 65.38 355 ASP B CA 1
ATOM 6116 C C . ASP B 1 355 ? -8.219 -8.156 -18.547 1 65.38 355 ASP B C 1
ATOM 6118 O O . ASP B 1 355 ? -7.129 -7.66 -18.828 1 65.38 355 ASP B O 1
ATOM 6122 N N . GLN B 1 356 ? -8.883 -7.797 -17.531 1 69.88 356 GLN B N 1
ATOM 6123 C CA . GLN B 1 356 ? -8.422 -6.703 -16.688 1 69.88 356 GLN B CA 1
ATOM 6124 C C . GLN B 1 356 ? -7.129 -7.078 -15.969 1 69.88 356 GLN B C 1
ATOM 6126 O O . GLN B 1 356 ? -6.215 -6.254 -15.852 1 69.88 356 GLN B O 1
ATOM 6131 N N . LYS B 1 357 ? -7.078 -8.188 -15.727 1 77.88 357 LYS B N 1
ATOM 6132 C CA . LYS B 1 357 ? -5.898 -8.648 -15 1 77.88 357 LYS B CA 1
ATOM 6133 C C . LYS B 1 357 ? -4.699 -8.773 -15.938 1 77.88 357 LYS B C 1
ATOM 6135 O O . LYS B 1 357 ? -3.576 -8.422 -15.562 1 77.88 357 LYS B O 1
ATOM 6140 N N . THR B 1 358 ? -5.066 -9.156 -17.125 1 80.81 358 THR B N 1
ATOM 6141 C CA . THR B 1 358 ? -4.004 -9.297 -18.109 1 80.81 358 THR B CA 1
ATOM 6142 C C . THR B 1 358 ? -3.387 -7.938 -18.422 1 80.81 358 THR B C 1
ATOM 6144 O O . THR B 1 358 ? -2.17 -7.828 -18.594 1 80.81 358 THR B O 1
ATOM 6147 N N . ASP B 1 359 ? -4.219 -7 -18.406 1 84.62 359 ASP B N 1
ATOM 6148 C CA . ASP B 1 359 ? -3.717 -5.656 -18.688 1 84.62 359 ASP B CA 1
ATOM 6149 C C . ASP B 1 359 ? -2.816 -5.168 -17.547 1 84.62 359 ASP B C 1
ATOM 6151 O O . ASP B 1 359 ? -1.783 -4.543 -17.797 1 84.62 359 ASP B O 1
ATOM 6155 N N . ALA B 1 360 ? -3.195 -5.488 -16.438 1 86.19 360 ALA B N 1
ATOM 6156 C CA . ALA B 1 360 ? -2.393 -5.098 -15.281 1 86.19 360 ALA B CA 1
ATOM 6157 C C . ALA B 1 360 ? -1.041 -5.805 -15.281 1 86.19 360 ALA B C 1
ATOM 6159 O O . ALA B 1 360 ? -0.013 -5.195 -14.977 1 86.19 360 ALA B O 1
ATOM 6160 N N . LEU B 1 361 ? -1.062 -7.012 -15.695 1 91.12 361 LEU B N 1
ATOM 6161 C CA . LEU B 1 361 ? 0.163 -7.801 -15.75 1 91.12 361 LEU B CA 1
ATOM 6162 C C . LEU B 1 361 ? 1.099 -7.266 -16.828 1 91.12 361 LEU B C 1
ATOM 6164 O O . LEU B 1 361 ? 2.309 -7.164 -16.625 1 91.12 361 LEU B O 1
ATOM 6168 N N . ARG B 1 362 ? 0.555 -6.879 -17.859 1 88 362 ARG B N 1
ATOM 6169 C CA . ARG B 1 362 ? 1.348 -6.328 -18.953 1 88 362 ARG B CA 1
ATOM 6170 C C . ARG B 1 362 ? 1.991 -5.004 -18.547 1 88 362 ARG B C 1
ATOM 6172 O O . ARG B 1 362 ? 3.145 -4.738 -18.891 1 88 362 ARG B O 1
ATOM 6179 N N . ARG B 1 363 ? 1.275 -4.281 -17.812 1 86.69 363 ARG B N 1
ATOM 6180 C CA . ARG B 1 363 ? 1.797 -3 -17.344 1 86.69 363 ARG B CA 1
ATOM 6181 C C . ARG B 1 363 ? 2.977 -3.203 -16.406 1 86.69 363 ARG B C 1
ATOM 6183 O O . ARG B 1 363 ? 3.926 -2.416 -16.406 1 86.69 363 ARG B O 1
ATOM 6190 N N . ILE B 1 364 ? 2.912 -4.176 -15.672 1 88.69 364 ILE B N 1
ATOM 6191 C CA . ILE B 1 364 ? 3.982 -4.496 -14.734 1 88.69 364 ILE B CA 1
ATOM 6192 C C . ILE B 1 364 ? 5.188 -5.043 -15.492 1 88.69 364 ILE B C 1
ATOM 6194 O O . ILE B 1 364 ? 6.336 -4.762 -15.133 1 88.69 364 ILE B O 1
ATOM 6198 N N . GLY B 1 365 ? 4.996 -5.684 -16.641 1 89.88 365 GLY B N 1
ATOM 6199 C CA . GLY B 1 365 ? 6.008 -6.426 -17.375 1 89.88 365 GLY B CA 1
ATOM 6200 C C . GLY B 1 365 ? 6.035 -7.902 -17.031 1 89.88 365 GLY B C 1
ATOM 6201 O O . GLY B 1 365 ? 6.633 -8.297 -16.016 1 89.88 365 GLY B O 1
ATOM 6202 N N . VAL B 1 366 ? 5.508 -8.711 -17.891 1 90.5 366 VAL B N 1
ATOM 6203 C CA . VAL B 1 366 ? 5.25 -10.117 -17.609 1 90.5 366 VAL B CA 1
ATOM 6204 C C . VAL B 1 366 ? 6.574 -10.859 -17.422 1 90.5 366 VAL B C 1
ATOM 6206 O O . VAL B 1 366 ? 6.641 -11.836 -16.672 1 90.5 366 VAL B O 1
ATOM 6209 N N . THR B 1 367 ? 7.648 -10.336 -17.984 1 88.25 367 THR B N 1
ATOM 6210 C CA . THR B 1 367 ? 8.945 -10.984 -17.875 1 88.25 367 THR B CA 1
ATOM 6211 C C . THR B 1 367 ? 9.617 -10.656 -16.547 1 88.25 367 THR B C 1
ATOM 6213 O O . THR B 1 367 ? 10.625 -11.266 -16.188 1 88.25 367 THR B O 1
ATOM 6216 N N . ARG B 1 368 ? 9 -9.719 -15.828 1 92.88 368 ARG B N 1
ATOM 6217 C CA . ARG B 1 368 ? 9.555 -9.289 -14.555 1 92.88 368 ARG B CA 1
ATOM 6218 C C . ARG B 1 368 ? 8.75 -9.844 -13.383 1 92.88 368 ARG B C 1
ATOM 6220 O O . ARG B 1 368 ? 9 -9.5 -12.227 1 92.88 368 ARG B O 1
ATOM 6227 N N . ILE B 1 369 ? 7.809 -10.742 -13.758 1 95.94 369 ILE B N 1
ATOM 6228 C CA . ILE B 1 369 ? 6.922 -11.289 -12.734 1 95.94 369 ILE B CA 1
ATOM 6229 C C . ILE B 1 369 ? 7.348 -12.719 -12.398 1 95.94 369 ILE B C 1
ATOM 6231 O O . ILE B 1 369 ? 7.57 -13.531 -13.297 1 95.94 369 ILE B O 1
ATOM 6235 N N . ILE B 1 370 ? 7.582 -12.953 -11.117 1 97.12 370 ILE B N 1
ATOM 6236 C CA . ILE B 1 370 ? 7.715 -14.312 -10.594 1 97.12 370 ILE B CA 1
ATOM 6237 C C . ILE B 1 370 ? 6.371 -14.789 -10.047 1 97.12 370 ILE B C 1
ATOM 6239 O O . ILE B 1 370 ? 5.832 -14.211 -9.109 1 97.12 370 ILE B O 1
ATOM 6243 N N . LEU B 1 371 ? 5.773 -15.773 -10.664 1 97.38 371 LEU B N 1
ATOM 6244 C CA . LEU B 1 371 ? 4.574 -16.375 -10.102 1 97.38 371 LEU B CA 1
ATOM 6245 C C . LEU B 1 371 ? 4.93 -17.359 -8.992 1 97.38 371 LEU B C 1
ATOM 6247 O O . LEU B 1 371 ? 5.543 -18.406 -9.25 1 97.38 371 LEU B O 1
ATOM 6251 N N . ALA B 1 372 ? 4.547 -17.016 -7.812 1 96.56 372 ALA B N 1
ATOM 6252 C CA . ALA B 1 372 ? 4.918 -17.797 -6.637 1 96.56 372 ALA B CA 1
ATOM 6253 C C . ALA B 1 372 ? 3.768 -18.688 -6.191 1 96.56 372 ALA B C 1
ATOM 6255 O O . ALA B 1 372 ? 2.633 -18.531 -6.645 1 96.56 372 ALA B O 1
ATOM 6256 N N . ARG B 1 373 ? 4.09 -19.672 -5.379 1 94.44 373 ARG B N 1
ATOM 6257 C CA . ARG B 1 373 ? 3.156 -20.656 -4.832 1 94.44 373 ARG B CA 1
ATOM 6258 C C . ARG B 1 373 ? 2.535 -21.5 -5.941 1 94.44 373 ARG B C 1
ATOM 6260 O O . ARG B 1 373 ? 1.328 -21.75 -5.938 1 94.44 373 ARG B O 1
ATOM 6267 N N . CYS B 1 374 ? 3.355 -21.797 -6.82 1 95.38 374 CYS B N 1
ATOM 6268 C CA . CYS B 1 374 ? 2.949 -22.719 -7.879 1 95.38 374 CYS B CA 1
ATOM 6269 C C . CYS B 1 374 ? 3 -24.156 -7.391 1 95.38 374 CYS B C 1
ATOM 6271 O O . CYS B 1 374 ? 3.961 -24.875 -7.668 1 95.38 374 CYS B O 1
ATOM 6273 N N . ASP B 1 375 ? 1.912 -24.562 -6.82 1 90.38 375 ASP B N 1
ATOM 6274 C CA . ASP B 1 375 ? 1.884 -25.891 -6.195 1 90.38 375 ASP B CA 1
ATOM 6275 C C . ASP B 1 375 ? 1.22 -26.906 -7.113 1 90.38 375 ASP B C 1
ATOM 6277 O O . ASP B 1 375 ? 1.278 -28.109 -6.852 1 90.38 375 ASP B O 1
ATOM 6281 N N . THR B 1 376 ? 0.622 -26.469 -8.141 1 89.69 376 THR B N 1
ATOM 6282 C CA . THR B 1 376 ? -0.039 -27.328 -9.109 1 89.69 376 THR B CA 1
ATOM 6283 C C . THR B 1 376 ? 0.313 -26.922 -10.531 1 89.69 376 THR B C 1
ATOM 6285 O O . THR B 1 376 ? 0.762 -25.812 -10.773 1 89.69 376 THR B O 1
ATOM 6288 N N . PRO B 1 377 ? 0.076 -27.844 -11.438 1 89.81 377 PRO B N 1
ATOM 6289 C CA . PRO B 1 377 ? 0.367 -27.516 -12.844 1 89.81 377 PRO B CA 1
ATOM 6290 C C . PRO B 1 377 ? -0.489 -26.375 -13.375 1 89.81 377 PRO B C 1
ATOM 6292 O O . PRO B 1 377 ? -0.075 -25.672 -14.297 1 89.81 377 PRO B O 1
ATOM 6295 N N . SER B 1 378 ? -1.588 -26.219 -12.758 1 91.81 378 SER B N 1
ATOM 6296 C CA . SER B 1 378 ? -2.51 -25.188 -13.211 1 91.81 378 SER B CA 1
ATOM 6297 C C . SER B 1 378 ? -1.885 -23.797 -13.086 1 91.81 378 SER B C 1
ATOM 6299 O O . SER B 1 378 ? -2.156 -22.906 -13.898 1 91.81 378 SER B O 1
ATOM 6301 N N . ALA B 1 379 ? -1.076 -23.625 -12.188 1 94.12 379 ALA B N 1
ATOM 6302 C CA . ALA B 1 379 ? -0.402 -22.344 -11.984 1 94.12 379 ALA B CA 1
ATOM 6303 C C . ALA B 1 379 ? 0.543 -22.031 -13.141 1 94.12 379 ALA B C 1
ATOM 6305 O O . ALA B 1 379 ? 0.588 -20.891 -13.625 1 94.12 379 ALA B O 1
ATOM 6306 N N . ILE B 1 380 ? 1.231 -23.047 -13.586 1 93.56 380 ILE B N 1
ATOM 6307 C CA . ILE B 1 380 ? 2.186 -22.875 -14.672 1 93.56 380 ILE B CA 1
ATOM 6308 C C . ILE B 1 380 ? 1.44 -22.594 -15.977 1 93.56 380 ILE B C 1
ATOM 6310 O O . ILE B 1 380 ? 1.841 -21.719 -16.75 1 93.56 380 ILE B O 1
ATOM 6314 N N . GLU B 1 381 ? 0.372 -23.312 -16.141 1 92.44 381 GLU B N 1
ATOM 6315 C CA . GLU B 1 381 ? -0.448 -23.109 -17.328 1 92.44 381 GLU B CA 1
ATOM 6316 C C . GLU B 1 381 ? -0.986 -21.688 -17.391 1 92.44 381 GLU B C 1
ATOM 6318 O O . GLU B 1 381 ? -0.95 -21.047 -18.453 1 92.44 381 GLU B O 1
ATOM 6323 N N . TYR B 1 382 ? -1.488 -21.25 -16.312 1 92.44 382 TYR B N 1
ATOM 6324 C CA . TYR B 1 382 ? -1.976 -19.875 -16.266 1 92.44 382 TYR B CA 1
ATOM 6325 C C . TYR B 1 382 ? -0.856 -18.891 -16.562 1 92.44 382 TYR B C 1
ATOM 6327 O O . TYR B 1 382 ? -1.025 -17.984 -17.375 1 92.44 382 TYR B O 1
ATOM 6335 N N . GLY B 1 383 ? 0.284 -19.016 -15.906 1 94 383 GLY B N 1
ATOM 6336 C CA . GLY B 1 383 ? 1.406 -18.125 -16.125 1 94 383 GLY B CA 1
ATOM 6337 C C . GLY B 1 383 ? 1.81 -18.016 -17.594 1 94 383 GLY B C 1
ATOM 6338 O O . GLY B 1 383 ? 1.981 -16.922 -18.109 1 94 383 GLY B O 1
ATOM 6339 N N . HIS B 1 384 ? 1.841 -19.109 -18.203 1 91.19 384 HIS B N 1
ATOM 6340 C CA . HIS B 1 384 ? 2.188 -19.141 -19.625 1 91.19 384 HIS B CA 1
ATOM 6341 C C . HIS B 1 384 ? 1.154 -18.406 -20.453 1 91.19 384 HIS B C 1
ATOM 6343 O O . HIS B 1 384 ? 1.51 -17.703 -21.406 1 91.19 384 HIS B O 1
ATOM 6349 N N . SER B 1 385 ? -0.029 -18.594 -20.109 1 90.44 385 SER B N 1
ATOM 6350 C CA . SER B 1 385 ? -1.119 -18.016 -20.875 1 90.44 385 SER B CA 1
ATOM 6351 C C . SER B 1 385 ? -1.044 -16.484 -20.859 1 90.44 385 SER B C 1
ATOM 6353 O O . SER B 1 385 ? -1.526 -15.828 -21.781 1 90.44 385 SER B O 1
ATOM 6355 N N . VAL B 1 386 ? -0.414 -15.984 -19.844 1 91.06 386 VAL B N 1
ATOM 6356 C CA . VAL B 1 386 ? -0.356 -14.531 -19.75 1 91.06 386 VAL B CA 1
ATOM 6357 C C . VAL B 1 386 ? 1.065 -14.047 -20.031 1 91.06 386 VAL B C 1
ATOM 6359 O O . VAL B 1 386 ? 1.361 -12.859 -19.906 1 91.06 386 VAL B O 1
ATOM 6362 N N . GLY B 1 387 ? 1.986 -14.961 -20.266 1 89.12 387 GLY B N 1
ATOM 6363 C CA . GLY B 1 387 ? 3.316 -14.586 -20.719 1 89.12 387 GLY B CA 1
ATOM 6364 C C . GLY B 1 387 ? 4.352 -14.602 -19.609 1 89.12 387 GLY B C 1
ATOM 6365 O O . GLY B 1 387 ? 5.5 -14.211 -19.812 1 89.12 387 GLY B O 1
ATOM 6366 N N . ILE B 1 388 ? 4.023 -15.086 -18.438 1 93.31 388 ILE B N 1
ATOM 6367 C CA . ILE B 1 388 ? 4.965 -15.211 -17.328 1 93.31 388 ILE B CA 1
ATOM 6368 C C . ILE B 1 388 ? 5.891 -16.406 -17.578 1 93.31 388 ILE B C 1
ATOM 6370 O O . ILE B 1 388 ? 5.449 -17.453 -18.016 1 93.31 388 ILE B O 1
ATOM 6374 N N . THR B 1 389 ? 7.203 -16.156 -17.25 1 92.44 389 THR B N 1
ATOM 6375 C CA . THR B 1 389 ? 8.156 -17.219 -17.531 1 92.44 389 THR B CA 1
ATOM 6376 C C . THR B 1 389 ? 8.922 -17.625 -16.281 1 92.44 389 THR B C 1
ATOM 6378 O O . THR B 1 389 ? 9.68 -18.594 -16.297 1 92.44 389 THR B O 1
ATOM 6381 N N . LEU B 1 390 ? 8.781 -16.906 -15.211 1 94.94 390 LEU B N 1
ATOM 6382 C CA . LEU B 1 390 ? 9.453 -17.219 -13.953 1 94.94 390 LEU B CA 1
ATOM 6383 C C . LEU B 1 390 ? 8.477 -17.781 -12.93 1 94.94 390 LEU B C 1
ATOM 6385 O O . LEU B 1 390 ? 7.41 -17.203 -12.711 1 94.94 390 LEU B O 1
ATOM 6389 N N . PHE B 1 391 ? 8.859 -18.906 -12.359 1 96.88 391 PHE B N 1
ATOM 6390 C CA . PHE B 1 391 ? 7.949 -19.609 -11.461 1 96.88 391 PHE B CA 1
ATOM 6391 C C . PHE B 1 391 ? 8.672 -20.078 -10.211 1 96.88 391 PHE B C 1
ATOM 6393 O O . PHE B 1 391 ? 9.867 -20.406 -10.266 1 96.88 391 PHE B O 1
ATOM 6400 N N . GLN B 1 392 ? 7.945 -20.141 -9.102 1 96.88 392 GLN B N 1
ATOM 6401 C CA . GLN B 1 392 ? 8.438 -20.656 -7.828 1 96.88 392 GLN B CA 1
ATOM 6402 C C . GLN B 1 392 ? 7.332 -21.391 -7.074 1 96.88 392 GLN B C 1
ATOM 6404 O O . GLN B 1 392 ? 6.188 -20.938 -7.039 1 96.88 392 GLN B O 1
ATOM 6409 N N . GLY B 1 393 ? 7.633 -22.547 -6.523 1 94.56 393 GLY B N 1
ATOM 6410 C CA . GLY B 1 393 ? 6.664 -23.312 -5.758 1 94.56 393 GLY B CA 1
ATOM 6411 C C . GLY B 1 393 ? 6.984 -24.797 -5.695 1 94.56 393 GLY B C 1
ATOM 6412 O O . GLY B 1 393 ? 7.98 -25.234 -6.27 1 94.56 393 GLY B O 1
ATOM 6413 N N . ARG B 1 394 ? 6.199 -25.484 -5.02 1 90.12 394 ARG B N 1
ATOM 6414 C CA . ARG B 1 394 ? 6.441 -26.906 -4.758 1 90.12 394 ARG B CA 1
ATOM 6415 C C . ARG B 1 394 ? 6.434 -27.703 -6.055 1 90.12 394 ARG B C 1
ATOM 6417 O O . ARG B 1 394 ? 7.258 -28.609 -6.238 1 90.12 394 ARG B O 1
ATOM 6424 N N . HIS B 1 395 ? 5.492 -27.438 -6.883 1 91.62 395 HIS B N 1
ATOM 6425 C CA . HIS B 1 395 ? 5.406 -28.172 -8.141 1 91.62 395 HIS B CA 1
ATOM 6426 C C . HIS B 1 395 ? 6.648 -27.938 -9 1 91.62 395 HIS B C 1
ATOM 6428 O O . HIS B 1 395 ? 7.137 -28.859 -9.648 1 91.62 395 HIS B O 1
ATOM 6434 N N . VAL B 1 396 ? 7.148 -26.781 -8.969 1 93.25 396 VAL B N 1
ATOM 6435 C CA . VAL B 1 396 ? 8.344 -26.422 -9.734 1 93.25 396 VAL B CA 1
ATOM 6436 C C . VAL B 1 396 ? 9.547 -27.172 -9.188 1 93.25 396 VAL B C 1
ATOM 6438 O O . VAL B 1 396 ? 10.336 -27.734 -9.961 1 93.25 396 VAL B O 1
ATOM 6441 N N . GLU B 1 397 ? 9.625 -27.188 -7.887 1 91 397 GLU B N 1
ATOM 6442 C CA . GLU B 1 397 ? 10.727 -27.891 -7.234 1 91 397 GLU B CA 1
ATOM 6443 C C . GLU B 1 397 ? 10.688 -29.391 -7.551 1 91 397 GLU B C 1
ATOM 6445 O O . GLU B 1 397 ? 11.719 -30 -7.816 1 91 397 GLU B O 1
ATOM 6450 N N . GLN B 1 398 ? 9.562 -29.875 -7.504 1 88.75 398 GLN B N 1
ATOM 6451 C CA . GLN B 1 398 ? 9.398 -31.297 -7.781 1 88.75 398 GLN B CA 1
ATOM 6452 C C . GLN B 1 398 ? 9.773 -31.641 -9.219 1 88.75 398 GLN B C 1
ATOM 6454 O O . GLN B 1 398 ? 10.445 -32.625 -9.477 1 88.75 398 GLN B O 1
ATOM 6459 N N . THR B 1 399 ? 9.359 -30.844 -10.102 1 89.69 399 THR B N 1
ATOM 6460 C CA . THR B 1 399 ? 9.664 -31.047 -11.516 1 89.69 399 THR B CA 1
ATOM 6461 C C . THR B 1 399 ? 11.164 -30.906 -11.766 1 89.69 399 THR B C 1
ATOM 6463 O O . THR B 1 399 ? 11.734 -31.641 -12.57 1 89.69 399 THR B O 1
ATOM 6466 N N . LEU B 1 400 ? 11.727 -29.938 -11.109 1 88 400 LEU B N 1
ATOM 6467 C CA . LEU B 1 400 ? 13.164 -29.734 -11.211 1 88 400 LEU B CA 1
ATOM 6468 C C . LEU B 1 400 ? 13.93 -30.953 -10.719 1 88 400 LEU B C 1
ATOM 6470 O O . LEU B 1 400 ? 14.883 -31.391 -11.367 1 88 400 LEU B O 1
ATOM 6474 N N . MET B 1 401 ? 13.523 -31.453 -9.609 1 86.88 401 MET B N 1
ATOM 6475 C CA . MET B 1 401 ? 14.18 -32.625 -9.023 1 86.88 401 MET B CA 1
ATOM 6476 C C . MET B 1 401 ? 14.008 -33.844 -9.922 1 86.88 401 MET B C 1
ATOM 6478 O O . MET B 1 401 ? 14.938 -34.625 -10.078 1 86.88 401 MET B O 1
ATOM 6482 N N . ASN B 1 402 ? 12.828 -34 -10.438 1 83.44 402 ASN B N 1
ATOM 6483 C CA . ASN B 1 402 ? 12.562 -35.125 -11.336 1 83.44 402 ASN B CA 1
ATOM 6484 C C . ASN B 1 402 ? 13.422 -35.031 -12.594 1 83.44 402 ASN B C 1
ATOM 6486 O O . ASN B 1 402 ? 13.898 -36.062 -13.086 1 83.44 402 ASN B O 1
ATOM 6490 N N . ASP B 1 403 ? 13.586 -33.875 -13.031 1 82.25 403 ASP B N 1
ATOM 6491 C CA . ASP B 1 403 ? 14.414 -33.688 -14.219 1 82.25 403 ASP B CA 1
ATOM 6492 C C . ASP B 1 403 ? 15.883 -34 -13.914 1 82.25 403 ASP B C 1
ATOM 6494 O O . ASP B 1 403 ? 16.578 -34.594 -14.734 1 82.25 403 ASP B O 1
ATOM 6498 N N . VAL B 1 404 ? 16.344 -33.562 -12.812 1 74.5 404 VAL B N 1
ATOM 6499 C CA . VAL B 1 404 ? 17.719 -33.844 -12.406 1 74.5 404 VAL B CA 1
ATOM 6500 C C . VAL B 1 404 ? 17.938 -35.344 -12.242 1 74.5 404 VAL B C 1
ATOM 6502 O O . VAL B 1 404 ? 18.969 -35.875 -12.664 1 74.5 404 VAL B O 1
ATOM 6505 N N . ARG B 1 405 ? 16.969 -35.938 -11.68 1 74.62 405 ARG B N 1
ATOM 6506 C CA . ARG B 1 405 ? 17.047 -37.406 -11.508 1 74.62 405 ARG B CA 1
ATOM 6507 C C . ARG B 1 405 ? 17.062 -38.125 -12.852 1 74.62 405 ARG B C 1
ATOM 6509 O O . ARG B 1 405 ? 17.828 -39.062 -13.047 1 74.62 405 ARG B O 1
ATOM 6516 N N . ARG B 1 406 ? 16.266 -37.688 -13.672 1 71.44 406 ARG B N 1
ATOM 6517 C CA . ARG B 1 406 ? 16.203 -38.312 -15 1 71.44 406 ARG B CA 1
ATOM 6518 C C . ARG B 1 406 ? 17.516 -38.094 -15.75 1 71.44 406 ARG B C 1
ATOM 6520 O O . ARG B 1 406 ? 18 -39.031 -16.422 1 71.44 406 ARG B O 1
ATOM 6527 N N . ARG B 1 407 ? 18.062 -37 -15.586 1 69.56 407 ARG B N 1
ATOM 6528 C CA . ARG B 1 407 ? 19.328 -36.719 -16.266 1 69.56 407 ARG B CA 1
ATOM 6529 C C . ARG B 1 407 ? 20.484 -37.469 -15.586 1 69.56 407 ARG B C 1
ATOM 6531 O O . ARG B 1 407 ? 21.453 -37.844 -16.25 1 69.56 407 ARG B O 1
ATOM 6538 N N . GLY B 1 408 ? 20.438 -37.5 -14.297 1 62.62 408 GLY B N 1
ATOM 6539 C CA . GLY B 1 408 ? 21.438 -38.281 -13.586 1 62.62 408 GLY B CA 1
ATOM 6540 C C . GLY B 1 408 ? 21.359 -39.75 -13.883 1 62.62 408 GLY B C 1
ATOM 6541 O O . GLY B 1 408 ? 22.391 -40.438 -13.992 1 62.62 408 GLY B O 1
ATOM 6542 N N . ILE B 1 409 ? 20.219 -40.312 -13.898 1 57.12 409 ILE B N 1
ATOM 6543 C CA . ILE B 1 409 ? 20.062 -41.719 -14.242 1 57.12 409 ILE B CA 1
ATOM 6544 C C . ILE B 1 409 ? 20.484 -41.969 -15.695 1 57.12 409 ILE B C 1
ATOM 6546 O O . ILE B 1 409 ? 21.125 -42.969 -16.016 1 57.12 409 ILE B O 1
ATOM 6550 N N . GLY B 1 410 ? 20.141 -41.188 -16.531 1 45.06 410 GLY B N 1
ATOM 6551 C CA . GLY B 1 410 ? 20.562 -41.344 -17.922 1 45.06 410 GLY B CA 1
ATOM 6552 C C . GLY B 1 410 ? 22.062 -41.281 -18.094 1 45.06 410 GLY B C 1
ATOM 6553 O O . GLY B 1 410 ? 22.625 -41.844 -19.031 1 45.06 410 GLY B O 1
ATOM 6554 N N . ARG B 1 411 ? 22.797 -40.594 -17.375 1 46.06 411 ARG B N 1
ATOM 6555 C CA . ARG B 1 411 ? 24.25 -40.594 -17.484 1 46.06 411 ARG B CA 1
ATOM 6556 C C . ARG B 1 411 ? 24.844 -41.875 -16.906 1 46.06 411 ARG B C 1
ATOM 6558 O O . ARG B 1 411 ? 26 -42.188 -17.156 1 46.06 411 ARG B O 1
ATOM 6565 N N . ALA B 1 412 ? 24.234 -42.531 -16.016 1 42.88 412 ALA B N 1
ATOM 6566 C CA . ALA B 1 412 ? 24.797 -43.75 -15.453 1 42.88 412 ALA B CA 1
ATOM 6567 C C . ALA B 1 412 ? 24.578 -44.938 -16.391 1 42.88 412 ALA B C 1
ATOM 6569 O O . ALA B 1 412 ? 24.984 -46.062 -16.094 1 42.88 412 ALA B O 1
ATOM 6570 N N . ARG B 1 413 ? 23.672 -44.969 -17.219 1 37.28 413 ARG B N 1
ATOM 6571 C CA . ARG B 1 413 ? 23.625 -46.188 -18.031 1 37.28 413 ARG B CA 1
ATOM 6572 C C . ARG B 1 413 ? 24.766 -46.219 -19.047 1 37.28 413 ARG B C 1
ATOM 6574 O O . ARG B 1 413 ? 24.781 -45.438 -19.984 1 37.28 413 ARG B O 1
ATOM 6581 N N . PRO B 1 414 ? 25.859 -46.438 -18.516 1 35.81 414 PRO B N 1
ATOM 6582 C CA . PRO B 1 414 ? 26.891 -46.781 -19.484 1 35.81 414 PRO B CA 1
ATOM 6583 C C . PRO B 1 414 ? 26.391 -47.781 -20.531 1 35.81 414 PRO B C 1
ATOM 6585 O O . PRO B 1 414 ? 25.562 -48.656 -20.234 1 35.81 414 PRO B O 1
ATOM 6588 N N . ARG B 1 415 ? 26.516 -47.5 -21.797 1 27.27 415 ARG B N 1
ATOM 6589 C CA . ARG B 1 415 ? 26.719 -48.688 -22.625 1 27.27 415 ARG B CA 1
ATOM 6590 C C . ARG B 1 415 ? 27.938 -49.5 -22.141 1 27.27 415 ARG B C 1
ATOM 6592 O O . ARG B 1 415 ? 28.922 -48.906 -21.703 1 27.27 415 ARG B O 1
#

Solvent-accessible surface area (backbone atoms only — not comparable to full-atom values): 43679 Å² total; per-residue (Å²): 130,77,76,72,64,78,72,49,70,79,80,59,75,47,38,35,52,53,46,42,54,52,51,61,68,32,65,88,54,23,68,64,28,29,35,36,40,34,48,49,54,62,40,50,74,83,60,58,33,69,70,49,47,51,53,57,57,51,56,46,45,65,42,36,74,69,68,42,32,46,77,31,66,32,89,68,57,24,37,40,37,39,29,36,51,89,42,48,66,60,52,51,50,35,50,52,51,47,44,59,76,40,50,88,32,67,46,42,57,50,18,76,77,68,52,69,44,57,49,80,40,49,30,69,81,38,41,68,61,50,52,52,47,35,50,50,49,33,51,49,46,42,49,49,47,44,50,48,42,49,49,46,41,46,44,44,54,58,62,56,54,61,80,52,41,72,51,42,42,57,54,49,40,51,50,56,58,48,55,74,73,50,80,59,73,84,45,53,43,77,45,59,35,20,38,41,60,89,87,47,72,60,38,76,68,33,31,35,43,43,70,42,62,69,58,48,30,59,72,77,38,67,58,45,24,60,74,70,26,67,32,60,38,52,49,48,49,52,55,49,32,53,52,48,42,54,49,57,59,70,46,63,72,67,80,65,56,66,38,32,30,38,66,40,47,58,69,47,65,64,28,71,61,36,51,56,36,55,70,71,45,54,70,87,51,26,61,40,32,32,41,31,31,44,46,44,58,36,58,58,38,47,56,59,31,49,37,38,48,51,54,37,44,67,61,36,32,37,37,26,42,26,77,36,47,72,81,44,40,84,57,55,51,36,73,81,66,64,42,64,31,37,33,36,48,62,49,78,68,62,70,49,68,46,65,69,52,48,52,36,40,54,70,50,33,31,83,33,30,31,39,27,66,23,62,46,72,65,48,55,54,51,34,49,76,68,52,30,34,34,38,24,32,59,40,50,52,50,50,37,51,50,49,50,48,53,55,55,51,61,67,61,61,69,128,129,79,77,71,64,81,74,54,71,77,82,58,74,48,37,33,52,52,48,44,52,52,52,60,69,32,65,88,57,23,68,63,28,30,34,38,41,34,50,48,55,62,41,49,72,83,60,57,34,68,71,51,46,50,52,56,58,51,57,47,45,65,43,36,74,69,69,41,32,47,78,30,67,32,91,68,56,23,38,40,36,40,29,36,51,89,42,47,66,60,52,52,51,35,49,51,51,46,43,60,77,39,51,88,34,67,47,43,57,49,18,76,78,66,51,69,45,56,48,78,42,49,29,70,81,37,40,68,60,50,54,52,49,35,50,49,49,33,51,47,46,44,48,50,48,45,50,48,43,50,48,45,40,46,43,43,54,57,64,57,54,60,80,52,43,74,50,42,40,58,53,50,41,52,50,56,58,48,56,74,72,51,80,59,73,83,44,53,41,78,44,58,35,21,38,40,59,89,89,48,72,59,38,76,67,32,31,37,46,42,69,43,62,70,58,48,30,60,73,76,38,68,57,45,22,59,74,70,25,67,32,60,39,53,49,48,49,52,54,50,32,54,51,49,41,53,51,59,59,70,46,62,72,67,80,66,56,66,37,32,30,38,66,40,47,55,69,48,65,65,30,71,62,36,50,55,35,55,71,71,44,55,72,87,51,26,60,39,32,32,42,29,29,45,46,41,56,37,59,58,37,48,52,60,30,46,35,39,50,52,54,37,44,64,60,35,34,37,38,25,42,26,75,37,46,72,81,44,41,85,56,56,51,36,74,83,68,65,42,64,30,36,30,37,47,60,50,80,66,61,72,49,69,47,63,67,51,48,53,37,41,55,71,52,33,30,82,34,30,32,40,27,65,21,62,44,70,66,49,56,54,52,34,49,74,71,53,31,36,34,38,26,31,59,40,51,51,50,51,37,51,51,50,50,48,53,53,53,53,59,67,63,60,67,128

pLDDT: mean 83.46, std 14.16, range [18.81, 97.5]

Organism: Magnetospirillum gryphiswaldense (strain DSM 6361 / JCM 21280 / NBRC 15271 / MSR-1) (NCBI:txid431944)

Nearest PDB structures (foldseek):
  4rnf-assembly1_A  TM=4.153E-01  e=5.270E-12  Pseudomonas aeruginosa PAO1
  6pwj-assembly2_B  TM=4.486E-01  e=9.200E-11  Vibrio cholerae O1 str. 2010EL-1786
  6pwk-assembly1_B  TM=4.648E-01  e=1.288E-10  Vibrio cholerae O1 str. 2010EL-1786
  4f48-assembly1_A  TM=6.361E-01  e=4.375E-07  Xanthomonas campestris pv. campestris
  6pwk-assembly1_A  TM=4.469E-01  e=4.929E-09  Vibrio cholerae O1 str. 2010EL-1786

Radius of gyration: 31.7 Å; Cα contacts (8 Å, |Δi|>4): 1236; chains: 2; bounding box: 88×96×72 Å

Secondary structure (DSSP, 8-state):
--------------HHHHHHHHHHHTTT--TTEEEEEE-GGGS-GGGGSHHHHHHHHHTTHHHHHTTSEEEEE-TTS-EEEEEEGGGHHHHHHHHHHHHHHTTTSHHHHHHHHH--SEEEEEHHHHHHHHHHHHHHHHHHHHHHHHHHHHHHHHHHHHHT--SSEE--HHHHHHHHHHHHH---GGGEEEEEEEE--TTSPPEEEEEEEEE-HHHHHHHH-TTEEGGG-HHHHHHHHHHHHHHHHHHHHHS-TTTT-SSEEEE--HHHHTSHHHHHHHHHS-GGGGGGEEEEEEHHHHHH-HHHHHHHHHHHHHTT-EEEEEEE-GGGGGG--HHHHT-SEEEEEP-GGGGSSHHHHHHHHHHH-GGGEEEE---SHHHHHHHHHHT--EE-SHHHHHHHHHHHHHHHHHHH---/--------------HHHHHHHHHHHTTT--TTEEEEEE-GGGS-GGGGSHHHHHHHHHTTHHHHHTTSEEEEE-TTS-EEEEEEGGGHHHHHHHHHHHHHHTTTSHHHHHHHHH--SEEEEEHHHHHHHHHHHHHHHHHHHHHHHHHHHHHHHHHHHHHT--SSEE--HHHHHHHHHHHHH--GGGGEEEEEEEE--TTSPPEEEEEEEEE-HHHHHHHH-TTEEGGG-HHHHHHHHHHHHHHHHHHHHHS-TTTT-SSEEEE--HHHHTSHHHHHHHHHS-GGGGGGEEEEEEHHHHHH-HHHHHHHHHHHHHTT-EEEEEEE-GGGGGG--HHHHT-SEEEEEP-GGGGSSHHHHHHHHHHH-GGGEEEE---SHHHHHHHHHHT--EE-SHHHHHHHHHHHHHHHHHHH---

Foldseek 3Di:
DQPDQPDPPDCPPFLLNVVLVVLVVCLVVLPQKKKKKFPCLPWDPVCLDPVNLVVLQVLCVVCVVVVFWDWGQHPSSIIMIMGGNVCVVSVVVSVVVNCVSRVVTPVSVVCVPVVPRMDMGRSVPCSVVVSVVSVVSVVVVVVVVVVVVVVSVVVSVVSLPDQFAEDDPVLLVVLLVVLVPDDQVVQKDKFFKFFDDDPDATHGQEIEIDGDPCVSCVVRPVRYDLVNDPVSNVVSQQSVQLSVLVVLLPDDPVVLPFQYEYEHALVVLVDPSVVSSLVSDDLVSQLSYEYEYEPVRCVVDVPSQLVSCVVSVVSNHAYEYEDDELVCLVVDQCVVSVHQAYEYEDDPCCVPPVPVSLVSCVRNPQARYEYEACADVVSVVVSVVSPHGIYTHDVSVVSNVVVVVVVVVVVPPDD/DQPDQDDDPDCPPFLLNVVLVVLVVCPVVLPQKKKKKFPCLPWDPVCLDPVNLVVLQVLCVVCVVVVFWDWGQHPSSIIMIMGGNVCVVVVVVSVVVNLVSRVVTPVSVVCVPVVPRMDMGRSVPCSVVVSVVSVVSVVVVVVVVVVVVVVSVVVSVVSLPDQFDEDDPVLLVVLLVVLVPDDQVVQKDKFFKFFDDDPDATHGQEIEIDGDPCVSCVVRPVRYDLVNDPVSNVVSVQSVQLSVLVVLLPDDPVVLPFQYEYEHALVSLVDPSVVSSLVSDDLVSQLSYEYEYEPVRCVVCVPSQLVSCVVSVVSNHAYEYEDDELVCLVVDQCVVSVHQAYEYEDDPCCVPPVPVSLVSCVRNPQARYEYEACADVVSVVVSVVSPHGIYTHDVSVVSNVVVVVVVVVVVPPDD

Sequence (830 aa):
MLGSPPIAKARVASQEHLLLDYLNRLERHRSDRRAVHIHLSGLSKQNQREQHLRIAAATFDNLVKMLQAQAFTLGNADLMVVYKAQAQDEVESSIVKLRFLFSDDQLIIDDAQKGTLCTWYDLEKEYDVLVALAQRMLAEEQARRRAEQEQAGLEMRALAKPKGAPFTPELLARVEAGLGQADLSNLMRRQAVCAIVGQSPPQPVFHELFISIADLRQTLMPNVNMNSSPWLFQQLTETLDRRVLSLLNKHDDRTLEGDISINLNVSTILSPEFMVFDDNVKAGMRGTIVLELQKVDIFADLGAYLFARDFAHDRGYRICVDGLAYSMLPFVDRERLGADLIKLIWDPSLTDEKDQKTDALRRIGVTRIILARCDTPSAIEYGHSVGITLFQGRHVEQTLMNDVRRRGIGRARPRMLGSPPIAKARVASQEHLLLDYLNRLERHRSDRRAVHIHLSGLSKQNQREQHLRIAAATFDNLVKMLQAQAFTLGNADLMVVYKAQAQDEVESSIVKLRFLFSDDQLIIDDAQKGTLCTWYDLEKEYDVLVALAQRMLAEEQARRRAEQEQAGLEMRALAKPKGAPFTPELLARVEAGLGQADLSNLMRRQAVCAIVGQSPPQPVFHELFISIADLRQTLMPNVNMNSSPWLFQQLTETLDRRVLSLLNKHDDRTLEGDISINLNVSTILSPEFMVFDDNVKAGMRGTIVLELQKVDIFADLGAYLFARDFAHDRGYRICVDGLAYSMLPFVDRERLGADLIKLIWDPSLTDEKDQKTDALRRIGVTRIILARCDTPSAIEYGHSVGITLFQGRHVEQTLMNDVRRRGIGRARPR